Protein AF-A0A7Y4RLV0-F1 (afdb_monomer_lite)

Structure (mmCIF, N/CA/C/O backbone):
data_AF-A0A7Y4RLV0-F1
#
_entry.id   AF-A0A7Y4RLV0-F1
#
loop_
_atom_site.group_PDB
_atom_site.id
_atom_site.type_symbol
_atom_site.label_atom_id
_atom_site.label_alt_id
_atom_site.label_comp_id
_atom_site.label_asym_id
_atom_site.label_entity_id
_atom_site.label_seq_id
_atom_site.pdbx_PDB_ins_code
_atom_site.Cartn_x
_atom_site.Cartn_y
_atom_site.Cartn_z
_atom_site.occupancy
_atom_site.B_iso_or_equiv
_atom_site.auth_seq_id
_atom_site.auth_comp_id
_atom_site.auth_asym_id
_atom_site.auth_atom_id
_atom_site.pdbx_PDB_model_num
ATOM 1 N N . MET A 1 1 ? -51.131 -54.877 46.324 1.00 37.53 1 MET A N 1
ATOM 2 C CA . MET A 1 1 ? -50.578 -55.138 44.974 1.00 37.53 1 MET A CA 1
ATOM 3 C C . MET A 1 1 ? -50.666 -53.829 44.202 1.00 37.53 1 MET A C 1
ATOM 5 O O . MET A 1 1 ? -51.757 -53.484 43.792 1.00 37.53 1 MET A O 1
ATOM 9 N N . MET A 1 2 ? -49.707 -52.907 44.302 1.00 38.88 2 MET A N 1
ATOM 10 C CA . MET A 1 2 ? -48.306 -52.946 43.848 1.00 38.88 2 MET A CA 1
ATOM 11 C C . MET A 1 2 ? -48.182 -52.719 42.332 1.00 38.88 2 MET A C 1
ATOM 13 O O . MET A 1 2 ? -48.870 -53.385 41.568 1.00 38.88 2 MET A O 1
ATOM 17 N N . LEU A 1 3 ? -47.219 -51.848 41.991 1.00 35.62 3 LEU A N 1
ATOM 18 C CA . LEU A 1 3 ? -46.633 -51.498 40.685 1.00 35.62 3 LEU A CA 1
ATOM 19 C C . LEU A 1 3 ? -47.295 -50.331 39.929 1.00 35.62 3 LEU A C 1
ATOM 21 O O . LEU A 1 3 ? -48.486 -50.360 39.676 1.00 35.62 3 LEU A O 1
ATOM 25 N N . LEU A 1 4 ? -46.588 -49.307 39.442 1.00 38.44 4 LEU A N 1
ATOM 26 C CA . LEU A 1 4 ? -45.239 -48.769 39.672 1.00 38.44 4 LEU A CA 1
ATOM 27 C C . LEU A 1 4 ? -45.194 -47.472 38.838 1.00 38.44 4 LEU A C 1
ATOM 29 O O . LEU A 1 4 ? -45.483 -47.505 37.643 1.00 38.44 4 LEU A O 1
ATOM 33 N N . LEU A 1 5 ? -44.878 -46.334 39.462 1.00 40.88 5 LEU A N 1
ATOM 34 C CA . LEU A 1 5 ? -44.613 -45.075 38.762 1.00 40.88 5 LEU A CA 1
ATOM 35 C C . LEU A 1 5 ? -43.360 -45.228 37.884 1.00 40.88 5 LEU A C 1
ATOM 37 O O . LEU A 1 5 ? -42.260 -45.389 38.407 1.00 40.88 5 LEU A O 1
ATOM 41 N N . LEU A 1 6 ? -43.512 -45.094 36.566 1.00 40.22 6 LEU A N 1
ATOM 42 C CA . LEU A 1 6 ? -42.414 -44.775 35.652 1.00 40.22 6 LEU A CA 1
ATOM 43 C C . LEU A 1 6 ? -42.374 -43.254 35.476 1.00 40.22 6 LEU A C 1
ATOM 45 O O . LEU A 1 6 ? -42.977 -42.690 34.566 1.00 40.22 6 LEU A O 1
ATOM 49 N N . ALA A 1 7 ? -41.667 -42.584 36.386 1.00 39.72 7 ALA A N 1
ATOM 50 C CA . ALA A 1 7 ? -41.173 -41.237 36.143 1.00 39.72 7 ALA A CA 1
ATOM 51 C C . ALA A 1 7 ? -40.049 -41.347 35.107 1.00 39.72 7 ALA A C 1
ATOM 53 O O . ALA A 1 7 ? -38.914 -41.698 35.430 1.00 39.72 7 ALA A O 1
ATOM 54 N N . ALA A 1 8 ? -40.383 -41.105 33.841 1.00 40.19 8 ALA A N 1
ATOM 55 C CA . ALA A 1 8 ? -39.389 -40.907 32.803 1.00 40.19 8 ALA A CA 1
ATOM 56 C C . ALA A 1 8 ? -38.573 -39.657 33.161 1.00 40.19 8 ALA A C 1
ATOM 58 O O . ALA A 1 8 ? -39.069 -38.532 33.103 1.00 40.19 8 ALA A O 1
ATOM 59 N N . LEU A 1 9 ? -37.323 -39.875 33.569 1.00 41.50 9 LEU A N 1
ATOM 60 C CA . LEU A 1 9 ? -36.287 -38.854 33.627 1.00 41.50 9 LEU A CA 1
ATOM 61 C C . LEU A 1 9 ? -36.152 -38.250 32.226 1.00 41.50 9 LEU A C 1
ATOM 63 O O . LEU A 1 9 ? -35.501 -38.823 31.352 1.00 41.50 9 LEU A O 1
ATOM 67 N N . ALA A 1 10 ? -36.773 -37.093 32.007 1.00 41.28 10 ALA A N 1
ATOM 68 C CA . ALA A 1 10 ? -36.370 -36.204 30.934 1.00 41.28 10 ALA A CA 1
ATOM 69 C C . ALA A 1 10 ? -34.933 -35.774 31.248 1.00 41.28 10 ALA A C 1
ATOM 71 O O . ALA A 1 10 ? -34.699 -34.905 32.089 1.00 41.28 10 ALA A O 1
ATOM 72 N N . ALA A 1 11 ? -33.960 -36.439 30.622 1.00 41.62 11 ALA A N 1
ATOM 73 C CA . ALA A 1 11 ? -32.597 -35.943 30.580 1.00 41.62 11 ALA A CA 1
ATOM 74 C C . ALA A 1 11 ? -32.658 -34.492 30.070 1.00 41.62 11 ALA A C 1
ATOM 76 O O . ALA A 1 11 ? -33.336 -34.244 29.065 1.00 41.62 11 ALA A O 1
ATOM 77 N N . PRO A 1 12 ? -32.016 -33.520 30.745 1.00 43.50 12 PRO A N 1
ATOM 78 C CA . PRO A 1 12 ? -31.971 -32.167 30.224 1.00 43.50 12 PRO A CA 1
ATOM 79 C C . PRO A 1 12 ? -31.338 -32.251 28.838 1.00 43.50 12 PRO A C 1
ATOM 81 O O . PRO A 1 12 ? -30.253 -32.816 28.693 1.00 43.50 12 PRO A O 1
ATOM 84 N N . ALA A 1 13 ? -32.041 -31.751 27.820 1.00 47.69 13 ALA A N 1
ATOM 85 C CA . ALA A 1 13 ? -31.488 -31.607 26.485 1.00 47.69 13 ALA A CA 1
ATOM 86 C C . ALA A 1 13 ? -30.145 -30.883 26.633 1.00 47.69 13 ALA A C 1
ATOM 88 O O . ALA A 1 13 ? -30.112 -29.721 27.045 1.00 47.69 13 ALA A O 1
ATOM 89 N N . GLY A 1 14 ? -29.044 -31.606 26.408 1.00 50.00 14 GLY A N 1
ATOM 90 C CA . GLY A 1 14 ? -27.702 -31.060 26.540 1.00 50.00 14 GLY A CA 1
ATOM 91 C C . GLY A 1 14 ? -27.610 -29.832 25.650 1.00 50.00 14 GLY A C 1
ATOM 92 O O . GLY A 1 14 ? -27.744 -29.942 24.432 1.00 50.00 14 GLY A O 1
ATOM 93 N N . GLN A 1 15 ? -27.464 -28.658 26.262 1.00 58.16 15 GLN A N 1
ATOM 94 C CA . GLN A 1 15 ? -27.263 -27.411 25.537 1.00 58.16 15 GLN A CA 1
ATOM 95 C C . GLN A 1 15 ? -26.058 -27.617 24.616 1.00 58.16 15 GLN A C 1
ATOM 97 O O . GLN A 1 15 ? -24.993 -28.018 25.088 1.00 58.16 15 GLN A O 1
ATOM 102 N N . ALA A 1 16 ? -26.236 -27.405 23.309 1.00 68.81 16 ALA A N 1
ATOM 103 C CA . ALA A 1 16 ? -25.138 -27.520 22.358 1.00 68.81 16 ALA A CA 1
ATOM 104 C C . ALA A 1 16 ? -23.952 -26.650 22.828 1.00 68.81 16 ALA A C 1
ATOM 106 O O . ALA A 1 16 ? -24.185 -25.561 23.370 1.00 68.81 16 ALA A O 1
ATOM 107 N N . PRO A 1 17 ? -22.698 -27.113 22.662 1.00 75.25 17 PRO A N 1
ATOM 108 C CA . PRO A 1 17 ? -21.536 -26.352 23.102 1.00 75.25 17 PRO A CA 1
ATOM 109 C C . PRO A 1 17 ? -21.547 -24.966 22.448 1.00 75.25 17 PRO A C 1
ATOM 111 O O . PRO A 1 17 ? -21.735 -24.835 21.241 1.00 75.25 17 PRO A O 1
ATOM 114 N N . ALA A 1 18 ? -21.370 -23.932 23.269 1.00 89.44 18 ALA A N 1
ATOM 115 C CA . ALA A 1 18 ? -21.382 -22.531 22.857 1.00 89.44 18 ALA A CA 1
ATOM 116 C C . ALA A 1 18 ? -20.025 -22.058 22.308 1.00 89.44 18 ALA A C 1
ATOM 118 O O . ALA A 1 18 ? -19.952 -20.979 21.725 1.00 89.44 18 ALA A O 1
ATOM 119 N N . TYR A 1 19 ? -18.963 -22.835 22.536 1.00 96.38 19 TYR A N 1
ATOM 120 C CA . TYR A 1 19 ? -17.587 -22.527 22.159 1.00 96.38 19 TYR A CA 1
ATOM 121 C C . TYR A 1 19 ? -16.923 -23.743 21.502 1.00 96.38 19 TYR A C 1
ATOM 123 O O . TYR A 1 19 ? -17.208 -24.891 21.857 1.00 96.38 19 TYR A O 1
ATOM 131 N N . ASP A 1 20 ? -15.989 -23.507 20.588 1.00 97.12 20 ASP A N 1
ATOM 132 C CA . ASP A 1 20 ? -15.200 -24.579 19.975 1.00 97.12 20 ASP A CA 1
ATOM 133 C C . ASP A 1 20 ? -14.074 -25.037 20.902 1.00 97.12 20 ASP A C 1
ATOM 135 O O . ASP A 1 20 ? -13.839 -26.238 21.058 1.00 97.12 20 ASP A O 1
ATOM 139 N N . LEU A 1 21 ? -13.418 -24.085 21.567 1.00 98.50 21 LEU A N 1
ATOM 140 C CA . LEU A 1 21 ? -12.296 -24.334 22.464 1.00 98.50 21 LEU A CA 1
ATOM 141 C C . LEU A 1 21 ? -12.418 -23.503 23.747 1.00 98.50 21 LEU A C 1
ATOM 143 O O . LEU A 1 21 ? -12.770 -22.327 23.714 1.00 98.50 21 LEU A O 1
ATOM 147 N N . LEU A 1 22 ? -12.075 -24.111 24.879 1.00 98.62 22 LEU A N 1
ATOM 148 C CA . LEU A 1 22 ? -11.925 -23.459 26.175 1.00 98.62 22 LEU A CA 1
ATOM 149 C C . LEU A 1 22 ? -10.536 -23.744 26.750 1.00 98.62 22 LEU A C 1
ATOM 151 O O . LEU A 1 22 ? -10.187 -24.899 26.983 1.00 98.62 22 LEU A O 1
ATOM 155 N N . LEU A 1 23 ? -9.768 -22.690 27.023 1.00 98.69 23 LEU A N 1
ATOM 156 C CA . LEU A 1 23 ? -8.559 -22.741 27.843 1.00 98.69 23 LEU A CA 1
ATOM 157 C C . LEU A 1 23 ? -8.964 -22.444 29.291 1.00 98.69 23 LEU A C 1
ATOM 159 O O . LEU A 1 23 ? -9.320 -21.309 29.607 1.00 98.69 23 LEU A O 1
ATOM 163 N N . SER A 1 24 ? -8.956 -23.460 30.150 1.00 98.19 24 SER A N 1
ATOM 164 C CA . SER A 1 24 ? -9.503 -23.387 31.510 1.00 98.19 24 SER A CA 1
ATOM 165 C C . SER A 1 24 ? -8.413 -23.147 32.556 1.00 98.19 24 SER A C 1
ATOM 167 O O . SER A 1 24 ? -7.400 -23.844 32.576 1.00 98.19 24 SER A O 1
ATOM 169 N N . GLY A 1 25 ? -8.634 -22.199 33.468 1.00 96.00 25 GLY A N 1
ATOM 170 C CA . GLY A 1 25 ? -7.869 -22.020 34.703 1.00 96.00 25 GLY A CA 1
ATOM 171 C C . GLY A 1 25 ? -6.446 -21.476 34.550 1.00 96.00 25 GLY A C 1
ATOM 172 O O . GLY A 1 25 ? -5.670 -21.556 35.509 1.00 96.00 25 GLY A O 1
ATOM 173 N N . GLY A 1 26 ? -6.100 -20.940 33.379 1.00 97.62 26 GLY A N 1
ATOM 174 C CA . GLY A 1 26 ? -4.765 -20.436 33.069 1.00 97.62 26 GLY A CA 1
ATOM 175 C C . GLY A 1 26 ? -4.436 -19.091 33.713 1.00 97.62 26 GLY A C 1
ATOM 176 O O . GLY A 1 26 ? -5.316 -18.329 34.123 1.00 97.62 26 GLY A O 1
ATOM 177 N N . MET A 1 27 ? -3.140 -18.789 33.788 1.00 98.56 27 MET A N 1
ATOM 178 C CA . MET A 1 27 ? -2.650 -17.458 34.129 1.00 98.56 27 MET A CA 1
ATOM 179 C C . MET A 1 27 ? -2.524 -16.626 32.848 1.00 98.56 27 MET A C 1
ATOM 181 O O . MET A 1 27 ? -1.622 -16.847 32.044 1.00 98.56 27 MET A O 1
ATOM 185 N N . VAL A 1 28 ? -3.447 -15.694 32.626 1.00 98.75 28 VAL A N 1
ATOM 186 C CA . VAL A 1 28 ? -3.502 -14.883 31.408 1.00 98.75 28 VAL A CA 1
ATOM 187 C C . VAL A 1 28 ? -2.512 -13.724 31.492 1.00 98.75 28 VAL A C 1
ATOM 189 O O . VAL A 1 28 ? -2.582 -12.894 32.400 1.00 98.75 28 VAL A O 1
ATOM 192 N N . LEU A 1 29 ? -1.620 -13.651 30.504 1.00 98.69 29 LEU A N 1
ATOM 193 C CA . LEU A 1 29 ? -0.849 -12.462 30.148 1.00 98.69 29 LEU A CA 1
ATOM 194 C C . LEU A 1 29 ? -1.446 -11.897 28.867 1.00 98.69 29 LEU A C 1
ATOM 196 O O . LEU A 1 29 ? -1.226 -12.438 27.791 1.00 98.69 29 LEU A O 1
ATOM 200 N N . ASP A 1 30 ? -2.196 -10.807 28.966 1.00 97.81 30 ASP A N 1
ATOM 201 C CA . ASP A 1 30 ? -3.021 -10.306 27.861 1.00 97.81 30 ASP A CA 1
ATOM 202 C C . ASP A 1 30 ? -2.249 -9.611 26.723 1.00 97.81 30 ASP A C 1
ATOM 204 O O . ASP A 1 30 ? -2.861 -9.135 25.769 1.00 97.81 30 ASP A O 1
ATOM 208 N N . GLY A 1 31 ? -0.917 -9.551 26.813 1.00 97.50 31 GLY A N 1
ATOM 209 C CA . GLY A 1 31 ? -0.036 -8.904 25.841 1.00 97.50 31 GLY A CA 1
ATOM 210 C C . GLY A 1 31 ? 0.199 -7.413 26.078 1.00 97.50 31 GLY A C 1
ATOM 211 O O . GLY A 1 31 ? 1.049 -6.833 25.409 1.00 97.50 31 GLY A O 1
ATOM 212 N N . THR A 1 32 ? -0.486 -6.767 27.024 1.00 95.12 32 THR A N 1
ATOM 213 C CA . THR A 1 32 ? -0.359 -5.313 27.260 1.00 95.12 32 THR A CA 1
ATOM 214 C C . THR A 1 32 ? 0.872 -4.920 28.083 1.00 95.12 32 THR A C 1
ATOM 216 O O . THR A 1 32 ? 1.241 -3.748 28.115 1.00 95.12 32 THR A O 1
ATOM 219 N N . GLY A 1 33 ? 1.516 -5.891 28.737 1.00 94.75 33 GLY A N 1
ATOM 220 C CA . GLY A 1 33 ? 2.548 -5.666 29.756 1.00 94.75 33 GLY A CA 1
ATOM 221 C C . GLY A 1 33 ? 1.985 -5.523 31.177 1.00 94.75 33 GLY A C 1
ATOM 222 O O . GLY A 1 33 ? 2.757 -5.379 32.123 1.00 94.75 33 GLY A O 1
ATOM 223 N N . ALA A 1 34 ? 0.659 -5.588 31.346 1.00 95.25 34 ALA A N 1
ATOM 224 C CA . ALA A 1 34 ? 0.006 -5.575 32.651 1.00 95.25 34 ALA A CA 1
ATOM 225 C C . ALA A 1 34 ? 0.304 -6.847 33.480 1.00 95.25 34 ALA A C 1
ATOM 227 O O . ALA A 1 34 ? 0.694 -7.880 32.924 1.00 95.25 34 ALA A O 1
ATOM 228 N N . PRO A 1 35 ? 0.111 -6.800 34.815 1.00 96.94 35 PRO A N 1
ATOM 229 C CA . PRO A 1 35 ? 0.241 -7.977 35.667 1.00 96.94 35 PRO A CA 1
ATOM 230 C C . PRO A 1 35 ? -0.676 -9.136 35.230 1.00 96.94 35 PRO A C 1
ATOM 232 O O . PRO A 1 35 ? -1.810 -8.891 34.810 1.00 96.94 35 PRO A O 1
ATOM 235 N N . PRO A 1 36 ? -0.222 -10.396 35.366 1.00 97.38 36 PRO A N 1
ATOM 236 C CA . PRO A 1 36 ? -1.015 -11.563 35.001 1.00 97.38 36 PRO A CA 1
ATOM 237 C C . PRO A 1 36 ? -2.247 -11.740 35.899 1.00 97.38 36 PRO A C 1
ATOM 239 O O . PRO A 1 36 ? -2.235 -11.363 37.073 1.00 97.38 36 PRO A O 1
ATOM 242 N N . PHE A 1 37 ? -3.296 -12.374 35.374 1.00 98.12 37 PHE A N 1
ATOM 243 C CA . PHE A 1 37 ? -4.502 -12.708 36.140 1.00 98.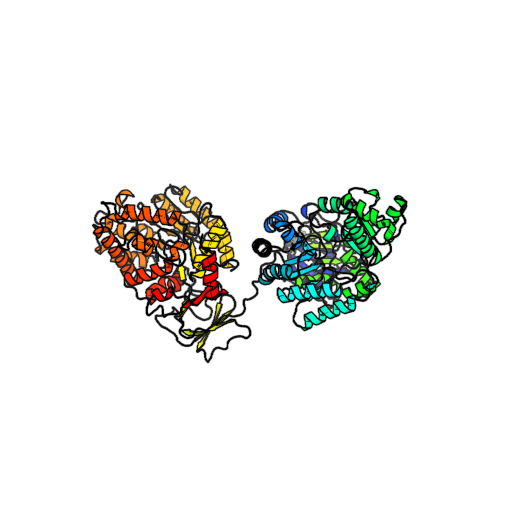12 37 PHE A CA 1
ATOM 244 C C . PHE A 1 37 ? -5.062 -14.081 35.766 1.00 98.12 37 PHE A C 1
ATOM 246 O O . PHE A 1 37 ? -4.960 -14.523 34.626 1.00 98.12 37 PHE A O 1
ATOM 253 N N . ARG A 1 38 ? -5.696 -14.763 36.725 1.00 98.44 38 ARG A N 1
ATOM 254 C CA . ARG A 1 38 ? -6.346 -16.054 36.469 1.00 98.44 38 ARG A CA 1
ATOM 255 C C . ARG A 1 38 ? -7.650 -15.845 35.704 1.00 98.44 38 ARG A C 1
ATOM 257 O O . ARG A 1 38 ? -8.495 -15.066 36.148 1.00 98.44 38 ARG A O 1
ATOM 264 N N . ALA A 1 39 ? -7.809 -16.536 34.583 1.00 98.44 39 ALA A N 1
ATOM 265 C CA . ALA A 1 39 ? -9.030 -16.501 33.791 1.00 98.44 39 ALA A CA 1
ATOM 266 C C . ALA A 1 39 ? -9.136 -17.706 32.850 1.00 98.44 39 ALA A C 1
ATOM 268 O O . ALA A 1 39 ? -8.141 -18.340 32.501 1.00 98.44 39 ALA A O 1
ATOM 269 N N . ASP A 1 40 ? -10.363 -17.951 32.411 1.00 98.69 40 ASP A N 1
ATOM 270 C CA . ASP A 1 40 ? -10.688 -18.837 31.306 1.00 98.69 40 ASP A CA 1
ATOM 271 C C . ASP A 1 40 ? -10.750 -18.036 30.001 1.00 98.69 40 ASP A C 1
ATOM 273 O O . ASP A 1 40 ? -11.253 -16.907 29.979 1.00 98.69 40 ASP A O 1
ATOM 277 N N . VAL A 1 41 ? -10.279 -18.629 28.904 1.00 98.75 41 VAL A N 1
ATOM 278 C CA . VAL A 1 41 ? -10.353 -18.042 27.558 1.00 98.75 41 VAL A CA 1
ATOM 279 C C . VAL A 1 41 ? -11.149 -18.979 26.658 1.00 98.75 41 VAL A C 1
ATOM 281 O O . VAL A 1 41 ? -10.711 -20.089 26.362 1.00 98.75 41 VAL A O 1
ATOM 284 N N . ALA A 1 42 ? -12.326 -18.533 26.229 1.00 98.44 42 ALA A N 1
ATOM 285 C CA . ALA A 1 42 ? -13.193 -19.267 25.314 1.00 98.44 42 ALA A CA 1
ATOM 286 C C . ALA A 1 42 ? -13.039 -18.742 23.882 1.00 98.44 42 ALA A C 1
ATOM 288 O O . ALA A 1 42 ? -12.984 -17.532 23.655 1.00 98.44 42 ALA A O 1
ATOM 289 N N . VAL A 1 43 ? -13.009 -19.660 22.923 1.00 98.44 43 VAL A N 1
ATOM 290 C CA . VAL A 1 43 ? -12.826 -19.413 21.492 1.00 98.44 43 VAL A CA 1
ATOM 291 C C . VAL A 1 43 ? -14.030 -19.958 20.729 1.00 98.44 43 VAL A C 1
ATOM 293 O O . VAL A 1 43 ? -14.488 -21.072 20.990 1.00 98.44 43 VAL A O 1
ATOM 296 N N . LEU A 1 44 ? -14.527 -19.162 19.788 1.00 96.75 44 LEU A N 1
ATOM 297 C CA . LEU A 1 44 ? -15.574 -19.530 18.839 1.00 96.75 44 LEU A CA 1
ATOM 298 C C . LEU A 1 44 ? -15.103 -19.130 17.441 1.00 96.75 44 LEU A C 1
ATOM 300 O O . LEU A 1 44 ? -14.688 -17.983 17.241 1.00 96.75 44 LEU A O 1
ATOM 304 N N . ASP A 1 45 ? -15.148 -20.073 16.503 1.00 95.75 45 ASP A N 1
ATOM 305 C CA . ASP A 1 45 ? -14.562 -19.935 15.172 1.00 95.75 45 ASP A CA 1
ATOM 306 C C . ASP A 1 45 ? -13.093 -19.473 15.252 1.00 95.75 45 ASP A C 1
ATOM 308 O O . ASP A 1 45 ? -12.242 -20.156 15.821 1.00 95.75 45 ASP A O 1
ATOM 312 N N . ASP A 1 46 ? -12.784 -18.295 14.704 1.00 96.56 46 ASP A N 1
ATOM 313 C CA . ASP A 1 46 ? -11.439 -17.726 14.688 1.00 96.56 46 ASP A CA 1
ATOM 314 C C . ASP A 1 46 ? -11.201 -16.615 15.719 1.00 96.56 46 ASP A C 1
ATOM 316 O O . ASP A 1 46 ? -10.179 -15.921 15.654 1.00 96.56 46 ASP A O 1
ATOM 320 N N . ARG A 1 47 ? -12.118 -16.436 16.681 1.00 97.81 47 ARG A N 1
ATOM 321 C CA . ARG A 1 47 ? -12.086 -15.331 17.650 1.00 97.81 47 ARG A CA 1
ATOM 322 C C . ARG A 1 47 ? -12.131 -15.791 19.095 1.00 97.81 47 ARG A C 1
ATOM 324 O O . ARG A 1 47 ? -12.745 -16.792 19.453 1.00 97.81 47 ARG A O 1
ATOM 331 N N . ILE A 1 48 ? -11.538 -14.972 19.954 1.00 98.25 48 ILE A N 1
ATOM 332 C CA . ILE A 1 48 ? -11.728 -15.037 21.398 1.00 98.25 48 ILE A CA 1
ATOM 333 C C . ILE A 1 48 ? -13.156 -14.565 21.683 1.00 98.25 48 ILE A C 1
ATOM 335 O O . ILE A 1 48 ? -13.476 -13.387 21.525 1.00 98.25 48 ILE A O 1
ATOM 339 N N . ALA A 1 49 ? -14.024 -15.484 22.086 1.00 96.56 49 ALA A N 1
ATOM 340 C CA . ALA A 1 49 ? -15.419 -15.195 22.393 1.00 96.56 49 ALA A CA 1
ATOM 341 C C . ALA A 1 49 ? -15.569 -14.561 23.782 1.00 96.56 49 ALA A C 1
ATOM 343 O O . ALA A 1 49 ? -16.355 -13.633 23.962 1.00 96.56 49 ALA A O 1
ATOM 344 N N . ALA A 1 50 ? -14.798 -15.039 24.764 1.00 96.12 50 ALA A N 1
ATOM 345 C CA . ALA A 1 50 ? -14.842 -14.527 26.129 1.00 96.12 50 ALA A CA 1
ATOM 346 C C . ALA A 1 50 ? -13.506 -14.703 26.861 1.00 96.12 50 ALA A C 1
ATOM 348 O O . ALA A 1 50 ? -12.784 -15.675 26.645 1.00 96.12 50 ALA A O 1
ATOM 349 N N . VAL A 1 51 ? -13.231 -13.774 27.779 1.00 98.00 51 VAL A N 1
ATOM 350 C CA . VAL A 1 51 ? -12.162 -13.860 28.782 1.00 98.00 51 VAL A CA 1
ATOM 351 C C . VAL A 1 51 ? -12.833 -13.699 30.141 1.00 98.00 51 VAL A C 1
ATOM 353 O O . VAL A 1 51 ? -13.343 -12.623 30.450 1.00 98.00 51 VAL A O 1
ATOM 356 N N . SER A 1 52 ? -12.901 -14.770 30.926 1.00 97.56 52 SER A N 1
ATOM 357 C CA . SER A 1 52 ? -13.732 -14.827 32.131 1.00 97.56 52 SER A CA 1
ATOM 358 C C . SER A 1 52 ? -12.896 -15.075 33.380 1.00 97.56 52 SER A C 1
ATOM 360 O O . SER A 1 52 ? -12.187 -16.071 33.469 1.00 97.56 52 SER A O 1
ATOM 362 N N . ARG A 1 53 ? -13.001 -14.191 34.382 1.00 96.94 53 ARG A N 1
ATOM 363 C CA . ARG A 1 53 ? -12.367 -14.400 35.701 1.00 96.94 53 ARG A CA 1
ATOM 364 C C . ARG A 1 53 ? -13.090 -15.450 36.548 1.00 96.94 53 ARG A C 1
ATOM 366 O O . ARG A 1 53 ? -12.528 -15.953 37.516 1.00 96.94 53 ARG A O 1
ATOM 373 N N . THR A 1 54 ? -14.326 -15.772 36.189 1.00 95.94 54 THR A N 1
ATOM 374 C CA . THR A 1 54 ? -15.101 -16.880 36.746 1.00 95.94 54 THR A CA 1
ATOM 375 C C . THR A 1 54 ? -15.018 -18.096 35.821 1.00 95.94 54 THR A C 1
ATOM 377 O O . THR A 1 54 ? -15.086 -17.913 34.601 1.00 95.94 54 THR A O 1
ATOM 380 N N . PRO A 1 55 ? -14.916 -19.324 36.364 1.00 96.62 55 PRO A N 1
ATOM 381 C CA . PRO A 1 55 ? -14.837 -20.529 35.547 1.00 96.62 55 PRO A CA 1
ATOM 382 C C . PRO A 1 55 ? -16.026 -20.684 34.592 1.00 96.62 55 PRO A C 1
ATOM 384 O O . PRO A 1 55 ? -17.184 -20.521 34.986 1.00 96.62 55 PRO A O 1
ATOM 387 N N . ILE A 1 56 ? -15.741 -21.029 33.341 1.00 95.94 56 ILE A N 1
ATOM 388 C CA . ILE A 1 56 ? -16.727 -21.394 32.329 1.00 95.94 56 ILE A CA 1
ATOM 389 C C . ILE A 1 56 ? -16.956 -22.912 32.425 1.00 95.94 56 ILE A C 1
ATOM 391 O O . ILE A 1 56 ? -15.992 -23.676 32.394 1.00 95.94 56 ILE A O 1
ATOM 395 N N . PRO A 1 57 ? -18.211 -23.397 32.514 1.00 96.06 57 PRO A N 1
ATOM 396 C CA . PRO A 1 57 ? -18.472 -24.832 32.568 1.00 96.06 57 PRO A CA 1
ATOM 397 C C . PRO A 1 57 ? -17.911 -25.564 31.343 1.00 96.06 57 PRO A C 1
ATOM 399 O O . PRO A 1 57 ? -18.229 -25.200 30.210 1.00 96.06 57 PRO A O 1
ATOM 402 N N . ALA A 1 58 ? -17.151 -26.640 31.570 1.00 94.12 58 ALA A N 1
ATOM 403 C CA . ALA A 1 58 ? -16.520 -27.442 30.516 1.00 94.12 58 ALA A CA 1
ATOM 404 C C . ALA A 1 58 ? -17.512 -27.927 29.440 1.00 94.12 58 ALA A C 1
ATOM 406 O O . ALA A 1 58 ? -17.187 -27.929 28.258 1.00 94.12 58 ALA A O 1
ATOM 407 N N . ALA A 1 59 ? -18.753 -28.244 29.832 1.00 94.00 59 ALA A N 1
ATOM 408 C CA . ALA A 1 59 ? -19.820 -28.667 28.920 1.00 94.00 59 ALA A CA 1
ATOM 409 C C . ALA A 1 59 ? -20.214 -27.605 27.870 1.00 94.00 59 ALA A C 1
ATOM 411 O O . ALA A 1 59 ? -20.883 -27.929 26.893 1.00 94.00 59 ALA A O 1
ATOM 412 N N . ARG A 1 60 ? -19.810 -26.338 28.047 1.00 93.56 60 ARG A N 1
ATOM 413 C CA . ARG A 1 60 ? -20.061 -25.264 27.075 1.00 93.56 60 ARG A CA 1
ATOM 414 C C . ARG A 1 60 ? -19.051 -25.224 25.930 1.00 93.56 60 ARG A C 1
ATOM 416 O O . ARG A 1 60 ? -19.244 -24.403 25.038 1.00 93.56 60 ARG A O 1
ATOM 423 N N . ALA A 1 61 ? -18.007 -26.051 25.936 1.00 96.00 61 ALA A N 1
ATOM 424 C CA . ALA A 1 61 ? -16.999 -26.075 24.882 1.00 96.00 61 ALA A CA 1
ATOM 425 C C . ALA A 1 61 ? -16.843 -27.470 24.268 1.00 96.00 61 ALA A C 1
ATOM 427 O O . ALA A 1 61 ? -16.915 -28.475 24.972 1.00 96.00 61 ALA A O 1
ATOM 428 N N . ARG A 1 62 ? -16.600 -27.538 22.954 1.00 96.56 62 ARG A N 1
ATOM 429 C CA . ARG A 1 62 ? -16.346 -28.809 22.252 1.00 96.56 62 ARG A CA 1
ATOM 430 C C . ARG A 1 62 ? -14.992 -29.416 22.641 1.00 96.56 62 ARG A C 1
ATOM 432 O O . ARG A 1 62 ? -14.887 -30.632 22.782 1.00 96.56 62 ARG A O 1
ATOM 439 N N . ARG A 1 63 ? -13.966 -28.584 22.826 1.00 97.56 63 ARG A N 1
ATOM 440 C CA . ARG A 1 63 ? -12.638 -28.965 23.327 1.00 97.56 63 ARG A CA 1
ATOM 441 C C . ARG A 1 63 ? -12.307 -28.142 24.567 1.00 97.56 63 ARG A C 1
ATOM 443 O O . ARG A 1 63 ? -12.489 -26.929 24.572 1.00 97.56 63 ARG A O 1
ATOM 450 N N . VAL A 1 64 ? -11.773 -28.793 25.596 1.00 98.12 64 VAL A N 1
ATOM 451 C CA . VAL A 1 64 ? -11.267 -28.129 26.805 1.00 98.12 64 VAL A CA 1
ATOM 452 C C . VAL A 1 64 ? -9.791 -28.467 26.965 1.00 98.12 64 VAL A C 1
ATOM 454 O O . VAL A 1 64 ? -9.418 -29.637 26.908 1.00 98.12 64 VAL A O 1
ATOM 457 N N . ILE A 1 65 ? -8.967 -27.442 27.158 1.00 98.44 65 ILE A N 1
ATOM 458 C CA . ILE A 1 65 ? -7.553 -27.556 27.512 1.00 98.44 65 ILE A CA 1
ATOM 459 C C . ILE A 1 65 ? -7.400 -27.074 28.952 1.00 98.44 65 ILE A C 1
ATOM 461 O O . ILE A 1 65 ? -7.742 -25.933 29.271 1.00 98.44 65 ILE A O 1
ATOM 465 N N . ASP A 1 66 ? -6.861 -27.934 29.816 1.00 97.56 66 ASP A N 1
ATOM 466 C CA . ASP A 1 66 ? -6.503 -27.550 31.180 1.00 97.56 66 ASP A CA 1
ATOM 467 C C . ASP A 1 66 ? -5.191 -26.748 31.189 1.00 97.56 66 ASP A C 1
ATOM 469 O O . ASP A 1 66 ? -4.074 -27.274 31.053 1.00 97.56 66 ASP A O 1
ATOM 473 N N . ALA A 1 67 ? -5.346 -25.435 31.337 1.00 97.75 67 ALA A N 1
ATOM 474 C CA . ALA A 1 67 ? -4.258 -24.479 31.428 1.00 97.75 67 ALA A CA 1
ATOM 475 C C . ALA A 1 67 ? -3.863 -24.181 32.885 1.00 97.75 67 ALA A C 1
ATOM 477 O O . ALA A 1 67 ? -3.040 -23.294 33.112 1.00 97.75 67 ALA A O 1
ATOM 478 N N . ALA A 1 68 ? -4.383 -24.910 33.882 1.00 95.50 68 ALA A N 1
ATOM 479 C CA . ALA A 1 68 ? -3.958 -24.744 35.267 1.00 95.50 68 ALA A CA 1
ATOM 480 C C . ALA A 1 68 ? -2.434 -24.921 35.411 1.00 95.50 68 ALA A C 1
ATOM 482 O O . ALA A 1 68 ? -1.825 -25.821 34.827 1.00 95.50 68 ALA A O 1
ATOM 483 N N . GLY A 1 69 ? -1.811 -24.007 36.163 1.00 94.81 69 GLY A N 1
ATOM 484 C CA . GLY A 1 69 ? -0.355 -23.941 36.338 1.00 94.81 69 GLY A CA 1
ATOM 485 C C . GLY A 1 69 ? 0.418 -23.416 35.120 1.00 94.81 69 GLY A C 1
ATOM 486 O O . GLY A 1 69 ? 1.623 -23.214 35.221 1.00 94.81 69 GLY A O 1
ATOM 487 N N . LYS A 1 70 ? -0.256 -23.154 33.993 1.00 98.25 70 LYS A N 1
ATOM 488 C CA . LYS A 1 70 ? 0.345 -22.661 32.749 1.00 98.25 70 LYS A CA 1
ATOM 489 C C . LYS A 1 70 ? -0.019 -21.198 32.508 1.00 98.25 70 LYS A C 1
ATOM 491 O O . LYS A 1 70 ? -0.975 -20.656 33.070 1.00 98.25 70 LYS A O 1
ATOM 496 N N . THR A 1 71 ? 0.752 -20.565 31.637 1.00 98.75 71 THR A N 1
ATOM 497 C CA . THR A 1 71 ? 0.495 -19.218 31.134 1.00 98.75 71 THR A CA 1
ATOM 498 C C . THR A 1 71 ? -0.281 -19.295 29.829 1.00 98.75 71 THR A C 1
ATOM 500 O O . THR A 1 71 ? 0.051 -20.109 28.972 1.00 98.75 71 THR A O 1
ATOM 503 N N . VAL A 1 72 ? -1.281 -18.430 29.666 1.00 98.88 72 VAL A N 1
ATOM 504 C CA . VAL A 1 72 ? -1.992 -18.210 28.401 1.00 98.88 72 VAL A CA 1
ATOM 505 C C . VAL A 1 72 ? -1.648 -16.806 27.911 1.00 98.88 72 VAL A C 1
ATOM 507 O O . VAL A 1 72 ? -1.901 -15.829 28.616 1.00 98.88 72 VAL A O 1
ATOM 510 N N . SER A 1 73 ? -1.067 -16.692 26.721 1.00 98.88 73 SER A N 1
ATOM 511 C CA . SER A 1 73 ? -0.705 -15.410 26.104 1.00 98.88 73 SER A CA 1
ATOM 512 C C . SER A 1 73 ? -1.259 -15.299 24.686 1.00 98.88 73 SER A C 1
ATOM 514 O O . SER A 1 73 ? -1.628 -16.321 24.096 1.00 98.88 73 SER A O 1
ATOM 516 N N . PRO A 1 74 ? -1.304 -14.089 24.091 1.00 98.88 74 PRO A N 1
ATOM 517 C CA . PRO A 1 74 ? -1.422 -13.990 22.649 1.00 98.88 74 PRO A CA 1
ATOM 518 C C . PRO A 1 74 ? -0.289 -14.780 21.996 1.00 98.88 74 PRO A C 1
ATOM 520 O O . PRO A 1 74 ? 0.798 -14.933 22.569 1.00 98.88 74 PRO A O 1
ATOM 523 N N . GLY A 1 75 ? -0.547 -15.260 20.790 1.00 98.88 75 GLY A N 1
ATOM 524 C CA . GLY A 1 75 ? 0.470 -15.888 19.973 1.00 98.88 75 GLY A CA 1
ATOM 525 C C . GLY A 1 75 ? 1.593 -14.924 19.619 1.00 98.88 75 GLY A C 1
ATOM 526 O O . GLY A 1 75 ? 1.359 -13.732 19.405 1.00 98.88 75 GLY A O 1
ATOM 527 N N . PHE A 1 76 ? 2.822 -15.436 19.562 1.00 98.94 76 PHE A N 1
ATOM 528 C CA . PHE A 1 76 ? 3.986 -14.598 19.299 1.00 98.94 76 PHE A CA 1
ATOM 529 C C . PHE A 1 76 ? 3.995 -14.138 17.837 1.00 98.94 76 PHE A C 1
ATOM 531 O O . PHE A 1 76 ? 3.586 -14.872 16.929 1.00 98.94 76 PHE A O 1
ATOM 538 N N . ILE A 1 77 ? 4.452 -12.908 17.624 1.00 98.88 77 ILE A N 1
ATOM 539 C CA . ILE A 1 77 ? 4.557 -12.249 16.328 1.00 98.88 77 ILE A CA 1
ATOM 540 C C . ILE A 1 77 ? 6.035 -12.014 16.043 1.00 98.88 77 ILE A C 1
ATOM 542 O O . ILE A 1 77 ? 6.703 -11.251 16.739 1.00 98.88 77 ILE A O 1
ATOM 546 N N . ASP A 1 78 ? 6.530 -12.670 15.004 1.00 98.75 78 ASP A N 1
ATOM 547 C CA . ASP A 1 78 ? 7.909 -12.557 14.554 1.00 98.75 78 ASP A CA 1
ATOM 548 C C . ASP A 1 78 ? 8.025 -11.476 13.479 1.00 98.75 78 ASP A C 1
ATOM 550 O O . ASP A 1 78 ? 7.650 -11.687 12.324 1.00 98.75 78 ASP A O 1
ATOM 554 N N . LEU A 1 79 ? 8.502 -10.297 13.877 1.00 97.25 79 LEU A N 1
ATOM 555 C CA . LEU A 1 79 ? 8.562 -9.120 13.009 1.00 97.25 79 LEU A CA 1
ATOM 556 C C . LEU A 1 79 ? 9.660 -9.208 11.933 1.00 97.25 79 LEU A C 1
ATOM 558 O O . LEU A 1 79 ? 9.633 -8.443 10.973 1.00 97.25 79 LEU A O 1
ATOM 562 N N . HIS A 1 80 ? 10.604 -10.142 12.078 1.00 98.25 80 HIS A N 1
ATOM 563 C CA . HIS A 1 80 ? 11.738 -10.290 11.172 1.00 98.25 80 HIS A CA 1
ATOM 564 C C . HIS A 1 80 ? 11.966 -11.760 10.836 1.00 98.25 80 HIS A C 1
ATOM 566 O O . HIS A 1 80 ? 12.682 -12.482 11.532 1.00 98.25 80 HIS A O 1
ATOM 572 N N . ALA A 1 81 ? 11.318 -12.212 9.764 1.00 95.88 81 ALA A N 1
ATOM 573 C CA . ALA A 1 81 ? 11.261 -13.617 9.390 1.00 95.88 81 ALA A CA 1
ATOM 574 C C . ALA A 1 81 ? 11.680 -13.860 7.932 1.00 95.88 81 ALA A C 1
ATOM 576 O O . ALA A 1 81 ? 11.076 -13.335 6.998 1.00 95.88 81 ALA A O 1
ATOM 577 N N . HIS A 1 82 ? 12.640 -14.761 7.725 1.00 96.50 82 HIS A N 1
ATOM 578 C CA . HIS A 1 82 ? 12.994 -15.264 6.397 1.00 96.50 82 HIS A CA 1
ATOM 579 C C . HIS A 1 82 ? 12.085 -16.448 6.017 1.00 96.50 82 HIS A C 1
ATOM 581 O O . HIS A 1 82 ? 12.291 -17.590 6.440 1.00 96.50 82 HIS A O 1
ATOM 587 N N . ASN A 1 83 ? 11.018 -16.153 5.266 1.00 92.81 83 ASN A N 1
ATOM 588 C CA . ASN A 1 83 ? 9.971 -17.106 4.863 1.00 92.81 83 ASN A CA 1
ATOM 589 C C . ASN A 1 83 ? 9.997 -17.433 3.359 1.00 92.81 83 ASN A C 1
ATOM 591 O O . ASN A 1 83 ? 8.980 -17.804 2.777 1.00 92.81 83 ASN A O 1
ATOM 595 N N . GLU A 1 84 ? 11.142 -17.299 2.698 1.00 89.44 84 GLU A N 1
ATOM 596 C CA . GLU A 1 84 ? 11.291 -17.542 1.260 1.00 89.44 84 GLU A CA 1
ATOM 597 C C . GLU A 1 84 ? 10.839 -18.963 0.873 1.00 89.44 84 GLU A C 1
ATOM 599 O O . GLU A 1 84 ? 10.239 -19.157 -0.186 1.00 89.44 84 GLU A O 1
ATOM 604 N N . SER A 1 85 ? 11.037 -19.931 1.776 1.00 93.31 85 SER A N 1
ATOM 605 C CA . SER A 1 85 ? 10.657 -21.339 1.608 1.00 93.31 85 SER A CA 1
ATOM 606 C C . SER A 1 85 ? 9.227 -21.679 2.061 1.00 93.31 85 SER A C 1
ATOM 608 O O . SER A 1 85 ? 8.920 -22.850 2.290 1.00 93.31 85 SER A O 1
ATOM 610 N N . ILE A 1 86 ? 8.334 -20.695 2.235 1.00 95.25 86 ILE A N 1
ATOM 611 C CA . ILE A 1 86 ? 6.972 -20.933 2.759 1.00 95.25 86 ILE A CA 1
ATOM 612 C C . ILE A 1 86 ? 6.153 -21.903 1.895 1.00 95.25 86 ILE A C 1
ATOM 614 O O . ILE A 1 86 ? 5.286 -22.603 2.404 1.00 95.25 86 ILE A O 1
ATOM 618 N N . PHE A 1 87 ? 6.437 -21.989 0.594 1.00 95.94 87 PHE A N 1
ATOM 619 C CA . PHE A 1 87 ? 5.748 -22.923 -0.298 1.00 95.94 87 PHE A CA 1
ATOM 620 C C . PHE A 1 87 ? 6.230 -24.368 -0.145 1.00 95.94 87 PHE A C 1
ATOM 622 O O . PHE A 1 87 ? 5.482 -25.289 -0.457 1.00 95.94 87 PHE A O 1
ATOM 629 N N . GLN A 1 88 ? 7.467 -24.563 0.309 1.00 96.19 88 GLN A N 1
ATOM 630 C CA . GLN A 1 88 ? 8.055 -25.871 0.579 1.00 96.19 88 GLN A CA 1
ATOM 631 C C . GLN A 1 88 ? 7.728 -26.332 2.002 1.00 96.19 88 GLN A C 1
ATOM 633 O O . GLN A 1 88 ? 7.455 -27.507 2.218 1.00 96.19 88 GLN A O 1
ATOM 638 N N . LEU A 1 89 ? 7.701 -25.398 2.958 1.00 96.81 89 LEU A N 1
ATOM 639 C CA . LEU A 1 89 ? 7.454 -25.654 4.378 1.00 96.81 89 LEU A CA 1
ATOM 640 C C . LEU A 1 89 ? 6.235 -24.859 4.893 1.00 96.81 89 LEU A C 1
ATOM 642 O O . LEU A 1 89 ? 6.372 -24.054 5.819 1.00 96.81 89 LEU A O 1
ATOM 646 N N . PRO A 1 90 ? 5.025 -25.072 4.339 1.00 97.06 90 PRO A N 1
ATOM 647 C CA . PRO A 1 90 ? 3.852 -24.245 4.645 1.00 97.06 90 PRO A CA 1
ATOM 648 C C . PRO A 1 90 ? 3.330 -24.408 6.075 1.00 97.06 90 PRO A C 1
ATOM 650 O O . PRO A 1 90 ? 2.693 -23.502 6.608 1.00 97.06 90 PRO A O 1
ATOM 653 N N . ALA A 1 91 ? 3.637 -25.535 6.723 1.00 97.06 91 ALA A N 1
ATOM 654 C CA . ALA A 1 91 ? 3.345 -25.760 8.136 1.00 97.06 91 ALA A CA 1
ATOM 655 C C . ALA A 1 91 ? 4.139 -24.823 9.061 1.00 97.06 91 ALA A C 1
ATOM 657 O O . ALA A 1 91 ? 3.742 -24.621 10.202 1.00 97.06 91 ALA A O 1
ATOM 658 N N . ALA A 1 92 ? 5.266 -24.276 8.582 1.00 97.31 92 ALA A N 1
ATOM 659 C CA . ALA A 1 92 ? 6.172 -23.429 9.350 1.00 97.31 92 ALA A CA 1
ATOM 660 C C . ALA A 1 92 ? 6.517 -24.007 10.739 1.00 97.31 92 ALA A C 1
ATOM 662 O O . ALA A 1 92 ? 6.621 -23.271 11.719 1.00 97.31 92 ALA A O 1
ATOM 663 N N . GLU A 1 93 ? 6.697 -25.330 10.832 1.00 97.44 93 GLU A N 1
ATOM 664 C CA . GLU A 1 93 ? 6.782 -26.062 12.104 1.00 97.44 93 GLU A CA 1
ATOM 665 C C . GLU A 1 93 ? 7.876 -25.522 13.036 1.00 97.44 93 GLU A C 1
ATOM 667 O O . GLU A 1 93 ? 7.654 -25.389 14.241 1.00 97.44 93 GLU A O 1
ATOM 672 N N . SER A 1 94 ? 9.029 -25.128 12.482 1.00 96.00 94 SER A N 1
ATOM 673 C CA . SER A 1 94 ? 10.120 -24.527 13.257 1.00 96.00 94 SER A CA 1
ATOM 674 C C . SER A 1 94 ? 9.734 -23.214 13.937 1.00 96.00 94 SER A C 1
ATOM 676 O O . SER A 1 94 ? 10.353 -22.858 14.931 1.00 96.00 94 SER A O 1
ATOM 678 N N . ARG A 1 95 ? 8.703 -22.508 13.457 1.00 97.25 95 ARG A N 1
ATOM 679 C CA . ARG A 1 95 ? 8.158 -21.282 14.059 1.00 97.25 95 ARG A CA 1
ATOM 680 C C . ARG A 1 95 ? 6.969 -21.580 14.958 1.00 97.25 95 ARG A C 1
ATOM 682 O O . ARG A 1 95 ? 6.961 -21.138 16.104 1.00 97.25 95 ARG A O 1
ATOM 689 N N . VAL A 1 96 ? 6.002 -22.360 14.474 1.00 98.25 96 VAL A N 1
ATOM 690 C CA . VAL A 1 96 ? 4.788 -22.681 15.238 1.00 98.25 96 VAL A CA 1
ATOM 691 C C . VAL A 1 96 ? 5.155 -23.302 16.581 1.00 98.25 96 VAL A C 1
ATOM 693 O O . VAL A 1 96 ? 4.681 -22.836 17.611 1.00 98.25 96 VAL A O 1
ATOM 696 N N . ARG A 1 97 ? 6.080 -24.271 16.615 1.00 97.94 97 ARG A N 1
ATOM 697 C CA . ARG A 1 97 ? 6.508 -24.914 17.872 1.00 97.94 97 ARG A CA 1
ATOM 698 C C . ARG A 1 97 ? 7.225 -23.977 18.851 1.00 97.94 97 ARG A C 1
ATOM 700 O O . ARG A 1 97 ? 7.380 -24.333 20.011 1.00 97.94 97 ARG A O 1
ATOM 707 N N . GLN A 1 98 ? 7.630 -22.780 18.424 1.00 97.56 98 GLN A N 1
ATOM 708 C CA . GLN A 1 98 ? 8.146 -21.726 19.306 1.00 97.56 98 GLN A CA 1
ATOM 709 C C . GLN A 1 98 ? 7.043 -20.863 19.933 1.00 97.56 98 GLN A C 1
ATOM 711 O O . GLN A 1 98 ? 7.359 -19.967 20.711 1.00 97.56 98 GLN A O 1
ATOM 716 N N . GLY A 1 99 ? 5.775 -21.088 19.582 1.00 98.50 99 GLY A N 1
ATOM 717 C CA . GLY A 1 99 ? 4.651 -20.219 19.928 1.00 98.50 99 GLY A CA 1
ATOM 718 C C . GLY A 1 99 ? 4.397 -19.095 18.917 1.00 98.50 99 GLY A C 1
ATOM 719 O O . GLY A 1 99 ? 3.582 -18.209 19.170 1.00 98.50 99 GLY A O 1
ATOM 720 N N . VAL A 1 100 ? 5.077 -19.094 17.766 1.00 98.81 100 VAL A N 1
ATOM 721 C CA . VAL A 1 100 ? 4.845 -18.080 16.729 1.00 98.81 100 VAL A CA 1
ATOM 722 C C . VAL A 1 100 ? 3.547 -18.382 15.993 1.00 98.81 100 VAL A C 1
ATOM 724 O O . VAL A 1 100 ? 3.342 -19.482 15.491 1.00 98.81 100 VAL A O 1
ATOM 727 N N . THR A 1 101 ? 2.691 -17.373 15.892 1.00 98.88 101 THR A N 1
ATOM 728 C CA . THR A 1 101 ? 1.395 -17.447 15.197 1.00 98.88 101 THR A CA 1
ATOM 729 C C . THR A 1 101 ? 1.315 -16.487 14.020 1.00 98.88 101 THR A C 1
ATOM 731 O O . THR A 1 101 ? 0.505 -16.686 13.119 1.00 98.88 101 THR A O 1
ATOM 734 N N . THR A 1 102 ? 2.163 -15.455 14.001 1.00 98.88 102 THR A N 1
ATOM 735 C CA . THR A 1 102 ? 2.219 -14.452 12.936 1.00 98.88 102 THR A CA 1
ATOM 736 C C . THR A 1 102 ? 3.667 -14.117 12.608 1.00 98.88 102 THR A C 1
ATOM 738 O O . THR A 1 102 ? 4.507 -14.038 13.500 1.00 98.88 102 THR A O 1
ATOM 741 N N . THR A 1 103 ? 3.966 -13.902 11.332 1.00 98.62 103 THR A N 1
ATOM 742 C CA . THR A 1 103 ? 5.295 -13.503 10.859 1.00 98.62 103 THR A CA 1
ATOM 743 C C . THR A 1 103 ? 5.197 -12.337 9.877 1.00 98.62 103 THR A C 1
ATOM 745 O O . THR A 1 103 ? 4.237 -12.253 9.107 1.00 98.62 103 THR A O 1
ATOM 748 N N . LEU A 1 104 ? 6.192 -11.452 9.885 1.00 98.31 104 LEU A N 1
ATOM 749 C CA . LEU A 1 104 ? 6.410 -10.452 8.843 1.00 98.31 104 LEU A CA 1
ATOM 750 C C . LEU A 1 104 ? 7.641 -10.848 8.019 1.00 98.31 104 LEU A C 1
ATOM 752 O O . LEU A 1 104 ? 8.759 -10.922 8.526 1.00 98.31 104 LEU A O 1
ATOM 756 N N . ALA A 1 105 ? 7.403 -11.145 6.746 1.00 97.62 105 ALA A N 1
ATOM 757 C CA . ALA A 1 105 ? 8.381 -11.655 5.799 1.00 97.62 105 ALA A CA 1
ATOM 758 C C . ALA A 1 105 ? 8.868 -10.584 4.812 1.00 97.62 105 ALA A C 1
ATOM 760 O O . ALA A 1 105 ? 8.353 -9.469 4.766 1.00 97.62 105 ALA A O 1
ATOM 761 N N . GLY A 1 106 ? 9.863 -10.940 3.996 1.00 96.44 106 GLY A N 1
ATOM 762 C CA . GLY A 1 106 ? 10.568 -10.000 3.122 1.00 96.44 106 GLY A CA 1
ATOM 763 C C . GLY A 1 106 ? 11.472 -9.001 3.861 1.00 96.44 106 GLY A C 1
ATOM 764 O O . GLY A 1 106 ? 11.463 -7.829 3.492 1.00 96.44 106 GLY A O 1
ATOM 765 N N . PRO A 1 107 ? 12.218 -9.384 4.914 1.00 97.19 107 PRO A N 1
ATOM 766 C CA . PRO A 1 107 ? 13.174 -8.471 5.533 1.00 97.19 107 PRO A CA 1
ATOM 767 C C . PRO A 1 107 ? 14.401 -8.216 4.636 1.00 97.19 107 PRO A C 1
ATOM 769 O O . PRO A 1 107 ? 14.556 -8.813 3.570 1.00 97.19 107 PRO A O 1
ATOM 772 N N . ASP A 1 108 ? 15.297 -7.331 5.081 1.00 97.44 108 ASP A N 1
ATOM 773 C CA . ASP A 1 108 ? 16.639 -7.113 4.512 1.00 97.44 108 ASP A CA 1
ATOM 774 C C . ASP A 1 108 ? 16.658 -6.717 3.022 1.00 97.44 108 ASP A C 1
ATOM 776 O O . ASP A 1 108 ? 17.624 -6.930 2.281 1.00 97.44 108 ASP A O 1
ATOM 780 N N . GLY A 1 109 ? 15.573 -6.104 2.549 1.00 96.94 109 GLY A N 1
ATOM 781 C CA . GLY A 1 109 ? 15.389 -5.735 1.149 1.00 96.94 109 GLY A CA 1
ATOM 782 C C . GLY A 1 109 ? 15.132 -6.917 0.222 1.00 96.94 109 GLY A C 1
ATOM 783 O O . GLY A 1 109 ? 15.097 -6.726 -0.997 1.00 96.94 109 GLY A O 1
ATOM 784 N N . GLY A 1 110 ? 14.938 -8.109 0.784 1.00 92.00 110 GLY A N 1
ATOM 785 C CA . GLY A 1 110 ? 14.306 -9.233 0.114 1.00 92.00 110 GLY A CA 1
ATOM 786 C C . GLY A 1 110 ? 12.786 -9.074 0.081 1.00 92.00 110 GLY A C 1
ATOM 787 O O . GLY A 1 110 ? 12.212 -8.185 0.697 1.00 92.00 110 GLY A O 1
ATOM 788 N N . GLY A 1 111 ? 12.116 -9.933 -0.676 1.00 91.00 111 GLY A N 1
ATOM 789 C CA . GLY A 1 111 ? 10.666 -9.882 -0.854 1.00 91.00 111 GLY A CA 1
ATOM 790 C C . GLY A 1 111 ? 10.263 -10.244 -2.281 1.00 91.00 111 GLY A C 1
ATOM 791 O O . GLY A 1 111 ? 11.114 -10.246 -3.179 1.00 91.00 111 GLY A O 1
ATOM 792 N N . PRO A 1 112 ? 8.989 -10.593 -2.503 1.00 92.31 112 PRO A N 1
ATOM 793 C CA . PRO A 1 112 ? 8.542 -11.079 -3.796 1.00 92.31 112 PRO A CA 1
ATOM 794 C C . PRO A 1 112 ? 8.392 -9.954 -4.826 1.00 92.31 112 PRO A C 1
ATOM 796 O O . PRO A 1 112 ? 7.850 -8.892 -4.536 1.00 92.31 112 PRO A O 1
ATOM 799 N N . THR A 1 113 ? 8.819 -10.233 -6.057 1.00 86.69 113 THR A N 1
ATOM 800 C CA . THR A 1 113 ? 8.588 -9.393 -7.239 1.00 86.69 113 THR A CA 1
ATOM 801 C C . THR A 1 113 ? 8.340 -10.321 -8.438 1.00 86.69 113 THR A C 1
ATOM 803 O O . THR A 1 113 ? 9.250 -11.086 -8.764 1.00 86.69 113 THR A O 1
ATOM 806 N N . PRO A 1 114 ? 7.172 -10.289 -9.120 1.00 90.06 114 PRO A N 1
ATOM 807 C CA . PRO A 1 114 ? 5.970 -9.482 -8.849 1.00 90.06 114 PRO A CA 1
ATOM 808 C C . PRO A 1 114 ? 5.261 -9.852 -7.533 1.00 90.06 114 PRO A C 1
ATOM 810 O O . PRO A 1 114 ? 5.172 -11.029 -7.186 1.00 90.06 114 PRO A O 1
ATOM 813 N N . PHE A 1 115 ? 4.759 -8.849 -6.808 1.00 92.94 115 PHE A N 1
ATOM 814 C CA . PHE A 1 115 ? 4.279 -9.000 -5.429 1.00 92.94 115 PHE A CA 1
ATOM 815 C C . PHE A 1 115 ? 2.880 -9.643 -5.352 1.00 92.94 115 PHE A C 1
ATOM 817 O O . PHE A 1 115 ? 2.713 -10.670 -4.692 1.00 92.94 115 PHE A O 1
ATOM 824 N N . GLY A 1 116 ? 1.899 -9.126 -6.095 1.00 86.69 116 GLY A N 1
ATOM 825 C CA . GLY A 1 116 ? 0.514 -9.610 -6.095 1.00 86.69 116 GLY A CA 1
ATOM 826 C C . GLY A 1 116 ? 0.390 -11.084 -6.476 1.00 86.69 116 GLY A C 1
ATOM 827 O O . GLY A 1 116 ? -0.185 -11.869 -5.725 1.00 86.69 116 GLY A O 1
ATOM 828 N N . ALA A 1 117 ? 1.039 -11.498 -7.569 1.00 90.38 117 ALA A N 1
ATOM 829 C CA . ALA A 1 117 ? 1.050 -12.896 -8.012 1.00 90.38 117 ALA A CA 1
ATOM 830 C C . ALA A 1 117 ? 1.630 -13.855 -6.952 1.00 90.38 117 ALA A C 1
ATOM 832 O O . ALA A 1 117 ? 1.193 -15.001 -6.825 1.00 90.38 117 ALA A O 1
ATOM 833 N N . TYR A 1 118 ? 2.611 -13.396 -6.168 1.00 94.75 118 TYR A N 1
ATOM 834 C CA . TYR A 1 118 ? 3.153 -14.181 -5.064 1.00 94.75 118 TYR A CA 1
ATOM 835 C C . TYR A 1 118 ? 2.134 -14.325 -3.927 1.00 94.75 118 TYR A C 1
ATOM 837 O O . TYR A 1 118 ? 1.943 -15.436 -3.428 1.00 94.75 118 TYR A O 1
ATOM 845 N N . LEU A 1 119 ? 1.449 -13.242 -3.539 1.00 93.75 119 LEU A N 1
ATOM 846 C CA . LEU A 1 119 ? 0.423 -13.299 -2.493 1.00 93.75 119 LEU A CA 1
ATOM 847 C C . LEU A 1 119 ? -0.790 -14.140 -2.905 1.00 93.75 119 LEU A C 1
ATOM 849 O O . LEU A 1 119 ? -1.270 -14.935 -2.103 1.00 93.75 119 LEU A O 1
ATOM 853 N N . GLU A 1 120 ? -1.239 -14.050 -4.157 1.00 91.00 120 GLU A N 1
ATOM 854 C CA . GLU A 1 120 ? -2.305 -14.908 -4.693 1.00 91.00 120 GLU A CA 1
ATOM 855 C C . GLU A 1 120 ? -1.935 -16.394 -4.652 1.00 91.00 120 GLU A C 1
ATOM 857 O O . GLU A 1 120 ? -2.784 -17.261 -4.430 1.00 91.00 120 GLU A O 1
ATOM 862 N N . ARG A 1 121 ? -0.655 -16.717 -4.877 1.00 94.50 121 ARG A N 1
ATOM 863 C CA . ARG A 1 121 ? -0.154 -18.080 -4.699 1.00 94.50 121 ARG A CA 1
ATOM 864 C C . ARG A 1 121 ? -0.160 -18.471 -3.223 1.00 94.50 121 ARG A C 1
ATOM 866 O O . ARG A 1 121 ? -0.551 -19.593 -2.915 1.00 94.50 121 ARG A O 1
ATOM 873 N N . ALA A 1 122 ? 0.255 -17.577 -2.327 1.00 93.50 122 ALA A N 1
ATOM 874 C CA . ALA A 1 122 ? 0.257 -17.820 -0.886 1.00 93.50 122 ALA A CA 1
ATOM 875 C C . ALA A 1 122 ? -1.156 -18.028 -0.315 1.00 93.50 122 ALA A C 1
ATOM 877 O O . ALA A 1 122 ? -1.328 -18.910 0.521 1.00 93.50 122 ALA A O 1
ATOM 878 N N . ASP A 1 123 ? -2.176 -17.325 -0.818 1.00 91.56 123 ASP A N 1
ATOM 879 C CA . ASP A 1 123 ? -3.577 -17.520 -0.403 1.00 91.56 123 ASP A CA 1
ATOM 880 C C . ASP A 1 123 ? -4.095 -18.940 -0.668 1.00 91.56 123 ASP A C 1
ATOM 882 O O . ASP A 1 123 ? -4.998 -19.420 0.018 1.00 91.56 123 ASP A O 1
ATOM 886 N N . LYS A 1 124 ? -3.540 -19.619 -1.678 1.00 95.38 124 LYS A N 1
ATOM 887 C CA . LYS A 1 124 ? -3.945 -20.973 -2.087 1.00 95.38 124 LYS A CA 1
ATOM 888 C C . LYS A 1 124 ? -3.266 -22.070 -1.268 1.00 95.38 124 LYS A C 1
ATOM 890 O O . LYS A 1 124 ? -3.560 -23.246 -1.469 1.00 95.38 124 LYS A O 1
ATOM 895 N N . VAL A 1 125 ? -2.348 -21.708 -0.375 1.00 94.88 125 VAL A N 1
ATOM 896 C CA . VAL A 1 125 ? -1.590 -22.652 0.444 1.00 94.88 125 VAL A CA 1
ATOM 897 C C . VAL A 1 125 ? -2.151 -22.678 1.860 1.00 94.88 125 VAL A C 1
ATOM 899 O O . VAL A 1 125 ? -2.455 -21.648 2.452 1.00 94.88 125 VAL A O 1
ATOM 902 N N . ALA A 1 126 ? -2.284 -23.877 2.421 1.00 96.25 126 ALA A N 1
ATOM 903 C CA . ALA A 1 126 ? -2.704 -24.059 3.803 1.00 96.25 126 ALA A CA 1
ATOM 904 C C . ALA A 1 126 ? -1.525 -23.753 4.747 1.00 96.25 126 ALA A C 1
ATOM 906 O O . ALA A 1 126 ? -0.645 -24.592 4.942 1.00 96.25 126 ALA A O 1
ATOM 907 N N . LEU A 1 127 ? -1.493 -22.537 5.297 1.00 98.00 127 LEU A N 1
ATOM 908 C CA . LEU A 1 127 ? -0.394 -22.023 6.121 1.00 98.00 127 LEU A CA 1
ATOM 909 C C . LEU A 1 127 ? -0.570 -22.379 7.608 1.00 98.00 127 LEU A C 1
ATOM 911 O O . LEU A 1 127 ? -1.679 -22.318 8.135 1.00 98.00 127 LEU A O 1
ATOM 915 N N . GLY A 1 128 ? 0.526 -22.710 8.298 1.00 97.75 128 GLY A N 1
ATOM 916 C CA . GLY A 1 128 ? 0.541 -22.942 9.755 1.00 97.75 128 GLY A CA 1
ATOM 917 C C . GLY A 1 128 ? 0.634 -21.660 10.594 1.00 97.75 128 GLY A C 1
ATOM 918 O O . GLY A 1 128 ? 0.276 -21.653 11.764 1.00 97.75 128 GLY A O 1
ATOM 919 N N . VAL A 1 129 ? 1.065 -20.544 9.998 1.00 98.25 129 VAL A N 1
ATOM 920 C CA . VAL A 1 129 ? 1.135 -19.220 10.642 1.00 98.25 129 VAL A CA 1
ATOM 921 C C . VAL A 1 129 ? 0.484 -18.159 9.768 1.00 98.25 129 VAL A C 1
ATOM 923 O O . VAL A 1 129 ? 0.417 -18.297 8.545 1.00 98.25 129 VAL A O 1
ATOM 926 N N . ASN A 1 130 ? 0.028 -17.070 10.379 1.00 98.75 130 ASN A N 1
ATOM 927 C CA . ASN A 1 130 ? -0.285 -15.861 9.634 1.00 98.75 130 ASN A CA 1
ATOM 928 C C . ASN A 1 130 ? 1.003 -15.250 9.065 1.00 98.75 130 ASN A C 1
ATOM 930 O O . ASN A 1 130 ? 2.047 -15.254 9.725 1.00 98.75 130 ASN A O 1
ATOM 934 N N . VAL A 1 131 ? 0.942 -14.702 7.854 1.00 98.31 131 VAL A N 1
ATOM 935 C CA . VAL A 1 131 ? 2.120 -14.110 7.210 1.00 98.31 131 VAL A CA 1
ATOM 936 C C . VAL A 1 131 ? 1.751 -12.809 6.512 1.00 98.31 131 VAL A C 1
ATOM 938 O O . VAL A 1 131 ? 0.876 -12.796 5.652 1.00 98.31 131 VAL A O 1
ATOM 941 N N . GLY A 1 132 ? 2.416 -11.719 6.886 1.00 97.62 132 GLY A N 1
ATOM 942 C CA . GLY A 1 132 ? 2.470 -10.484 6.101 1.00 97.62 132 GLY A CA 1
ATOM 943 C C . GLY A 1 132 ? 3.804 -10.383 5.363 1.00 97.62 132 GLY A C 1
ATOM 944 O O . GLY A 1 132 ? 4.780 -11.007 5.774 1.00 97.62 132 GLY A O 1
ATOM 945 N N . TRP A 1 133 ? 3.873 -9.582 4.299 1.00 97.75 133 TRP A N 1
ATOM 946 C CA . TRP A 1 133 ? 5.114 -9.353 3.551 1.00 97.75 133 TRP A CA 1
ATOM 947 C C . TRP A 1 133 ? 5.432 -7.868 3.403 1.00 97.75 133 TRP A C 1
ATOM 949 O O . TRP A 1 133 ? 4.542 -7.034 3.231 1.00 97.75 133 TRP A O 1
ATOM 959 N N . LEU A 1 134 ? 6.723 -7.563 3.430 1.00 98.31 134 LEU A N 1
ATOM 960 C CA . LEU A 1 134 ? 7.304 -6.311 2.969 1.00 98.31 134 LEU A CA 1
ATOM 961 C C . LEU A 1 134 ? 7.700 -6.451 1.498 1.00 98.31 134 LEU A C 1
ATOM 963 O O . LEU A 1 134 ? 8.085 -7.534 1.042 1.00 98.31 134 LEU A O 1
ATOM 967 N N . VAL A 1 135 ? 7.638 -5.346 0.758 1.00 97.94 135 VAL A N 1
ATOM 968 C CA . VAL A 1 135 ? 8.328 -5.260 -0.530 1.00 97.94 135 VAL A CA 1
ATOM 969 C C . VAL A 1 135 ? 9.812 -4.998 -0.274 1.00 97.94 135 VAL A C 1
ATOM 971 O O . VAL A 1 135 ? 10.174 -4.204 0.592 1.00 97.94 135 VAL A O 1
ATOM 974 N N . GLY A 1 136 ? 10.677 -5.682 -1.018 1.00 97.94 136 GLY A N 1
ATOM 975 C CA . GLY A 1 136 ? 12.123 -5.588 -0.850 1.00 97.94 136 GLY A CA 1
ATOM 976 C C . GLY A 1 136 ? 12.761 -4.571 -1.781 1.00 97.94 136 GLY A C 1
ATOM 977 O O . GLY A 1 136 ? 12.689 -4.728 -3.004 1.00 97.94 136 GLY A O 1
ATOM 978 N N . PHE A 1 137 ? 13.455 -3.571 -1.234 1.00 98.56 137 PHE A N 1
ATOM 979 C CA . PHE A 1 137 ? 14.212 -2.611 -2.043 1.00 98.56 137 PHE A CA 1
ATOM 980 C C . PHE A 1 137 ? 15.257 -3.304 -2.933 1.00 98.56 137 PHE A C 1
ATOM 982 O O . PHE A 1 137 ? 15.422 -2.942 -4.097 1.00 98.56 137 PHE A O 1
ATOM 989 N N . GLY A 1 138 ? 15.924 -4.344 -2.426 1.00 97.62 138 GLY A N 1
ATOM 990 C CA . GLY A 1 138 ? 16.875 -5.156 -3.185 1.00 97.62 138 GLY A CA 1
ATOM 991 C C . GLY A 1 138 ? 16.246 -5.924 -4.328 1.00 97.62 138 GLY A C 1
ATOM 992 O O . GLY A 1 138 ? 16.767 -5.851 -5.440 1.00 97.62 138 GLY A O 1
ATOM 993 N N . SER A 1 139 ? 15.113 -6.588 -4.096 1.00 97.62 139 SER A N 1
ATOM 994 C CA . SER A 1 139 ? 14.357 -7.263 -5.158 1.00 97.62 139 SER A CA 1
ATOM 995 C C . SER A 1 139 ? 13.920 -6.284 -6.252 1.00 97.62 139 SER A C 1
ATOM 997 O O . SER A 1 139 ? 14.066 -6.570 -7.441 1.00 97.62 139 SER A O 1
ATOM 999 N N . VAL A 1 140 ? 13.432 -5.099 -5.866 1.00 98.06 140 VAL A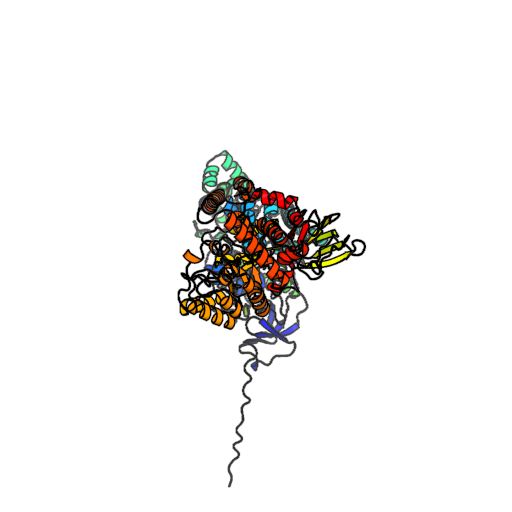 N 1
ATOM 1000 C CA . VAL A 1 140 ? 13.023 -4.038 -6.802 1.00 98.06 140 VAL A CA 1
ATOM 1001 C C . VAL A 1 140 ? 14.217 -3.511 -7.596 1.00 98.06 140 VAL A C 1
ATOM 1003 O O . VAL A 1 140 ? 14.161 -3.441 -8.825 1.00 98.06 140 VAL A O 1
ATOM 1006 N N . ARG A 1 141 ? 15.325 -3.187 -6.923 1.00 97.50 141 ARG A N 1
ATOM 1007 C CA . ARG A 1 141 ? 16.537 -2.688 -7.577 1.00 97.50 141 ARG A CA 1
ATOM 1008 C C . ARG A 1 141 ? 17.134 -3.729 -8.519 1.00 97.50 141 ARG A C 1
ATOM 1010 O O . ARG A 1 141 ? 17.499 -3.388 -9.639 1.00 97.50 141 ARG A O 1
ATOM 1017 N N . GLN A 1 142 ? 17.174 -4.997 -8.115 1.00 96.12 142 GLN A N 1
ATOM 1018 C CA . GLN A 1 142 ? 17.630 -6.108 -8.951 1.00 96.12 142 GLN A CA 1
ATOM 1019 C C . GLN A 1 142 ? 16.757 -6.274 -10.206 1.00 96.12 142 GLN A C 1
ATOM 1021 O O . GLN A 1 142 ? 17.293 -6.502 -11.288 1.00 96.12 142 GLN A O 1
ATOM 1026 N N . ALA A 1 143 ? 15.434 -6.127 -10.097 1.00 96.00 143 ALA A N 1
ATOM 1027 C CA . ALA A 1 143 ? 14.518 -6.238 -11.237 1.00 96.00 143 ALA A CA 1
ATOM 1028 C C . ALA A 1 143 ? 14.667 -5.102 -12.271 1.00 96.00 143 ALA A C 1
ATOM 1030 O O . ALA A 1 143 ? 14.265 -5.258 -13.428 1.00 96.00 143 ALA A O 1
ATOM 1031 N N . VAL A 1 144 ? 15.220 -3.954 -11.864 1.00 95.94 144 VAL A N 1
ATOM 1032 C CA . VAL A 1 144 ? 15.371 -2.772 -12.727 1.00 95.94 144 VAL A CA 1
ATOM 1033 C C . VAL A 1 144 ? 16.810 -2.591 -13.216 1.00 95.94 144 VAL A C 1
ATOM 1035 O O . VAL A 1 144 ? 17.015 -2.426 -14.413 1.00 95.94 144 VAL A O 1
ATOM 1038 N N . LEU A 1 145 ? 17.796 -2.655 -12.318 1.00 95.12 145 LEU A N 1
ATOM 1039 C CA . LEU A 1 145 ? 19.211 -2.386 -12.602 1.00 95.12 145 LEU A CA 1
ATOM 1040 C C . LEU A 1 145 ? 20.088 -3.646 -12.582 1.00 95.12 145 LEU A C 1
ATOM 1042 O O . LEU A 1 145 ? 21.279 -3.579 -12.890 1.00 95.12 145 LEU A O 1
ATOM 1046 N N . GLY A 1 146 ? 19.559 -4.792 -12.152 1.00 93.88 146 GLY A N 1
ATOM 1047 C CA . GLY A 1 146 ? 20.382 -5.960 -11.856 1.00 93.88 146 GLY A CA 1
ATOM 1048 C C . GLY A 1 146 ? 21.426 -5.665 -10.771 1.00 93.88 146 GLY A C 1
ATOM 1049 O O . GLY A 1 146 ? 21.149 -5.004 -9.770 1.00 93.88 146 GLY A O 1
ATOM 1050 N N . ARG A 1 147 ? 22.660 -6.138 -10.991 1.00 90.94 147 ARG A N 1
ATOM 1051 C CA . ARG A 1 147 ? 23.808 -5.953 -10.077 1.00 90.94 147 ARG A CA 1
ATOM 1052 C C . ARG A 1 147 ? 24.723 -4.790 -10.477 1.00 90.94 147 ARG A C 1
ATOM 1054 O O . ARG A 1 147 ? 25.919 -4.825 -10.186 1.00 90.94 147 ARG A O 1
ATOM 1061 N N . SER A 1 148 ? 24.193 -3.788 -11.178 1.00 89.69 148 SER A N 1
ATOM 1062 C CA . SER A 1 148 ? 24.965 -2.612 -11.585 1.00 89.69 148 SER A CA 1
ATOM 1063 C C . SER A 1 148 ? 25.258 -1.675 -10.408 1.00 89.69 148 SER A C 1
ATOM 1065 O O . SER A 1 148 ? 24.364 -1.315 -9.632 1.00 89.69 148 SER A O 1
ATOM 1067 N N . ASP A 1 149 ? 26.521 -1.258 -10.322 1.00 93.44 149 ASP A N 1
ATOM 1068 C CA . ASP A 1 149 ? 27.041 -0.282 -9.362 1.00 93.44 149 ASP A CA 1
ATOM 1069 C C . ASP A 1 149 ? 26.977 1.130 -9.963 1.00 93.44 149 ASP A C 1
ATOM 1071 O O . ASP A 1 149 ? 27.945 1.658 -10.505 1.00 93.44 149 ASP A O 1
ATOM 1075 N N . ARG A 1 150 ? 25.760 1.677 -10.001 1.00 94.06 150 ARG A N 1
ATOM 1076 C CA . ARG A 1 150 ? 25.451 3.047 -10.433 1.00 94.06 150 ARG A CA 1
ATOM 1077 C C . ARG A 1 150 ? 24.102 3.481 -9.874 1.00 94.06 150 ARG A C 1
ATOM 1079 O O . ARG A 1 150 ? 23.270 2.630 -9.559 1.00 94.06 150 ARG A O 1
ATOM 1086 N N . ALA A 1 151 ? 23.852 4.784 -9.843 1.00 94.62 151 ALA A N 1
ATOM 1087 C CA . ALA A 1 151 ? 22.511 5.305 -9.605 1.00 94.62 151 ALA A CA 1
ATOM 1088 C C . ALA A 1 151 ? 21.557 4.950 -10.773 1.00 94.62 151 ALA A C 1
ATOM 1090 O O . ALA A 1 151 ? 22.011 4.816 -11.922 1.00 94.62 151 ALA A O 1
ATOM 1091 N N . PRO A 1 152 ? 20.247 4.798 -10.509 1.00 95.69 152 PRO A N 1
ATOM 1092 C CA . PRO A 1 152 ? 19.241 4.732 -11.561 1.00 95.69 152 PRO A CA 1
ATOM 1093 C C . PRO A 1 152 ? 19.148 6.064 -12.309 1.00 95.69 152 PRO A C 1
ATOM 1095 O O . PRO A 1 152 ? 19.332 7.133 -11.725 1.00 95.69 152 PRO A O 1
ATOM 1098 N N . ASN A 1 153 ? 18.826 6.003 -13.600 1.00 93.94 153 ASN A N 1
ATOM 1099 C CA . ASN A 1 153 ? 18.337 7.182 -14.315 1.00 93.94 153 ASN A CA 1
ATOM 1100 C C . ASN A 1 153 ? 16.877 7.498 -13.909 1.00 93.94 153 ASN A C 1
ATOM 1102 O O . ASN A 1 153 ? 16.286 6.795 -13.086 1.00 93.94 153 ASN A O 1
ATOM 1106 N N . ALA A 1 154 ? 16.290 8.562 -14.468 1.00 85.06 154 ALA A N 1
ATOM 1107 C CA . ALA A 1 154 ? 14.933 8.992 -14.116 1.00 85.06 154 ALA A CA 1
ATOM 1108 C C . ALA A 1 154 ? 13.872 7.900 -14.371 1.00 85.06 154 ALA A C 1
ATOM 1110 O O . ALA A 1 154 ? 13.084 7.595 -13.475 1.00 85.06 154 ALA A O 1
ATOM 1111 N N . ASP A 1 155 ? 13.907 7.255 -15.539 1.00 81.19 155 ASP A N 1
ATOM 1112 C CA . ASP A 1 155 ? 12.930 6.229 -15.927 1.00 81.19 155 ASP A CA 1
ATOM 1113 C C . ASP A 1 155 ? 13.038 4.966 -15.065 1.00 81.19 155 ASP A C 1
ATOM 1115 O O . ASP A 1 155 ? 12.031 4.373 -14.667 1.00 81.19 155 ASP A O 1
ATOM 1119 N N . GLU A 1 156 ? 14.267 4.554 -14.747 1.00 95.62 156 GLU A N 1
ATOM 1120 C CA . GLU A 1 156 ? 14.552 3.425 -13.863 1.00 95.62 156 GLU A CA 1
ATOM 1121 C C . GLU A 1 156 ? 14.086 3.708 -12.436 1.00 95.62 156 GLU A C 1
ATOM 1123 O O . GLU A 1 156 ? 13.419 2.864 -11.834 1.00 95.62 156 GLU A O 1
ATOM 1128 N N . LEU A 1 157 ? 14.378 4.900 -11.907 1.00 94.31 157 LEU A N 1
ATOM 1129 C CA . LEU A 1 157 ? 13.932 5.308 -10.578 1.00 94.31 157 LEU A CA 1
ATOM 1130 C C . LEU A 1 157 ? 12.402 5.333 -10.504 1.00 94.31 157 LEU A C 1
ATOM 1132 O O . LEU A 1 157 ? 11.818 4.831 -9.542 1.00 94.31 157 LEU A O 1
ATOM 1136 N N . ASP A 1 158 ? 11.736 5.863 -11.527 1.00 80.19 158 ASP A N 1
ATOM 1137 C CA . ASP A 1 158 ? 10.278 5.885 -11.579 1.00 80.19 158 ASP A CA 1
ATOM 1138 C C . ASP A 1 158 ? 9.685 4.481 -11.744 1.00 80.19 158 ASP A C 1
ATOM 1140 O O . ASP A 1 158 ? 8.641 4.180 -11.161 1.00 80.19 158 ASP A O 1
ATOM 1144 N N . ARG A 1 159 ? 10.367 3.568 -12.445 1.00 85.69 159 ARG A N 1
ATOM 1145 C CA . ARG A 1 159 ? 9.981 2.151 -12.484 1.00 85.69 159 ARG A CA 1
ATOM 1146 C C . ARG A 1 159 ? 10.115 1.486 -11.113 1.00 85.69 159 ARG A C 1
ATOM 1148 O O . ARG A 1 159 ? 9.210 0.751 -10.724 1.00 85.69 159 ARG A O 1
ATOM 1155 N N . MET A 1 160 ? 11.184 1.764 -10.364 1.00 97.56 160 MET A N 1
ATOM 1156 C CA . MET A 1 160 ? 11.350 1.270 -8.989 1.00 97.56 160 MET A CA 1
ATOM 1157 C C . MET A 1 160 ? 10.232 1.784 -8.072 1.00 97.56 160 MET A C 1
ATOM 1159 O O . MET A 1 160 ? 9.615 0.995 -7.357 1.00 97.56 160 MET A O 1
ATOM 1163 N N . LYS A 1 161 ? 9.914 3.084 -8.144 1.00 94.56 161 LYS A N 1
ATOM 1164 C CA . LYS A 1 161 ? 8.784 3.690 -7.421 1.00 94.56 161 LYS A CA 1
ATOM 1165 C C . LYS A 1 161 ? 7.455 3.016 -7.762 1.00 94.56 161 LYS A C 1
ATOM 1167 O O . LYS A 1 161 ? 6.703 2.691 -6.851 1.00 94.56 161 LYS A O 1
ATOM 1172 N N . ARG A 1 162 ? 7.175 2.763 -9.048 1.00 84.12 162 ARG A N 1
ATOM 1173 C CA . ARG A 1 162 ? 5.948 2.071 -9.485 1.00 84.12 162 ARG A CA 1
ATOM 1174 C C . ARG A 1 162 ? 5.843 0.656 -8.920 1.00 84.12 162 ARG A C 1
ATOM 1176 O O . ARG A 1 162 ? 4.777 0.298 -8.442 1.00 84.12 162 ARG A O 1
ATOM 1183 N N . LEU A 1 163 ? 6.932 -0.117 -8.923 1.00 90.44 163 LEU A N 1
ATOM 1184 C CA . LEU A 1 163 ? 6.941 -1.471 -8.352 1.00 90.44 163 LEU A CA 1
ATOM 1185 C C . LEU A 1 163 ? 6.638 -1.461 -6.847 1.00 90.44 163 LEU A C 1
ATOM 1187 O O . LEU A 1 163 ? 5.866 -2.291 -6.375 1.00 90.44 163 LEU A O 1
ATOM 1191 N N . VAL A 1 164 ? 7.206 -0.507 -6.102 1.00 96.19 164 VAL A N 1
ATOM 1192 C CA . VAL A 1 164 ? 6.905 -0.342 -4.671 1.00 96.19 164 VAL A CA 1
ATOM 1193 C C . VAL A 1 164 ? 5.464 0.110 -4.455 1.00 96.19 164 VAL A C 1
ATOM 1195 O O . VAL A 1 164 ? 4.769 -0.483 -3.638 1.00 96.19 164 VAL A O 1
ATOM 1198 N N . GLY A 1 165 ? 4.986 1.106 -5.206 1.00 87.25 165 GLY A N 1
ATOM 1199 C CA . GLY A 1 165 ? 3.600 1.574 -5.115 1.00 87.25 165 GLY A CA 1
ATOM 1200 C C . GLY A 1 165 ? 2.586 0.470 -5.419 1.00 87.25 165 GLY A C 1
ATOM 1201 O O . GLY A 1 165 ? 1.619 0.305 -4.680 1.00 87.25 165 GLY A O 1
ATOM 1202 N N . GLN A 1 166 ? 2.853 -0.342 -6.444 1.00 82.62 166 GLN A N 1
ATOM 1203 C CA . GLN A 1 166 ? 2.043 -1.511 -6.776 1.00 82.62 166 GLN A CA 1
ATOM 1204 C C . GLN A 1 166 ? 2.038 -2.533 -5.631 1.00 82.62 166 GLN A C 1
ATOM 1206 O O . GLN A 1 166 ? 0.968 -2.952 -5.204 1.00 82.62 166 GLN A O 1
ATOM 1211 N N . ALA A 1 167 ? 3.202 -2.885 -5.081 1.00 94.25 167 ALA A N 1
ATOM 1212 C CA . ALA A 1 167 ? 3.274 -3.839 -3.975 1.00 94.25 167 ALA A CA 1
ATOM 1213 C C . ALA A 1 167 ? 2.528 -3.347 -2.719 1.00 94.25 167 ALA A C 1
ATOM 1215 O O . ALA A 1 167 ? 1.848 -4.132 -2.058 1.00 94.25 167 ALA A O 1
ATOM 1216 N N . MET A 1 168 ? 2.607 -2.049 -2.402 1.00 93.88 168 MET A N 1
ATOM 1217 C CA . MET A 1 168 ? 1.841 -1.449 -1.302 1.00 93.88 168 MET A CA 1
ATOM 1218 C C . MET A 1 168 ? 0.330 -1.547 -1.534 1.00 93.88 168 MET A C 1
ATOM 1220 O O . MET A 1 168 ? -0.397 -1.913 -0.613 1.00 93.88 168 MET A O 1
ATOM 1224 N N . HIS A 1 169 ? -0.140 -1.280 -2.756 1.00 83.31 169 HIS A N 1
ATOM 1225 C CA . HIS A 1 169 ? -1.548 -1.450 -3.131 1.00 83.31 169 HIS A CA 1
ATOM 1226 C C . HIS A 1 169 ? -2.002 -2.919 -3.043 1.00 83.31 169 HIS A C 1
ATOM 1228 O O . HIS A 1 169 ? -3.104 -3.212 -2.584 1.00 83.31 169 HIS A O 1
ATOM 1234 N N . GLU A 1 170 ? -1.126 -3.854 -3.407 1.00 88.12 170 GLU A N 1
ATOM 1235 C CA . GLU A 1 170 ? -1.373 -5.299 -3.340 1.00 88.12 170 GLU A CA 1
ATOM 1236 C C . GLU A 1 170 ? -1.305 -5.867 -1.905 1.00 88.12 170 GLU A C 1
ATOM 1238 O O . GLU A 1 170 ? -1.614 -7.043 -1.683 1.00 88.12 170 GLU A O 1
ATOM 1243 N N . GLY A 1 171 ? -0.956 -5.036 -0.915 1.00 92.38 171 GLY A N 1
ATOM 1244 C CA . GLY A 1 171 ? -1.054 -5.353 0.509 1.00 92.38 171 GLY A CA 1
ATOM 1245 C C . GLY A 1 171 ? 0.272 -5.465 1.260 1.00 92.38 171 GLY A C 1
ATOM 1246 O O . GLY A 1 171 ? 0.280 -6.019 2.364 1.00 92.38 171 GLY A O 1
ATOM 1247 N N . ALA A 1 172 ? 1.386 -4.974 0.703 1.00 96.88 172 ALA A N 1
ATOM 1248 C CA . ALA A 1 172 ? 2.663 -4.930 1.415 1.00 96.88 172 ALA A CA 1
ATOM 1249 C C . ALA A 1 172 ? 2.575 -4.046 2.670 1.00 96.88 172 ALA A C 1
ATOM 1251 O O . ALA A 1 172 ? 2.042 -2.939 2.633 1.00 96.88 172 ALA A O 1
ATOM 1252 N N . PHE A 1 173 ? 3.154 -4.508 3.780 1.00 97.38 173 PHE A N 1
ATOM 1253 C CA . PHE A 1 173 ? 3.179 -3.762 5.049 1.00 97.38 173 PHE A CA 1
ATOM 1254 C C . PHE A 1 173 ? 4.146 -2.575 5.045 1.00 97.38 173 PHE A C 1
ATOM 1256 O O . PHE A 1 173 ? 4.121 -1.741 5.950 1.00 97.38 173 PHE A O 1
ATOM 1263 N N . GLY A 1 174 ? 5.014 -2.490 4.043 1.00 97.25 174 GLY A N 1
ATOM 1264 C CA . GLY A 1 174 ? 6.075 -1.505 3.994 1.00 97.25 174 GLY A CA 1
ATOM 1265 C C . GLY A 1 174 ? 7.219 -1.929 3.087 1.00 97.25 174 GLY A C 1
ATOM 1266 O O . GLY A 1 174 ? 7.112 -2.903 2.340 1.00 97.25 174 GLY A O 1
ATOM 1267 N N . LEU A 1 175 ? 8.324 -1.195 3.192 1.00 98.50 175 LEU A N 1
ATOM 1268 C CA . LEU A 1 175 ? 9.547 -1.409 2.426 1.00 98.50 175 LEU A CA 1
ATOM 1269 C C . LEU A 1 175 ? 10.669 -1.858 3.364 1.00 98.50 175 LEU A C 1
ATOM 1271 O O . LEU A 1 175 ? 10.958 -1.180 4.353 1.00 98.50 175 LEU A O 1
ATOM 1275 N N . SER A 1 176 ? 11.332 -2.960 3.023 1.00 98.69 176 SER A N 1
ATOM 1276 C CA . SER A 1 176 ? 12.568 -3.378 3.681 1.00 98.69 176 SER A CA 1
ATOM 1277 C C . SER A 1 176 ? 13.794 -2.983 2.858 1.00 98.69 176 SER A C 1
ATOM 1279 O O . SER A 1 176 ? 13.749 -2.918 1.624 1.00 98.69 176 SER A O 1
ATOM 1281 N N . THR A 1 177 ? 14.918 -2.749 3.533 1.00 98.69 177 THR A N 1
ATOM 1282 C CA . THR A 1 177 ? 16.236 -2.607 2.904 1.00 98.69 177 THR A CA 1
ATOM 1283 C C . THR A 1 177 ? 17.268 -3.491 3.583 1.00 98.69 177 THR A C 1
ATOM 1285 O O . THR A 1 177 ? 17.193 -3.765 4.777 1.00 98.69 177 THR A O 1
ATOM 1288 N N . GLY A 1 178 ? 18.260 -3.916 2.808 1.00 97.56 178 GLY A N 1
ATOM 1289 C CA . GLY A 1 178 ? 19.471 -4.564 3.292 1.00 97.56 178 GLY A CA 1
ATOM 1290 C C . GLY A 1 178 ? 20.671 -3.928 2.644 1.00 97.56 178 GLY A C 1
ATOM 1291 O O . GLY A 1 178 ? 21.244 -4.457 1.695 1.00 97.56 178 GLY A O 1
ATOM 1292 N N . LEU A 1 179 ? 21.019 -2.745 3.146 1.00 97.50 179 LEU A N 1
ATOM 1293 C CA . LEU A 1 179 ? 21.995 -1.855 2.522 1.00 97.50 179 LEU A CA 1
ATOM 1294 C C . LEU A 1 179 ? 23.432 -2.382 2.628 1.00 97.50 179 LEU A C 1
ATOM 1296 O O . LEU A 1 179 ? 24.317 -1.849 1.969 1.00 97.50 179 LEU A O 1
ATOM 1300 N N . LEU A 1 180 ? 23.668 -3.438 3.410 1.00 94.69 180 LEU A N 1
ATOM 1301 C CA . LEU A 1 180 ? 24.920 -4.197 3.397 1.00 94.69 180 LEU A CA 1
ATOM 1302 C C . LEU A 1 180 ? 25.067 -5.062 2.127 1.00 94.69 180 LEU A C 1
ATOM 1304 O O . LEU A 1 180 ? 26.181 -5.350 1.692 1.00 94.69 180 LEU A O 1
ATOM 1308 N N . TYR A 1 181 ? 23.956 -5.494 1.526 1.00 95.19 181 TYR A N 1
ATOM 1309 C CA . TYR A 1 181 ? 23.942 -6.529 0.494 1.00 95.19 181 TYR A CA 1
ATOM 1310 C C . TYR A 1 181 ? 23.927 -5.969 -0.927 1.00 95.19 181 TYR A C 1
ATOM 1312 O O . TYR A 1 181 ? 23.335 -4.933 -1.219 1.00 95.19 181 TYR A O 1
ATOM 1320 N N . VAL A 1 182 ? 24.530 -6.702 -1.861 1.00 93.50 182 VAL A N 1
ATOM 1321 C CA . VAL A 1 182 ? 24.421 -6.421 -3.300 1.00 93.50 182 VAL A CA 1
ATOM 1322 C C . VAL A 1 182 ? 23.023 -6.834 -3.791 1.00 93.50 182 VAL A C 1
ATOM 1324 O O . VAL A 1 182 ? 22.589 -7.935 -3.464 1.00 93.50 182 VAL A O 1
ATOM 1327 N N . PRO A 1 183 ? 22.318 -6.002 -4.586 1.00 94.50 183 PRO A N 1
ATOM 1328 C CA . PRO A 1 183 ? 22.792 -4.763 -5.213 1.00 94.50 183 PRO A CA 1
ATOM 1329 C C . PRO A 1 183 ? 22.458 -3.473 -4.442 1.00 94.50 183 PRO A C 1
ATOM 1331 O O . PRO A 1 183 ? 22.711 -2.379 -4.936 1.00 94.50 183 PRO A O 1
ATOM 1334 N N . GLN A 1 184 ? 21.878 -3.576 -3.249 1.00 96.44 184 GLN A N 1
ATOM 1335 C CA . GLN A 1 184 ? 21.375 -2.446 -2.456 1.00 96.44 184 GLN A CA 1
ATOM 1336 C C . GLN A 1 184 ? 22.483 -1.559 -1.890 1.00 96.44 184 GLN A C 1
ATOM 1338 O O . GLN A 1 184 ? 22.311 -0.351 -1.769 1.00 96.44 184 GLN A O 1
ATOM 1343 N N . THR A 1 185 ? 23.642 -2.140 -1.590 1.00 95.56 185 THR A N 1
ATOM 1344 C CA . THR A 1 185 ? 24.820 -1.419 -1.095 1.00 95.56 185 THR A CA 1
ATOM 1345 C C . THR A 1 185 ? 25.324 -0.329 -2.037 1.00 95.56 185 THR A C 1
ATOM 1347 O O . THR A 1 185 ? 26.000 0.582 -1.566 1.00 95.56 185 THR A O 1
ATOM 1350 N N . TYR A 1 186 ? 24.991 -0.393 -3.329 1.00 95.31 186 TYR A N 1
ATOM 1351 C CA . TYR A 1 186 ? 25.343 0.628 -4.322 1.00 95.31 186 TYR A CA 1
ATOM 1352 C C . TYR A 1 186 ? 24.368 1.813 -4.328 1.00 95.31 186 TYR A C 1
ATOM 1354 O O . TYR A 1 186 ? 24.658 2.855 -4.910 1.00 95.31 186 TYR A O 1
ATOM 1362 N N . ALA A 1 187 ? 23.196 1.665 -3.703 1.00 97.44 187 ALA A N 1
ATOM 1363 C CA . ALA A 1 187 ? 22.192 2.715 -3.668 1.00 97.44 187 ALA A CA 1
ATOM 1364 C C . ALA A 1 187 ? 22.628 3.857 -2.748 1.00 97.44 187 ALA A C 1
ATOM 1366 O O . ALA A 1 187 ? 23.057 3.641 -1.606 1.00 97.44 187 ALA A O 1
ATOM 1367 N N . THR A 1 188 ? 22.450 5.083 -3.233 1.00 97.50 188 THR A N 1
ATOM 1368 C CA . THR A 1 188 ? 22.623 6.289 -2.416 1.00 97.50 188 THR A CA 1
ATOM 1369 C C . THR A 1 188 ? 21.465 6.434 -1.428 1.00 97.50 188 THR A C 1
ATOM 1371 O O . THR A 1 188 ? 20.352 5.978 -1.691 1.00 97.50 188 THR A O 1
ATOM 1374 N N . THR A 1 189 ? 21.670 7.135 -0.311 1.00 98.38 189 THR A N 1
ATOM 1375 C CA . THR A 1 189 ? 20.574 7.434 0.630 1.00 98.38 189 THR A CA 1
ATOM 1376 C C . THR A 1 189 ? 19.422 8.182 -0.053 1.00 98.38 189 THR A C 1
ATOM 1378 O O . THR A 1 189 ? 18.261 7.930 0.251 1.00 98.38 189 THR A O 1
ATOM 1381 N N . ALA A 1 190 ? 19.719 9.067 -1.014 1.00 97.94 190 ALA A N 1
ATOM 1382 C CA . ALA A 1 190 ? 18.705 9.809 -1.766 1.00 97.94 190 ALA A CA 1
ATOM 1383 C C . ALA A 1 190 ? 17.837 8.898 -2.653 1.00 97.94 190 ALA A C 1
ATOM 1385 O O . ALA A 1 190 ? 16.625 9.094 -2.721 1.00 97.94 190 ALA A O 1
ATOM 1386 N N . GLU A 1 191 ? 18.437 7.884 -3.287 1.00 98.19 191 GLU A N 1
ATOM 1387 C CA . GLU A 1 191 ? 17.712 6.845 -4.033 1.00 98.19 191 GLU A CA 1
ATOM 1388 C C . GLU A 1 191 ? 16.757 6.083 -3.108 1.00 98.19 191 GLU A C 1
ATOM 1390 O O . GLU A 1 191 ? 15.570 5.963 -3.414 1.00 98.19 191 GLU A O 1
ATOM 1395 N N . VAL A 1 192 ? 17.249 5.641 -1.944 1.00 98.69 192 VAL A N 1
ATOM 1396 C CA . VAL A 1 192 ? 16.428 4.920 -0.961 1.00 98.69 192 VAL A CA 1
ATOM 1397 C C . VAL A 1 192 ? 15.281 5.806 -0.468 1.00 98.69 192 VAL A C 1
ATOM 1399 O O . VAL A 1 192 ? 14.137 5.373 -0.509 1.00 98.69 192 VAL A O 1
ATOM 1402 N N . ILE A 1 193 ? 15.539 7.068 -0.102 1.00 98.69 193 ILE A N 1
ATOM 1403 C CA . ILE A 1 193 ? 14.497 8.030 0.308 1.00 98.69 193 ILE A CA 1
ATOM 1404 C C . ILE A 1 193 ? 13.434 8.198 -0.782 1.00 98.69 193 ILE A C 1
ATOM 1406 O O . ILE A 1 193 ? 12.240 8.183 -0.483 1.00 98.69 193 ILE A O 1
ATOM 1410 N N . ALA A 1 194 ? 13.847 8.370 -2.041 1.00 97.31 194 ALA A N 1
ATOM 1411 C CA . ALA A 1 194 ? 12.927 8.601 -3.151 1.00 97.31 194 ALA A CA 1
ATOM 1412 C C . ALA A 1 194 ? 11.965 7.425 -3.373 1.00 97.31 194 ALA A C 1
ATOM 1414 O O . ALA A 1 194 ? 10.805 7.648 -3.718 1.00 97.31 194 ALA A O 1
ATOM 1415 N N . VAL A 1 195 ? 12.433 6.193 -3.162 1.00 97.94 195 VAL A N 1
ATOM 1416 C CA . VAL A 1 195 ? 11.609 4.981 -3.262 1.00 97.94 195 VAL A CA 1
ATOM 1417 C C . VAL A 1 195 ? 10.782 4.767 -1.990 1.00 97.94 195 VAL A C 1
ATOM 1419 O O . VAL A 1 195 ? 9.584 4.510 -2.085 1.00 97.94 195 VAL A O 1
ATOM 1422 N N . SER A 1 196 ? 11.374 4.951 -0.805 1.00 98.31 196 SER A N 1
ATOM 1423 C CA . SER A 1 196 ? 10.687 4.838 0.489 1.00 98.31 196 SER A CA 1
ATOM 1424 C C . SER A 1 196 ? 9.501 5.792 0.612 1.00 98.31 196 SER A C 1
ATOM 1426 O O . SER A 1 196 ? 8.473 5.400 1.152 1.00 98.31 196 SER A O 1
ATOM 1428 N N . LYS A 1 197 ? 9.584 7.015 0.064 1.00 95.38 197 LYS A N 1
ATOM 1429 C CA . LYS A 1 197 ? 8.461 7.973 0.054 1.00 95.38 197 LYS A CA 1
ATOM 1430 C C . LYS A 1 197 ? 7.169 7.369 -0.501 1.00 95.38 197 LYS A C 1
ATOM 1432 O O . LYS A 1 197 ? 6.115 7.593 0.074 1.00 95.38 197 LYS A O 1
ATOM 1437 N N . VAL A 1 198 ? 7.256 6.535 -1.539 1.00 92.25 198 VAL A N 1
ATOM 1438 C CA . VAL A 1 198 ? 6.081 5.868 -2.126 1.00 92.25 198 VAL A CA 1
ATOM 1439 C C . VAL A 1 198 ? 5.416 4.916 -1.127 1.00 92.25 198 VAL A C 1
ATOM 1441 O O . VAL A 1 198 ? 4.191 4.890 -1.003 1.00 92.25 198 VAL A O 1
ATOM 1444 N N . ALA A 1 199 ? 6.220 4.154 -0.381 1.00 94.38 199 ALA A N 1
ATOM 1445 C CA . ALA A 1 199 ? 5.710 3.291 0.679 1.00 94.38 199 ALA A CA 1
ATOM 1446 C C . ALA A 1 199 ? 5.150 4.101 1.860 1.00 94.38 199 ALA A C 1
ATOM 1448 O O . ALA A 1 199 ? 4.103 3.747 2.401 1.00 94.38 199 ALA A O 1
ATOM 1449 N N . GLY A 1 200 ? 5.798 5.212 2.220 1.00 92.88 200 GLY A N 1
ATOM 1450 C CA . GLY A 1 200 ? 5.339 6.116 3.276 1.00 92.88 200 GLY A CA 1
ATOM 1451 C C . GLY A 1 200 ? 4.026 6.830 2.961 1.00 92.88 200 GLY A C 1
ATOM 1452 O O . GLY A 1 200 ? 3.169 6.936 3.837 1.00 92.88 200 GLY A O 1
ATOM 1453 N N . ASP A 1 201 ? 3.811 7.238 1.711 1.00 83.94 201 ASP A N 1
ATOM 1454 C CA . ASP A 1 201 ? 2.545 7.828 1.254 1.00 83.94 201 ASP A CA 1
ATOM 1455 C C . ASP A 1 201 ? 1.373 6.833 1.363 1.00 83.94 201 ASP A C 1
ATOM 1457 O O . ASP A 1 201 ? 0.224 7.233 1.559 1.00 83.94 201 ASP A O 1
ATOM 1461 N N . SER A 1 202 ? 1.680 5.532 1.325 1.00 83.38 202 SER A N 1
ATOM 1462 C CA . SER A 1 202 ? 0.722 4.430 1.487 1.00 83.38 202 SER A CA 1
ATOM 1463 C C . SER A 1 202 ? 0.556 3.961 2.942 1.00 83.38 202 SER A C 1
ATOM 1465 O O . SER A 1 202 ? -0.133 2.971 3.179 1.00 83.38 202 SER A O 1
ATOM 1467 N N . GLY A 1 203 ? 1.198 4.626 3.912 1.00 88.25 203 GLY A N 1
ATOM 1468 C CA . GLY A 1 203 ? 1.138 4.272 5.337 1.00 88.25 203 GLY A CA 1
ATOM 1469 C C . GLY A 1 203 ? 2.045 3.108 5.761 1.00 88.25 203 GLY A C 1
ATOM 1470 O O . GLY A 1 203 ? 1.870 2.574 6.852 1.00 88.25 203 GLY A O 1
ATOM 1471 N N . GLY A 1 204 ? 3.001 2.697 4.921 1.00 95.25 204 GLY A N 1
ATOM 1472 C CA . GLY A 1 204 ? 3.886 1.565 5.201 1.00 95.25 204 GLY A CA 1
ATOM 1473 C C . GLY A 1 204 ? 4.989 1.852 6.226 1.00 95.25 204 GLY A C 1
ATOM 1474 O O . GLY A 1 204 ? 5.371 3.001 6.464 1.00 95.25 204 GLY A O 1
ATOM 1475 N N . ILE A 1 205 ? 5.558 0.782 6.786 1.00 97.69 205 ILE A N 1
ATOM 1476 C CA . ILE A 1 205 ? 6.741 0.846 7.662 1.00 97.69 205 ILE A CA 1
ATOM 1477 C C . ILE A 1 205 ? 8.048 0.714 6.875 1.00 97.69 205 ILE A C 1
ATOM 1479 O O . ILE A 1 205 ? 8.092 0.105 5.807 1.00 97.69 205 ILE A O 1
ATOM 1483 N N . TYR A 1 206 ? 9.124 1.293 7.401 1.00 98.62 206 TYR A N 1
ATOM 1484 C CA . TYR A 1 206 ? 10.471 1.145 6.862 1.00 98.62 206 TYR A CA 1
ATOM 1485 C C . TYR A 1 206 ? 11.283 0.233 7.778 1.00 98.62 206 TYR A C 1
ATOM 1487 O O . TYR A 1 206 ? 11.506 0.568 8.943 1.00 98.62 206 TYR A O 1
ATOM 1495 N N . THR A 1 207 ? 11.733 -0.909 7.267 1.00 98.62 207 THR A N 1
ATOM 1496 C CA . THR A 1 207 ? 12.635 -1.806 8.000 1.00 98.62 207 THR A CA 1
ATOM 1497 C C . THR A 1 207 ? 14.004 -1.811 7.335 1.00 98.62 207 THR A C 1
ATOM 1499 O O . THR A 1 207 ? 14.109 -1.687 6.112 1.00 98.62 207 THR A O 1
ATOM 1502 N N . SER A 1 208 ? 15.076 -1.882 8.122 1.00 98.44 208 SER A N 1
ATOM 1503 C CA . SER A 1 208 ? 16.419 -1.769 7.559 1.00 98.44 208 SER A CA 1
ATOM 1504 C C . SER A 1 208 ? 17.434 -2.636 8.275 1.00 98.44 208 SER A C 1
ATOM 1506 O O . SER A 1 208 ? 17.792 -2.369 9.424 1.00 98.44 208 SER A O 1
ATOM 1508 N N . HIS A 1 209 ? 17.983 -3.582 7.516 1.00 98.44 209 HIS A N 1
ATOM 1509 C CA . HIS A 1 209 ? 19.329 -4.065 7.741 1.00 98.44 209 HIS A CA 1
ATOM 1510 C C . HIS A 1 209 ? 20.293 -2.967 7.298 1.00 98.44 209 HIS A C 1
ATOM 1512 O O . HIS A 1 209 ? 20.398 -2.617 6.114 1.00 98.44 209 HIS A O 1
ATOM 1518 N N . LEU A 1 210 ? 20.986 -2.417 8.292 1.00 97.94 210 LEU A N 1
ATOM 1519 C CA . LEU A 1 210 ? 21.802 -1.221 8.154 1.00 97.94 210 LEU A CA 1
ATOM 1520 C C . LEU A 1 210 ? 22.967 -1.439 7.192 1.00 97.94 210 LEU A C 1
ATOM 1522 O O . LEU A 1 210 ? 23.542 -2.518 7.096 1.00 97.94 210 LEU A O 1
ATOM 1526 N N . ARG A 1 211 ? 23.397 -0.368 6.527 1.00 96.06 211 ARG A N 1
ATOM 1527 C CA . ARG A 1 211 ? 24.563 -0.418 5.634 1.00 96.06 211 ARG A CA 1
ATOM 1528 C C . ARG A 1 211 ? 25.841 -0.857 6.352 1.00 96.06 211 ARG A C 1
ATOM 1530 O O . ARG A 1 211 ? 26.722 -1.459 5.740 1.00 96.06 211 ARG A O 1
ATOM 1537 N N . LYS A 1 212 ? 25.945 -0.523 7.639 1.00 93.81 212 LYS A N 1
ATOM 1538 C CA . LYS A 1 212 ? 27.058 -0.858 8.526 1.00 93.81 212 LYS A CA 1
ATOM 1539 C C . LYS A 1 212 ? 26.518 -1.249 9.898 1.00 93.81 212 LYS A C 1
ATOM 1541 O O . LYS A 1 212 ? 25.733 -0.510 10.482 1.00 93.81 212 LYS A O 1
ATOM 1546 N N . GLU A 1 213 ? 26.978 -2.391 10.403 1.00 92.94 213 GLU A N 1
ATOM 1547 C CA . GLU A 1 213 ? 26.622 -2.925 11.731 1.00 92.94 213 GLU A CA 1
ATOM 1548 C C . GLU A 1 213 ? 27.845 -3.066 12.662 1.00 92.94 213 GLU A C 1
ATOM 1550 O O . GLU A 1 213 ? 27.701 -3.256 13.870 1.00 92.94 213 GLU A O 1
ATOM 1555 N N . GLY A 1 214 ? 29.052 -2.979 12.092 1.00 91.62 214 GLY A N 1
ATOM 1556 C CA . GLY A 1 214 ? 30.330 -2.930 12.799 1.00 91.62 214 GLY A CA 1
ATOM 1557 C C . GLY A 1 214 ? 30.917 -1.521 12.763 1.00 91.62 214 GLY A C 1
ATOM 1558 O O . GLY A 1 214 ? 30.287 -0.565 13.224 1.00 91.62 214 GLY A O 1
ATOM 1559 N N . LEU A 1 215 ? 32.117 -1.368 12.200 1.00 89.06 215 LEU A N 1
ATOM 1560 C CA . LEU A 1 215 ? 32.717 -0.048 11.988 1.00 89.06 215 LEU A CA 1
ATOM 1561 C C . LEU A 1 215 ? 31.788 0.799 11.093 1.00 89.06 215 LEU A C 1
ATOM 1563 O O . LEU A 1 215 ? 31.511 0.436 9.948 1.00 89.06 215 LEU A O 1
ATOM 1567 N N . GLY A 1 216 ? 31.259 1.897 11.645 1.00 93.94 216 GLY A N 1
ATOM 1568 C CA . GLY A 1 216 ? 30.229 2.735 11.010 1.00 93.94 216 GLY A CA 1
ATOM 1569 C C . GLY A 1 216 ? 28.786 2.487 11.481 1.00 93.94 216 GLY A C 1
ATOM 1570 O O . GLY A 1 216 ? 27.867 3.059 10.904 1.00 93.94 216 GLY A O 1
ATOM 1571 N N . LEU A 1 217 ? 28.556 1.675 12.524 1.00 96.31 217 LEU A N 1
ATOM 1572 C CA . LEU A 1 217 ? 27.215 1.410 13.082 1.00 96.31 217 LEU A CA 1
ATOM 1573 C C . LEU A 1 217 ? 26.400 2.685 13.347 1.00 96.31 217 LEU A C 1
ATOM 1575 O O . LEU A 1 217 ? 25.222 2.744 13.006 1.00 96.31 217 LEU A O 1
ATOM 1579 N N . LEU A 1 218 ? 27.015 3.704 13.959 1.00 98.00 218 LEU A N 1
ATOM 1580 C CA . LEU A 1 218 ? 26.318 4.953 14.287 1.00 98.00 218 LEU A CA 1
ATOM 1581 C C . LEU A 1 218 ? 25.834 5.671 13.022 1.00 98.00 218 LEU A C 1
ATOM 1583 O O . LEU A 1 218 ? 24.701 6.145 12.989 1.00 98.00 218 LEU A O 1
ATOM 1587 N N . ASP A 1 219 ? 26.648 5.679 11.966 1.00 98.06 219 ASP A N 1
ATOM 1588 C CA . ASP A 1 219 ? 26.275 6.260 10.674 1.00 98.06 219 ASP A CA 1
ATOM 1589 C C . ASP A 1 219 ? 25.157 5.453 10.010 1.00 98.06 219 ASP A C 1
ATOM 1591 O O . ASP A 1 219 ? 24.221 6.033 9.464 1.00 98.06 219 ASP A O 1
ATOM 1595 N N . GLY A 1 220 ? 25.202 4.120 10.112 1.00 98.06 220 GLY A N 1
ATOM 1596 C CA . GLY A 1 220 ? 24.134 3.239 9.634 1.00 98.06 220 GLY A CA 1
ATOM 1597 C C . GLY A 1 220 ? 22.794 3.519 10.321 1.00 98.06 220 GLY A C 1
ATOM 1598 O O . GLY A 1 220 ? 21.769 3.657 9.652 1.00 98.06 220 GLY A O 1
ATOM 1599 N N . VAL A 1 221 ? 22.798 3.676 11.649 1.00 98.69 221 VAL A N 1
ATOM 1600 C CA . VAL A 1 221 ? 21.597 4.047 12.417 1.00 98.69 221 VAL A CA 1
ATOM 1601 C C . VAL A 1 221 ? 21.111 5.446 12.027 1.00 98.69 221 VAL A C 1
ATOM 1603 O O . VAL A 1 221 ? 19.914 5.642 11.808 1.00 98.69 221 VAL A O 1
ATOM 1606 N N . ALA A 1 222 ? 22.020 6.415 11.890 1.00 98.69 222 ALA A N 1
ATOM 1607 C CA . ALA A 1 222 ? 21.678 7.769 11.462 1.00 98.69 222 ALA A CA 1
ATOM 1608 C C . ALA A 1 222 ? 21.065 7.790 10.049 1.00 98.69 222 ALA A C 1
ATOM 1610 O O . ALA A 1 222 ? 20.085 8.502 9.820 1.00 98.69 222 ALA A O 1
ATOM 1611 N N . GLU A 1 223 ? 21.590 6.982 9.120 1.00 98.75 223 GLU A N 1
ATOM 1612 C CA . GLU A 1 223 ? 21.059 6.826 7.762 1.00 98.75 223 GLU A CA 1
ATOM 1613 C C . GLU A 1 223 ? 19.615 6.306 7.792 1.00 98.75 223 GLU A C 1
ATOM 1615 O O . GLU A 1 223 ? 18.735 6.912 7.179 1.00 98.75 223 GLU A O 1
ATOM 1620 N N . ALA A 1 224 ? 19.335 5.239 8.546 1.00 98.69 224 ALA A N 1
ATOM 1621 C CA . ALA A 1 224 ? 17.989 4.673 8.645 1.00 98.69 224 ALA A CA 1
ATOM 1622 C C . ALA A 1 224 ? 16.978 5.646 9.282 1.00 98.69 224 ALA A C 1
ATOM 1624 O O . ALA A 1 224 ? 15.865 5.804 8.772 1.00 98.69 224 ALA A O 1
ATOM 1625 N N . ILE A 1 225 ? 17.371 6.350 10.351 1.00 98.62 225 ILE A N 1
ATOM 1626 C CA . ILE A 1 225 ? 16.537 7.383 10.989 1.00 98.62 225 ILE A CA 1
ATOM 1627 C C . ILE A 1 225 ? 16.247 8.517 9.999 1.00 98.62 225 ILE A C 1
ATOM 1629 O O . ILE A 1 225 ? 15.097 8.941 9.865 1.00 98.62 225 ILE A O 1
ATOM 1633 N N . ARG A 1 226 ? 17.259 8.979 9.255 1.00 98.62 226 ARG A N 1
ATOM 1634 C CA . ARG A 1 226 ? 17.093 10.005 8.219 1.00 98.62 226 ARG A CA 1
ATOM 1635 C C . ARG A 1 226 ? 16.124 9.554 7.127 1.00 98.62 226 ARG A C 1
ATOM 1637 O O . ARG A 1 226 ? 15.225 10.319 6.780 1.00 98.62 226 ARG A O 1
ATOM 1644 N N . ILE A 1 227 ? 16.273 8.328 6.620 1.00 98.75 227 ILE A N 1
ATOM 1645 C CA . ILE A 1 227 ? 15.385 7.769 5.593 1.00 98.75 227 ILE A CA 1
ATOM 1646 C C . ILE A 1 227 ? 13.939 7.766 6.087 1.00 98.75 227 ILE A C 1
ATOM 1648 O O . ILE A 1 227 ? 13.066 8.304 5.407 1.00 98.75 227 ILE A O 1
ATOM 1652 N N . GLY A 1 228 ? 13.689 7.236 7.287 1.00 97.69 228 GLY A N 1
ATOM 1653 C CA . GLY A 1 228 ? 12.349 7.224 7.872 1.00 97.69 228 GLY A CA 1
ATOM 1654 C C . GLY A 1 228 ? 11.758 8.620 8.044 1.00 97.69 228 GLY A C 1
ATOM 1655 O O . GLY A 1 228 ? 10.591 8.837 7.731 1.00 97.69 228 GLY A O 1
ATOM 1656 N N . LYS A 1 229 ? 12.566 9.599 8.465 1.00 97.31 229 LYS A N 1
ATOM 1657 C CA . LYS A 1 229 ? 12.121 10.987 8.641 1.00 97.31 229 LYS A CA 1
ATOM 1658 C C . LYS A 1 229 ? 11.725 11.625 7.312 1.00 97.31 229 LYS A C 1
ATOM 1660 O O . LYS A 1 229 ? 10.644 12.195 7.206 1.00 97.31 229 LYS A O 1
ATOM 1665 N N . GLU A 1 230 ? 12.588 11.531 6.304 1.00 97.75 230 GLU A N 1
ATOM 1666 C CA . GLU A 1 230 ? 12.365 12.164 5.000 1.00 97.75 230 GLU A CA 1
ATOM 1667 C C . GLU A 1 230 ? 11.298 11.450 4.157 1.00 97.75 230 GLU A C 1
ATOM 1669 O O . GLU A 1 230 ? 10.643 12.094 3.336 1.00 97.75 230 GLU A O 1
ATOM 1674 N N . ALA A 1 231 ? 11.094 10.146 4.365 1.00 95.25 231 ALA A N 1
ATOM 1675 C CA . ALA A 1 231 ? 9.989 9.387 3.778 1.00 95.25 231 ALA A CA 1
ATOM 1676 C C . ALA A 1 231 ? 8.690 9.479 4.600 1.00 95.25 231 ALA A C 1
ATOM 1678 O O . ALA A 1 231 ? 7.618 9.132 4.114 1.00 95.25 231 ALA A O 1
ATOM 1679 N N . GLY A 1 232 ? 8.768 9.964 5.843 1.00 94.25 232 GLY A N 1
ATOM 1680 C CA . GLY A 1 232 ? 7.645 10.029 6.769 1.00 94.25 232 GLY A CA 1
ATOM 1681 C C . GLY A 1 232 ? 7.104 8.655 7.169 1.00 94.25 232 GLY A C 1
ATOM 1682 O O . GLY A 1 232 ? 5.892 8.493 7.275 1.00 94.25 232 GLY A O 1
ATOM 1683 N N . MET A 1 233 ? 8.002 7.693 7.373 1.00 95.88 233 MET A N 1
ATOM 1684 C CA . MET A 1 233 ? 7.700 6.304 7.707 1.00 95.88 233 MET A CA 1
ATOM 1685 C C . MET A 1 233 ? 8.142 5.976 9.134 1.00 95.88 233 MET A C 1
ATOM 1687 O O . MET A 1 233 ? 9.226 6.406 9.550 1.00 95.88 233 MET A O 1
ATOM 1691 N N . PRO A 1 234 ? 7.373 5.157 9.868 1.00 98.06 234 PRO A N 1
ATOM 1692 C CA . PRO A 1 234 ? 7.881 4.531 11.074 1.00 98.06 234 PRO A CA 1
ATOM 1693 C C . PRO A 1 234 ? 9.051 3.593 10.758 1.00 98.06 234 PRO A C 1
ATOM 1695 O O . PRO A 1 234 ? 9.016 2.879 9.755 1.00 98.06 234 PRO A O 1
ATOM 1698 N N . VAL A 1 235 ? 10.076 3.583 11.610 1.00 98.69 235 VAL A N 1
ATOM 1699 C CA . VAL A 1 235 ? 11.330 2.849 11.380 1.00 98.69 235 VAL A CA 1
ATOM 1700 C C . VAL A 1 235 ? 11.455 1.654 12.315 1.00 98.69 235 VAL A C 1
ATOM 1702 O O . VAL A 1 235 ? 11.241 1.776 13.523 1.00 98.69 235 VAL A O 1
ATOM 1705 N N . VAL A 1 236 ? 11.884 0.524 11.758 1.00 98.75 236 VAL A N 1
ATOM 1706 C CA . VAL A 1 236 ? 12.398 -0.628 12.501 1.00 98.75 236 VAL A CA 1
ATOM 1707 C C . VAL A 1 236 ? 13.865 -0.830 12.135 1.00 98.75 236 VAL A C 1
ATOM 1709 O O . VAL A 1 236 ? 14.189 -1.192 11.002 1.00 98.75 236 VAL A O 1
ATOM 1712 N N . LEU A 1 237 ? 14.753 -0.574 13.094 1.00 98.69 237 LEU A N 1
ATOM 1713 C CA . LEU A 1 237 ? 16.148 -1.000 13.020 1.00 98.69 237 LEU A CA 1
ATOM 1714 C C . LEU A 1 237 ? 16.158 -2.504 13.285 1.00 98.69 237 LEU A C 1
ATOM 1716 O O . LEU A 1 237 ? 15.992 -2.939 14.428 1.00 98.69 237 LEU A O 1
ATOM 1720 N N . THR A 1 238 ? 16.233 -3.290 12.220 1.00 97.75 238 THR A N 1
ATOM 1721 C CA . THR A 1 238 ? 16.070 -4.736 12.332 1.00 97.75 238 THR A CA 1
ATOM 1722 C C . THR A 1 238 ? 17.303 -5.373 12.937 1.00 97.75 238 THR A C 1
ATOM 1724 O O . THR A 1 238 ? 18.397 -4.821 12.808 1.00 97.75 238 THR A O 1
ATOM 1727 N N . HIS A 1 239 ? 17.107 -6.517 13.599 1.00 97.69 239 HIS A N 1
ATOM 1728 C CA . HIS A 1 239 ? 18.122 -7.362 14.226 1.00 97.69 239 HIS A CA 1
ATOM 1729 C C . HIS A 1 239 ? 19.257 -6.562 14.880 1.00 97.69 239 HIS A C 1
ATOM 1731 O O . HIS A 1 239 ? 20.438 -6.875 14.726 1.00 97.69 239 HIS A O 1
ATOM 1737 N N . HIS A 1 240 ? 18.898 -5.504 15.606 1.00 98.56 240 HIS A N 1
ATOM 1738 C CA . HIS A 1 240 ? 19.825 -4.466 16.029 1.00 98.56 240 HIS A CA 1
ATOM 1739 C C . HIS A 1 240 ? 20.957 -5.039 16.885 1.00 98.56 240 HIS A C 1
ATOM 1741 O O . HIS A 1 240 ? 20.742 -5.843 17.802 1.00 98.56 240 HIS A O 1
ATOM 1747 N N . LYS A 1 241 ? 22.188 -4.642 16.555 1.00 97.62 241 LYS A N 1
ATOM 1748 C CA . LYS A 1 241 ? 23.412 -5.273 17.056 1.00 97.62 241 LYS A CA 1
ATOM 1749 C C . LYS A 1 241 ? 24.629 -4.356 16.921 1.00 97.62 241 LYS A C 1
ATOM 1751 O O . LYS A 1 241 ? 24.607 -3.383 16.174 1.00 97.62 241 LYS A O 1
ATOM 1756 N N . ALA A 1 242 ? 25.709 -4.721 17.610 1.00 96.31 242 ALA A N 1
ATOM 1757 C CA . ALA A 1 242 ? 27.041 -4.161 17.408 1.00 96.31 242 ALA A CA 1
ATOM 1758 C C . ALA A 1 242 ? 28.019 -5.294 17.064 1.00 96.31 242 ALA A C 1
ATOM 1760 O O . ALA A 1 242 ? 28.258 -6.182 17.886 1.00 96.31 242 ALA A O 1
ATOM 1761 N N . ILE A 1 243 ? 28.547 -5.290 15.837 1.00 92.94 243 ILE A N 1
ATOM 1762 C CA . ILE A 1 243 ? 29.453 -6.335 15.346 1.00 92.94 243 ILE A CA 1
ATOM 1763 C C . ILE A 1 243 ? 30.918 -5.946 15.559 1.00 92.94 243 ILE A C 1
ATOM 1765 O O . ILE A 1 243 ? 31.337 -4.836 15.236 1.00 92.94 243 ILE A O 1
ATOM 1769 N N . GLY A 1 244 ? 31.706 -6.909 16.038 1.00 88.31 244 GLY A N 1
ATOM 1770 C CA . GLY A 1 244 ? 33.152 -6.780 16.178 1.00 88.31 244 GLY A CA 1
ATOM 1771 C C . GLY A 1 244 ? 33.555 -6.124 17.497 1.00 88.31 244 GLY A C 1
ATOM 1772 O O . GLY A 1 244 ? 32.884 -5.231 18.013 1.00 88.31 244 GLY A O 1
ATOM 1773 N N . LYS A 1 245 ? 34.693 -6.563 18.050 1.00 86.56 245 LYS A N 1
ATOM 1774 C CA . LYS A 1 245 ? 35.167 -6.155 19.387 1.00 86.56 245 LYS A CA 1
ATOM 1775 C C . LYS A 1 245 ? 35.263 -4.639 19.562 1.00 86.56 245 LYS A C 1
ATOM 1777 O O . LYS A 1 245 ? 34.964 -4.134 20.637 1.00 86.56 245 LYS A O 1
ATOM 1782 N N . ALA A 1 246 ? 35.653 -3.917 18.511 1.00 88.44 246 ALA A N 1
ATOM 1783 C CA . ALA A 1 246 ? 35.787 -2.460 18.537 1.00 88.44 246 ALA A CA 1
ATOM 1784 C C . ALA A 1 246 ? 34.451 -1.722 18.763 1.00 88.44 246 ALA A C 1
ATOM 1786 O O . ALA A 1 246 ? 34.449 -0.559 19.170 1.00 88.44 246 ALA A O 1
ATOM 1787 N N . MET A 1 247 ? 33.321 -2.389 18.508 1.00 93.44 247 MET A N 1
ATOM 1788 C CA . MET A 1 247 ? 31.981 -1.812 18.604 1.00 93.44 247 MET A CA 1
ATOM 1789 C C . MET A 1 247 ? 31.189 -2.299 19.813 1.00 93.44 247 MET A C 1
ATOM 1791 O O . MET A 1 247 ? 30.110 -1.766 20.074 1.00 93.44 247 MET A O 1
ATOM 1795 N N . TRP A 1 248 ? 31.701 -3.264 20.575 1.00 95.12 248 TRP A N 1
ATOM 1796 C CA . TRP A 1 248 ? 31.017 -3.744 21.771 1.00 95.12 248 TRP A CA 1
ATOM 1797 C C . TRP A 1 248 ? 30.794 -2.602 22.777 1.00 95.12 248 TRP A C 1
ATOM 1799 O O . TRP A 1 248 ? 31.647 -1.737 22.978 1.00 95.12 248 TRP A O 1
ATOM 1809 N N . GLY A 1 249 ? 29.602 -2.549 23.366 1.00 97.19 249 GLY A N 1
ATOM 1810 C CA . GLY A 1 249 ? 29.123 -1.469 24.227 1.00 97.19 249 GLY A CA 1
ATOM 1811 C C . GLY A 1 249 ? 28.522 -0.274 23.478 1.00 97.19 249 GLY A C 1
ATOM 1812 O O . GLY A 1 249 ? 27.807 0.532 24.082 1.00 97.19 249 GLY A O 1
ATOM 1813 N N . ARG A 1 250 ? 28.742 -0.140 22.160 1.00 97.56 250 ARG A N 1
ATOM 1814 C CA . ARG A 1 250 ? 28.203 0.983 21.366 1.00 97.56 250 ARG A CA 1
ATOM 1815 C C . ARG A 1 250 ? 26.694 0.907 21.166 1.00 97.56 250 ARG A C 1
ATOM 1817 O O . ARG A 1 250 ? 26.097 1.917 20.787 1.00 97.56 250 ARG A O 1
ATOM 1824 N N . SER A 1 251 ? 26.065 -0.217 21.518 1.00 98.31 251 SER A N 1
ATOM 1825 C CA . SER A 1 251 ? 24.608 -0.312 21.592 1.00 98.31 251 SER A CA 1
ATOM 1826 C C . SER A 1 251 ? 24.005 0.807 22.453 1.00 98.31 251 SER A C 1
ATOM 1828 O O . SER A 1 251 ? 22.993 1.384 22.070 1.00 98.31 251 SER A O 1
ATOM 1830 N N . ALA A 1 252 ? 24.673 1.222 23.539 1.00 98.56 252 ALA A N 1
ATOM 1831 C CA . ALA A 1 252 ? 24.219 2.322 24.391 1.00 98.56 252 ALA A CA 1
ATOM 1832 C C . ALA A 1 252 ? 24.007 3.636 23.614 1.00 98.56 252 ALA A C 1
ATOM 1834 O O . ALA A 1 252 ? 22.992 4.303 23.799 1.00 98.56 252 ALA A O 1
ATOM 1835 N N . ALA A 1 253 ? 24.925 3.976 22.705 1.00 98.56 253 ALA A N 1
ATOM 1836 C CA . ALA A 1 253 ? 24.807 5.172 21.875 1.00 98.56 253 ALA A CA 1
ATOM 1837 C C . ALA A 1 253 ? 23.679 5.028 20.845 1.00 98.56 253 ALA A C 1
ATOM 1839 O O . ALA A 1 253 ? 22.870 5.936 20.687 1.00 98.56 253 ALA A O 1
ATOM 1840 N N . THR A 1 254 ? 23.574 3.872 20.186 1.00 98.62 254 THR A N 1
ATOM 1841 C CA . THR A 1 254 ? 22.503 3.641 19.202 1.00 98.62 254 THR A CA 1
ATOM 1842 C C . THR A 1 254 ? 21.104 3.649 19.823 1.00 98.62 254 THR A C 1
ATOM 1844 O O . THR A 1 254 ? 20.179 4.175 19.216 1.00 98.62 254 THR A O 1
ATOM 1847 N N . LEU A 1 255 ? 20.939 3.133 21.046 1.00 98.81 255 LEU A N 1
ATOM 1848 C CA . LEU A 1 255 ? 19.664 3.186 21.767 1.00 98.81 255 LEU A CA 1
ATOM 1849 C C . LEU A 1 255 ? 19.315 4.631 22.147 1.00 98.81 255 LEU A C 1
ATOM 1851 O O . LEU A 1 255 ? 18.187 5.058 21.929 1.00 98.81 255 LEU A O 1
ATOM 1855 N N . ALA A 1 256 ? 20.299 5.427 22.579 1.00 98.75 256 ALA A N 1
ATOM 1856 C CA . ALA A 1 256 ? 20.098 6.858 22.810 1.00 98.75 256 ALA A CA 1
ATOM 1857 C C . ALA A 1 256 ? 19.688 7.617 21.529 1.00 98.75 256 ALA A C 1
ATOM 1859 O O .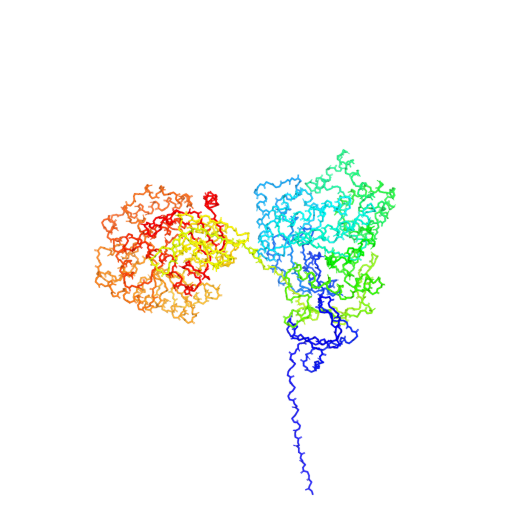 ALA A 1 256 ? 18.936 8.588 21.599 1.00 98.75 256 ALA A O 1
ATOM 1860 N N . MET A 1 257 ? 20.135 7.175 20.346 1.00 98.75 257 MET A N 1
ATOM 1861 C CA . MET A 1 257 ? 19.664 7.730 19.069 1.00 98.75 257 MET A CA 1
ATOM 1862 C C . MET A 1 257 ? 18.192 7.389 18.801 1.00 98.75 257 MET A C 1
ATOM 1864 O O . MET A 1 257 ? 17.464 8.252 18.312 1.00 98.75 257 MET A O 1
ATOM 1868 N N . ILE A 1 258 ? 17.739 6.174 19.146 1.00 98.69 258 ILE A N 1
ATOM 1869 C CA . ILE A 1 258 ? 16.315 5.802 19.079 1.00 98.69 258 ILE A CA 1
ATOM 1870 C C . ILE A 1 258 ? 15.506 6.710 20.009 1.00 98.69 258 ILE A C 1
ATOM 1872 O O . ILE A 1 258 ? 14.542 7.328 19.560 1.00 98.69 258 ILE A O 1
ATOM 1876 N N . ASP A 1 259 ? 15.916 6.845 21.272 1.00 98.69 259 ASP A N 1
ATOM 1877 C CA . ASP A 1 259 ? 15.237 7.704 22.248 1.00 98.69 259 ASP A CA 1
ATOM 1878 C C . ASP A 1 259 ? 15.164 9.162 21.779 1.00 98.69 259 ASP A C 1
ATOM 1880 O O . ASP A 1 259 ? 14.102 9.781 21.837 1.00 98.69 259 ASP A O 1
ATOM 1884 N N . SER A 1 260 ? 16.266 9.693 21.246 1.00 98.44 260 SER A N 1
ATOM 1885 C CA . SER A 1 260 ? 16.333 11.055 20.708 1.00 98.44 260 SER A CA 1
ATOM 1886 C C . SER A 1 260 ? 15.385 11.260 19.521 1.00 98.44 260 SER A C 1
ATOM 1888 O O . SER A 1 260 ? 14.627 12.232 19.490 1.00 98.44 260 SER A O 1
ATOM 1890 N N . ALA A 1 261 ? 15.347 10.319 18.570 1.00 98.06 261 ALA A N 1
ATOM 1891 C CA . ALA A 1 261 ? 14.425 10.387 17.437 1.00 98.06 261 ALA A CA 1
ATOM 1892 C C . ALA A 1 261 ? 12.956 10.344 17.895 1.00 98.06 261 ALA A C 1
ATOM 1894 O O . ALA A 1 261 ? 12.134 11.128 17.414 1.00 98.06 261 ALA A O 1
ATOM 1895 N N . ARG A 1 262 ? 12.638 9.490 18.877 1.00 97.38 262 ARG A N 1
ATOM 1896 C CA . ARG A 1 262 ? 11.296 9.399 19.472 1.00 97.38 262 ARG A CA 1
ATOM 1897 C C . ARG A 1 262 ? 10.898 10.660 20.225 1.00 97.38 262 ARG A C 1
ATOM 1899 O O . ARG A 1 262 ? 9.780 11.137 20.045 1.00 97.38 262 ARG A O 1
ATOM 1906 N N . ALA A 1 263 ? 11.804 11.236 21.011 1.00 96.44 263 ALA A N 1
ATOM 1907 C CA . ALA A 1 263 ? 11.581 12.514 21.684 1.00 96.44 263 ALA A CA 1
ATOM 1908 C C . ALA A 1 263 ? 11.345 13.660 20.683 1.00 96.44 263 ALA A C 1
ATOM 1910 O O . ALA A 1 263 ? 10.557 14.562 20.954 1.00 96.44 263 ALA A O 1
ATOM 1911 N N . ALA A 1 264 ? 11.960 13.591 19.497 1.00 94.31 264 ALA A N 1
ATOM 1912 C CA . ALA A 1 264 ? 11.731 14.517 18.388 1.00 94.31 264 ALA A CA 1
ATOM 1913 C C . ALA A 1 264 ? 10.445 14.234 17.577 1.00 94.31 264 ALA A C 1
ATOM 1915 O O . ALA A 1 264 ? 10.220 14.868 16.544 1.00 94.31 264 ALA A O 1
ATOM 1916 N N . GLY A 1 265 ? 9.600 13.295 18.017 1.00 92.81 265 GLY A N 1
ATOM 1917 C CA . GLY A 1 265 ? 8.316 12.969 17.390 1.00 92.81 265 GLY A CA 1
ATOM 1918 C C . GLY A 1 265 ? 8.395 11.969 16.234 1.00 92.81 265 GLY A C 1
ATOM 1919 O O . GLY A 1 265 ? 7.383 11.720 15.581 1.00 92.81 265 GLY A O 1
ATOM 1920 N N . GLN A 1 266 ? 9.564 11.381 15.966 1.00 96.06 266 GLN A N 1
ATOM 1921 C CA . GLN A 1 266 ? 9.704 10.331 14.960 1.00 96.06 266 GLN A CA 1
ATOM 1922 C C . GLN A 1 266 ? 9.437 8.950 15.567 1.00 96.06 266 GLN A C 1
ATOM 1924 O O . GLN A 1 266 ? 9.991 8.591 16.602 1.00 96.06 266 GLN A O 1
ATOM 1929 N N . ASP A 1 267 ? 8.640 8.118 14.901 1.00 95.94 267 ASP A N 1
ATOM 1930 C CA . ASP A 1 267 ? 8.390 6.756 15.371 1.00 95.94 267 ASP A CA 1
ATOM 1931 C C . ASP A 1 267 ? 9.512 5.797 14.941 1.00 95.94 267 ASP A C 1
ATOM 1933 O O . ASP A 1 267 ? 9.518 5.278 13.827 1.00 95.94 267 ASP A O 1
ATOM 1937 N N . VAL A 1 268 ? 10.479 5.575 15.833 1.00 98.38 268 VAL A N 1
ATOM 1938 C CA . VAL A 1 268 ? 11.616 4.663 15.624 1.00 98.38 268 VAL A CA 1
ATOM 1939 C C . VAL A 1 268 ? 11.597 3.561 16.673 1.00 98.38 268 VAL A C 1
ATOM 1941 O O . VAL A 1 268 ? 11.357 3.826 17.851 1.00 98.38 268 VAL A O 1
ATOM 1944 N N . MET A 1 269 ? 11.853 2.323 16.264 1.00 98.38 269 MET A N 1
ATOM 1945 C CA . MET A 1 269 ? 12.030 1.183 17.159 1.00 98.38 269 MET A CA 1
ATOM 1946 C C . MET A 1 269 ? 13.111 0.234 16.627 1.00 98.38 269 MET A C 1
ATOM 1948 O O . MET A 1 269 ? 13.628 0.440 15.529 1.00 98.38 269 MET A O 1
ATOM 1952 N N . ALA A 1 270 ? 13.429 -0.807 17.389 1.00 98.75 270 ALA A N 1
ATOM 1953 C CA . ALA A 1 270 ? 14.306 -1.890 16.961 1.00 98.75 270 ALA A CA 1
ATOM 1954 C C . ALA A 1 270 ? 13.624 -3.255 17.127 1.00 98.75 270 ALA A C 1
ATOM 1956 O O . ALA A 1 270 ? 12.648 -3.392 17.869 1.00 98.75 270 ALA A O 1
ATOM 1957 N N . ASP A 1 271 ? 14.169 -4.274 16.477 1.00 98.69 271 ASP A N 1
ATOM 1958 C CA . ASP A 1 271 ? 13.957 -5.667 16.862 1.00 98.69 271 ASP A CA 1
ATOM 1959 C C . ASP A 1 271 ? 15.300 -6.384 17.049 1.00 98.69 271 ASP A C 1
ATOM 1961 O O . ASP A 1 271 ? 16.346 -5.874 16.648 1.00 98.69 271 ASP A O 1
ATOM 1965 N N . GLN A 1 272 ? 15.295 -7.518 17.749 1.00 98.50 272 GLN A N 1
ATOM 1966 C CA . GLN A 1 272 ? 16.508 -8.276 18.037 1.00 98.50 272 GLN A CA 1
ATOM 1967 C C . GLN A 1 272 ? 16.215 -9.764 18.278 1.00 98.50 272 GLN A C 1
ATOM 1969 O O . GLN A 1 272 ? 15.243 -10.116 18.952 1.00 98.50 272 GLN A O 1
ATOM 1974 N N . TYR A 1 273 ? 17.123 -10.628 17.809 1.00 98.62 273 TYR A N 1
ATOM 1975 C CA . TYR A 1 273 ? 17.204 -12.035 18.207 1.00 98.62 273 TYR A CA 1
ATOM 1976 C C . TYR A 1 273 ? 18.125 -12.229 19.434 1.00 98.62 273 TYR A C 1
ATOM 1978 O O . TYR A 1 273 ? 19.135 -11.538 19.576 1.00 98.62 273 TYR A O 1
ATOM 1986 N N . PRO A 1 274 ? 17.849 -13.199 20.325 1.00 98.31 274 PRO A N 1
ATOM 1987 C CA . PRO A 1 274 ? 18.511 -13.326 21.630 1.00 98.31 274 PRO A CA 1
ATOM 1988 C C . PRO A 1 274 ? 19.835 -14.119 21.587 1.00 98.31 274 PRO A C 1
ATOM 1990 O O . PRO A 1 274 ? 20.049 -15.024 22.395 1.00 98.31 274 PRO A O 1
ATOM 1993 N N . TYR A 1 275 ? 20.725 -13.824 20.637 1.00 98.56 275 TYR A N 1
ATOM 1994 C CA . TYR A 1 275 ? 21.977 -14.569 20.437 1.00 98.56 275 TYR A CA 1
ATOM 1995 C C . TYR A 1 275 ? 23.165 -13.645 20.164 1.00 98.56 275 TYR A C 1
ATOM 1997 O O . TYR A 1 275 ? 23.022 -12.583 19.569 1.00 98.56 275 TYR A O 1
ATOM 2005 N N . THR A 1 276 ? 24.361 -14.105 20.532 1.00 97.19 276 THR A N 1
ATOM 2006 C CA . THR A 1 276 ? 25.642 -13.418 20.292 1.00 97.19 276 THR A CA 1
ATOM 2007 C C . THR A 1 276 ? 26.284 -13.760 18.942 1.00 97.19 276 THR A C 1
ATOM 2009 O O . THR A 1 276 ? 27.381 -13.289 18.628 1.00 97.19 276 THR A O 1
ATOM 2012 N N . ALA A 1 277 ? 25.592 -14.536 18.102 1.00 97.31 277 ALA A N 1
ATOM 2013 C CA . ALA A 1 277 ? 26.008 -14.833 16.737 1.00 97.31 277 ALA A CA 1
ATOM 2014 C C . ALA A 1 277 ? 24.970 -14.358 15.711 1.00 97.31 277 ALA A C 1
ATOM 2016 O O . ALA A 1 277 ? 23.773 -14.323 15.983 1.00 97.31 277 ALA A O 1
ATOM 2017 N N . SER A 1 278 ? 25.452 -13.920 14.549 1.00 96.62 278 SER A N 1
ATOM 2018 C CA . SER A 1 278 ? 24.620 -13.576 13.388 1.00 96.62 278 SER A CA 1
ATOM 2019 C C . SER A 1 278 ? 24.682 -14.699 12.359 1.00 96.62 278 SER A C 1
ATOM 2021 O O . SER A 1 278 ? 25.562 -15.555 12.438 1.00 96.62 278 SER A O 1
ATOM 2023 N N . SER A 1 279 ? 23.782 -14.706 11.377 1.00 96.75 279 SER A N 1
ATOM 2024 C CA . SER A 1 279 ? 23.850 -15.651 10.262 1.00 96.75 279 SER A CA 1
ATOM 2025 C C . SER A 1 279 ? 23.504 -14.967 8.948 1.00 96.75 279 SER A C 1
ATOM 2027 O O . SER A 1 279 ? 22.548 -14.202 8.883 1.00 96.75 279 SER A O 1
ATOM 2029 N N . THR A 1 280 ? 24.323 -15.189 7.921 1.00 94.88 280 THR A N 1
ATOM 2030 C CA . THR A 1 280 ? 24.116 -14.669 6.561 1.00 94.88 280 THR A CA 1
ATOM 2031 C C . THR A 1 280 ? 25.053 -15.389 5.580 1.00 94.88 280 THR A C 1
ATOM 2033 O O . THR A 1 280 ? 25.722 -16.353 5.950 1.00 94.88 280 THR A O 1
ATOM 2036 N N . GLY A 1 281 ? 25.092 -14.965 4.318 1.00 93.00 281 GLY A N 1
ATOM 2037 C CA . GLY A 1 281 ? 25.913 -15.584 3.282 1.00 93.00 281 GLY A CA 1
ATOM 2038 C C . GLY A 1 281 ? 27.409 -15.283 3.412 1.00 93.00 281 GLY A C 1
ATOM 2039 O O . GLY A 1 281 ? 27.810 -14.193 3.802 1.00 93.00 281 GLY A O 1
ATOM 2040 N N . PHE A 1 282 ? 28.234 -16.226 2.965 1.00 90.06 282 PHE A N 1
ATOM 2041 C CA . PHE A 1 282 ? 29.701 -16.175 2.924 1.00 90.06 282 PHE A CA 1
ATOM 2042 C C . PHE A 1 282 ? 30.259 -14.949 2.188 1.00 90.06 282 PHE A C 1
ATOM 2044 O O . PHE A 1 282 ? 31.339 -14.458 2.507 1.00 90.06 282 PHE A O 1
ATOM 2051 N N . ASN A 1 283 ? 29.488 -14.416 1.238 1.00 92.38 283 ASN A N 1
ATOM 2052 C CA . ASN A 1 283 ? 29.866 -13.285 0.394 1.00 92.38 283 ASN A CA 1
ATOM 2053 C C . ASN A 1 283 ? 30.104 -11.988 1.181 1.00 92.38 283 ASN A C 1
ATOM 2055 O O . ASN A 1 283 ? 30.809 -11.118 0.680 1.00 92.38 283 ASN A O 1
ATOM 2059 N N . VAL A 1 284 ? 29.571 -11.851 2.404 1.00 93.62 284 VAL A N 1
ATOM 2060 C CA . VAL A 1 284 ? 29.829 -10.663 3.244 1.00 93.62 284 VAL A CA 1
ATOM 2061 C C . VAL A 1 284 ? 31.284 -10.560 3.707 1.00 93.62 284 VAL A C 1
ATOM 2063 O O . VAL A 1 284 ? 31.680 -9.519 4.215 1.00 93.62 284 VAL A O 1
ATOM 2066 N N . LEU A 1 285 ? 32.083 -11.619 3.530 1.00 95.44 285 LEU A N 1
ATOM 2067 C CA . LEU A 1 285 ? 33.525 -11.604 3.783 1.00 95.44 285 LEU A CA 1
ATOM 2068 C C . LEU A 1 285 ? 34.329 -10.939 2.660 1.00 95.44 285 LEU A C 1
ATOM 2070 O O . LEU A 1 285 ? 35.538 -10.795 2.793 1.00 95.44 285 LEU A O 1
ATOM 2074 N N . VAL A 1 286 ? 33.685 -10.543 1.560 1.00 96.56 286 VAL A N 1
ATOM 2075 C CA . VAL A 1 286 ? 34.323 -9.912 0.401 1.00 96.56 286 VAL A CA 1
ATOM 2076 C C . VAL A 1 286 ? 33.776 -8.491 0.220 1.00 96.56 286 VAL A C 1
ATOM 2078 O O . VAL A 1 286 ? 32.564 -8.288 0.323 1.00 96.56 286 VAL A O 1
ATOM 2081 N N . PRO A 1 287 ? 34.620 -7.493 -0.109 1.00 94.69 287 PRO A N 1
ATOM 2082 C CA . PRO A 1 287 ? 34.156 -6.139 -0.394 1.00 94.69 287 PRO A CA 1
ATOM 2083 C C . PRO A 1 287 ? 33.082 -6.096 -1.485 1.00 94.69 287 PRO A C 1
ATOM 2085 O O . PRO A 1 287 ? 33.270 -6.620 -2.583 1.00 94.69 287 PRO A O 1
ATOM 2088 N N . ALA A 1 288 ? 31.977 -5.401 -1.216 1.00 92.75 288 ALA A N 1
ATOM 2089 C CA . ALA A 1 288 ? 30.810 -5.389 -2.097 1.00 92.75 288 ALA A CA 1
ATOM 2090 C C . ALA A 1 288 ? 31.099 -4.932 -3.542 1.00 92.75 288 ALA A C 1
ATOM 2092 O O . ALA A 1 288 ? 30.482 -5.439 -4.482 1.00 92.75 288 ALA A O 1
ATOM 2093 N N . TRP A 1 289 ? 32.047 -4.010 -3.751 1.00 94.06 289 TRP A N 1
ATOM 2094 C CA . TRP A 1 289 ? 32.435 -3.538 -5.090 1.00 94.06 289 TRP A CA 1
ATOM 2095 C C . TRP A 1 289 ? 32.971 -4.673 -5.980 1.00 94.06 289 TRP A C 1
ATOM 2097 O O . TRP A 1 289 ? 32.809 -4.643 -7.201 1.00 94.06 289 TRP A O 1
ATOM 2107 N N . ALA A 1 290 ? 33.548 -5.724 -5.385 1.00 95.56 290 ALA A N 1
ATOM 2108 C CA . ALA A 1 290 ? 34.097 -6.859 -6.122 1.00 95.56 290 ALA A CA 1
ATOM 2109 C C . ALA A 1 290 ? 33.011 -7.632 -6.894 1.00 95.56 290 ALA A C 1
ATOM 2111 O O . ALA A 1 290 ? 33.291 -8.239 -7.931 1.00 95.56 290 ALA A O 1
ATOM 2112 N N . PHE A 1 291 ? 31.762 -7.551 -6.427 1.00 93.94 291 PHE A N 1
ATOM 2113 C CA . PHE A 1 291 ? 30.585 -8.195 -7.008 1.00 93.94 291 PHE A CA 1
ATOM 2114 C C . PHE A 1 291 ? 29.831 -7.339 -8.035 1.00 93.94 291 PHE A C 1
ATOM 2116 O O . PHE A 1 291 ? 28.829 -7.806 -8.589 1.00 93.94 291 PHE A O 1
ATOM 2123 N N . ALA A 1 292 ? 30.282 -6.111 -8.311 1.00 91.75 292 ALA A N 1
ATOM 2124 C CA . ALA A 1 292 ? 29.626 -5.234 -9.276 1.00 91.75 292 ALA A CA 1
ATOM 2125 C C . ALA A 1 292 ? 29.599 -5.899 -10.662 1.00 91.75 292 ALA A C 1
ATOM 2127 O O . ALA A 1 292 ? 30.638 -6.312 -11.182 1.00 91.75 292 ALA A O 1
ATOM 2128 N N . GLY A 1 293 ? 28.423 -6.034 -11.275 1.00 87.81 293 GLY A N 1
ATOM 2129 C CA . GLY A 1 293 ? 28.269 -6.754 -12.548 1.00 87.81 293 GLY A CA 1
ATOM 2130 C C . GLY A 1 293 ? 28.236 -8.289 -12.440 1.00 87.81 293 GLY A C 1
ATOM 2131 O O . GLY A 1 293 ? 28.285 -8.965 -13.464 1.00 87.81 293 GLY A O 1
ATOM 2132 N N . GLY A 1 294 ? 28.120 -8.848 -11.230 1.00 91.12 294 GLY A N 1
ATOM 2133 C CA . GLY A 1 294 ? 27.819 -10.265 -11.006 1.00 91.12 294 GLY A CA 1
ATOM 2134 C C . GLY A 1 294 ? 29.027 -11.194 -10.870 1.00 91.12 294 GLY A C 1
ATOM 2135 O O . GLY A 1 294 ? 30.184 -10.771 -10.886 1.00 91.12 294 GLY A O 1
ATOM 2136 N N . ASP A 1 295 ? 28.750 -12.491 -10.738 1.00 91.19 295 ASP A N 1
ATOM 2137 C CA . ASP A 1 295 ? 29.752 -13.489 -10.335 1.00 91.19 295 ASP A CA 1
ATOM 2138 C C . ASP A 1 295 ? 30.807 -13.733 -11.424 1.00 91.19 295 ASP A C 1
ATOM 2140 O O . ASP A 1 295 ? 31.990 -13.882 -11.126 1.00 91.19 295 ASP A O 1
ATOM 2144 N N . SER A 1 296 ? 30.432 -13.651 -12.707 1.00 93.31 296 SER A N 1
ATOM 2145 C CA . SER A 1 296 ? 31.404 -13.699 -13.808 1.00 93.31 296 SER A CA 1
ATOM 2146 C C . SER A 1 296 ? 32.359 -12.502 -13.799 1.00 93.31 296 SER A C 1
ATOM 2148 O O . SER A 1 296 ? 33.518 -12.637 -14.189 1.00 93.31 296 SER A O 1
ATOM 2150 N N . ALA A 1 297 ? 31.896 -11.324 -13.367 1.00 94.06 297 ALA A N 1
ATOM 2151 C CA . ALA A 1 297 ? 32.757 -10.156 -13.219 1.00 94.06 297 ALA A CA 1
ATOM 2152 C C . ALA A 1 297 ? 33.704 -10.334 -12.028 1.00 94.06 297 ALA A C 1
ATOM 2154 O O . ALA A 1 297 ? 34.902 -10.108 -12.184 1.00 94.06 297 ALA A O 1
ATOM 2155 N N . PHE A 1 298 ? 33.204 -10.828 -10.891 1.00 96.00 298 PHE A N 1
ATOM 2156 C CA . PHE A 1 298 ? 34.041 -11.210 -9.751 1.00 96.00 298 PHE A CA 1
ATOM 2157 C C . PHE A 1 298 ? 35.143 -12.202 -10.163 1.00 96.00 298 PHE A C 1
ATOM 2159 O O . PHE A 1 298 ? 36.321 -11.938 -9.930 1.00 96.00 298 PHE A O 1
ATOM 2166 N N . ALA A 1 299 ? 34.790 -13.271 -10.887 1.00 96.62 299 ALA A N 1
ATOM 2167 C CA . ALA A 1 299 ? 35.736 -14.275 -11.379 1.00 96.62 299 ALA A CA 1
ATOM 2168 C C . ALA A 1 299 ? 36.821 -13.707 -12.314 1.00 96.62 299 ALA A C 1
ATOM 2170 O O . ALA A 1 299 ? 37.940 -14.220 -12.346 1.00 96.62 299 ALA A O 1
ATOM 2171 N N . ARG A 1 300 ? 36.522 -12.643 -13.073 1.00 97.25 300 ARG A N 1
ATOM 2172 C CA . ARG A 1 300 ? 37.535 -11.911 -13.852 1.00 97.25 300 ARG A CA 1
ATOM 2173 C C . ARG A 1 300 ? 38.409 -11.031 -12.960 1.00 97.25 300 ARG A C 1
ATOM 2175 O O . ARG A 1 300 ? 39.624 -11.062 -13.107 1.00 97.25 300 ARG A O 1
ATOM 2182 N N . ARG A 1 301 ? 37.818 -10.296 -12.010 1.00 97.25 301 ARG A N 1
ATOM 2183 C CA . ARG A 1 301 ? 38.557 -9.404 -11.096 1.00 97.25 301 ARG A CA 1
ATOM 2184 C C . ARG A 1 301 ? 39.569 -10.148 -10.234 1.00 97.25 301 ARG A C 1
ATOM 2186 O O . ARG A 1 301 ? 40.662 -9.649 -10.035 1.00 97.25 301 ARG A O 1
ATOM 2193 N N . VAL A 1 302 ? 39.245 -11.351 -9.765 1.00 97.12 302 VAL A N 1
ATOM 2194 C CA . VAL A 1 302 ? 40.182 -12.152 -8.954 1.00 97.12 302 VAL A CA 1
ATOM 2195 C C . VAL A 1 302 ? 41.356 -12.734 -9.753 1.00 97.12 302 VAL A C 1
ATOM 2197 O O . VAL A 1 302 ? 42.294 -13.242 -9.136 1.00 97.12 302 VAL A O 1
ATOM 2200 N N . LYS A 1 303 ? 41.302 -12.689 -11.095 1.00 96.94 303 LYS A N 1
ATOM 2201 C CA . LYS A 1 303 ? 42.411 -13.049 -11.999 1.00 96.94 303 LYS A CA 1
ATOM 2202 C C . LYS A 1 303 ? 43.290 -11.850 -12.358 1.00 96.94 303 LYS A C 1
ATOM 2204 O O . LYS A 1 303 ? 44.434 -12.049 -12.748 1.00 96.94 303 LYS A O 1
ATOM 2209 N N . ASP A 1 304 ? 42.766 -10.633 -12.235 1.00 97.94 304 ASP A N 1
ATOM 2210 C CA . ASP A 1 304 ? 43.548 -9.409 -12.387 1.00 97.94 304 ASP A CA 1
ATOM 2211 C C . ASP A 1 304 ? 44.409 -9.193 -11.126 1.00 97.94 304 ASP A C 1
ATOM 2213 O O . ASP A 1 304 ? 43.851 -9.137 -10.028 1.00 97.94 304 ASP A O 1
ATOM 2217 N N . PRO A 1 305 ? 45.746 -9.080 -11.230 1.00 96.12 305 PRO A N 1
ATOM 2218 C CA . PRO A 1 305 ? 46.614 -9.001 -10.053 1.00 96.12 305 PRO A CA 1
ATOM 2219 C C . PRO A 1 305 ? 46.337 -7.800 -9.138 1.00 96.12 305 PRO A C 1
ATOM 2221 O O . PRO A 1 305 ? 46.393 -7.935 -7.915 1.00 96.12 305 PRO A O 1
ATOM 2224 N N . VAL A 1 306 ? 46.013 -6.635 -9.708 1.00 97.44 306 VAL A N 1
ATOM 2225 C CA . VAL A 1 306 ? 45.801 -5.389 -8.954 1.00 97.44 306 VAL A CA 1
ATOM 2226 C C . VAL A 1 306 ? 44.455 -5.428 -8.239 1.00 97.44 306 VAL A C 1
ATOM 2228 O O . VAL A 1 306 ? 44.344 -5.100 -7.051 1.00 97.44 306 VAL A O 1
ATOM 2231 N N . LEU A 1 307 ? 43.417 -5.869 -8.948 1.00 97.38 307 LEU A N 1
ATOM 2232 C CA . LEU A 1 307 ? 42.088 -6.003 -8.365 1.00 97.38 307 LEU A CA 1
ATOM 2233 C C . LEU A 1 307 ? 42.050 -7.140 -7.341 1.00 97.38 307 LEU A C 1
ATOM 2235 O O . LEU A 1 307 ? 41.423 -6.976 -6.295 1.00 97.38 307 LEU A O 1
ATOM 2239 N N . ARG A 1 308 ? 42.759 -8.251 -7.580 1.00 97.62 308 ARG A N 1
ATOM 2240 C CA . ARG A 1 308 ? 42.908 -9.338 -6.604 1.00 97.62 308 ARG A CA 1
ATOM 2241 C C . ARG A 1 308 ? 43.564 -8.854 -5.315 1.00 97.62 308 ARG A C 1
ATOM 2243 O O . ARG A 1 308 ? 43.047 -9.179 -4.252 1.00 97.62 308 ARG A O 1
ATOM 2250 N N . ASP A 1 309 ? 44.647 -8.078 -5.382 1.00 97.38 309 ASP A N 1
ATOM 2251 C CA . ASP A 1 309 ? 45.296 -7.521 -4.184 1.00 97.38 309 ASP A CA 1
ATOM 2252 C C . ASP A 1 309 ? 44.338 -6.614 -3.392 1.00 97.38 309 ASP A C 1
ATOM 2254 O O . ASP A 1 309 ? 44.229 -6.720 -2.169 1.00 97.38 309 ASP A O 1
ATOM 2258 N N . SER A 1 310 ? 43.552 -5.792 -4.092 1.00 97.81 310 SER A N 1
ATOM 2259 C CA . SER A 1 310 ? 42.530 -4.940 -3.469 1.00 97.81 310 SER A CA 1
ATOM 2260 C C . SER A 1 310 ? 41.414 -5.759 -2.800 1.00 97.81 310 SER A C 1
ATOM 2262 O O . SER A 1 310 ? 40.996 -5.448 -1.683 1.00 97.81 310 SER A O 1
ATOM 2264 N N . ILE A 1 311 ? 40.951 -6.834 -3.450 1.00 98.06 311 ILE A N 1
ATOM 2265 C CA . ILE A 1 311 ? 39.976 -7.781 -2.887 1.00 98.06 311 ILE A CA 1
ATOM 2266 C C . ILE A 1 311 ? 40.563 -8.469 -1.650 1.00 98.06 311 ILE A C 1
ATOM 2268 O O . ILE A 1 311 ? 39.913 -8.506 -0.609 1.00 98.06 311 ILE A O 1
ATOM 2272 N N . ALA A 1 312 ? 41.799 -8.961 -1.740 1.00 98.00 312 ALA A N 1
ATOM 2273 C CA . ALA A 1 312 ? 42.497 -9.651 -0.663 1.00 98.00 312 ALA A CA 1
ATOM 2274 C C . ALA A 1 312 ? 42.663 -8.771 0.584 1.00 98.00 312 ALA A C 1
ATOM 2276 O O . ALA A 1 312 ? 42.399 -9.226 1.697 1.00 98.00 312 ALA A O 1
ATOM 2277 N N . LYS A 1 313 ? 43.044 -7.500 0.404 1.00 97.88 313 LYS A N 1
ATOM 2278 C CA . LYS A 1 313 ? 43.134 -6.515 1.494 1.00 97.88 313 LYS A CA 1
ATOM 2279 C C . LYS A 1 313 ? 41.788 -6.288 2.175 1.00 97.88 313 LYS A C 1
ATOM 2281 O O . LYS A 1 313 ? 41.727 -6.269 3.398 1.00 97.88 313 LYS A O 1
ATOM 2286 N N . GLY A 1 314 ? 40.713 -6.159 1.401 1.00 96.81 314 GLY A N 1
ATOM 2287 C CA . GLY A 1 314 ? 39.383 -5.973 1.971 1.00 96.81 314 GLY A CA 1
ATOM 2288 C C . GLY A 1 314 ? 38.836 -7.220 2.677 1.00 96.81 314 GLY A C 1
ATOM 2289 O O . GLY A 1 314 ? 38.210 -7.089 3.722 1.00 96.81 314 GLY A O 1
ATOM 2290 N N . ILE A 1 315 ? 39.110 -8.426 2.162 1.00 97.81 315 ILE A N 1
ATOM 2291 C CA . ILE A 1 315 ? 38.780 -9.682 2.861 1.00 97.81 315 ILE A CA 1
ATOM 2292 C C . ILE A 1 315 ? 39.511 -9.748 4.203 1.00 97.81 315 ILE A C 1
ATOM 2294 O O . ILE A 1 315 ? 38.906 -10.079 5.221 1.00 97.81 315 ILE A O 1
ATOM 2298 N N . LEU A 1 316 ? 40.807 -9.425 4.206 1.00 97.38 316 LEU A N 1
ATOM 2299 C CA . LEU A 1 316 ? 41.620 -9.428 5.417 1.00 97.38 316 LEU A CA 1
ATOM 2300 C C . LEU A 1 316 ? 41.053 -8.481 6.480 1.00 97.38 316 LEU A C 1
ATOM 2302 O O . LEU A 1 316 ? 40.844 -8.911 7.610 1.00 97.38 316 LEU A O 1
ATOM 2306 N N . ASP A 1 317 ? 40.728 -7.244 6.099 1.00 94.50 317 ASP A N 1
ATOM 2307 C CA . ASP A 1 317 ? 40.128 -6.260 7.005 1.00 94.50 317 ASP A CA 1
ATOM 2308 C C . ASP A 1 317 ? 38.809 -6.765 7.616 1.00 94.50 317 ASP A C 1
ATOM 2310 O O . ASP A 1 317 ? 38.615 -6.700 8.830 1.00 94.50 317 ASP A O 1
ATOM 2314 N N . ILE A 1 318 ? 37.927 -7.367 6.809 1.00 93.94 318 ILE A N 1
ATOM 2315 C CA . ILE A 1 318 ? 36.657 -7.928 7.300 1.00 93.94 318 ILE A CA 1
ATOM 2316 C C . ILE A 1 318 ? 36.895 -9.099 8.271 1.00 93.94 318 ILE A C 1
ATOM 2318 O O . ILE A 1 318 ? 36.193 -9.228 9.283 1.00 93.94 318 ILE A O 1
ATOM 2322 N N . LEU A 1 319 ? 37.876 -9.963 7.989 1.00 94.81 319 LEU A N 1
ATOM 2323 C CA . LEU A 1 319 ? 38.226 -11.084 8.865 1.00 94.81 319 LEU A CA 1
ATOM 2324 C C . LEU A 1 319 ? 38.841 -10.615 10.195 1.00 94.81 319 LEU A C 1
ATOM 2326 O O . LEU A 1 319 ? 38.597 -11.230 11.235 1.00 94.81 319 LEU A O 1
ATOM 2330 N N . GLU A 1 320 ? 39.614 -9.534 10.187 1.00 92.94 320 GLU A N 1
ATOM 2331 C CA . GLU A 1 320 ? 40.264 -8.997 11.384 1.00 92.94 320 GLU A CA 1
ATOM 2332 C C . GLU A 1 320 ? 39.305 -8.159 12.238 1.00 92.94 320 GLU A C 1
ATOM 2334 O O . GLU A 1 320 ? 39.228 -8.354 13.454 1.00 92.94 320 GLU A O 1
ATOM 2339 N N . ASN A 1 321 ? 38.530 -7.275 11.607 1.00 88.69 321 ASN A N 1
ATOM 2340 C CA . ASN A 1 321 ? 37.863 -6.171 12.297 1.00 88.69 321 ASN A CA 1
ATOM 2341 C C . ASN A 1 321 ? 36.330 -6.281 12.354 1.00 88.69 321 ASN A C 1
ATOM 2343 O O . ASN A 1 321 ? 35.714 -5.638 13.205 1.00 88.69 321 ASN A O 1
ATOM 2347 N N . ASP A 1 322 ? 35.709 -7.102 11.502 1.00 89.12 322 ASP A N 1
ATOM 2348 C CA . ASP A 1 322 ? 34.248 -7.208 11.376 1.00 89.12 322 ASP A CA 1
ATOM 2349 C C . ASP A 1 322 ? 33.770 -8.660 11.609 1.00 89.12 322 ASP A C 1
ATOM 2351 O O . ASP A 1 322 ? 33.887 -9.189 12.720 1.00 89.12 322 ASP A O 1
ATOM 2355 N N . ARG A 1 323 ? 33.256 -9.341 10.575 1.00 88.44 323 ARG A N 1
ATOM 2356 C CA . ARG A 1 323 ? 32.589 -10.653 10.672 1.00 88.44 323 ARG A CA 1
ATOM 2357 C C . ARG A 1 323 ? 33.515 -11.807 11.066 1.00 88.44 323 ARG A C 1
ATOM 2359 O O . ARG A 1 323 ? 33.015 -12.828 11.531 1.00 88.44 323 ARG A O 1
ATOM 2366 N N . GLY A 1 324 ? 34.833 -11.668 10.914 1.00 88.44 324 GLY A N 1
ATOM 2367 C CA . GLY A 1 324 ? 35.786 -12.648 11.453 1.00 88.44 324 GLY A CA 1
ATOM 2368 C C . GLY A 1 324 ? 36.213 -12.364 12.897 1.00 88.44 324 GLY A C 1
ATOM 2369 O O . GLY A 1 324 ? 36.620 -13.279 13.611 1.00 88.44 324 GLY A O 1
ATOM 2370 N N . GLY A 1 325 ? 36.099 -11.115 13.365 1.00 86.38 325 GLY A N 1
ATOM 2371 C CA . GLY A 1 325 ? 36.463 -10.707 14.725 1.00 86.38 325 GLY A CA 1
ATOM 2372 C C . GLY A 1 325 ? 37.874 -11.125 15.166 1.00 86.38 325 GLY A C 1
ATOM 2373 O O . GLY A 1 325 ? 38.068 -11.393 16.364 1.00 86.38 325 GLY A O 1
ATOM 2374 N N . GLY A 1 326 ? 38.802 -11.246 14.209 1.00 90.94 326 GLY A N 1
ATOM 2375 C CA . GLY A 1 326 ? 40.198 -11.642 14.394 1.00 90.94 326 GLY A CA 1
ATOM 2376 C C . GLY A 1 326 ? 40.428 -13.132 14.656 1.00 90.94 326 GLY A C 1
ATOM 2377 O O . GLY A 1 326 ? 41.550 -13.513 14.976 1.00 90.94 326 GLY A O 1
ATOM 2378 N N . ASP A 1 327 ? 39.398 -13.977 14.558 1.00 94.31 327 ASP A N 1
ATOM 2379 C CA . ASP A 1 327 ? 39.483 -15.402 14.894 1.00 94.31 327 ASP A CA 1
ATOM 2380 C C . ASP A 1 327 ? 38.617 -16.249 13.951 1.00 94.31 327 ASP A C 1
ATOM 2382 O O . ASP A 1 327 ? 37.387 -16.218 13.996 1.00 94.31 327 ASP A O 1
ATOM 2386 N N . LEU A 1 328 ? 39.269 -17.065 13.119 1.00 96.44 328 LEU A N 1
ATOM 2387 C CA . LEU A 1 328 ? 38.604 -17.912 12.125 1.00 96.44 328 LEU A CA 1
ATOM 2388 C C . LEU A 1 328 ? 37.653 -18.955 12.736 1.00 96.44 328 LEU A C 1
ATOM 2390 O O . LEU A 1 328 ? 36.764 -19.441 12.036 1.00 96.44 328 LEU A O 1
ATOM 2394 N N . LYS A 1 329 ? 37.787 -19.284 14.029 1.00 96.50 329 LYS A N 1
ATOM 2395 C CA . LYS A 1 329 ? 36.859 -20.191 14.730 1.00 96.50 329 LYS A CA 1
ATOM 2396 C C . LYS A 1 329 ? 35.467 -19.582 14.911 1.00 96.50 329 LYS A C 1
ATOM 2398 O O . LYS A 1 329 ? 34.509 -20.299 15.176 1.00 96.50 329 LYS A O 1
ATOM 2403 N N . ARG A 1 330 ? 35.336 -18.263 14.752 1.00 95.12 330 ARG A N 1
ATOM 2404 C CA . ARG A 1 330 ? 34.058 -17.540 14.847 1.00 95.12 330 ARG A CA 1
ATOM 2405 C C . ARG A 1 330 ? 33.248 -17.579 13.562 1.00 95.12 330 ARG A C 1
ATOM 2407 O O . ARG A 1 330 ? 32.100 -17.143 13.573 1.00 95.12 330 ARG A O 1
ATOM 2414 N N . VAL A 1 331 ? 33.840 -18.069 12.477 1.00 96.56 331 VAL A N 1
ATOM 2415 C CA . VAL A 1 331 ? 33.241 -18.134 11.147 1.00 96.56 331 VAL A CA 1
ATOM 2416 C C . VAL A 1 331 ? 32.866 -19.586 10.878 1.00 96.56 331 VAL A C 1
ATOM 2418 O O . VAL A 1 331 ? 33.709 -20.385 10.481 1.00 96.56 331 VAL A O 1
ATOM 2421 N N . GLN A 1 332 ? 31.614 -19.944 11.142 1.00 97.81 332 GLN A N 1
ATOM 2422 C CA . GLN A 1 332 ? 31.109 -21.315 11.066 1.00 97.81 332 GLN A CA 1
ATOM 2423 C C . GLN A 1 332 ? 30.242 -21.504 9.817 1.00 97.81 332 GLN A C 1
ATOM 2425 O O . GLN A 1 332 ? 29.402 -20.663 9.508 1.00 97.81 332 GLN A O 1
ATOM 2430 N N . PHE A 1 333 ? 30.416 -22.614 9.107 1.00 97.81 333 PHE A N 1
ATOM 2431 C CA . PHE A 1 333 ? 29.599 -22.978 7.952 1.00 97.81 333 PHE A CA 1
ATOM 2432 C C . PHE A 1 333 ? 28.255 -23.560 8.401 1.00 97.81 333 PHE A C 1
ATOM 2434 O O . PHE A 1 333 ? 28.210 -24.568 9.101 1.00 97.81 333 PHE A O 1
ATOM 2441 N N . ALA A 1 334 ? 27.155 -22.953 7.962 1.00 96.88 334 ALA A N 1
ATOM 2442 C CA . ALA A 1 334 ? 25.797 -23.426 8.225 1.00 96.88 334 ALA A CA 1
ATOM 2443 C C . ALA A 1 334 ? 25.266 -24.321 7.099 1.00 96.88 334 ALA A C 1
ATOM 2445 O O . ALA A 1 334 ? 24.666 -25.364 7.353 1.00 96.88 334 ALA A O 1
ATOM 2446 N N . SER A 1 335 ? 25.496 -23.936 5.844 1.00 95.12 335 SER A N 1
ATOM 2447 C CA . SER A 1 335 ? 25.072 -24.706 4.670 1.00 95.12 335 SER A CA 1
ATOM 2448 C C . SER A 1 335 ? 26.047 -24.497 3.515 1.00 95.12 335 SER A C 1
ATOM 2450 O O . SER A 1 335 ? 26.414 -23.368 3.193 1.00 95.12 335 SER A O 1
ATOM 2452 N N . VAL A 1 336 ? 26.488 -25.590 2.888 1.00 95.69 336 VAL A N 1
ATOM 2453 C CA . VAL A 1 336 ? 27.481 -25.542 1.801 1.00 95.69 336 VAL A CA 1
ATOM 2454 C C . VAL A 1 336 ? 27.121 -26.573 0.737 1.00 95.69 336 VAL A C 1
ATOM 2456 O O . VAL A 1 336 ? 27.248 -27.775 0.959 1.00 95.69 336 VAL A O 1
ATOM 2459 N N . ALA A 1 337 ? 26.676 -26.116 -0.435 1.00 95.00 337 ALA A N 1
ATOM 2460 C CA . ALA A 1 337 ? 26.229 -27.018 -1.499 1.00 95.00 337 ALA A CA 1
ATOM 2461 C C . ALA A 1 337 ? 27.391 -27.779 -2.160 1.00 95.00 337 ALA A C 1
ATOM 2463 O O . ALA A 1 337 ? 27.270 -28.973 -2.423 1.00 95.00 337 ALA A O 1
ATOM 2464 N N . TRP A 1 338 ? 28.516 -27.099 -2.398 1.00 95.44 338 TRP A N 1
ATOM 2465 C CA . TRP A 1 338 ? 29.672 -27.623 -3.138 1.00 95.44 338 TRP A CA 1
ATOM 2466 C C . TRP A 1 338 ? 30.654 -28.434 -2.277 1.00 95.44 338 TRP A C 1
ATOM 2468 O O . TRP A 1 338 ? 31.500 -29.135 -2.825 1.00 95.44 338 TRP A O 1
ATOM 2478 N N . LYS A 1 339 ? 30.546 -28.369 -0.943 1.00 95.06 339 LYS A N 1
ATOM 2479 C CA . LYS A 1 339 ? 31.403 -29.110 -0.002 1.00 95.06 339 LYS A CA 1
ATOM 2480 C C . LYS A 1 339 ? 30.682 -29.343 1.330 1.00 95.06 339 LYS A C 1
ATOM 2482 O O . LYS A 1 339 ? 30.887 -28.635 2.314 1.00 95.06 339 LYS A O 1
ATOM 2487 N N . ARG A 1 340 ? 29.763 -30.315 1.335 1.00 94.94 340 ARG A N 1
ATOM 2488 C CA . ARG A 1 340 ? 28.832 -30.575 2.453 1.00 94.94 340 ARG A CA 1
ATOM 2489 C C . ARG A 1 340 ? 29.517 -30.975 3.763 1.00 94.94 340 ARG A C 1
ATOM 2491 O O . ARG A 1 340 ? 28.955 -30.736 4.825 1.00 94.94 340 ARG A O 1
ATOM 2498 N N . ASP A 1 341 ? 30.714 -31.549 3.704 1.00 95.38 341 ASP A N 1
ATOM 2499 C CA . ASP A 1 341 ? 31.533 -31.907 4.869 1.00 95.38 341 ASP A CA 1
ATOM 2500 C C . ASP A 1 341 ? 32.042 -30.689 5.653 1.00 95.38 341 ASP A C 1
ATOM 2502 O O . ASP A 1 341 ? 32.497 -30.852 6.781 1.00 95.38 341 ASP A O 1
ATOM 2506 N N . LEU A 1 342 ? 31.942 -29.470 5.101 1.00 96.44 342 LEU A N 1
ATOM 2507 C CA . LEU A 1 342 ? 32.200 -28.240 5.853 1.00 96.44 342 LEU A CA 1
ATOM 2508 C C . LEU A 1 342 ? 31.052 -27.843 6.783 1.00 96.44 342 LEU A C 1
ATOM 2510 O O . LEU A 1 342 ? 31.279 -27.056 7.694 1.00 96.44 342 LEU A O 1
ATOM 2514 N N . GLN A 1 343 ? 29.833 -28.351 6.594 1.00 95.62 343 GLN A N 1
ATOM 2515 C CA . GLN A 1 343 ? 28.689 -27.939 7.412 1.00 95.62 343 GLN A CA 1
ATOM 2516 C C . GLN A 1 343 ? 28.937 -28.237 8.899 1.00 95.62 343 GLN A C 1
ATOM 2518 O O . GLN A 1 343 ? 29.303 -29.348 9.273 1.00 95.62 343 GLN A O 1
ATOM 2523 N N . GLY A 1 344 ? 28.752 -27.229 9.747 1.00 96.06 344 GLY A N 1
ATOM 2524 C CA . GLY A 1 344 ? 29.048 -27.271 11.178 1.00 96.06 344 GLY A CA 1
ATOM 2525 C C . GLY A 1 344 ? 30.506 -26.967 11.540 1.00 96.06 344 GLY A C 1
ATOM 2526 O O . GLY A 1 344 ? 30.755 -26.588 12.684 1.00 96.06 344 GLY A O 1
ATOM 2527 N N . ARG A 1 345 ? 31.449 -27.065 10.593 1.00 97.38 345 ARG A N 1
ATOM 2528 C CA . ARG A 1 345 ? 32.871 -26.733 10.788 1.00 97.38 345 ARG A CA 1
ATOM 2529 C C . ARG A 1 345 ? 33.117 -25.235 10.642 1.00 97.38 345 ARG A C 1
ATOM 2531 O O . ARG A 1 345 ? 32.263 -24.479 10.177 1.00 97.38 345 ARG A O 1
ATOM 2538 N N . THR A 1 346 ? 34.303 -24.798 11.039 1.00 97.81 346 THR A N 1
ATOM 2539 C CA . THR A 1 346 ? 34.729 -23.398 10.976 1.00 97.81 346 THR A CA 1
ATOM 2540 C C . THR A 1 346 ? 35.685 -23.132 9.814 1.00 97.81 346 THR A C 1
ATOM 2542 O O . THR A 1 346 ? 36.293 -24.046 9.254 1.00 97.81 346 THR A O 1
ATOM 2545 N N . LEU A 1 347 ? 35.868 -21.857 9.461 1.00 97.62 347 LEU A N 1
ATOM 2546 C CA . LEU A 1 347 ? 36.890 -21.433 8.502 1.00 97.62 347 LEU A CA 1
ATOM 2547 C C . LEU A 1 347 ? 38.303 -21.789 8.995 1.00 97.62 347 LEU A C 1
ATOM 2549 O O . LEU A 1 347 ? 39.178 -22.064 8.180 1.00 97.62 347 LEU A O 1
ATOM 2553 N N . TYR A 1 348 ? 38.509 -21.858 10.317 1.00 98.25 348 TYR A N 1
ATOM 2554 C CA . TYR A 1 348 ? 39.735 -22.389 10.917 1.00 98.25 348 TYR A CA 1
ATOM 2555 C C . TYR A 1 348 ? 39.957 -23.856 10.530 1.00 98.25 348 TYR A C 1
ATOM 2557 O O . TYR A 1 348 ? 41.029 -24.205 10.041 1.00 98.25 348 TYR A O 1
ATOM 2565 N N . ASP A 1 349 ? 38.940 -24.707 10.690 1.00 97.88 349 ASP A N 1
ATOM 2566 C CA . ASP A 1 349 ? 39.045 -26.138 10.374 1.00 97.88 349 ASP A CA 1
ATOM 2567 C C . ASP A 1 349 ? 39.308 -26.372 8.887 1.00 97.88 349 ASP A C 1
ATOM 2569 O O . ASP A 1 349 ? 40.025 -27.305 8.522 1.00 97.88 349 ASP A O 1
ATOM 2573 N N . TRP A 1 350 ? 38.738 -25.527 8.023 1.00 97.88 350 TRP A N 1
ATOM 2574 C CA . TRP A 1 350 ? 39.007 -25.584 6.590 1.00 97.88 350 TRP A CA 1
ATOM 2575 C C . TRP A 1 350 ? 40.425 -25.102 6.256 1.00 97.88 350 TRP A C 1
ATOM 2577 O O . TRP A 1 350 ? 41.090 -25.712 5.423 1.00 97.88 350 TRP A O 1
ATOM 2587 N N . ALA A 1 351 ? 40.930 -24.070 6.940 1.00 97.88 351 ALA A N 1
ATOM 2588 C CA . ALA A 1 351 ? 42.312 -23.618 6.789 1.00 97.88 351 ALA A CA 1
ATOM 2589 C C . ALA A 1 351 ? 43.327 -24.699 7.178 1.00 97.88 351 ALA A C 1
ATOM 2591 O O . ALA A 1 351 ? 44.269 -24.956 6.426 1.00 97.88 351 ALA A O 1
ATOM 2592 N N . VAL A 1 352 ? 43.082 -25.389 8.295 1.00 98.00 352 VAL A N 1
ATOM 2593 C CA . VAL A 1 352 ? 43.890 -26.536 8.729 1.00 98.00 352 VAL A CA 1
ATOM 2594 C C . VAL A 1 352 ? 43.827 -27.672 7.704 1.00 98.00 352 VAL A C 1
ATOM 2596 O O . VAL A 1 352 ? 44.874 -28.175 7.304 1.00 98.00 352 VAL A O 1
ATOM 2599 N N . GLU A 1 353 ? 42.634 -28.040 7.219 1.00 97.25 353 GLU A N 1
ATOM 2600 C CA . GLU A 1 353 ? 42.466 -29.074 6.180 1.00 97.25 353 GLU A CA 1
ATOM 2601 C C . GLU A 1 353 ? 43.231 -28.740 4.892 1.00 97.25 353 GLU A C 1
ATOM 2603 O O . GLU A 1 353 ? 43.812 -29.624 4.265 1.00 97.25 353 GLU A O 1
ATOM 2608 N N . ARG A 1 354 ? 43.248 -27.465 4.492 1.00 97.06 354 ARG A N 1
ATOM 2609 C CA . ARG A 1 354 ? 43.910 -26.998 3.265 1.00 97.06 354 ARG A CA 1
ATOM 2610 C C . ARG A 1 354 ? 45.418 -26.799 3.425 1.00 97.06 354 ARG A C 1
ATOM 2612 O O . ARG A 1 354 ? 46.075 -26.460 2.445 1.00 97.06 354 ARG A O 1
ATOM 2619 N N . GLY A 1 355 ? 45.966 -26.998 4.626 1.00 96.75 355 GLY A N 1
ATOM 2620 C CA . GLY A 1 355 ? 47.391 -26.812 4.908 1.00 96.75 355 GLY A CA 1
ATOM 2621 C C . GLY A 1 355 ? 47.856 -25.357 4.798 1.00 96.75 355 GLY A C 1
ATOM 2622 O O . GLY A 1 355 ? 49.046 -25.110 4.610 1.00 96.75 355 GLY A O 1
ATOM 2623 N N . VAL A 1 356 ? 46.938 -24.389 4.897 1.00 96.69 356 VAL A N 1
ATOM 2624 C CA . VAL A 1 356 ? 47.272 -22.957 4.918 1.00 96.69 356 VAL A CA 1
ATOM 2625 C C . VAL A 1 356 ? 47.357 -22.455 6.359 1.00 96.69 356 VAL A C 1
ATOM 2627 O O . VAL A 1 356 ? 46.807 -23.061 7.279 1.00 96.69 356 VAL A O 1
ATOM 2630 N N . SER A 1 357 ? 48.046 -21.331 6.582 1.00 96.19 357 SER A N 1
ATOM 2631 C CA . SER A 1 357 ? 48.123 -20.726 7.918 1.00 96.19 357 SER A CA 1
ATOM 2632 C C . SER A 1 357 ? 46.708 -20.415 8.437 1.00 96.19 357 SER A C 1
ATOM 2634 O O . SER A 1 357 ? 45.986 -19.670 7.771 1.00 96.19 357 SER A O 1
ATOM 2636 N N . PRO A 1 358 ? 46.293 -20.929 9.613 1.00 95.94 358 PRO A N 1
ATOM 2637 C CA . PRO A 1 358 ? 44.945 -20.729 10.141 1.00 95.94 358 PRO A CA 1
ATOM 2638 C C . PRO A 1 358 ? 44.809 -19.356 10.825 1.00 95.94 358 PRO A C 1
ATOM 2640 O O . PRO A 1 358 ? 44.449 -19.236 11.995 1.00 95.94 358 PRO A O 1
ATOM 2643 N N . THR A 1 359 ? 45.131 -18.309 10.071 1.00 96.38 359 THR A N 1
ATOM 2644 C CA . THR A 1 359 ? 45.078 -16.892 10.441 1.00 96.38 359 THR A CA 1
ATOM 2645 C C . THR A 1 359 ? 44.213 -16.134 9.429 1.00 96.38 359 THR A C 1
ATOM 2647 O O . THR A 1 359 ? 44.069 -16.606 8.297 1.00 96.38 359 THR A O 1
ATOM 2650 N N . PRO A 1 360 ? 43.669 -14.948 9.768 1.00 96.25 360 PRO A N 1
ATOM 2651 C CA . PRO A 1 360 ? 42.946 -14.106 8.811 1.00 96.25 360 PRO A CA 1
ATOM 2652 C C . PRO A 1 360 ? 43.676 -13.939 7.474 1.00 96.25 360 PRO A C 1
ATOM 2654 O O . PRO A 1 360 ? 43.081 -14.139 6.418 1.00 96.25 360 PRO A O 1
ATOM 2657 N N . ARG A 1 361 ? 44.993 -13.688 7.514 1.00 96.69 361 ARG A N 1
ATOM 2658 C CA . ARG A 1 361 ? 45.828 -13.561 6.314 1.00 96.69 361 ARG A CA 1
ATOM 2659 C C . ARG A 1 361 ? 45.885 -14.842 5.486 1.00 96.69 361 ARG A C 1
ATOM 2661 O O . ARG A 1 361 ? 45.758 -14.764 4.268 1.00 96.69 361 ARG A O 1
ATOM 2668 N N . GLY A 1 362 ? 46.080 -15.998 6.119 1.00 95.31 362 GLY A N 1
ATOM 2669 C CA . GLY A 1 362 ? 46.161 -17.278 5.410 1.00 95.31 362 GLY A CA 1
ATOM 2670 C C . GLY A 1 362 ? 44.822 -17.757 4.837 1.00 95.31 362 GLY A C 1
ATOM 2671 O O . GLY A 1 362 ? 44.811 -18.492 3.856 1.00 95.31 362 GLY A O 1
ATOM 2672 N N . ALA A 1 363 ? 43.694 -17.303 5.392 1.00 97.12 363 ALA A N 1
ATOM 2673 C CA . ALA A 1 363 ? 42.358 -17.684 4.933 1.00 97.12 363 ALA A CA 1
ATOM 2674 C C . ALA A 1 363 ? 41.815 -16.844 3.761 1.00 97.12 363 ALA A C 1
ATOM 2676 O O . ALA A 1 363 ? 40.771 -17.193 3.211 1.00 97.12 363 ALA A O 1
ATOM 2677 N N . VAL A 1 364 ? 42.495 -15.766 3.351 1.00 97.75 364 VAL A N 1
ATOM 2678 C CA . VAL A 1 364 ? 42.023 -14.875 2.272 1.00 97.75 364 VAL A CA 1
ATOM 2679 C C . VAL A 1 364 ? 41.730 -15.642 0.979 1.00 97.75 364 VAL A C 1
ATOM 2681 O O . VAL A 1 364 ? 40.664 -15.475 0.385 1.00 97.75 364 VAL A O 1
ATOM 2684 N N . ASP A 1 365 ? 42.641 -16.522 0.562 1.00 96.94 365 ASP A N 1
ATOM 2685 C CA . ASP A 1 365 ? 42.466 -17.294 -0.670 1.00 96.94 365 ASP A CA 1
ATOM 2686 C C . ASP A 1 365 ? 41.335 -18.324 -0.556 1.00 96.94 365 ASP A C 1
ATOM 2688 O O . ASP A 1 365 ? 40.643 -18.571 -1.543 1.00 96.94 365 ASP A O 1
ATOM 2692 N N . LEU A 1 366 ? 41.072 -18.851 0.645 1.00 97.56 366 LEU A N 1
ATOM 2693 C CA . LEU A 1 366 ? 39.937 -19.744 0.898 1.00 97.56 366 LEU A CA 1
ATOM 2694 C C . LEU A 1 366 ? 38.601 -19.010 0.794 1.00 97.56 366 LEU A C 1
ATOM 2696 O O . LEU A 1 366 ? 37.626 -19.570 0.299 1.00 97.56 366 LEU A O 1
ATOM 2700 N N . VAL A 1 367 ? 38.543 -17.746 1.220 1.00 97.50 367 VAL A N 1
ATOM 2701 C CA . VAL A 1 367 ? 37.346 -16.917 1.028 1.00 97.50 367 VAL A CA 1
ATOM 2702 C C . VAL A 1 367 ? 37.090 -16.695 -0.462 1.00 97.50 367 VAL A C 1
ATOM 2704 O O . VAL A 1 367 ? 35.966 -16.879 -0.925 1.00 97.50 367 VAL A O 1
ATOM 2707 N N . ILE A 1 368 ? 38.126 -16.371 -1.242 1.00 97.50 368 ILE A N 1
ATOM 2708 C CA . ILE A 1 368 ? 37.993 -16.236 -2.700 1.00 97.50 368 ILE A CA 1
ATOM 2709 C C . ILE A 1 368 ? 37.534 -17.563 -3.323 1.00 97.50 368 ILE A C 1
ATOM 2711 O O . ILE A 1 368 ? 36.593 -17.566 -4.116 1.00 97.50 368 ILE A O 1
ATOM 2715 N N . GLU A 1 369 ? 38.155 -18.683 -2.943 1.00 96.69 369 GLU A N 1
ATOM 2716 C CA . GLU A 1 369 ? 37.794 -20.029 -3.403 1.00 96.69 369 GLU A CA 1
ATOM 2717 C C . GLU A 1 369 ? 36.327 -20.359 -3.091 1.00 96.69 369 GLU A C 1
ATOM 2719 O O . GLU A 1 369 ? 35.574 -20.749 -3.982 1.00 96.69 369 GLU A O 1
ATOM 2724 N N . GLY A 1 370 ? 35.888 -20.143 -1.850 1.00 96.00 370 GLY A N 1
ATOM 2725 C CA . GLY A 1 370 ? 34.522 -20.444 -1.429 1.00 96.00 370 GLY A CA 1
ATOM 2726 C C . GLY A 1 370 ? 33.476 -19.616 -2.176 1.00 96.00 370 GLY A C 1
ATOM 2727 O O . GLY A 1 370 ? 32.432 -20.147 -2.551 1.00 96.00 370 GLY A O 1
ATOM 2728 N N . VAL A 1 371 ? 33.761 -18.340 -2.460 1.00 96.12 371 VAL A N 1
ATOM 2729 C CA 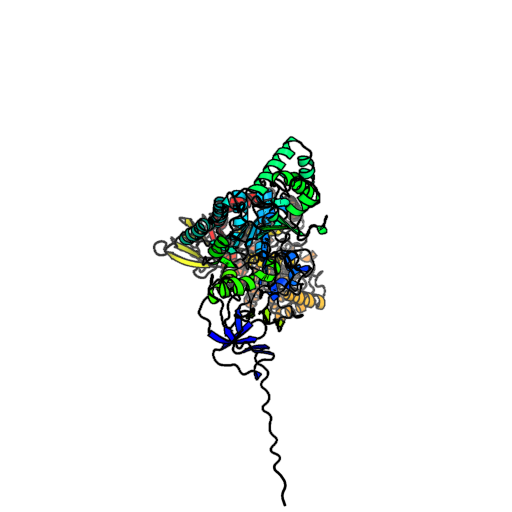. VAL A 1 371 ? 32.875 -17.495 -3.276 1.00 96.12 371 VAL A CA 1
ATOM 2730 C C . VAL A 1 371 ? 32.834 -17.970 -4.731 1.00 96.12 371 VAL A C 1
ATOM 2732 O O . VAL A 1 371 ? 31.749 -18.067 -5.302 1.00 96.12 371 VAL A O 1
ATOM 2735 N N . LEU A 1 372 ? 33.979 -18.321 -5.328 1.00 96.31 372 LEU A N 1
ATOM 2736 C CA . LEU A 1 372 ? 34.032 -18.857 -6.697 1.00 96.31 372 LEU A CA 1
ATOM 2737 C C . LEU A 1 372 ? 33.275 -20.183 -6.846 1.00 96.31 372 LEU A C 1
ATOM 2739 O O . LEU A 1 372 ? 32.715 -20.441 -7.909 1.00 96.31 372 LEU A O 1
ATOM 2743 N N . ASN A 1 373 ? 33.210 -20.984 -5.782 1.00 95.88 373 ASN A N 1
ATOM 2744 C CA . ASN A 1 373 ? 32.471 -22.246 -5.754 1.00 95.88 373 ASN A CA 1
ATOM 2745 C C . ASN A 1 373 ? 30.963 -22.079 -5.475 1.00 95.88 373 ASN A C 1
ATOM 2747 O O . ASN A 1 373 ? 30.247 -23.071 -5.350 1.00 95.88 373 ASN A O 1
ATOM 2751 N N . GLY A 1 374 ? 30.454 -20.844 -5.404 1.00 91.94 374 GLY A N 1
ATOM 2752 C CA . GLY A 1 374 ? 29.026 -20.554 -5.228 1.00 91.94 374 GLY A CA 1
ATOM 2753 C C . GLY A 1 374 ? 28.628 -20.107 -3.819 1.00 91.94 374 GLY A C 1
ATOM 2754 O O . GLY A 1 374 ? 27.439 -19.953 -3.544 1.00 91.94 374 GLY A O 1
ATOM 2755 N N . GLY A 1 375 ? 29.596 -19.865 -2.931 1.00 95.12 375 GLY A N 1
ATOM 2756 C CA . GLY A 1 375 ? 29.362 -19.345 -1.583 1.00 95.12 375 GLY A CA 1
ATOM 2757 C C . GLY A 1 375 ? 28.791 -20.377 -0.605 1.00 95.12 375 GLY A C 1
ATOM 2758 O O . GLY A 1 375 ? 28.750 -21.576 -0.872 1.00 95.12 375 GLY A O 1
ATOM 2759 N N . ALA A 1 376 ? 28.381 -19.912 0.573 1.00 96.12 376 ALA A N 1
ATOM 2760 C CA . ALA A 1 376 ? 27.841 -20.739 1.653 1.00 96.12 376 ALA A CA 1
ATOM 2761 C C . ALA A 1 376 ? 26.923 -19.914 2.566 1.00 96.12 376 ALA A C 1
ATOM 2763 O O . ALA A 1 376 ? 27.042 -18.690 2.615 1.00 96.12 376 ALA A O 1
ATOM 2764 N N . GLY A 1 377 ? 26.032 -20.562 3.315 1.00 96.69 377 GLY A N 1
ATOM 2765 C CA . GLY A 1 377 ? 25.406 -19.966 4.495 1.00 96.69 377 GLY A CA 1
ATOM 2766 C C . GLY A 1 377 ? 26.345 -20.075 5.694 1.00 96.69 377 GLY A C 1
ATOM 2767 O O . GLY A 1 377 ? 26.957 -21.124 5.891 1.00 96.69 377 GLY A O 1
ATOM 2768 N N . MET A 1 378 ? 26.453 -19.015 6.495 1.00 97.19 378 MET A N 1
ATOM 2769 C CA . MET A 1 378 ? 27.423 -18.893 7.589 1.00 97.19 378 MET A CA 1
ATOM 2770 C C . MET A 1 378 ? 26.784 -18.440 8.899 1.00 97.19 378 MET A C 1
ATOM 2772 O O . MET A 1 378 ? 25.737 -17.791 8.907 1.00 97.19 378 MET A O 1
ATOM 2776 N N . ILE A 1 379 ? 27.461 -18.733 10.006 1.00 98.06 379 ILE A N 1
ATOM 2777 C CA . ILE A 1 379 ? 27.214 -18.204 11.348 1.00 98.06 379 ILE A CA 1
ATOM 2778 C C . ILE A 1 379 ? 28.475 -17.455 11.797 1.00 98.06 379 ILE A C 1
ATOM 2780 O O . ILE A 1 379 ? 29.586 -17.973 11.675 1.00 98.06 379 ILE A O 1
ATOM 2784 N N . TYR A 1 380 ? 28.300 -16.241 12.317 1.00 97.12 380 TYR A N 1
ATOM 2785 C CA . TYR A 1 380 ? 29.383 -15.358 12.752 1.00 97.12 380 TYR A CA 1
ATOM 2786 C C . TYR A 1 380 ? 29.244 -15.026 14.240 1.00 97.12 380 TYR A C 1
ATOM 2788 O O . TYR A 1 380 ? 28.331 -14.293 14.629 1.00 97.12 380 TYR A O 1
ATOM 2796 N N . HIS A 1 381 ? 30.160 -15.536 15.066 1.00 96.44 381 HIS A N 1
ATOM 2797 C CA . HIS A 1 381 ? 30.185 -15.372 16.529 1.00 96.44 381 HIS A CA 1
ATOM 2798 C C . HIS A 1 381 ? 30.927 -14.090 16.943 1.00 96.44 381 HIS A C 1
ATOM 2800 O O . HIS A 1 381 ? 32.083 -14.132 17.367 1.00 96.44 381 HIS A O 1
ATOM 2806 N N . VAL A 1 382 ? 30.288 -12.931 16.752 1.00 94.69 382 VAL A N 1
ATOM 2807 C CA . VAL A 1 382 ? 30.968 -11.615 16.768 1.00 94.69 382 VAL A CA 1
ATOM 2808 C C . VAL A 1 382 ? 30.266 -10.516 17.581 1.00 94.69 382 VAL A C 1
ATOM 2810 O O . VAL A 1 382 ? 30.638 -9.346 17.467 1.00 94.69 382 VAL A O 1
ATOM 2813 N N . MET A 1 383 ? 29.286 -10.862 18.417 1.00 96.56 383 MET A N 1
ATOM 2814 C CA . MET A 1 383 ? 28.566 -9.907 19.277 1.00 96.56 383 MET A CA 1
ATOM 2815 C C . MET A 1 383 ? 28.800 -10.192 20.766 1.00 96.56 383 MET A C 1
ATOM 2817 O O . MET A 1 383 ? 29.138 -11.313 21.147 1.00 96.56 383 MET A O 1
ATOM 2821 N N . ASP A 1 384 ? 28.597 -9.171 21.598 1.00 96.56 384 ASP A N 1
ATOM 2822 C CA . ASP A 1 384 ? 28.714 -9.244 23.056 1.00 96.56 384 ASP A CA 1
ATOM 2823 C C . ASP A 1 384 ? 27.352 -9.474 23.736 1.00 96.56 384 ASP A C 1
ATOM 2825 O O . ASP A 1 384 ? 26.335 -8.892 23.356 1.00 96.56 384 ASP A O 1
ATOM 2829 N N . GLU A 1 385 ? 27.328 -10.308 24.777 1.00 98.12 385 GLU A N 1
ATOM 2830 C CA . GLU A 1 385 ? 26.108 -10.626 25.535 1.00 98.12 385 GLU A CA 1
ATOM 2831 C C . GLU A 1 385 ? 25.565 -9.400 26.291 1.00 98.12 385 GLU A C 1
ATOM 2833 O O . GLU A 1 385 ? 24.351 -9.247 26.438 1.00 98.12 385 GLU A O 1
ATOM 2838 N N . GLY A 1 386 ? 26.441 -8.496 26.741 1.00 98.38 386 GLY A N 1
ATOM 2839 C CA . GLY A 1 386 ? 26.050 -7.250 27.393 1.00 98.38 386 GLY A CA 1
ATOM 2840 C C . GLY A 1 386 ? 25.300 -6.308 26.452 1.00 98.38 386 GLY A C 1
ATOM 2841 O O . GLY A 1 386 ? 24.323 -5.682 26.871 1.00 98.38 386 GLY A O 1
ATOM 2842 N N . ASP A 1 387 ? 25.693 -6.241 25.179 1.00 98.62 387 ASP A N 1
ATOM 2843 C CA . ASP A 1 387 ? 24.939 -5.513 24.152 1.00 98.62 387 ASP A CA 1
ATOM 2844 C C . ASP A 1 387 ? 23.594 -6.177 23.845 1.00 98.62 387 ASP A C 1
ATOM 2846 O O . ASP A 1 387 ? 22.581 -5.477 23.795 1.00 98.62 387 ASP A O 1
ATOM 2850 N N . VAL A 1 388 ? 23.552 -7.510 23.710 1.00 98.75 388 VAL A N 1
ATOM 2851 C CA . VAL A 1 388 ? 22.293 -8.256 23.515 1.00 98.75 388 VAL A CA 1
ATOM 2852 C C . VAL A 1 388 ? 21.310 -7.943 24.645 1.00 98.75 388 VAL A C 1
ATOM 2854 O O . VAL A 1 388 ? 20.182 -7.525 24.401 1.00 98.75 388 VAL A O 1
ATOM 2857 N N . GLN A 1 389 ? 21.741 -8.039 25.902 1.00 98.81 389 GLN A N 1
ATOM 2858 C CA . GLN A 1 389 ? 20.870 -7.735 27.039 1.00 98.81 389 GLN A CA 1
ATOM 2859 C C . GLN A 1 389 ? 20.444 -6.264 27.090 1.00 98.81 389 GLN A C 1
ATOM 2861 O O . GLN A 1 389 ? 19.303 -5.968 27.448 1.00 98.81 389 GLN A O 1
ATOM 2866 N N . ARG A 1 390 ? 21.336 -5.325 26.754 1.00 98.75 390 ARG A N 1
ATOM 2867 C CA . ARG A 1 390 ? 21.028 -3.887 26.782 1.00 98.75 390 ARG A CA 1
ATOM 2868 C C . ARG A 1 390 ? 19.989 -3.514 25.729 1.00 98.75 390 ARG A C 1
ATOM 2870 O O . ARG A 1 390 ? 19.039 -2.804 26.049 1.00 98.75 390 ARG A O 1
ATOM 2877 N N . ILE A 1 391 ? 20.155 -4.015 24.507 1.00 98.81 391 ILE A N 1
ATOM 2878 C CA . ILE A 1 391 ? 19.217 -3.795 23.404 1.00 98.81 391 ILE A CA 1
ATOM 2879 C C . ILE A 1 391 ? 17.869 -4.435 23.736 1.00 98.81 391 ILE A C 1
ATOM 2881 O O . ILE A 1 391 ? 16.844 -3.765 23.622 1.00 98.81 391 ILE A O 1
ATOM 2885 N N . MET A 1 392 ? 17.862 -5.669 24.246 1.00 98.69 392 MET A N 1
ATOM 2886 C CA . MET A 1 392 ? 16.644 -6.372 24.654 1.00 98.69 392 MET A CA 1
ATOM 2887 C C . MET A 1 392 ? 15.846 -5.624 25.733 1.00 98.69 392 MET A C 1
ATOM 2889 O O . MET A 1 392 ? 14.617 -5.579 25.669 1.00 98.69 392 MET A O 1
ATOM 2893 N N . LYS A 1 393 ? 16.522 -5.014 26.718 1.00 98.62 393 LYS A N 1
ATOM 2894 C CA . LYS A 1 393 ? 15.879 -4.239 27.799 1.00 98.62 393 LYS A CA 1
ATOM 2895 C C . LYS A 1 393 ? 15.206 -2.958 27.317 1.00 98.62 393 LYS A C 1
ATOM 2897 O O . LYS A 1 393 ? 14.309 -2.459 27.993 1.00 98.62 393 LYS A O 1
ATOM 2902 N N . HIS A 1 394 ? 15.630 -2.404 26.186 1.00 98.75 394 HIS A N 1
ATOM 2903 C CA . HIS A 1 394 ? 15.113 -1.128 25.716 1.00 98.75 394 HIS A CA 1
ATOM 2904 C C . HIS A 1 394 ? 13.597 -1.215 25.419 1.00 98.75 394 HIS A C 1
ATOM 2906 O O . HIS A 1 394 ? 13.161 -2.169 24.766 1.00 98.75 394 HIS A O 1
ATOM 2912 N N . PRO A 1 395 ? 12.753 -0.258 25.862 1.00 97.88 395 PRO A N 1
ATOM 2913 C CA . PRO A 1 395 ? 11.286 -0.381 25.791 1.00 97.88 395 PRO A CA 1
ATOM 2914 C C . PRO A 1 395 ? 10.715 -0.573 24.380 1.00 97.88 395 PRO A C 1
ATOM 2916 O O . PRO A 1 395 ? 9.659 -1.193 24.218 1.00 97.88 395 PRO A O 1
ATOM 2919 N N . TRP A 1 396 ? 11.438 -0.070 23.375 1.00 98.25 396 TRP A N 1
ATOM 2920 C CA . TRP A 1 396 ? 11.086 -0.107 21.952 1.00 98.25 396 TRP A CA 1
ATOM 2921 C C . TRP A 1 396 ? 11.875 -1.152 21.157 1.00 98.25 396 TRP A C 1
ATOM 2923 O O . TRP A 1 396 ? 12.029 -1.011 19.951 1.00 98.25 396 TRP A O 1
ATOM 2933 N N . THR A 1 397 ? 12.390 -2.184 21.821 1.00 98.81 397 THR A N 1
ATOM 2934 C CA . THR A 1 397 ? 12.943 -3.365 21.148 1.00 98.81 397 THR A CA 1
ATOM 2935 C C . THR A 1 397 ? 11.927 -4.500 21.189 1.00 98.81 397 THR A C 1
ATOM 2937 O O . THR A 1 397 ? 11.536 -4.930 22.281 1.00 98.81 397 THR A O 1
ATOM 2940 N N . ALA A 1 398 ? 11.495 -4.960 20.015 1.00 98.75 398 ALA A N 1
ATOM 2941 C CA . ALA A 1 398 ? 10.719 -6.186 19.843 1.00 98.75 398 ALA A CA 1
ATOM 2942 C C . ALA A 1 398 ? 11.640 -7.415 19.762 1.00 98.75 398 ALA A C 1
ATOM 2944 O O . ALA A 1 398 ? 12.819 -7.301 19.428 1.00 98.75 398 ALA A O 1
ATOM 2945 N N . ILE A 1 399 ? 11.103 -8.597 20.057 1.00 98.75 399 ILE A N 1
ATOM 2946 C CA . ILE A 1 399 ? 11.821 -9.855 19.825 1.00 98.75 399 ILE A CA 1
ATOM 2947 C C . ILE A 1 399 ? 11.476 -10.352 18.424 1.00 98.75 399 ILE A C 1
ATOM 2949 O O . ILE A 1 399 ? 10.299 -10.496 18.096 1.00 98.75 399 ILE A O 1
ATOM 2953 N N . ALA A 1 400 ? 12.494 -10.637 17.620 1.00 98.19 400 ALA A N 1
ATOM 2954 C CA . ALA A 1 400 ? 12.339 -11.212 16.289 1.00 98.19 400 ALA A CA 1
ATOM 2955 C C . ALA A 1 400 ? 13.421 -12.265 16.050 1.00 98.19 400 ALA A C 1
ATOM 2957 O O . ALA A 1 400 ? 14.504 -12.178 16.626 1.00 98.19 400 ALA A O 1
ATOM 2958 N N . SER A 1 401 ? 13.131 -13.295 15.255 1.00 98.00 401 SER A N 1
ATOM 2959 C CA . SER A 1 401 ? 14.037 -14.444 15.143 1.00 98.00 401 SER A CA 1
ATOM 2960 C C . SER A 1 401 ? 15.182 -14.223 14.169 1.00 98.00 401 SER A C 1
ATOM 2962 O O . SER A 1 401 ? 16.262 -14.777 14.378 1.00 98.00 401 SER A O 1
ATOM 2964 N N . ASP A 1 402 ? 14.940 -13.479 13.085 1.00 97.88 402 ASP A N 1
ATOM 2965 C CA . ASP A 1 402 ? 15.804 -13.462 11.898 1.00 97.88 402 ASP A CA 1
ATOM 2966 C C . ASP A 1 402 ? 16.074 -14.875 11.337 1.00 97.88 402 ASP A C 1
ATOM 2968 O O . ASP A 1 402 ? 17.031 -15.150 10.612 1.00 97.88 402 ASP A O 1
ATOM 2972 N N . GLY A 1 403 ? 15.234 -15.836 11.719 1.00 95.31 403 GLY A N 1
ATOM 2973 C CA . GLY A 1 403 ? 15.401 -17.230 11.368 1.00 95.31 403 GLY A CA 1
ATOM 2974 C C . GLY A 1 403 ? 14.816 -17.530 10.000 1.00 95.31 403 GLY A C 1
ATOM 2975 O O . GLY A 1 403 ? 13.793 -16.968 9.610 1.00 95.31 403 GLY A O 1
ATOM 2976 N N . SER A 1 404 ? 15.404 -18.485 9.292 1.00 95.00 404 SER A N 1
ATOM 2977 C CA . SER A 1 404 ? 14.767 -19.087 8.118 1.00 95.00 404 SER A CA 1
ATOM 2978 C C . SER A 1 404 ? 13.810 -20.198 8.546 1.00 95.00 404 SER A C 1
ATOM 2980 O O . SER A 1 404 ? 14.015 -20.836 9.584 1.00 95.00 404 SER A O 1
ATOM 2982 N N . LEU A 1 405 ? 12.778 -20.476 7.746 1.00 95.25 405 LEU A N 1
ATOM 2983 C CA . LEU A 1 405 ? 12.051 -21.745 7.874 1.00 95.25 405 LEU A CA 1
ATOM 2984 C C . LEU A 1 405 ? 13.040 -22.903 7.724 1.00 95.25 405 LEU A C 1
ATOM 2986 O O . LEU A 1 405 ? 13.919 -22.872 6.862 1.00 95.25 405 LEU A O 1
ATOM 2990 N N . SER A 1 406 ? 12.960 -23.887 8.613 1.00 93.56 406 SER A N 1
ATOM 2991 C CA . SER A 1 406 ? 13.931 -24.978 8.668 1.00 93.56 406 SER A CA 1
ATOM 2992 C C . SER A 1 406 ? 13.250 -26.297 8.965 1.00 93.56 406 SER A C 1
ATOM 2994 O O . SER A 1 406 ? 12.333 -26.362 9.780 1.00 93.56 406 SER A O 1
ATOM 2996 N N . GLU A 1 407 ? 13.753 -27.345 8.327 1.00 91.38 407 GLU A N 1
ATOM 2997 C CA . GLU A 1 407 ? 13.369 -28.727 8.581 1.00 91.38 407 GLU A CA 1
ATOM 2998 C C . GLU A 1 407 ? 14.516 -29.477 9.283 1.00 91.38 407 GLU A C 1
ATOM 3000 O O . GLU A 1 407 ? 15.693 -29.156 9.058 1.00 91.38 407 GLU A O 1
ATOM 3005 N N . PRO A 1 408 ? 14.214 -30.428 10.184 1.00 93.12 408 PRO A N 1
ATOM 3006 C CA . PRO A 1 408 ? 15.234 -31.242 10.831 1.00 93.12 408 PRO A CA 1
ATOM 3007 C C . PRO A 1 408 ? 16.117 -31.997 9.829 1.00 93.12 408 PRO A C 1
ATOM 3009 O O . PRO A 1 408 ? 15.622 -32.605 8.886 1.00 93.12 408 PRO A O 1
ATOM 3012 N N . GLY A 1 409 ? 17.431 -31.994 10.064 1.00 91.88 409 GLY A N 1
ATOM 3013 C CA . GLY A 1 409 ? 18.398 -32.782 9.289 1.00 91.88 409 GLY A CA 1
ATOM 3014 C C . GLY A 1 409 ? 18.980 -32.086 8.055 1.00 91.88 409 GLY A C 1
ATOM 3015 O O . GLY A 1 409 ? 19.841 -32.664 7.392 1.00 91.88 409 GLY A O 1
ATOM 3016 N N . VAL A 1 410 ? 18.570 -30.850 7.753 1.00 91.69 410 VAL A N 1
ATOM 3017 C CA . VAL A 1 410 ? 19.119 -30.071 6.634 1.00 91.69 410 VAL A CA 1
ATOM 3018 C C . VAL A 1 410 ? 20.098 -29.006 7.123 1.00 91.69 410 VAL A C 1
ATOM 3020 O O . VAL A 1 410 ? 19.710 -27.996 7.710 1.00 91.69 410 VAL A O 1
ATOM 3023 N N . GLY A 1 411 ? 21.377 -29.208 6.794 1.00 93.50 411 GLY A N 1
ATOM 3024 C CA . GLY A 1 411 ? 22.467 -28.298 7.149 1.00 93.50 411 GLY A CA 1
ATOM 3025 C C . GLY A 1 411 ? 22.782 -28.287 8.647 1.00 93.50 411 GLY A C 1
ATOM 3026 O O . GLY A 1 411 ? 22.458 -29.218 9.376 1.00 93.50 411 GLY A O 1
ATOM 3027 N N . VAL A 1 412 ? 23.445 -27.220 9.096 1.00 96.75 412 VAL A N 1
ATOM 3028 C CA . VAL A 1 412 ? 23.672 -26.892 10.513 1.00 96.75 412 VAL A CA 1
ATOM 3029 C C . VAL A 1 412 ? 23.301 -25.412 10.715 1.00 96.75 412 VAL A C 1
ATOM 3031 O O . VAL A 1 412 ? 24.178 -24.563 10.884 1.00 96.75 412 VAL A O 1
ATOM 3034 N N . PRO A 1 413 ? 22.006 -25.051 10.587 1.00 96.56 413 PRO A N 1
ATOM 3035 C CA . PRO A 1 413 ? 21.564 -23.661 10.636 1.00 96.56 413 PRO A CA 1
ATOM 3036 C C . PRO A 1 413 ? 21.772 -23.027 12.015 1.00 96.56 413 PRO A C 1
ATOM 3038 O O . PRO A 1 413 ? 21.999 -23.702 13.015 1.00 96.56 413 PRO A O 1
ATOM 3041 N N . HIS A 1 414 ? 21.629 -21.704 12.092 1.00 98.12 414 HIS A N 1
ATOM 3042 C CA . HIS A 1 414 ? 21.653 -21.007 13.374 1.00 98.12 414 HIS A CA 1
ATOM 3043 C C . HIS A 1 414 ? 20.496 -21.489 14.279 1.00 98.12 414 HIS A C 1
ATOM 3045 O O . HIS A 1 414 ? 19.353 -21.558 13.814 1.00 98.12 414 HIS A O 1
ATOM 3051 N N . PRO A 1 415 ? 20.712 -21.712 15.594 1.00 98.00 415 PRO A N 1
ATOM 3052 C CA . PRO A 1 415 ? 19.664 -22.153 16.530 1.00 98.00 415 PRO A CA 1
ATOM 3053 C C . PRO A 1 415 ? 18.458 -21.199 16.652 1.00 98.00 415 PRO A C 1
ATOM 3055 O O . PRO A 1 415 ? 17.400 -21.585 17.141 1.00 98.00 415 PRO A O 1
ATOM 3058 N N . ARG A 1 416 ? 18.555 -19.973 16.121 1.00 98.12 416 ARG A N 1
ATOM 3059 C CA . ARG A 1 416 ? 17.475 -18.975 16.161 1.00 98.12 416 ARG A CA 1
ATOM 3060 C C . ARG A 1 416 ? 16.264 -19.417 15.340 1.00 98.12 416 ARG A C 1
ATOM 3062 O O . ARG A 1 416 ? 15.146 -18.992 15.622 1.00 98.12 416 ARG A O 1
ATOM 3069 N N . ASN A 1 417 ? 16.479 -20.331 14.389 1.00 97.25 417 ASN A N 1
ATOM 3070 C CA . ASN A 1 417 ? 15.435 -20.932 13.566 1.00 97.25 417 ASN A CA 1
ATOM 3071 C C . ASN A 1 417 ? 14.473 -21.817 14.384 1.00 97.25 417 ASN A C 1
ATOM 3073 O O . ASN A 1 417 ? 13.367 -22.074 13.911 1.00 97.25 417 ASN A O 1
ATOM 3077 N N . TYR A 1 418 ? 14.875 -22.250 15.588 1.00 97.44 418 TYR A N 1
ATOM 3078 C CA . TYR A 1 418 ? 14.120 -23.165 16.453 1.00 97.44 418 TYR A CA 1
ATOM 3079 C C . TYR A 1 418 ? 13.889 -22.649 17.883 1.00 97.44 418 TYR A C 1
ATOM 3081 O O . TYR A 1 418 ? 12.983 -23.147 18.546 1.00 97.44 418 TYR A O 1
ATOM 3089 N N . GLY A 1 419 ? 14.684 -21.692 18.377 1.00 97.56 419 GLY A N 1
ATOM 3090 C CA . GLY A 1 419 ? 14.734 -21.385 19.813 1.00 97.56 419 GLY A CA 1
ATOM 3091 C C . GLY A 1 419 ? 14.505 -19.935 20.238 1.00 97.56 419 GLY A C 1
ATOM 3092 O O . GLY A 1 419 ? 14.464 -19.688 21.437 1.00 97.56 419 GLY A O 1
ATOM 3093 N N . THR A 1 420 ? 14.330 -18.975 19.326 1.00 98.75 420 THR A N 1
ATOM 3094 C CA . THR A 1 420 ? 14.300 -17.529 19.638 1.00 98.75 420 THR A CA 1
ATOM 3095 C C . THR A 1 420 ? 13.353 -17.173 20.791 1.00 98.75 420 THR A C 1
ATOM 3097 O O . THR A 1 420 ? 13.796 -16.672 21.824 1.00 98.75 420 THR A O 1
ATOM 3100 N N . PHE A 1 421 ? 12.050 -17.415 20.643 1.00 98.81 421 PHE A N 1
ATOM 3101 C CA . PHE A 1 421 ? 11.060 -16.992 21.644 1.00 98.81 421 PHE A CA 1
ATOM 3102 C C . PHE A 1 421 ? 11.182 -17.785 22.963 1.00 98.81 421 PHE A C 1
ATOM 3104 O O . PHE A 1 421 ? 11.287 -17.158 24.023 1.00 98.81 421 PHE A O 1
ATOM 3111 N N . PRO A 1 422 ? 11.291 -19.131 22.936 1.00 98.69 422 PRO A N 1
ATOM 3112 C CA . PRO A 1 422 ? 11.559 -19.933 24.131 1.00 98.69 422 PRO A CA 1
ATOM 3113 C C . PRO A 1 422 ? 12.852 -19.548 24.857 1.00 98.69 422 PRO A C 1
ATOM 3115 O O . PRO A 1 422 ? 12.882 -19.554 26.086 1.00 98.69 422 PRO A O 1
ATOM 3118 N N . ARG A 1 423 ? 13.917 -19.169 24.135 1.00 98.75 423 ARG A N 1
ATOM 3119 C CA . ARG A 1 423 ? 15.171 -18.696 24.737 1.00 98.75 423 ARG A CA 1
ATOM 3120 C C . ARG A 1 423 ? 14.955 -17.405 25.512 1.00 98.75 423 ARG A C 1
ATOM 3122 O O . ARG A 1 423 ? 15.506 -17.269 26.599 1.00 98.75 423 ARG A O 1
ATOM 3129 N N . VAL A 1 424 ? 14.147 -16.468 25.016 1.00 98.88 424 VAL A N 1
ATOM 3130 C CA . VAL A 1 424 ? 13.829 -15.260 25.795 1.00 98.88 424 VAL A CA 1
ATOM 3131 C C . VAL A 1 424 ? 13.078 -15.619 27.077 1.00 98.88 424 VAL A C 1
ATOM 3133 O O . VAL A 1 424 ? 13.465 -15.157 28.148 1.00 98.88 424 VAL A O 1
ATOM 3136 N N . LEU A 1 425 ? 12.057 -16.475 27.000 1.00 98.81 425 LEU A N 1
ATOM 3137 C CA . LEU A 1 425 ? 11.254 -16.859 28.169 1.00 98.81 425 LEU A CA 1
ATOM 3138 C C . LEU A 1 425 ? 12.057 -17.677 29.201 1.00 98.81 425 LEU A C 1
ATOM 3140 O O . LEU A 1 425 ? 11.971 -17.422 30.401 1.00 98.81 425 LEU A O 1
ATOM 3144 N N . GLY A 1 426 ? 12.878 -18.624 28.752 1.00 98.69 426 GLY A N 1
ATOM 3145 C CA . GLY A 1 426 ? 13.702 -19.448 29.635 1.00 98.69 426 GLY A CA 1
ATOM 3146 C C . GLY A 1 426 ? 14.952 -18.721 30.128 1.00 98.69 426 GLY A C 1
ATOM 3147 O O . GLY A 1 426 ? 15.122 -18.467 31.320 1.00 98.69 426 GLY A O 1
ATOM 3148 N N . ARG A 1 427 ? 15.827 -18.320 29.206 1.00 98.56 427 ARG A N 1
ATOM 3149 C CA . ARG A 1 427 ? 17.125 -17.736 29.554 1.00 98.56 427 ARG A CA 1
ATOM 3150 C C . ARG A 1 427 ? 17.001 -16.297 30.040 1.00 98.56 427 ARG A C 1
ATOM 3152 O O . ARG A 1 427 ? 17.537 -15.952 31.087 1.00 98.56 427 ARG A O 1
ATOM 3159 N N . TYR A 1 428 ? 16.322 -15.431 29.292 1.00 98.75 428 TYR A N 1
ATOM 3160 C CA . TYR A 1 428 ? 16.351 -13.990 29.577 1.00 98.75 428 TYR A CA 1
ATOM 3161 C C . TYR A 1 428 ? 15.313 -13.546 30.614 1.00 98.75 428 TYR A C 1
ATOM 3163 O O . TYR A 1 428 ? 15.560 -12.573 31.323 1.00 98.75 428 TYR A O 1
ATOM 3171 N N . VAL A 1 429 ? 14.196 -14.258 30.767 1.00 98.75 429 VAL A N 1
ATOM 3172 C CA . VAL A 1 429 ? 13.202 -13.976 31.816 1.00 98.75 429 VAL A CA 1
ATOM 3173 C C . VAL A 1 429 ? 13.468 -14.807 33.070 1.00 98.75 429 VAL A C 1
ATOM 3175 O O . VAL A 1 429 ? 13.718 -14.231 34.128 1.00 98.75 429 VAL A O 1
ATOM 3178 N N . ARG A 1 430 ? 13.430 -16.144 32.980 1.00 98.50 430 ARG A N 1
ATOM 3179 C CA . ARG A 1 430 ? 13.525 -17.015 34.165 1.00 98.50 430 ARG A CA 1
ATOM 3180 C C . ARG A 1 430 ? 14.935 -17.053 34.765 1.00 98.50 430 ARG A C 1
ATOM 3182 O O . ARG A 1 430 ? 15.072 -16.865 35.971 1.00 98.50 430 ARG A O 1
ATOM 3189 N N . GLU A 1 431 ? 15.969 -17.290 33.958 1.00 98.50 431 GLU A N 1
ATOM 3190 C CA . GLU A 1 431 ? 17.336 -17.515 34.464 1.00 98.50 431 GLU A CA 1
ATOM 3191 C C . GLU A 1 431 ? 18.082 -16.207 34.765 1.00 98.50 431 GLU A C 1
ATOM 3193 O O . GLU A 1 431 ? 18.554 -16.001 35.883 1.00 98.50 431 GLU A O 1
ATOM 3198 N N . LEU A 1 432 ? 18.177 -15.308 33.781 1.00 98.44 432 LEU A N 1
ATOM 3199 C CA . LEU A 1 432 ? 18.985 -14.085 33.873 1.00 98.44 432 LEU A CA 1
ATOM 3200 C C . LEU A 1 432 ? 18.210 -12.864 34.381 1.00 98.44 432 LEU A C 1
ATOM 3202 O O . LEU A 1 432 ? 18.833 -11.862 34.734 1.00 98.44 432 LEU A O 1
ATOM 3206 N N . LYS A 1 433 ? 16.870 -12.920 34.411 1.00 98.38 433 LYS A N 1
ATOM 3207 C CA . LYS A 1 433 ? 15.993 -11.824 34.874 1.00 98.38 433 LYS A CA 1
ATOM 3208 C C . LYS A 1 433 ? 16.274 -10.483 34.178 1.00 98.38 433 LYS A C 1
ATOM 3210 O O . LYS A 1 433 ? 16.214 -9.414 34.782 1.00 98.38 433 LYS A O 1
ATOM 3215 N N . VAL A 1 434 ? 16.598 -10.546 32.889 1.00 98.62 434 VAL A N 1
ATOM 3216 C CA . VAL A 1 434 ? 16.830 -9.393 32.007 1.00 98.62 434 VAL A CA 1
ATOM 3217 C C . VAL A 1 434 ? 15.517 -8.669 31.724 1.00 98.62 434 VAL A C 1
ATOM 3219 O O . VAL A 1 434 ? 15.503 -7.440 31.697 1.00 98.62 434 VAL A O 1
ATOM 3222 N N . LEU A 1 435 ? 14.428 -9.424 31.561 1.00 98.62 435 LEU A N 1
ATOM 3223 C CA . LEU A 1 435 ? 13.064 -8.929 31.386 1.00 98.62 435 LEU A CA 1
ATOM 3224 C C . LEU A 1 435 ? 12.129 -9.559 32.423 1.00 98.62 435 LEU A C 1
ATOM 3226 O O . LEU A 1 435 ? 12.361 -10.672 32.895 1.00 98.62 435 LEU A O 1
ATOM 3230 N N . THR A 1 436 ? 11.026 -8.876 32.729 1.00 98.50 436 THR A N 1
ATOM 3231 C CA . THR A 1 436 ? 9.884 -9.513 33.396 1.00 98.50 436 THR A CA 1
ATOM 3232 C C . THR A 1 436 ? 9.075 -10.319 32.377 1.00 98.50 436 THR A C 1
ATOM 3234 O O . THR A 1 436 ? 9.093 -10.020 31.181 1.00 98.50 436 THR A O 1
ATOM 3237 N N . LEU A 1 437 ? 8.332 -11.329 32.839 1.00 98.56 437 LEU A N 1
ATOM 3238 C CA . LEU A 1 437 ? 7.502 -12.147 31.951 1.00 98.56 437 LEU A CA 1
ATOM 3239 C C . LEU A 1 437 ? 6.430 -11.324 31.194 1.00 98.56 437 LEU A C 1
ATOM 3241 O O . LEU A 1 437 ? 6.329 -11.504 29.980 1.00 98.56 437 LEU A O 1
ATOM 3245 N N . PRO A 1 438 ? 5.689 -10.382 31.824 1.00 98.69 438 PRO A N 1
ATOM 3246 C CA . PRO A 1 438 ? 4.758 -9.517 31.094 1.00 98.69 438 PRO A CA 1
ATOM 3247 C C . PRO A 1 438 ? 5.422 -8.655 30.013 1.00 98.69 438 PRO A C 1
ATOM 3249 O O . PRO A 1 438 ? 4.876 -8.536 28.917 1.00 98.69 438 PRO A O 1
ATOM 3252 N N . GLU A 1 439 ? 6.604 -8.087 30.282 1.00 98.69 439 GLU A N 1
ATOM 3253 C CA . GLU A 1 439 ? 7.319 -7.270 29.291 1.00 98.69 439 GLU A CA 1
ATOM 3254 C C . GLU A 1 439 ? 7.840 -8.129 28.134 1.00 98.69 439 GLU A C 1
ATOM 3256 O O . GLU A 1 439 ? 7.720 -7.732 26.977 1.00 98.69 439 GLU A O 1
ATOM 3261 N N . ALA A 1 440 ? 8.356 -9.330 28.409 1.00 98.81 440 ALA A N 1
ATOM 3262 C CA . ALA A 1 440 ? 8.763 -10.259 27.358 1.00 98.81 440 ALA A CA 1
ATOM 3263 C C . ALA A 1 440 ? 7.585 -10.633 26.445 1.00 98.81 440 ALA A C 1
ATOM 3265 O O . ALA A 1 440 ? 7.710 -10.532 25.226 1.00 98.81 440 ALA A O 1
ATOM 3266 N N . VAL A 1 441 ? 6.419 -10.969 27.014 1.00 98.88 441 VAL A N 1
ATOM 3267 C CA . VAL A 1 441 ? 5.211 -11.255 26.222 1.00 98.88 441 VAL A CA 1
ATOM 3268 C C . VAL A 1 441 ? 4.783 -10.028 25.418 1.00 98.88 441 VAL A C 1
ATOM 3270 O O . VAL A 1 441 ? 4.533 -10.161 24.223 1.00 98.88 441 VAL A O 1
ATOM 3273 N N . ARG A 1 442 ? 4.763 -8.821 26.001 1.00 98.69 442 ARG A N 1
ATOM 3274 C CA . ARG A 1 442 ? 4.459 -7.573 25.273 1.00 98.69 442 ARG A CA 1
ATOM 3275 C C . ARG A 1 442 ? 5.384 -7.378 24.065 1.00 98.69 442 ARG A C 1
ATOM 3277 O O . ARG A 1 442 ? 4.904 -7.094 22.966 1.00 98.69 442 ARG A O 1
ATOM 3284 N N . LYS A 1 443 ? 6.695 -7.577 24.247 1.00 98.81 443 LYS A N 1
ATOM 3285 C CA . LYS A 1 443 ? 7.725 -7.455 23.196 1.00 98.81 443 LYS A CA 1
ATOM 3286 C C . LYS A 1 443 ? 7.612 -8.493 22.077 1.00 98.81 443 LYS A C 1
ATOM 3288 O O . LYS A 1 443 ? 8.173 -8.273 21.007 1.00 98.81 443 LYS A O 1
ATOM 3293 N N . MET A 1 444 ? 6.894 -9.588 22.313 1.00 98.88 444 MET A N 1
ATOM 3294 C CA . MET A 1 444 ? 6.625 -10.655 21.342 1.00 98.88 444 MET A CA 1
ATOM 3295 C C . MET A 1 444 ? 5.201 -10.607 20.777 1.00 98.88 444 MET A C 1
ATOM 3297 O O . MET A 1 444 ? 4.879 -11.410 19.912 1.00 98.88 444 MET A O 1
ATOM 3301 N N . THR A 1 445 ? 4.321 -9.729 21.274 1.00 98.88 445 THR A N 1
ATOM 3302 C CA . THR A 1 445 ? 2.887 -9.732 20.929 1.00 98.88 445 THR A CA 1
ATOM 3303 C C . THR A 1 445 ? 2.395 -8.337 20.547 1.00 98.88 445 THR A C 1
ATOM 3305 O O . THR A 1 445 ? 2.431 -7.971 19.375 1.00 98.88 445 THR A O 1
ATOM 3308 N N . SER A 1 446 ? 1.950 -7.520 21.501 1.00 98.56 446 SER A N 1
ATOM 3309 C CA . SER A 1 446 ? 1.318 -6.233 21.199 1.00 98.56 446 SER A CA 1
ATOM 3310 C C . SER A 1 446 ? 2.279 -5.194 20.614 1.00 98.56 446 SER A C 1
ATOM 3312 O O . SER A 1 446 ? 1.848 -4.384 19.797 1.00 98.56 446 SER A O 1
ATOM 3314 N N . LEU A 1 447 ? 3.571 -5.219 20.969 1.00 98.56 447 LEU A N 1
ATOM 3315 C CA . LEU A 1 447 ? 4.569 -4.309 20.395 1.00 98.56 447 LEU A CA 1
ATOM 3316 C C . LEU A 1 447 ? 4.768 -4.548 18.881 1.00 98.56 447 LEU A C 1
ATOM 3318 O O . LEU A 1 447 ? 4.597 -3.596 18.116 1.00 98.56 447 LEU A O 1
ATOM 3322 N N . PRO A 1 448 ? 5.067 -5.776 18.410 1.00 98.56 448 PRO A N 1
ATOM 3323 C CA . PRO A 1 448 ? 5.109 -6.056 16.975 1.00 98.56 448 PRO A CA 1
ATOM 3324 C C . PRO A 1 448 ? 3.739 -5.914 16.286 1.00 98.56 448 PRO A C 1
ATOM 3326 O O . PRO A 1 448 ? 3.695 -5.404 15.168 1.00 98.56 448 PRO A O 1
ATOM 3329 N N . ALA A 1 449 ? 2.618 -6.256 16.942 1.00 98.31 449 ALA A N 1
ATOM 3330 C CA . ALA A 1 449 ? 1.281 -6.038 16.365 1.00 98.31 449 ALA A CA 1
ATOM 3331 C C . ALA A 1 449 ? 1.020 -4.549 16.086 1.00 98.31 449 ALA A C 1
ATOM 3333 O O . ALA A 1 449 ? 0.567 -4.193 15.001 1.00 98.31 449 ALA A O 1
ATOM 3334 N N . MET A 1 450 ? 1.380 -3.678 17.037 1.00 96.69 450 MET A N 1
ATOM 3335 C CA . MET A 1 450 ? 1.304 -2.224 16.889 1.00 96.69 450 MET A CA 1
ATOM 3336 C C . MET A 1 450 ? 2.149 -1.740 15.712 1.00 96.69 450 MET A C 1
ATOM 3338 O O . MET A 1 450 ? 1.649 -0.971 14.895 1.00 96.69 450 MET A O 1
ATOM 3342 N N . ARG A 1 451 ? 3.389 -2.231 15.570 1.00 96.56 451 ARG A N 1
ATOM 3343 C CA . ARG A 1 451 ? 4.251 -1.849 14.442 1.00 96.56 451 ARG A CA 1
ATOM 3344 C C . ARG A 1 451 ? 3.643 -2.233 13.097 1.00 96.56 451 ARG A C 1
ATOM 3346 O O . ARG A 1 451 ? 3.725 -1.451 12.159 1.00 96.56 451 ARG A O 1
ATOM 3353 N N . MET A 1 452 ? 3.043 -3.414 13.006 1.00 96.00 452 MET A N 1
ATOM 3354 C CA . MET A 1 452 ? 2.372 -3.877 11.791 1.00 96.00 452 MET A CA 1
ATOM 3355 C C . MET A 1 452 ? 1.001 -3.213 11.562 1.00 96.00 452 MET A C 1
ATOM 3357 O O . MET A 1 452 ? 0.376 -3.471 10.538 1.00 96.00 452 MET A O 1
ATOM 3361 N N . GLY A 1 453 ? 0.497 -2.400 12.499 1.00 94.00 453 GLY A N 1
ATOM 3362 C CA . GLY A 1 453 ? -0.848 -1.822 12.424 1.00 94.00 453 GLY A CA 1
ATOM 3363 C C . GLY A 1 453 ? -1.978 -2.839 12.642 1.00 94.00 453 GLY A C 1
ATOM 3364 O O . GLY A 1 453 ? -3.117 -2.588 12.256 1.00 94.00 453 GLY A O 1
ATOM 3365 N N . LEU A 1 454 ? -1.688 -3.993 13.251 1.00 95.38 454 LEU A N 1
ATOM 3366 C CA . LEU A 1 454 ? -2.670 -5.042 13.520 1.00 95.38 454 LEU A CA 1
ATOM 3367 C C . LEU A 1 454 ? -3.481 -4.701 14.774 1.00 95.38 454 LEU A C 1
ATOM 3369 O O . LEU A 1 454 ? -2.973 -4.744 15.895 1.00 95.38 454 LEU A O 1
ATOM 3373 N N . THR A 1 455 ? -4.764 -4.390 14.597 1.00 93.38 455 THR A N 1
ATOM 3374 C CA . THR A 1 455 ? -5.665 -4.035 15.707 1.00 93.38 455 THR A CA 1
ATOM 3375 C C . THR A 1 455 ? -6.429 -5.226 16.282 1.00 93.38 455 THR A C 1
ATOM 3377 O O . THR A 1 455 ? -6.946 -5.138 17.395 1.00 93.38 455 THR A O 1
ATOM 3380 N N . ASP A 1 456 ? -6.517 -6.328 15.535 1.00 95.44 456 ASP A N 1
ATOM 3381 C CA . ASP A 1 456 ? -7.290 -7.527 15.873 1.00 95.44 456 ASP A CA 1
ATOM 3382 C C . ASP A 1 456 ? -6.442 -8.679 16.450 1.00 95.44 456 ASP A C 1
ATOM 3384 O O . ASP A 1 456 ? -6.991 -9.738 16.756 1.00 95.44 456 ASP A O 1
ATOM 3388 N N . ARG A 1 457 ? -5.125 -8.480 16.618 1.00 98.00 457 ARG A N 1
ATOM 3389 C CA . ARG A 1 457 ? -4.139 -9.475 17.090 1.00 98.00 457 ARG A CA 1
ATOM 3390 C C . ARG A 1 457 ? -3.189 -8.889 18.142 1.00 98.00 457 ARG A C 1
ATOM 3392 O O . ARG A 1 457 ? -3.209 -7.695 18.432 1.00 98.00 457 ARG A O 1
ATOM 3399 N N . GLY A 1 458 ? -2.355 -9.749 18.731 1.00 97.69 458 GLY A N 1
ATOM 3400 C CA . GLY A 1 458 ? -1.306 -9.364 19.685 1.00 97.69 458 GLY A CA 1
ATOM 3401 C C . GLY A 1 458 ? -1.795 -9.065 21.105 1.00 97.69 458 GLY A C 1
ATOM 3402 O O . GLY A 1 458 ? -0.999 -8.640 21.939 1.00 97.69 458 GLY A O 1
ATOM 3403 N N . ARG A 1 459 ? -3.086 -9.282 21.393 1.00 98.56 459 ARG A N 1
ATOM 3404 C CA . ARG A 1 459 ? -3.688 -9.155 22.727 1.00 98.56 459 ARG A CA 1
ATOM 3405 C C . ARG A 1 459 ? -4.745 -10.232 22.970 1.00 98.56 459 ARG A C 1
ATOM 3407 O O . ARG A 1 459 ? -5.345 -10.719 22.016 1.00 98.56 459 ARG A O 1
ATOM 3414 N N . ILE A 1 460 ? -5.007 -10.554 24.237 1.00 98.69 460 ILE A N 1
ATOM 3415 C CA . ILE A 1 460 ? -6.147 -11.389 24.646 1.00 98.69 460 ILE A CA 1
ATOM 3416 C C . ILE A 1 460 ? -7.282 -10.470 25.093 1.00 98.69 460 ILE A C 1
ATOM 3418 O O . ILE A 1 460 ? -7.238 -9.889 26.173 1.00 98.69 460 ILE A O 1
ATOM 3422 N N . ALA A 1 461 ? -8.308 -10.349 24.257 1.00 96.25 461 ALA A N 1
ATOM 3423 C CA . ALA A 1 461 ? -9.559 -9.678 24.590 1.00 96.25 461 ALA A CA 1
ATOM 3424 C C . ALA A 1 461 ? -10.692 -10.245 23.728 1.00 96.25 461 ALA A C 1
ATOM 3426 O O . ALA A 1 461 ? -10.449 -10.736 22.624 1.00 96.25 461 ALA A O 1
ATOM 3427 N N . ALA A 1 462 ? -11.928 -10.163 24.223 1.00 94.25 462 ALA A N 1
ATOM 3428 C CA . ALA A 1 462 ? -13.094 -10.606 23.467 1.00 94.25 462 ALA A CA 1
ATOM 3429 C C . ALA A 1 462 ? -13.191 -9.876 22.113 1.00 94.25 462 ALA A C 1
ATOM 3431 O O . ALA A 1 462 ? -12.945 -8.674 22.019 1.00 94.25 462 ALA A O 1
ATOM 3432 N N . GLY A 1 463 ? -13.534 -10.619 21.061 1.00 92.50 463 GLY A N 1
ATOM 3433 C CA . GLY A 1 463 ? -13.636 -10.137 19.683 1.00 92.50 463 GLY A CA 1
ATOM 3434 C C . GLY A 1 463 ? -12.327 -10.167 18.884 1.00 92.50 463 GLY A C 1
ATOM 3435 O O . GLY A 1 463 ? -12.384 -10.146 17.651 1.00 92.50 463 GLY A O 1
ATOM 3436 N N . LEU A 1 464 ? -11.161 -10.263 19.534 1.00 97.50 464 LEU A N 1
ATOM 3437 C CA . LEU A 1 464 ? -9.869 -10.389 18.846 1.00 97.50 464 LEU A CA 1
ATOM 3438 C C . LEU A 1 464 ? -9.679 -11.793 18.262 1.00 97.50 464 LEU A C 1
ATOM 3440 O O . LEU A 1 464 ? -10.363 -12.740 18.655 1.00 97.50 464 LEU A O 1
ATOM 3444 N N . LYS A 1 465 ? -8.758 -11.934 17.306 1.00 98.44 465 LYS A N 1
ATOM 3445 C CA . LYS A 1 465 ? -8.421 -13.229 16.709 1.00 98.44 465 LYS A CA 1
ATOM 3446 C C . LYS A 1 465 ? -7.821 -14.164 17.753 1.00 98.44 465 LYS A C 1
ATOM 3448 O O . LYS A 1 465 ? -7.006 -13.752 18.575 1.00 98.44 465 LYS A O 1
ATOM 3453 N N . ALA A 1 466 ? -8.214 -15.432 17.698 1.00 98.62 466 ALA A N 1
ATOM 3454 C CA . ALA A 1 466 ? -7.719 -16.477 18.584 1.00 98.62 466 ALA A CA 1
ATOM 3455 C C . ALA A 1 466 ? -6.347 -16.998 18.125 1.00 98.62 466 ALA A C 1
ATOM 3457 O O . ALA A 1 466 ? -6.198 -18.168 17.779 1.00 98.62 466 ALA A O 1
ATOM 3458 N N . ASP A 1 467 ? -5.354 -16.108 18.122 1.00 98.88 467 ASP A N 1
ATOM 3459 C CA . ASP A 1 467 ? -3.940 -16.470 18.074 1.00 98.88 467 ASP A CA 1
ATOM 3460 C C . ASP A 1 467 ? -3.423 -16.533 19.510 1.00 98.88 467 ASP A C 1
ATOM 3462 O O . ASP A 1 467 ? -3.285 -15.495 20.165 1.00 98.88 467 ASP A O 1
ATOM 3466 N N . LEU A 1 468 ? -3.180 -17.735 20.025 1.00 98.94 468 LEU A N 1
ATOM 3467 C CA . LEU A 1 468 ? -2.903 -17.970 21.442 1.00 98.94 468 LEU A CA 1
ATOM 3468 C C . LEU A 1 468 ? -1.762 -18.967 21.617 1.00 98.94 468 LEU A C 1
ATOM 3470 O O . LEU A 1 468 ? -1.593 -19.886 20.818 1.00 98.94 468 LEU A O 1
ATOM 3474 N N . VAL A 1 469 ? -1.014 -18.820 22.705 1.00 98.88 469 VAL A N 1
ATOM 3475 C CA . VAL A 1 469 ? -0.008 -19.792 23.143 1.00 98.88 469 VAL A CA 1
ATOM 3476 C C . VAL A 1 469 ? -0.277 -20.145 24.593 1.00 98.88 469 VAL A C 1
ATOM 3478 O O . VAL A 1 469 ? -0.526 -19.268 25.422 1.00 98.88 469 VAL A O 1
ATOM 3481 N N . VAL A 1 470 ? -0.204 -21.438 24.897 1.00 98.88 470 VAL A N 1
ATOM 3482 C CA . VAL A 1 470 ? -0.171 -21.941 26.267 1.00 98.88 470 VAL A CA 1
ATOM 3483 C C . VAL A 1 470 ? 1.218 -22.497 26.524 1.00 98.88 470 VAL A C 1
ATOM 3485 O O . VAL A 1 470 ? 1.651 -23.416 25.829 1.00 98.88 470 VAL A O 1
ATOM 3488 N N . PHE A 1 471 ? 1.910 -21.953 27.522 1.00 98.75 471 PHE A N 1
ATOM 3489 C CA . PHE A 1 471 ? 3.264 -22.372 27.880 1.00 98.75 471 PHE A CA 1
ATOM 3490 C C . PHE A 1 471 ? 3.445 -22.490 29.392 1.00 98.75 471 PHE A C 1
ATOM 3492 O O . PHE A 1 471 ? 2.783 -21.806 30.174 1.00 98.75 471 PHE A O 1
ATOM 3499 N N . ASP A 1 472 ? 4.348 -23.367 29.812 1.00 98.38 472 ASP A N 1
ATOM 3500 C CA . ASP A 1 472 ? 4.737 -23.513 31.209 1.00 98.38 472 ASP A CA 1
ATOM 3501 C C . ASP A 1 472 ? 5.921 -22.575 31.513 1.00 98.38 472 ASP A C 1
ATOM 3503 O O . ASP A 1 472 ? 7.025 -22.795 31.007 1.00 98.38 472 ASP A O 1
ATOM 3507 N N . PRO A 1 473 ? 5.735 -21.526 32.337 1.00 97.12 473 PRO A N 1
ATOM 3508 C CA . PRO A 1 473 ? 6.803 -20.576 32.637 1.00 97.12 473 PRO A CA 1
ATOM 3509 C C . PRO A 1 473 ? 7.977 -21.211 33.406 1.00 97.12 473 PRO A C 1
ATOM 3511 O O . PRO A 1 473 ? 9.082 -20.666 33.385 1.00 97.12 473 PRO A O 1
ATOM 3514 N N . ALA A 1 474 ? 7.774 -22.354 34.072 1.00 97.31 474 ALA A N 1
ATOM 3515 C CA . ALA A 1 474 ? 8.830 -23.055 34.793 1.00 97.31 474 ALA A CA 1
ATOM 3516 C C . ALA A 1 474 ? 9.768 -23.817 33.849 1.00 97.31 474 ALA A C 1
ATOM 3518 O O . ALA A 1 474 ? 10.970 -23.862 34.106 1.00 97.31 474 ALA A O 1
ATOM 3519 N N . THR A 1 475 ? 9.250 -24.361 32.745 1.00 97.69 475 THR A N 1
ATOM 3520 C CA . THR A 1 475 ? 9.997 -25.278 31.865 1.00 97.69 475 THR A CA 1
ATOM 3521 C C . THR A 1 475 ? 10.272 -24.731 30.467 1.00 97.69 475 THR A C 1
ATOM 3523 O O . THR A 1 475 ? 11.192 -25.221 29.817 1.00 97.69 475 THR A O 1
ATOM 3526 N N . VAL A 1 476 ? 9.560 -23.689 30.013 1.00 98.50 476 VAL A N 1
ATOM 3527 C CA . VAL A 1 476 ? 9.741 -23.120 28.667 1.00 98.50 476 VAL A CA 1
ATOM 3528 C C . VAL A 1 476 ? 11.200 -22.748 28.403 1.00 98.50 476 VAL A C 1
ATOM 3530 O O . VAL A 1 476 ? 11.839 -22.053 29.199 1.00 98.50 476 VAL A O 1
ATOM 3533 N N . GLY A 1 477 ? 11.759 -23.236 27.301 1.00 97.62 477 GLY A N 1
ATOM 3534 C CA . GLY A 1 477 ? 13.173 -23.044 27.003 1.00 97.62 477 GLY A CA 1
ATOM 3535 C C . GLY A 1 477 ? 13.566 -23.603 25.648 1.00 97.62 477 GLY A C 1
ATOM 3536 O O . GLY A 1 477 ? 12.928 -24.510 25.114 1.00 97.62 477 GLY A O 1
ATOM 3537 N N . GLU A 1 478 ? 14.622 -23.038 25.070 1.00 96.12 478 GLU A N 1
ATOM 3538 C CA . GLU A 1 478 ? 15.209 -23.605 23.861 1.00 96.12 478 GLU A CA 1
ATOM 3539 C C . GLU A 1 478 ? 16.028 -24.864 24.165 1.00 96.12 478 GLU A C 1
ATOM 3541 O O . GLU A 1 478 ? 16.547 -25.042 25.267 1.00 96.12 478 GLU A O 1
ATOM 3546 N N . LYS A 1 479 ? 16.204 -25.692 23.136 1.00 96.56 479 LYS A N 1
ATOM 3547 C CA . LYS A 1 479 ? 17.127 -26.838 23.147 1.00 96.56 479 LYS A CA 1
ATOM 3548 C C . LYS A 1 479 ? 18.178 -26.751 22.051 1.00 96.56 479 LYS A C 1
ATOM 3550 O O . LYS A 1 479 ? 19.261 -27.314 22.174 1.00 96.56 479 LYS A O 1
ATOM 3555 N N . SER A 1 480 ? 17.845 -26.056 20.966 1.00 96.56 480 SER A N 1
ATOM 3556 C CA . SER A 1 480 ? 18.709 -25.870 19.811 1.00 96.56 480 SER A CA 1
ATOM 3557 C C . SER A 1 480 ? 20.018 -25.198 20.211 1.00 96.56 480 SER A C 1
ATOM 3559 O O . SER A 1 480 ? 20.018 -24.121 20.804 1.00 96.56 480 SER A O 1
ATOM 3561 N N . THR A 1 481 ? 21.136 -25.803 19.825 1.00 96.69 481 THR A N 1
ATOM 3562 C CA . THR A 1 481 ? 22.479 -25.238 20.007 1.00 96.69 481 THR A CA 1
ATOM 3563 C C . THR A 1 481 ? 23.145 -25.014 18.652 1.00 96.69 481 THR A C 1
ATOM 3565 O O . THR A 1 481 ? 22.674 -25.510 17.634 1.00 96.69 481 THR A O 1
ATOM 3568 N N . PHE A 1 482 ? 24.270 -24.298 18.615 1.00 96.31 482 PHE A N 1
ATOM 3569 C CA . PHE A 1 482 ? 25.039 -24.113 17.375 1.00 96.31 482 PHE A CA 1
ATOM 3570 C C . PHE A 1 482 ? 25.578 -25.418 16.775 1.00 96.31 482 PHE A C 1
ATOM 3572 O O . PHE A 1 482 ? 25.778 -25.491 15.567 1.00 96.31 482 PHE A O 1
ATOM 3579 N N . ALA A 1 483 ? 25.825 -26.436 17.605 1.00 94.25 483 ALA A N 1
ATOM 3580 C CA . ALA A 1 483 ? 26.289 -27.748 17.154 1.00 94.25 483 ALA A CA 1
ATOM 3581 C C . ALA A 1 483 ? 25.125 -28.684 16.794 1.00 94.25 483 ALA A C 1
ATOM 3583 O O . ALA A 1 483 ? 25.244 -29.507 15.892 1.00 94.25 483 ALA A O 1
ATOM 3584 N N . GLN A 1 484 ? 23.995 -28.561 17.495 1.00 95.81 484 GLN A N 1
ATOM 3585 C CA . GLN A 1 484 ? 22.798 -29.380 17.299 1.00 95.81 484 GLN A CA 1
ATOM 3586 C C . GLN A 1 484 ? 21.564 -28.473 17.176 1.00 95.81 484 GLN A C 1
ATOM 3588 O O . GLN A 1 484 ? 20.785 -28.349 18.130 1.00 95.81 484 GLN A O 1
ATOM 3593 N N . PRO A 1 485 ? 21.383 -27.794 16.030 1.00 96.00 485 PRO A N 1
ATOM 3594 C CA . PRO A 1 485 ? 20.355 -26.764 15.889 1.00 96.00 485 PRO A CA 1
ATOM 3595 C C . PRO A 1 485 ? 18.944 -27.322 15.687 1.00 96.00 485 PRO A C 1
ATOM 3597 O O . PRO A 1 485 ? 17.976 -26.636 15.993 1.00 96.00 485 PRO A O 1
ATOM 3600 N N . HIS A 1 486 ? 18.810 -28.561 15.210 1.00 97.00 486 HIS A N 1
ATOM 3601 C CA . HIS A 1 486 ? 17.529 -29.196 14.888 1.00 97.00 486 HIS A CA 1
ATOM 3602 C C . HIS A 1 486 ? 16.823 -29.765 16.124 1.00 97.00 486 HIS A C 1
ATOM 3604 O O . HIS A 1 486 ? 16.602 -30.970 16.229 1.00 97.00 486 HIS A O 1
ATOM 3610 N N . GLN A 1 487 ? 16.493 -28.899 17.081 1.00 96.62 487 GLN A N 1
ATOM 3611 C CA . GLN A 1 487 ? 15.792 -29.282 18.303 1.00 96.62 487 GLN A CA 1
ATOM 3612 C C . GLN A 1 487 ? 14.671 -28.293 18.601 1.00 96.62 487 GLN A C 1
ATOM 3614 O O . GLN A 1 487 ? 14.918 -27.104 18.797 1.00 96.62 487 GLN A O 1
ATOM 3619 N N . TYR A 1 488 ? 13.440 -28.797 18.653 1.00 96.56 488 TYR A N 1
ATOM 3620 C CA . TYR A 1 488 ? 12.278 -28.012 19.059 1.00 96.56 488 TYR A CA 1
ATOM 3621 C C . TYR A 1 488 ? 12.320 -27.695 20.563 1.00 96.56 488 TYR A C 1
ATOM 3623 O O . TYR A 1 488 ? 12.921 -28.454 21.325 1.00 96.56 488 TYR A O 1
ATOM 3631 N N . PRO A 1 489 ? 11.716 -26.578 20.995 1.00 96.38 489 PRO A N 1
ATOM 3632 C CA . PRO A 1 489 ? 11.740 -26.156 22.392 1.00 96.38 489 PRO A CA 1
ATOM 3633 C C . PRO A 1 489 ? 10.849 -27.021 23.291 1.00 96.38 489 PRO A C 1
ATOM 3635 O O . PRO A 1 489 ? 9.894 -27.641 22.826 1.00 96.38 489 PRO A O 1
ATOM 3638 N N . ASP A 1 490 ? 11.138 -26.996 24.591 1.00 95.88 490 ASP A N 1
ATOM 3639 C CA . ASP A 1 490 ? 10.289 -27.591 25.627 1.00 95.88 490 ASP A CA 1
ATOM 3640 C C . ASP A 1 490 ? 9.330 -26.529 26.217 1.00 95.88 490 ASP A C 1
ATOM 3642 O O . ASP A 1 490 ? 9.528 -25.319 26.061 1.00 95.88 490 ASP A O 1
ATOM 3646 N N . GLY A 1 491 ? 8.277 -26.976 26.911 1.00 97.19 491 GLY A N 1
ATOM 3647 C CA . GLY A 1 491 ? 7.390 -26.116 27.708 1.00 97.19 491 GLY A CA 1
ATOM 3648 C C . GLY A 1 491 ? 6.331 -25.316 26.935 1.00 97.19 491 GLY A C 1
ATOM 3649 O O . GLY A 1 491 ? 5.694 -24.451 27.532 1.00 97.19 491 GLY A O 1
ATOM 3650 N N . ILE A 1 492 ? 6.095 -25.605 25.649 1.00 98.56 492 ILE A N 1
ATOM 3651 C CA . ILE A 1 492 ? 5.011 -25.010 24.836 1.00 98.56 492 ILE A CA 1
ATOM 3652 C C . ILE A 1 492 ? 4.054 -26.116 24.359 1.00 98.56 492 ILE A C 1
ATOM 3654 O O . ILE A 1 492 ? 4.173 -26.602 23.234 1.00 98.56 492 ILE A O 1
ATOM 3658 N N . PRO A 1 493 ? 3.120 -26.572 25.214 1.00 98.25 493 PRO A N 1
ATOM 3659 C CA . PRO A 1 493 ? 2.214 -27.656 24.862 1.00 98.25 493 PRO A CA 1
ATOM 3660 C C . PRO A 1 493 ? 1.141 -27.260 23.844 1.00 98.25 493 PRO A C 1
ATOM 3662 O O . PRO A 1 493 ? 0.703 -28.136 23.109 1.00 98.25 493 PRO A O 1
ATOM 3665 N N . TYR A 1 494 ? 0.715 -25.990 23.772 1.00 98.81 494 TYR A N 1
ATOM 3666 C CA . TYR A 1 494 ? -0.349 -25.596 22.843 1.00 98.81 494 TYR A CA 1
ATOM 3667 C C . TYR A 1 494 ? -0.074 -24.288 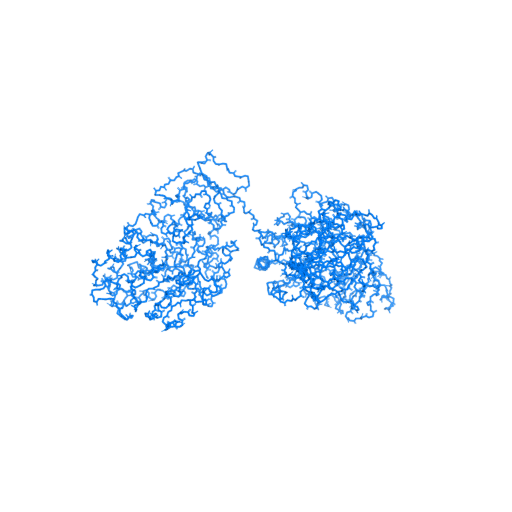22.116 1.00 98.81 494 TYR A C 1
ATOM 3669 O O . TYR A 1 494 ? 0.299 -23.284 22.726 1.00 98.81 494 TYR A O 1
ATOM 3677 N N . VAL A 1 495 ? -0.349 -24.295 20.813 1.00 98.88 495 VAL A N 1
ATOM 3678 C CA . VAL A 1 495 ? -0.307 -23.118 19.939 1.00 98.88 495 VAL A CA 1
ATOM 3679 C C . VAL A 1 495 ? -1.562 -23.123 19.085 1.00 98.88 495 VAL A C 1
ATOM 3681 O O . VAL A 1 495 ? -1.898 -24.132 18.466 1.00 98.88 495 VAL A O 1
ATOM 3684 N N . ILE A 1 496 ? -2.270 -22.002 19.091 1.00 98.88 496 ILE A N 1
ATOM 3685 C CA . ILE A 1 496 ? -3.548 -21.820 18.421 1.00 98.88 496 ILE A CA 1
ATOM 3686 C C . ILE A 1 496 ? -3.401 -20.664 17.434 1.00 98.88 496 ILE A C 1
ATOM 3688 O O . ILE A 1 496 ? -2.948 -19.589 17.819 1.00 98.88 496 ILE A O 1
ATOM 3692 N N . VAL A 1 497 ? -3.785 -20.879 16.176 1.00 98.88 497 VAL A N 1
ATOM 3693 C CA . VAL A 1 497 ? -3.755 -19.867 15.110 1.00 98.88 497 VAL A CA 1
ATOM 3694 C C . VAL A 1 497 ? -5.150 -19.744 14.522 1.00 98.88 497 VAL A C 1
ATOM 3696 O O . VAL A 1 497 ? -5.697 -20.720 14.004 1.00 98.88 497 VAL A O 1
ATOM 3699 N N . ASN A 1 498 ? -5.744 -18.550 14.603 1.00 98.62 498 ASN A N 1
ATOM 3700 C CA . ASN A 1 498 ? -7.130 -18.301 14.188 1.00 98.62 498 ASN A CA 1
ATOM 3701 C C . ASN A 1 498 ? -8.110 -19.363 14.730 1.00 98.62 498 ASN A C 1
ATOM 3703 O O . ASN A 1 498 ? -8.926 -19.904 13.986 1.00 98.62 498 ASN A O 1
ATOM 3707 N N . GLY A 1 499 ? -7.973 -19.710 16.014 1.00 98.06 499 GLY A N 1
ATOM 3708 C CA . GLY A 1 499 ? -8.821 -20.682 16.712 1.00 98.06 499 GLY A CA 1
ATOM 3709 C C . GLY A 1 499 ? -8.503 -22.158 16.451 1.00 98.06 499 GLY A C 1
ATOM 3710 O O . GLY A 1 499 ? -9.016 -23.023 17.159 1.00 98.06 499 GLY A O 1
ATOM 3711 N N . LYS A 1 500 ? -7.614 -22.476 15.501 1.00 98.44 500 LYS A N 1
ATOM 3712 C CA . LYS A 1 500 ? -7.190 -23.856 15.226 1.00 98.44 500 LYS A CA 1
ATOM 3713 C C . LYS A 1 500 ? -5.960 -24.238 16.041 1.00 98.44 500 LYS A C 1
ATOM 3715 O O . LYS A 1 500 ? -4.999 -23.480 16.087 1.00 98.44 500 LYS A O 1
ATOM 3720 N N . ILE A 1 501 ? -5.975 -25.426 16.640 1.00 98.62 501 ILE A N 1
ATOM 3721 C CA . ILE A 1 501 ? -4.863 -25.957 17.441 1.00 98.62 501 ILE A CA 1
ATOM 3722 C C . ILE A 1 501 ? -3.783 -26.511 16.499 1.00 98.62 501 ILE A C 1
ATOM 3724 O O . ILE A 1 501 ? -3.926 -27.612 15.972 1.00 98.62 501 ILE A O 1
ATOM 3728 N N . GLU A 1 502 ? -2.719 -25.741 16.278 1.00 98.50 502 GLU A N 1
ATOM 3729 C CA . GLU A 1 502 ? -1.556 -26.106 15.452 1.00 98.50 502 GLU A CA 1
ATOM 3730 C C . GLU A 1 502 ? -0.565 -27.005 16.201 1.00 98.50 502 GLU A C 1
ATOM 3732 O O . GLU A 1 502 ? 0.075 -27.869 15.607 1.00 98.50 502 GLU A O 1
ATOM 3737 N N . VAL A 1 503 ? -0.448 -26.812 17.517 1.00 98.69 503 VAL A N 1
ATOM 3738 C CA . VAL A 1 503 ? 0.328 -27.678 18.412 1.00 98.69 503 VAL A CA 1
ATOM 3739 C C . VAL A 1 503 ? -0.600 -28.160 19.515 1.00 98.69 503 VAL A C 1
ATOM 3741 O O . VAL A 1 503 ? -1.224 -27.336 20.184 1.00 98.69 503 VAL A O 1
ATOM 3744 N N . ASP A 1 504 ? -0.694 -29.477 19.684 1.00 98.06 504 ASP A N 1
ATOM 3745 C CA . ASP A 1 504 ? -1.482 -30.147 20.722 1.00 98.06 504 ASP A CA 1
ATOM 3746 C C . ASP A 1 504 ? -0.547 -31.051 21.538 1.00 98.06 504 ASP A C 1
ATOM 3748 O O . ASP A 1 504 ? 0.118 -31.933 20.989 1.00 98.06 504 ASP A O 1
ATOM 3752 N N . ASP A 1 505 ? -0.431 -30.767 22.834 1.00 96.56 505 ASP A N 1
ATOM 3753 C CA . ASP A 1 505 ? 0.481 -31.424 23.776 1.00 96.56 505 ASP A CA 1
ATOM 3754 C C . ASP A 1 505 ? 1.934 -31.541 23.257 1.00 96.56 505 ASP A C 1
ATOM 3756 O O . ASP A 1 505 ? 2.574 -32.594 23.273 1.00 96.56 505 ASP A O 1
ATOM 3760 N N . GLY A 1 506 ? 2.448 -30.434 22.712 1.00 95.31 506 GLY A N 1
ATOM 3761 C CA . GLY A 1 506 ? 3.817 -30.317 22.195 1.00 95.31 506 GLY A CA 1
ATOM 3762 C C . GLY A 1 506 ? 4.052 -30.992 20.837 1.00 95.31 506 GLY A C 1
ATOM 3763 O O . GLY A 1 506 ? 5.182 -31.002 20.335 1.00 95.31 506 GLY A O 1
ATOM 3764 N N . LYS A 1 507 ? 3.009 -31.546 20.208 1.00 96.44 507 LYS A N 1
ATOM 3765 C CA . LYS A 1 507 ? 3.075 -32.183 18.886 1.00 96.44 507 LYS A CA 1
ATOM 3766 C C . LYS A 1 507 ? 2.400 -31.309 17.838 1.00 96.44 507 LYS A C 1
ATOM 3768 O O . LYS A 1 507 ? 1.304 -30.806 18.059 1.00 96.44 507 LYS A O 1
ATOM 3773 N N . MET A 1 508 ? 3.053 -31.150 16.689 1.00 97.00 508 MET A N 1
ATOM 3774 C CA . MET A 1 508 ? 2.462 -30.472 15.536 1.00 97.00 508 MET A CA 1
ATOM 3775 C C . MET A 1 508 ? 1.242 -31.257 15.039 1.00 97.00 508 MET A C 1
ATOM 3777 O O . MET A 1 508 ? 1.300 -32.484 14.939 1.00 97.00 508 MET A O 1
ATOM 3781 N N . THR A 1 509 ? 0.157 -30.561 14.713 1.00 97.81 509 THR A N 1
ATOM 3782 C CA . THR A 1 509 ? -1.061 -31.151 14.149 1.00 97.81 509 THR A CA 1
ATOM 3783 C C . THR A 1 509 ? -1.131 -30.941 12.629 1.00 97.81 509 THR A C 1
ATOM 3785 O O . THR A 1 509 ? -0.289 -30.283 12.003 1.00 97.81 509 THR A O 1
ATOM 3788 N N . GLU A 1 510 ? -2.166 -31.499 12.001 1.00 96.38 510 GLU A N 1
ATOM 3789 C CA . GLU A 1 510 ? -2.491 -31.243 10.591 1.00 96.38 510 GLU A CA 1
ATOM 3790 C C . GLU A 1 510 ? -3.292 -29.947 10.381 1.00 96.38 510 GLU A C 1
ATOM 3792 O O . GLU A 1 510 ? -3.602 -29.588 9.243 1.00 96.38 510 GLU A O 1
ATOM 3797 N N . ALA A 1 511 ? -3.641 -29.230 11.457 1.00 95.12 511 ALA A N 1
ATOM 3798 C CA . ALA A 1 511 ? -4.362 -27.970 11.353 1.00 95.12 511 ALA A CA 1
ATOM 3799 C C . ALA A 1 511 ? -3.556 -26.945 10.549 1.00 95.12 511 ALA A C 1
ATOM 3801 O O . ALA A 1 511 ? -2.337 -26.956 10.572 1.00 95.12 511 ALA A O 1
ATOM 3802 N N . ARG A 1 512 ? -4.243 -26.077 9.803 1.00 96.94 512 ARG A N 1
ATOM 3803 C CA . ARG A 1 512 ? -3.640 -24.943 9.089 1.00 96.94 512 ARG A CA 1
ATOM 3804 C C . ARG A 1 512 ? -4.566 -23.741 9.226 1.00 96.94 512 ARG A C 1
ATOM 3806 O O . ARG A 1 512 ? -5.583 -23.618 8.528 1.00 96.94 512 ARG A O 1
ATOM 3813 N N . GLY A 1 513 ? -4.319 -22.955 10.261 1.00 97.38 513 GLY A N 1
ATOM 3814 C CA . GLY A 1 513 ? -5.073 -21.779 10.667 1.00 97.38 513 GLY A CA 1
ATOM 3815 C C . GLY A 1 513 ? -4.521 -20.492 10.078 1.00 97.38 513 GLY A C 1
ATOM 3816 O O . GLY A 1 513 ? -5.253 -19.510 10.012 1.00 97.38 513 GLY A O 1
ATOM 3817 N N . GLY A 1 514 ? -3.272 -20.493 9.619 1.00 98.25 514 GLY A N 1
ATOM 3818 C CA . GLY A 1 514 ? -2.575 -19.332 9.086 1.00 98.25 514 GLY A CA 1
ATOM 3819 C C . GLY A 1 514 ? -3.252 -18.695 7.874 1.00 98.25 514 GLY A C 1
ATOM 3820 O O . GLY A 1 514 ? -3.862 -19.366 7.039 1.00 98.25 514 GLY A O 1
ATOM 3821 N N . ARG A 1 515 ? -3.139 -17.368 7.779 1.00 98.00 515 ARG A N 1
ATOM 3822 C CA . ARG A 1 515 ? -3.667 -16.554 6.678 1.00 98.00 515 ARG A CA 1
ATOM 3823 C C . ARG A 1 515 ? -2.607 -15.603 6.137 1.00 98.00 515 ARG A C 1
ATOM 3825 O O . ARG A 1 515 ? -1.785 -15.089 6.895 1.00 98.00 515 ARG A O 1
ATOM 3832 N N . VAL A 1 516 ? -2.681 -15.302 4.843 1.00 97.81 516 VAL A N 1
ATOM 3833 C CA . VAL A 1 516 ? -1.976 -14.148 4.277 1.00 97.81 516 VAL A CA 1
ATOM 3834 C C . VAL A 1 516 ? -2.619 -12.881 4.835 1.00 97.81 516 VAL A C 1
ATOM 3836 O O . VAL A 1 516 ? -3.819 -12.651 4.673 1.00 97.81 516 VAL A O 1
ATOM 3839 N N . LEU A 1 517 ? -1.821 -12.069 5.517 1.00 97.19 517 LEU A N 1
ATOM 3840 C CA . LEU A 1 517 ? -2.218 -10.760 6.009 1.00 97.19 517 LEU A CA 1
ATOM 3841 C C . LEU A 1 517 ? -1.833 -9.712 4.970 1.00 97.19 517 LEU A C 1
ATOM 3843 O O . LEU A 1 517 ? -0.770 -9.793 4.355 1.00 97.19 517 LEU A O 1
ATOM 3847 N N . ARG A 1 518 ? -2.693 -8.710 4.802 1.00 94.44 518 ARG A N 1
ATOM 3848 C CA . ARG A 1 518 ? -2.471 -7.588 3.892 1.00 94.44 518 ARG A CA 1
ATOM 3849 C C . ARG A 1 518 ? -2.612 -6.290 4.654 1.00 94.44 518 ARG A C 1
ATOM 3851 O O . ARG A 1 518 ? -3.579 -6.103 5.393 1.00 94.44 518 ARG A O 1
ATOM 3858 N N . HIS A 1 519 ? -1.663 -5.395 4.446 1.00 89.50 519 HIS A N 1
ATOM 3859 C CA . HIS A 1 519 ? -1.817 -4.020 4.866 1.00 89.50 519 HIS A CA 1
ATOM 3860 C C . HIS A 1 519 ? -2.877 -3.362 3.987 1.00 89.50 519 HIS A C 1
ATOM 3862 O O . HIS A 1 519 ? -2.807 -3.421 2.764 1.00 89.50 519 HIS A O 1
ATOM 3868 N N . THR A 1 520 ? -3.885 -2.762 4.609 1.00 74.88 520 THR A N 1
ATOM 3869 C CA . THR A 1 520 ? -4.804 -1.883 3.885 1.00 74.88 520 THR A CA 1
ATOM 3870 C C . THR A 1 520 ? -4.181 -0.499 3.931 1.00 74.88 520 THR A C 1
ATOM 3872 O O . THR A 1 520 ? -4.038 0.007 5.046 1.00 74.88 520 THR A O 1
ATOM 3875 N N . PRO A 1 521 ? -3.794 0.108 2.792 1.00 59.91 521 PRO A N 1
ATOM 3876 C CA . PRO A 1 521 ? -3.231 1.448 2.781 1.00 59.91 521 PRO A CA 1
ATOM 3877 C C . PRO A 1 521 ? -4.147 2.398 3.548 1.00 59.91 521 PRO A C 1
ATOM 3879 O O . PRO A 1 521 ? -5.236 2.750 3.093 1.00 59.91 521 PRO A O 1
ATOM 3882 N N . GLN A 1 522 ? -3.732 2.798 4.747 1.00 52.50 522 GLN A N 1
ATOM 3883 C CA . GLN A 1 522 ? -4.307 3.973 5.368 1.00 52.50 522 GLN A CA 1
ATOM 3884 C C . GLN A 1 522 ? -3.682 5.125 4.608 1.00 52.50 522 GLN A C 1
ATOM 3886 O O . GLN A 1 522 ? -2.530 5.473 4.863 1.00 52.50 522 GLN A O 1
ATOM 3891 N N . ALA A 1 523 ? -4.406 5.657 3.620 1.00 48.25 523 ALA A N 1
ATOM 3892 C CA . ALA A 1 523 ? -4.001 6.886 2.959 1.00 48.25 523 ALA A CA 1
ATOM 3893 C C . ALA A 1 523 ? -3.649 7.876 4.067 1.00 48.25 523 ALA A C 1
ATOM 3895 O O . ALA A 1 523 ? -4.508 8.219 4.889 1.00 48.25 523 ALA A O 1
ATOM 3896 N N . ARG A 1 524 ? -2.369 8.257 4.147 1.00 48.88 524 ARG A N 1
ATOM 3897 C CA . ARG A 1 524 ? -1.904 9.262 5.096 1.00 48.88 524 ARG A CA 1
ATOM 3898 C C . ARG A 1 524 ? -2.860 10.434 4.930 1.00 48.88 524 ARG A C 1
ATOM 3900 O O . ARG A 1 524 ? -2.990 10.914 3.805 1.00 48.88 524 ARG A O 1
ATOM 3907 N N . GLN A 1 525 ? -3.611 10.803 5.977 1.00 52.91 525 GLN A N 1
ATOM 3908 C CA . GLN A 1 525 ? -4.624 11.853 5.844 1.00 52.91 525 GLN A CA 1
ATOM 3909 C C . GLN A 1 525 ? -3.928 13.066 5.237 1.00 52.91 525 GLN A C 1
ATOM 3911 O O . GLN A 1 525 ? -3.036 13.644 5.862 1.00 52.91 525 GLN A O 1
ATOM 3916 N N . ALA A 1 526 ? -4.273 13.373 3.983 1.00 65.50 526 ALA A N 1
ATOM 3917 C CA . ALA A 1 526 ? -3.697 14.506 3.290 1.00 65.50 526 ALA A CA 1
ATOM 3918 C C . ALA A 1 526 ? -3.912 15.733 4.183 1.00 65.50 526 ALA A C 1
ATOM 3920 O O . ALA A 1 526 ? -4.978 15.836 4.810 1.00 65.50 526 ALA A O 1
ATOM 3921 N N . PRO A 1 527 ? -2.912 16.627 4.298 1.00 79.06 527 PRO A N 1
ATOM 3922 C CA . PRO A 1 527 ? -3.072 17.819 5.112 1.00 79.06 527 PRO A CA 1
ATOM 3923 C C . PRO A 1 527 ? -4.366 18.530 4.692 1.00 79.06 527 PRO A C 1
ATOM 3925 O O . PRO A 1 527 ? -4.660 18.572 3.491 1.00 79.06 527 PRO A O 1
ATOM 3928 N N . PRO A 1 528 ? -5.146 19.074 5.644 1.00 91.44 528 PRO A N 1
ATOM 3929 C CA . PRO A 1 528 ? -6.376 19.777 5.313 1.00 91.44 528 PRO A CA 1
ATOM 3930 C C . PRO A 1 528 ? -6.121 20.842 4.244 1.00 91.44 528 PRO A C 1
ATOM 3932 O O . PRO A 1 528 ? -5.065 21.473 4.242 1.00 91.44 528 PRO A O 1
ATOM 3935 N N . VAL A 1 529 ? -7.072 21.090 3.350 1.00 96.50 529 VAL A N 1
ATOM 3936 C CA . VAL A 1 529 ? -6.943 22.163 2.350 1.00 96.50 529 VAL A CA 1
ATOM 3937 C C . VAL A 1 529 ? -7.958 23.246 2.662 1.00 96.50 529 VAL A C 1
ATOM 3939 O O . VAL A 1 529 ? -9.142 22.955 2.835 1.00 96.50 529 VAL A O 1
ATOM 3942 N N . ALA A 1 530 ? -7.497 24.492 2.736 1.00 97.56 530 ALA A N 1
ATOM 3943 C CA . ALA A 1 530 ? -8.318 25.663 3.001 1.00 97.56 530 ALA A CA 1
ATOM 3944 C C . ALA A 1 530 ? -8.291 26.621 1.806 1.00 97.56 530 ALA A C 1
ATOM 3946 O O . ALA A 1 530 ? -7.273 27.259 1.537 1.00 97.56 530 ALA A O 1
ATOM 3947 N N . PHE A 1 531 ? -9.426 26.756 1.125 1.00 98.38 531 PHE A N 1
ATOM 3948 C CA . PHE A 1 531 ? -9.669 27.807 0.139 1.00 98.38 531 PHE A CA 1
ATOM 3949 C C . PHE A 1 531 ? -10.075 29.070 0.884 1.00 98.38 531 PHE A C 1
ATOM 3951 O O . PHE A 1 531 ? -11.121 29.071 1.527 1.00 98.38 531 PHE A O 1
ATOM 3958 N N . VAL A 1 532 ? -9.256 30.117 0.842 1.00 97.81 532 VAL A N 1
ATOM 3959 C CA . VAL A 1 532 ? -9.448 31.332 1.646 1.00 97.81 532 VAL A CA 1
ATOM 3960 C C . VAL A 1 532 ? -9.924 32.479 0.760 1.00 97.81 532 VAL A C 1
ATOM 3962 O O . VAL A 1 532 ? -9.383 32.685 -0.322 1.00 97.81 532 VAL A O 1
ATOM 3965 N N . ASN A 1 533 ? -10.909 33.244 1.239 1.00 97.69 533 ASN A N 1
ATOM 3966 C CA . ASN A 1 533 ? -11.484 34.403 0.546 1.00 97.69 533 ASN A CA 1
ATOM 3967 C C . ASN A 1 533 ? -12.058 34.083 -0.853 1.00 97.69 533 ASN A C 1
ATOM 3969 O O . ASN A 1 533 ? -11.925 34.868 -1.789 1.00 97.69 533 ASN A O 1
ATOM 3973 N N . VAL A 1 534 ? -12.687 32.916 -0.998 1.00 98.50 534 VAL A N 1
ATOM 3974 C CA . VAL A 1 534 ? -13.228 32.416 -2.268 1.00 98.50 534 VAL A CA 1
ATOM 3975 C C . VAL A 1 534 ? -14.706 32.763 -2.447 1.00 98.50 534 VAL A C 1
ATOM 3977 O O . VAL A 1 534 ? -15.467 32.779 -1.477 1.00 98.50 534 VAL A O 1
ATOM 3980 N N . ASN A 1 535 ? -15.146 33.002 -3.684 1.00 98.75 535 ASN A N 1
ATOM 3981 C CA . ASN A 1 535 ? -16.573 33.048 -4.002 1.00 98.75 535 ASN A CA 1
ATOM 3982 C C . ASN A 1 535 ? -17.086 31.619 -4.198 1.00 98.75 535 ASN A C 1
ATOM 3984 O O . ASN A 1 535 ? -16.520 30.868 -4.981 1.00 98.75 535 ASN A O 1
ATOM 3988 N N . VAL A 1 536 ? -18.155 31.215 -3.522 1.00 98.75 536 VAL A N 1
ATOM 3989 C CA . VAL A 1 536 ? -18.719 29.863 -3.655 1.00 98.75 536 VAL A CA 1
ATOM 3990 C C . VAL A 1 536 ? -19.980 29.919 -4.508 1.00 98.75 536 VAL A C 1
ATOM 3992 O O . VAL A 1 536 ? -20.878 30.708 -4.215 1.00 98.75 536 VAL A O 1
ATOM 3995 N N . VAL A 1 537 ? -20.070 29.060 -5.527 1.00 98.69 537 VAL A N 1
ATOM 3996 C CA . VAL A 1 537 ? -21.330 28.732 -6.212 1.00 98.69 537 VAL A CA 1
ATOM 3997 C C . VAL A 1 537 ? -21.815 27.405 -5.617 1.00 98.69 537 VAL A C 1
ATOM 3999 O O . VAL A 1 537 ? -21.323 26.344 -6.004 1.00 98.69 537 VAL A O 1
ATOM 4002 N N . PRO A 1 538 ? -22.727 27.416 -4.626 1.00 97.62 538 PRO A N 1
ATOM 4003 C CA . PRO A 1 538 ? -22.976 26.225 -3.813 1.00 97.62 538 PRO A CA 1
ATOM 4004 C C . PRO A 1 538 ? -23.729 25.127 -4.563 1.00 97.62 538 PRO A C 1
ATOM 4006 O O . PRO A 1 538 ? -23.710 23.977 -4.135 1.00 97.62 538 PRO A O 1
ATOM 4009 N N . MET A 1 539 ? -24.402 25.488 -5.658 1.00 97.94 539 MET A N 1
ATOM 4010 C CA . MET A 1 539 ? -25.333 24.646 -6.410 1.00 97.94 539 MET A CA 1
ATOM 4011 C C . MET A 1 539 ? -26.574 24.196 -5.622 1.00 97.94 539 MET A C 1
ATOM 4013 O O . MET A 1 539 ? -27.298 23.324 -6.079 1.00 97.94 539 MET A O 1
ATOM 4017 N N . ASP A 1 540 ? -26.908 24.835 -4.496 1.00 95.44 540 ASP A N 1
ATOM 4018 C CA . ASP A 1 540 ? -28.187 24.623 -3.797 1.00 95.44 540 ASP A CA 1
ATOM 4019 C C . ASP A 1 540 ? -29.342 25.410 -4.450 1.00 95.44 540 ASP A C 1
ATOM 4021 O O . ASP A 1 540 ? -30.452 24.906 -4.625 1.00 95.44 540 ASP A O 1
ATOM 4025 N N . ARG A 1 541 ? -29.045 26.641 -4.870 1.00 96.50 541 ARG A N 1
ATOM 4026 C CA . ARG A 1 541 ? -29.879 27.541 -5.674 1.00 96.50 541 ARG A CA 1
ATOM 4027 C C . ARG A 1 541 ? -28.988 28.474 -6.498 1.00 96.50 541 ARG A C 1
ATOM 4029 O O . ARG A 1 541 ? -27.776 28.509 -6.286 1.00 96.50 541 ARG A O 1
ATOM 4036 N N . GLU A 1 542 ? -29.575 29.229 -7.420 1.00 97.75 542 GLU A N 1
ATOM 4037 C CA . GLU A 1 542 ? -28.847 30.170 -8.280 1.00 97.75 542 GLU A CA 1
ATOM 4038 C C . GLU A 1 542 ? -28.350 31.384 -7.480 1.00 97.75 542 GLU A C 1
ATOM 4040 O O . GLU A 1 542 ? -29.105 32.310 -7.190 1.00 97.75 542 GLU A O 1
ATOM 4045 N N . ARG A 1 543 ? -27.084 31.339 -7.041 1.00 97.62 543 ARG A N 1
ATOM 4046 C CA . ARG A 1 543 ? -26.422 32.412 -6.284 1.00 97.62 543 ARG A CA 1
ATOM 4047 C C . ARG A 1 543 ? -24.903 32.261 -6.253 1.00 97.62 543 ARG A C 1
ATOM 4049 O O . ARG A 1 543 ? -24.372 31.166 -6.427 1.00 97.62 543 ARG A O 1
ATOM 4056 N N . VAL A 1 544 ? -24.231 33.352 -5.888 1.00 98.50 544 VAL A N 1
ATOM 4057 C CA . VAL A 1 544 ? -22.821 33.381 -5.476 1.00 98.50 544 VAL A CA 1
ATOM 4058 C C . VAL A 1 544 ? -22.743 33.826 -4.014 1.00 98.50 544 VAL A C 1
ATOM 4060 O O . VAL A 1 544 ? -23.403 34.790 -3.629 1.00 98.50 544 VAL A O 1
ATOM 4063 N N . ILE A 1 545 ? -21.943 33.142 -3.194 1.00 98.19 545 ILE A N 1
ATOM 4064 C CA . ILE A 1 545 ? -21.635 33.549 -1.816 1.00 98.19 545 ILE A CA 1
ATOM 4065 C C . ILE A 1 545 ? -20.186 34.036 -1.775 1.00 98.19 545 ILE A C 1
ATOM 4067 O O . ILE A 1 545 ? -19.263 33.235 -1.901 1.00 98.19 545 ILE A O 1
ATOM 4071 N N . ALA A 1 546 ? -19.979 35.341 -1.623 1.00 97.94 546 ALA A N 1
ATOM 4072 C CA . ALA A 1 546 ? -18.647 35.938 -1.679 1.00 97.94 546 ALA A CA 1
ATOM 4073 C C . ALA A 1 546 ? -17.842 35.766 -0.377 1.00 97.94 546 ALA A C 1
ATOM 4075 O O . ALA A 1 546 ? -18.414 35.615 0.707 1.00 97.94 546 ALA A O 1
ATOM 4076 N N . GLY A 1 547 ? -16.510 35.824 -0.488 1.00 96.62 547 GLY A N 1
ATOM 4077 C CA . GLY A 1 547 ? -15.593 35.974 0.650 1.00 96.62 547 GLY A CA 1
ATOM 4078 C C . GLY A 1 547 ? -15.655 34.847 1.685 1.00 96.62 547 GLY A C 1
ATOM 4079 O O . GLY A 1 547 ? -15.663 35.106 2.889 1.00 96.62 547 GLY A O 1
ATOM 4080 N N . GLN A 1 548 ? -15.748 33.596 1.235 1.00 98.44 548 GLN A N 1
ATOM 4081 C CA . GLN A 1 548 ? -15.825 32.424 2.104 1.00 98.44 548 GLN A CA 1
ATOM 4082 C C . GLN A 1 548 ? -14.446 31.808 2.358 1.00 98.44 548 GLN A C 1
ATOM 4084 O O . GLN A 1 548 ? -13.533 31.924 1.542 1.00 98.44 548 GLN A O 1
ATOM 4089 N N . THR A 1 549 ? -14.323 31.089 3.469 1.00 98.50 549 THR A N 1
ATOM 4090 C CA . THR A 1 549 ? -13.278 30.085 3.669 1.00 98.50 549 THR A CA 1
ATOM 4091 C C . THR A 1 549 ? -13.921 28.701 3.657 1.00 98.50 549 THR A C 1
ATOM 4093 O O . THR A 1 549 ? -14.862 28.447 4.412 1.00 98.50 549 THR A O 1
ATOM 4096 N N . VAL A 1 550 ? -13.412 27.807 2.808 1.00 98.44 550 VAL A N 1
ATOM 4097 C CA . VAL A 1 550 ? -13.857 26.409 2.693 1.00 98.44 550 VAL A CA 1
ATOM 4098 C C . VAL A 1 550 ? -12.707 25.499 3.098 1.00 98.44 550 VAL A C 1
ATOM 4100 O O . VAL A 1 550 ? -11.649 25.533 2.474 1.00 98.44 550 VAL A O 1
ATOM 4103 N N . VAL A 1 551 ? -12.906 24.698 4.144 1.00 97.62 551 VAL A N 1
ATOM 4104 C CA . VAL A 1 551 ? -11.903 23.767 4.677 1.00 97.62 551 VAL A CA 1
ATOM 4105 C C . VAL A 1 551 ? -12.322 22.340 4.367 1.00 97.62 551 VAL A C 1
ATOM 4107 O O . VAL A 1 551 ? -13.465 21.946 4.615 1.00 97.62 551 VAL A O 1
ATOM 4110 N N . THR A 1 552 ? -11.374 21.563 3.862 1.00 95.75 552 THR A N 1
ATOM 4111 C CA . THR A 1 552 ? -11.533 20.147 3.534 1.00 95.75 552 THR A CA 1
ATOM 4112 C C . THR A 1 552 ? -10.569 19.303 4.359 1.00 95.75 552 THR A C 1
ATOM 4114 O O . THR A 1 552 ? -9.444 19.728 4.618 1.00 95.75 552 THR A O 1
ATOM 4117 N N . GLU A 1 553 ? -11.018 18.126 4.786 1.00 90.12 553 GLU A N 1
ATOM 4118 C CA . GLU A 1 553 ? -10.218 17.124 5.496 1.00 90.12 553 GLU A CA 1
ATOM 4119 C C . GLU A 1 553 ? -10.526 15.752 4.887 1.00 90.12 553 GLU A C 1
ATOM 4121 O O . GLU A 1 553 ? -11.693 15.361 4.760 1.00 90.12 553 GLU A O 1
ATOM 4126 N N . GLY A 1 554 ? -9.485 15.033 4.452 1.00 84.69 554 GLY A N 1
ATOM 4127 C CA . GLY A 1 554 ? -9.665 13.847 3.616 1.00 84.69 554 GLY A CA 1
ATOM 4128 C C . GLY A 1 554 ? -10.517 14.178 2.388 1.00 84.69 554 GLY A C 1
ATOM 4129 O O . GLY A 1 554 ? -10.262 15.154 1.692 1.00 84.69 554 GLY A O 1
ATOM 4130 N N . ASN A 1 555 ? -11.570 13.399 2.147 1.00 87.12 555 ASN A N 1
ATOM 4131 C CA . ASN A 1 555 ? -12.475 13.589 1.015 1.00 87.12 555 ASN A CA 1
ATOM 4132 C C . ASN A 1 555 ? -13.745 14.394 1.348 1.00 87.12 555 ASN A C 1
ATOM 4134 O O . ASN A 1 555 ? -14.709 14.309 0.587 1.00 87.12 555 ASN A O 1
ATOM 4138 N N . LYS A 1 556 ? -13.795 15.149 2.456 1.00 93.56 556 LYS A N 1
ATOM 4139 C CA . LYS A 1 556 ? -14.988 15.916 2.862 1.00 93.56 556 LYS A CA 1
ATOM 4140 C C . LYS A 1 556 ? -14.703 17.393 3.084 1.00 93.56 556 LYS A C 1
ATOM 4142 O O . LYS A 1 556 ? -13.647 17.776 3.577 1.00 93.56 556 LYS A O 1
ATOM 4147 N N . ILE A 1 557 ? -15.697 18.222 2.787 1.00 97.00 557 ILE A N 1
ATOM 4148 C CA . ILE A 1 557 ? -15.767 19.612 3.235 1.00 97.00 557 ILE A CA 1
ATOM 4149 C C . ILE A 1 557 ? -16.210 19.589 4.695 1.00 97.00 557 ILE A C 1
ATOM 4151 O O . ILE A 1 557 ? -17.329 19.183 5.002 1.00 97.00 557 ILE A O 1
ATOM 4155 N N . VAL A 1 558 ? -15.348 20.024 5.606 1.00 96.69 558 VAL A N 1
ATOM 4156 C CA . VAL A 1 558 ? -15.649 20.020 7.045 1.00 96.69 558 VAL A CA 1
ATOM 4157 C C . VAL A 1 558 ? -16.214 21.350 7.521 1.00 96.69 558 VAL A C 1
ATOM 4159 O O . VAL A 1 558 ? -17.016 21.374 8.451 1.00 96.69 558 VAL A O 1
ATOM 4162 N N . ARG A 1 559 ? -15.822 22.465 6.892 1.00 96.81 559 ARG A N 1
ATOM 4163 C CA . ARG A 1 559 ? -16.253 23.816 7.277 1.00 96.81 559 ARG A CA 1
ATOM 4164 C C . ARG A 1 559 ? -16.408 24.707 6.050 1.00 96.81 559 ARG A C 1
ATOM 4166 O O . ARG A 1 559 ? -15.586 24.667 5.139 1.00 96.81 559 ARG A O 1
ATOM 4173 N N . ILE A 1 560 ? -17.444 25.537 6.065 1.00 97.81 560 ILE A N 1
ATOM 4174 C CA . ILE A 1 560 ? -17.681 26.625 5.113 1.00 97.81 560 ILE A CA 1
ATOM 4175 C C . ILE A 1 560 ? -18.292 27.798 5.878 1.00 97.81 560 ILE A C 1
ATOM 4177 O O . ILE A 1 560 ? -19.169 27.595 6.717 1.00 97.81 560 ILE A O 1
ATOM 4181 N N . GLY A 1 561 ? -17.830 29.013 5.607 1.00 97.38 561 GLY A N 1
ATOM 4182 C CA . GLY A 1 561 ? -18.375 30.225 6.213 1.00 97.38 561 GLY A CA 1
ATOM 4183 C C . GLY A 1 561 ? -17.569 31.472 5.850 1.00 97.38 561 GLY A C 1
ATOM 4184 O O . GLY A 1 561 ? -16.556 31.357 5.154 1.00 97.38 561 GLY A O 1
ATOM 4185 N N . PRO A 1 562 ? -17.989 32.664 6.313 1.00 97.69 562 PRO A N 1
ATOM 4186 C CA . PRO A 1 562 ? -17.288 33.918 6.043 1.00 97.69 562 PRO A CA 1
ATOM 4187 C C . PRO A 1 562 ? -15.808 33.832 6.419 1.00 97.69 562 PRO A C 1
ATOM 4189 O O . PRO A 1 562 ? -15.476 33.333 7.499 1.00 97.69 562 PRO A O 1
ATOM 4192 N N . ALA A 1 563 ? -14.920 34.346 5.563 1.00 93.12 563 ALA A N 1
ATOM 4193 C CA . ALA A 1 563 ? -13.474 34.178 5.716 1.00 93.12 563 ALA A CA 1
ATOM 4194 C C . ALA A 1 563 ? -12.927 34.706 7.053 1.00 93.12 563 ALA A C 1
ATOM 4196 O O . ALA A 1 563 ? -12.001 34.123 7.608 1.00 93.12 563 ALA A O 1
ATOM 4197 N N . ALA A 1 564 ? -13.550 35.750 7.610 1.00 91.19 564 ALA A N 1
ATOM 4198 C CA . ALA A 1 564 ? -13.207 36.307 8.920 1.00 91.19 564 ALA A CA 1
ATOM 4199 C C . ALA A 1 564 ? -13.565 35.392 10.111 1.00 91.19 564 ALA A C 1
ATOM 4201 O O . ALA A 1 564 ? -13.062 35.597 11.210 1.00 91.19 564 ALA A O 1
ATOM 4202 N N . SER A 1 565 ? -14.443 34.404 9.914 1.00 93.19 565 SER A N 1
ATOM 4203 C CA . SER A 1 565 ? -15.039 33.591 10.989 1.00 93.19 565 SER A CA 1
ATOM 4204 C C . SER A 1 565 ? -14.590 32.128 11.009 1.00 93.19 565 SER A C 1
ATOM 4206 O O . SER A 1 565 ? -14.728 31.459 12.030 1.00 93.19 565 SER A O 1
ATOM 4208 N N . VAL A 1 566 ? -14.055 31.610 9.898 1.00 95.31 566 VAL A N 1
ATOM 4209 C CA . VAL A 1 566 ? -13.644 30.204 9.788 1.00 95.31 566 VAL A CA 1
ATOM 4210 C C . VAL A 1 566 ? -12.127 30.097 9.962 1.00 95.31 566 VAL A C 1
ATOM 4212 O O . VAL A 1 566 ? -11.383 30.529 9.077 1.00 95.31 566 VAL A O 1
ATOM 4215 N N . PRO A 1 567 ? -11.637 29.503 11.066 1.00 92.75 567 PRO A N 1
ATOM 4216 C CA . PRO A 1 567 ? -10.209 29.335 11.281 1.00 92.75 567 PRO A CA 1
ATOM 4217 C C . PRO A 1 567 ? -9.632 28.287 10.324 1.00 92.75 567 PRO A C 1
ATOM 4219 O O . PRO A 1 567 ? -10.206 27.214 10.126 1.00 92.75 567 PRO A O 1
ATOM 4222 N N . VAL A 1 568 ? -8.460 28.590 9.769 1.00 93.69 568 VAL A N 1
ATOM 4223 C CA . VAL A 1 568 ? -7.683 27.650 8.952 1.00 93.69 568 VAL A CA 1
ATOM 4224 C C . VAL A 1 568 ? -6.884 26.728 9.884 1.00 93.69 568 VAL A C 1
ATOM 4226 O O . VAL A 1 568 ? -6.118 27.250 10.697 1.00 93.69 568 VAL A O 1
ATOM 4229 N N . PRO A 1 569 ? -7.027 25.390 9.789 1.00 88.81 569 PRO A N 1
ATOM 4230 C CA . PRO A 1 569 ? -6.265 24.454 10.615 1.00 88.81 569 PRO A CA 1
ATOM 4231 C C . PRO A 1 569 ? -4.746 24.625 10.467 1.00 88.81 569 PRO A C 1
ATOM 4233 O O . PRO A 1 569 ? -4.244 24.970 9.394 1.00 88.81 569 PRO A O 1
ATOM 4236 N N . ALA A 1 570 ? -4.001 24.351 11.539 1.00 81.19 570 ALA A N 1
ATOM 4237 C CA . ALA A 1 570 ? -2.542 24.331 11.487 1.00 81.19 570 ALA A CA 1
ATOM 4238 C C . ALA A 1 570 ? -2.053 23.234 10.523 1.00 81.19 570 ALA A C 1
ATOM 4240 O O . ALA A 1 570 ? -2.585 22.127 10.519 1.00 81.19 570 ALA A O 1
ATOM 4241 N N . GLY A 1 571 ? -1.056 23.550 9.690 1.00 79.31 571 GLY A N 1
ATOM 4242 C CA . GLY A 1 571 ? -0.531 22.625 8.676 1.00 79.31 571 GLY A CA 1
ATOM 4243 C C . GLY A 1 571 ? -1.407 22.459 7.427 1.00 79.31 571 GLY A C 1
ATOM 4244 O O . GLY A 1 571 ? -1.049 21.676 6.551 1.00 79.31 571 GLY A O 1
ATOM 4245 N N . ALA A 1 572 ? -2.525 23.189 7.317 1.00 87.88 572 ALA A N 1
ATOM 4246 C CA . ALA A 1 572 ? -3.372 23.144 6.131 1.00 87.88 572 ALA A CA 1
ATOM 4247 C C . ALA A 1 572 ? -2.696 23.778 4.902 1.00 87.88 572 ALA A C 1
ATOM 4249 O O . ALA A 1 572 ? -2.061 24.833 5.000 1.00 87.88 572 ALA A O 1
ATOM 4250 N N . ILE A 1 573 ? -2.913 23.191 3.722 1.00 92.00 573 ILE A N 1
ATOM 4251 C CA . ILE A 1 573 ? -2.583 23.820 2.441 1.00 92.00 573 ILE A CA 1
ATOM 4252 C C . ILE A 1 573 ? -3.529 25.005 2.248 1.00 92.00 573 ILE A C 1
ATOM 4254 O O . ILE A 1 573 ? -4.747 24.842 2.176 1.00 92.00 573 ILE A O 1
ATOM 4258 N N . ARG A 1 574 ? -2.968 26.209 2.159 1.00 96.00 574 ARG A N 1
ATOM 4259 C CA . ARG A 1 574 ? -3.725 27.441 1.926 1.00 96.00 574 ARG A CA 1
ATOM 4260 C C . ARG A 1 574 ? -3.801 27.730 0.434 1.00 96.00 574 ARG A C 1
ATOM 4262 O O . ARG A 1 574 ? -2.778 27.957 -0.203 1.00 96.00 574 ARG A O 1
ATOM 4269 N N . VAL A 1 575 ? -5.016 27.755 -0.099 1.00 97.00 575 VAL A N 1
ATOM 4270 C CA . VAL A 1 575 ? -5.305 28.108 -1.490 1.00 97.00 575 VAL A CA 1
ATOM 4271 C C . VAL A 1 575 ? -5.933 29.496 -1.515 1.00 97.00 575 VAL A C 1
ATOM 4273 O O . VAL A 1 575 ? -6.979 29.718 -0.905 1.00 97.00 575 VAL A O 1
ATOM 4276 N N . ASP A 1 576 ? -5.301 30.434 -2.219 1.00 95.69 576 ASP A N 1
ATOM 4277 C CA . ASP A 1 576 ? -5.848 31.778 -2.404 1.00 95.69 576 ASP A CA 1
ATOM 4278 C C . ASP A 1 576 ? -7.035 31.754 -3.377 1.00 95.69 576 ASP A C 1
ATOM 4280 O O . ASP A 1 576 ? -6.887 31.446 -4.567 1.00 95.69 576 ASP A O 1
ATOM 4284 N N . GLY A 1 577 ? -8.216 32.069 -2.852 1.00 96.94 577 GLY A N 1
ATOM 4285 C CA . GLY A 1 577 ? -9.476 32.126 -3.574 1.00 96.94 577 GLY A CA 1
ATOM 4286 C C . GLY A 1 577 ? -9.919 33.532 -3.970 1.00 96.94 577 GLY A C 1
ATOM 4287 O O . GLY A 1 577 ? -10.985 33.651 -4.573 1.00 96.94 577 GLY A O 1
ATOM 4288 N N . ALA A 1 578 ? -9.151 34.583 -3.664 1.00 96.88 578 ALA A N 1
ATOM 4289 C CA . ALA A 1 578 ? -9.555 35.955 -3.953 1.00 96.88 578 ALA A CA 1
ATOM 4290 C C . ALA A 1 578 ? -9.884 36.140 -5.448 1.00 96.88 578 ALA A C 1
ATOM 4292 O O . ALA A 1 578 ? -9.097 35.790 -6.327 1.00 96.88 578 ALA A O 1
ATOM 4293 N N . GLY A 1 579 ? -11.086 36.651 -5.739 1.00 96.75 579 GLY A N 1
ATOM 4294 C CA . GLY A 1 579 ? -11.584 36.841 -7.110 1.00 96.75 579 GLY A CA 1
ATOM 4295 C C . GLY A 1 579 ? -11.946 35.553 -7.869 1.00 96.75 579 GLY A C 1
ATOM 4296 O O . GLY A 1 579 ? -12.437 35.639 -8.993 1.00 96.75 579 GLY A O 1
ATOM 4297 N N . LYS A 1 580 ? -11.754 34.372 -7.270 1.00 98.62 580 LYS A N 1
ATOM 4298 C CA . LYS A 1 580 ? -12.013 33.055 -7.872 1.00 98.62 580 LYS A CA 1
ATOM 4299 C C . LYS A 1 580 ? -13.344 32.474 -7.399 1.00 98.62 580 LYS A C 1
ATOM 4301 O O . LYS A 1 580 ? -13.927 32.937 -6.417 1.00 98.62 580 LYS A O 1
ATOM 4306 N N . TYR A 1 581 ? -13.818 31.452 -8.106 1.00 98.75 581 TYR A N 1
ATOM 4307 C CA . TYR A 1 581 ? -15.124 30.826 -7.911 1.00 98.75 581 TYR A CA 1
ATOM 4308 C C . TYR A 1 581 ? -14.967 29.328 -7.666 1.00 98.75 581 TYR A C 1
ATOM 4310 O O . TYR A 1 581 ? -14.421 28.616 -8.500 1.00 98.75 581 TYR A O 1
ATOM 4318 N N . LEU A 1 582 ? -15.437 28.844 -6.522 1.00 98.75 582 LEU A N 1
ATOM 4319 C CA . LEU A 1 582 ? -15.416 27.437 -6.148 1.00 98.75 582 LEU A CA 1
ATOM 4320 C C . LEU A 1 582 ? -16.768 26.799 -6.471 1.00 98.75 582 LEU A C 1
ATOM 4322 O O . LEU A 1 582 ? -17.802 27.261 -5.978 1.00 98.75 582 LEU A O 1
ATOM 4326 N N . ILE A 1 583 ? -16.747 25.738 -7.275 1.00 98.75 583 ILE A N 1
ATOM 4327 C CA . ILE A 1 583 ? -17.928 24.955 -7.664 1.00 98.75 583 ILE A CA 1
ATOM 4328 C C . ILE A 1 583 ? -17.719 23.465 -7.338 1.00 98.75 583 ILE A C 1
ATOM 4330 O O . ILE A 1 583 ? -16.570 23.047 -7.151 1.00 98.75 583 ILE A O 1
ATOM 4334 N N . PRO A 1 584 ? -18.783 22.641 -7.271 1.00 98.44 584 PRO A N 1
ATOM 4335 C CA . PRO A 1 584 ? -18.632 21.188 -7.205 1.00 98.44 584 PRO A CA 1
ATOM 4336 C C . PRO A 1 584 ? -17.920 20.645 -8.451 1.00 98.44 584 PRO A C 1
ATOM 4338 O O . PRO A 1 584 ? -18.040 21.216 -9.535 1.00 98.44 584 PRO A O 1
ATOM 4341 N N . GLY A 1 585 ? -17.220 19.521 -8.305 1.00 97.94 585 GLY A N 1
ATOM 4342 C CA . GLY A 1 585 ? -16.702 18.750 -9.435 1.00 97.94 585 GLY A CA 1
ATOM 4343 C C . GLY A 1 585 ? -17.808 18.370 -10.421 1.00 97.94 585 GLY A C 1
ATOM 4344 O O . GLY A 1 585 ? -18.941 18.095 -10.016 1.00 97.94 585 GLY A O 1
ATOM 4345 N N . LEU A 1 586 ? -17.476 18.368 -11.712 1.00 98.38 586 LEU A N 1
ATOM 4346 C CA . LEU A 1 586 ? -18.401 17.978 -12.771 1.00 98.38 586 LEU A CA 1
ATOM 4347 C C . LEU A 1 586 ? -18.500 16.458 -12.869 1.00 98.38 586 LEU A C 1
ATOM 4349 O O . LEU A 1 586 ? -17.575 15.727 -12.508 1.00 98.38 586 LEU A O 1
ATOM 4353 N N . ALA A 1 587 ? -19.605 15.980 -13.424 1.00 97.75 587 ALA A N 1
ATOM 4354 C CA . ALA A 1 587 ? -19.767 14.587 -13.783 1.00 97.75 587 ALA A CA 1
ATOM 4355 C C . ALA A 1 587 ? -20.036 14.412 -15.277 1.00 97.75 587 ALA A C 1
ATOM 4357 O O . ALA A 1 587 ? -20.719 15.224 -15.893 1.00 97.75 587 ALA A O 1
ATOM 4358 N N . GLU A 1 588 ? -19.533 13.316 -15.828 1.00 97.19 588 GLU A N 1
ATOM 4359 C CA . GLU A 1 588 ? -19.714 12.912 -17.219 1.00 97.19 588 GLU A CA 1
ATOM 4360 C C . GLU A 1 588 ? -20.512 11.603 -17.247 1.00 97.19 588 GLU A C 1
ATOM 4362 O O . GLU A 1 588 ? -20.002 10.534 -16.907 1.00 97.19 588 GLU A O 1
ATOM 4367 N N . MET A 1 589 ? -21.802 11.692 -17.567 1.00 97.62 589 MET A N 1
ATOM 4368 C CA . MET A 1 589 ? -22.740 10.570 -17.498 1.00 97.62 589 MET A CA 1
ATOM 4369 C C . MET A 1 589 ? -22.820 9.757 -18.799 1.00 97.62 589 MET A C 1
ATOM 4371 O O . MET A 1 589 ? -23.573 8.782 -18.849 1.00 97.62 589 MET A O 1
ATOM 4375 N N . HIS A 1 590 ? -22.033 10.097 -19.821 1.00 97.12 590 HIS A N 1
ATOM 4376 C CA . HIS A 1 590 ? -21.808 9.258 -20.997 1.00 97.12 590 HIS A CA 1
ATOM 4377 C C . HIS A 1 590 ? -20.314 9.211 -21.328 1.00 97.12 590 HIS A C 1
ATOM 4379 O O . HIS A 1 590 ? -19.840 9.829 -22.276 1.00 97.12 590 HIS A O 1
ATOM 4385 N N . ALA A 1 591 ? -19.549 8.488 -20.511 1.00 96.06 591 ALA A N 1
ATOM 4386 C CA . ALA A 1 591 ? -18.128 8.270 -20.750 1.00 96.06 591 ALA A CA 1
ATOM 4387 C C . ALA A 1 591 ? -17.885 6.918 -21.425 1.00 96.06 591 ALA A C 1
ATOM 4389 O O . ALA A 1 591 ? -18.482 5.904 -21.062 1.00 96.06 591 ALA A O 1
ATOM 4390 N N . HIS A 1 592 ? -16.905 6.872 -22.315 1.00 94.50 592 HIS A N 1
ATOM 4391 C CA . HIS A 1 592 ? -16.336 5.651 -22.864 1.00 94.50 592 HIS A CA 1
ATOM 4392 C C . HIS A 1 592 ? -14.946 5.429 -22.270 1.00 94.50 592 HIS A C 1
ATOM 4394 O O . HIS A 1 592 ? -13.926 5.762 -22.869 1.00 94.50 592 HIS A O 1
ATOM 4400 N N . VAL A 1 593 ? -14.883 4.850 -21.067 1.00 94.12 593 VAL A N 1
ATOM 4401 C CA . VAL A 1 593 ? -13.600 4.334 -20.566 1.00 94.12 593 VAL A CA 1
ATOM 4402 C C . VAL A 1 593 ? -13.118 3.275 -21.570 1.00 94.12 593 VAL A C 1
ATOM 4404 O O . VAL A 1 593 ? -13.907 2.377 -21.872 1.00 94.12 593 VAL A O 1
ATOM 4407 N N . PRO A 1 594 ? -11.885 3.365 -22.114 1.00 91.19 594 PRO A N 1
ATOM 4408 C CA . PRO A 1 594 ? -11.457 2.547 -23.250 1.00 91.19 594 PRO A CA 1
ATOM 4409 C C . PRO A 1 594 ? -11.769 1.049 -23.073 1.00 91.19 594 PRO A C 1
ATOM 4411 O O . PRO A 1 594 ? -11.256 0.431 -22.131 1.00 91.19 594 PRO A O 1
ATOM 4414 N N . PRO A 1 595 ? -12.632 0.459 -23.924 1.00 84.50 595 PRO A N 1
ATOM 4415 C CA . PRO A 1 595 ? -12.958 -0.962 -23.868 1.00 84.50 595 PRO A CA 1
ATOM 4416 C C . PRO A 1 595 ? -11.974 -1.802 -24.708 1.00 84.50 595 PRO A C 1
ATOM 4418 O O . PRO A 1 595 ? -10.998 -1.299 -25.265 1.00 84.50 595 PRO A O 1
ATOM 4421 N N . GLY A 1 596 ? -12.239 -3.108 -24.823 1.00 84.62 596 GLY A N 1
ATOM 4422 C CA . GLY A 1 596 ? -11.484 -4.018 -25.691 1.00 84.62 596 GLY A CA 1
ATOM 4423 C C . GLY A 1 596 ? -10.058 -4.292 -25.203 1.00 84.62 596 GLY A C 1
ATOM 4424 O O . GLY A 1 596 ? -9.852 -4.615 -24.035 1.00 84.62 596 GLY A O 1
ATOM 4425 N N . ASN A 1 597 ? -9.080 -4.175 -26.107 1.00 83.06 597 ASN A N 1
ATOM 4426 C CA . ASN A 1 597 ? -7.667 -4.489 -25.849 1.00 83.06 597 ASN A CA 1
ATOM 4427 C C . ASN A 1 597 ? -6.862 -3.305 -25.285 1.00 83.06 597 ASN A C 1
ATOM 4429 O O . ASN A 1 597 ? -5.632 -3.359 -25.284 1.00 83.06 597 ASN A O 1
ATOM 4433 N N . ALA A 1 598 ? -7.533 -2.246 -24.819 1.00 87.38 598 ALA A N 1
ATOM 4434 C CA . ALA A 1 598 ? -6.865 -1.087 -24.241 1.00 87.38 598 ALA A CA 1
ATOM 4435 C C . ALA A 1 598 ? -5.944 -1.497 -23.079 1.00 87.38 598 ALA A C 1
ATOM 4437 O O . ALA A 1 598 ? -6.313 -2.258 -22.174 1.00 87.38 598 ALA A O 1
ATOM 4438 N N . THR A 1 599 ? -4.723 -0.984 -23.110 1.00 88.75 599 THR A N 1
ATOM 4439 C CA . THR A 1 599 ? -3.712 -1.161 -22.072 1.00 88.75 599 THR A CA 1
ATOM 4440 C C . THR A 1 599 ? -4.096 -0.407 -20.798 1.00 88.75 599 THR A C 1
ATOM 4442 O O . THR A 1 599 ? -4.881 0.542 -20.811 1.00 88.75 599 THR A O 1
ATOM 4445 N N . ASP A 1 600 ? -3.515 -0.809 -19.669 1.00 87.62 600 ASP A N 1
ATOM 4446 C CA . ASP A 1 600 ? -3.741 -0.140 -18.380 1.00 87.62 600 ASP A CA 1
ATOM 4447 C C . ASP A 1 600 ? -3.281 1.322 -18.430 1.00 87.62 600 ASP A C 1
ATOM 4449 O O . ASP A 1 600 ? -3.902 2.195 -17.824 1.00 87.62 600 ASP A O 1
ATOM 4453 N N . ALA A 1 601 ? -2.227 1.595 -19.205 1.00 87.75 601 ALA A N 1
ATOM 4454 C CA . ALA A 1 601 ? -1.711 2.936 -19.442 1.00 87.75 601 ALA A CA 1
ATOM 4455 C C . ALA A 1 601 ? -2.719 3.809 -20.204 1.00 87.75 601 ALA A C 1
ATOM 4457 O O . ALA A 1 601 ? -2.945 4.950 -19.811 1.00 87.75 601 ALA A O 1
ATOM 4458 N N . GLU A 1 602 ? -3.373 3.280 -21.243 1.00 90.56 602 GLU A N 1
ATOM 4459 C CA . GLU A 1 602 ? -4.402 4.012 -21.995 1.00 90.56 602 GLU A CA 1
ATOM 4460 C C . GLU A 1 602 ? -5.631 4.318 -21.137 1.00 90.56 602 GLU A C 1
ATOM 4462 O O . GLU A 1 602 ? -6.121 5.449 -21.149 1.00 90.56 602 GLU A O 1
ATOM 4467 N N . ILE A 1 603 ? -6.100 3.345 -20.348 1.00 93.12 603 ILE A N 1
ATOM 4468 C CA . ILE A 1 603 ? -7.225 3.540 -19.422 1.00 93.12 603 ILE A CA 1
ATOM 4469 C C . ILE A 1 603 ? -6.866 4.608 -18.381 1.00 93.12 603 ILE A C 1
ATOM 4471 O O . ILE A 1 603 ? -7.611 5.573 -18.211 1.00 93.12 603 ILE A O 1
ATOM 4475 N N . THR A 1 604 ? -5.702 4.481 -17.735 1.00 92.50 604 THR A N 1
ATOM 4476 C CA . THR A 1 604 ? -5.219 5.438 -16.723 1.00 92.50 604 THR A CA 1
ATOM 4477 C C . THR A 1 604 ? -5.095 6.843 -17.304 1.00 92.50 604 THR A C 1
ATOM 4479 O O . THR A 1 604 ? -5.585 7.799 -16.710 1.00 92.50 604 THR A O 1
ATOM 4482 N N . ARG A 1 605 ? -4.512 6.967 -18.502 1.00 94.06 605 ARG A N 1
ATOM 4483 C CA . ARG A 1 605 ? -4.351 8.238 -19.214 1.00 94.06 605 ARG A CA 1
ATOM 4484 C C . ARG A 1 605 ? -5.695 8.925 -19.464 1.00 94.06 605 ARG A C 1
ATOM 4486 O O . ARG A 1 605 ? -5.811 10.124 -19.231 1.00 94.06 605 ARG A O 1
ATOM 4493 N N . MET A 1 606 ? -6.712 8.190 -19.923 1.00 94.00 606 MET A N 1
ATOM 4494 C CA . MET A 1 606 ? -8.046 8.763 -20.162 1.00 94.00 606 MET A CA 1
ATOM 4495 C C . MET A 1 606 ? -8.730 9.203 -18.864 1.00 94.00 606 MET A C 1
ATOM 4497 O O . MET A 1 606 ? -9.297 10.295 -18.810 1.00 94.00 606 MET A O 1
ATOM 4501 N N . LEU A 1 607 ? -8.644 8.389 -17.809 1.00 96.94 607 LEU A N 1
ATOM 4502 C CA . LEU A 1 607 ? -9.164 8.739 -16.485 1.00 96.94 607 LEU A CA 1
ATOM 4503 C C . LEU A 1 607 ? -8.500 10.011 -15.943 1.00 96.94 607 LEU A C 1
ATOM 4505 O O . LEU A 1 607 ? -9.196 10.924 -15.498 1.00 96.94 607 LEU A O 1
ATOM 4509 N N . GLU A 1 608 ? -7.178 10.123 -16.065 1.00 96.94 608 GLU A N 1
ATOM 4510 C CA . GLU A 1 608 ? -6.444 11.308 -15.622 1.00 96.94 608 GLU A CA 1
ATOM 4511 C C . GLU A 1 608 ? -6.852 12.568 -16.407 1.00 96.94 608 GLU A C 1
ATOM 4513 O O . GLU A 1 608 ? -7.030 13.626 -15.803 1.00 96.94 608 GLU A O 1
ATOM 4518 N N . LEU A 1 609 ? -7.103 12.468 -17.720 1.00 96.88 609 LEU A N 1
ATOM 4519 C CA . LEU A 1 609 ? -7.608 13.597 -18.516 1.00 96.88 609 LEU A CA 1
ATOM 4520 C C . LEU A 1 609 ? -8.956 14.126 -18.002 1.00 96.88 609 LEU A C 1
ATOM 4522 O O . LEU A 1 609 ? -9.115 15.341 -17.878 1.00 96.88 609 LEU A O 1
ATOM 4526 N N . TRP A 1 610 ? -9.922 13.262 -17.669 1.00 97.75 610 TRP A N 1
ATOM 4527 C CA . TRP A 1 610 ? -11.182 13.718 -17.062 1.00 97.75 610 TRP A CA 1
ATOM 4528 C C . TRP A 1 610 ? -10.936 14.406 -15.712 1.00 97.75 610 TRP A C 1
ATOM 4530 O O . TRP A 1 610 ? -11.408 15.527 -15.501 1.00 97.75 610 TRP A O 1
ATOM 4540 N N . ALA A 1 611 ? -10.146 13.781 -14.832 1.00 97.62 611 ALA A N 1
ATOM 4541 C CA . ALA A 1 611 ? -9.852 14.302 -13.497 1.00 97.62 611 ALA A CA 1
ATOM 4542 C C . ALA A 1 611 ? -9.205 15.698 -13.537 1.00 97.62 611 ALA A C 1
ATOM 4544 O O . ALA A 1 611 ? -9.641 16.609 -12.831 1.00 97.62 611 ALA A O 1
ATOM 4545 N N . LEU A 1 612 ? -8.201 15.894 -14.398 1.00 97.00 612 LEU A N 1
ATOM 4546 C CA . LEU A 1 612 ? -7.478 17.164 -14.542 1.00 97.00 612 LEU A CA 1
ATOM 4547 C C . LEU A 1 612 ? -8.342 18.293 -15.123 1.00 97.00 612 LEU A C 1
ATOM 4549 O O . LEU A 1 612 ? -8.071 19.471 -14.883 1.00 97.00 612 LEU A O 1
ATOM 4553 N N . ASN A 1 613 ? -9.408 17.945 -15.842 1.00 96.94 613 ASN A N 1
ATOM 4554 C CA . ASN A 1 613 ? -10.397 18.897 -16.346 1.00 96.94 613 ASN A CA 1
ATOM 4555 C C . ASN A 1 613 ? -11.550 19.157 -15.361 1.00 96.94 613 ASN A C 1
ATOM 4557 O O . ASN A 1 613 ? -12.485 19.885 -15.681 1.00 96.94 613 ASN A O 1
ATOM 4561 N N . GLY A 1 614 ? -11.473 18.619 -14.140 1.00 96.88 614 GLY A N 1
ATOM 4562 C CA . GLY A 1 614 ? -12.474 18.840 -13.096 1.00 96.88 614 GLY A CA 1
ATOM 4563 C C . GLY A 1 614 ? -13.692 17.923 -13.195 1.00 96.88 614 GLY A C 1
ATOM 4564 O O . GLY A 1 614 ? -14.654 18.116 -12.451 1.00 96.88 614 GLY A O 1
ATOM 4565 N N . VAL A 1 615 ? -13.658 16.908 -14.063 1.00 98.31 615 VAL A N 1
ATOM 4566 C CA . VAL A 1 615 ? -14.647 15.828 -14.054 1.00 98.31 615 VAL A CA 1
ATOM 4567 C C . VAL A 1 615 ? -14.253 14.840 -12.958 1.00 98.31 615 VAL A C 1
ATOM 4569 O O . VAL A 1 615 ? -13.242 14.153 -13.057 1.00 98.31 615 VAL A O 1
ATOM 4572 N N . THR A 1 616 ? -15.033 14.774 -11.884 1.00 97.06 616 THR A N 1
ATOM 4573 C CA . THR A 1 616 ? -14.739 13.971 -10.683 1.00 97.06 616 THR A CA 1
ATOM 4574 C C . THR A 1 616 ? -15.617 12.730 -10.566 1.00 97.06 616 THR A C 1
ATOM 4576 O O . THR A 1 616 ? -15.381 11.876 -9.712 1.00 97.06 616 THR A O 1
ATOM 4579 N N . THR A 1 617 ? -16.618 12.576 -11.435 1.00 97.62 617 THR A N 1
ATOM 4580 C CA . THR A 1 617 ? -17.402 11.343 -11.578 1.00 97.62 617 THR A CA 1
ATOM 4581 C C . THR A 1 617 ? -17.641 11.043 -13.059 1.00 97.62 617 THR A C 1
ATOM 4583 O O . THR A 1 617 ? -18.000 11.932 -13.820 1.00 97.62 617 THR A O 1
ATOM 4586 N N . VAL A 1 618 ? -17.484 9.786 -13.465 1.00 97.94 618 VAL A N 1
ATOM 4587 C CA . VAL A 1 618 ? -17.824 9.298 -14.807 1.00 97.94 618 VAL A CA 1
ATOM 4588 C C . VAL A 1 618 ? -18.787 8.119 -14.712 1.00 97.94 618 VAL A C 1
ATOM 4590 O O . VAL A 1 618 ? -18.650 7.271 -13.828 1.00 97.94 618 VAL A O 1
ATOM 4593 N N . ARG A 1 619 ? -19.742 8.033 -15.638 1.00 96.69 619 ARG A N 1
ATOM 4594 C CA . ARG A 1 619 ? -20.539 6.827 -15.886 1.00 96.69 619 ARG A CA 1
ATOM 4595 C C . ARG A 1 619 ? -20.039 6.185 -17.177 1.00 96.69 619 ARG A C 1
ATOM 4597 O O . ARG A 1 619 ? -20.261 6.724 -18.256 1.00 96.69 619 ARG A O 1
ATOM 4604 N N . SER A 1 620 ? -19.331 5.065 -17.043 1.00 95.00 620 SER A N 1
ATOM 4605 C CA . SER A 1 620 ? -18.758 4.313 -18.159 1.00 95.00 620 SER A CA 1
ATOM 4606 C C . SER A 1 620 ? -19.837 3.489 -18.854 1.00 95.00 620 SER A C 1
ATOM 4608 O O . SER A 1 620 ? -20.431 2.595 -18.243 1.00 95.00 620 SER A O 1
ATOM 4610 N N . MET A 1 621 ? -20.080 3.786 -20.126 1.00 93.06 621 MET A N 1
ATOM 4611 C CA . MET A 1 621 ? -21.194 3.259 -20.913 1.00 93.06 621 MET A CA 1
ATOM 4612 C C . MET A 1 621 ? -20.836 2.035 -21.761 1.00 93.06 621 MET A C 1
ATOM 4614 O O . MET A 1 621 ? -21.730 1.488 -22.387 1.00 93.06 621 MET A O 1
ATOM 4618 N N . LEU A 1 622 ? -19.579 1.578 -21.788 1.00 89.31 622 LEU A N 1
ATOM 4619 C CA . LEU A 1 622 ? -19.170 0.328 -22.450 1.00 89.31 622 LEU A CA 1
ATOM 4620 C C . LEU A 1 622 ? -18.169 -0.429 -21.581 1.00 89.31 622 LEU A C 1
ATOM 4622 O O . LEU A 1 622 ? -16.956 -0.330 -21.774 1.00 89.31 622 LEU A O 1
ATOM 4626 N N . GLY A 1 623 ? -18.677 -1.156 -20.591 1.00 89.44 623 GLY A N 1
ATOM 4627 C CA . GLY A 1 623 ? -17.814 -1.823 -19.634 1.00 89.44 623 GLY A CA 1
ATOM 4628 C C . GLY A 1 623 ? -17.269 -3.170 -20.075 1.00 89.44 623 GLY A C 1
ATOM 4629 O O . GLY A 1 623 ? -17.882 -3.917 -20.833 1.00 89.44 623 GLY A O 1
ATOM 4630 N N . ILE A 1 624 ? -16.116 -3.511 -19.512 1.00 91.00 624 ILE A N 1
ATOM 4631 C CA . ILE A 1 624 ? -15.524 -4.852 -19.546 1.00 91.00 624 ILE A CA 1
ATOM 4632 C C . ILE A 1 624 ? -15.037 -5.225 -18.139 1.00 91.00 624 ILE A C 1
ATOM 4634 O O . ILE A 1 624 ? -14.873 -4.330 -17.306 1.00 91.00 624 ILE A O 1
ATOM 4638 N N . PRO A 1 625 ? -14.792 -6.512 -17.817 1.00 88.50 625 PRO A N 1
ATOM 4639 C CA . PRO A 1 625 ? -14.371 -6.911 -16.466 1.00 88.50 625 PRO A CA 1
ATOM 4640 C C . PRO A 1 625 ? -13.122 -6.169 -15.981 1.00 88.50 625 PRO A C 1
ATOM 4642 O O . PRO A 1 625 ? -13.003 -5.831 -14.806 1.00 88.50 625 PRO A O 1
ATOM 4645 N N . LYS A 1 626 ? -12.239 -5.815 -16.920 1.00 87.94 626 LYS A N 1
ATOM 4646 C CA . LYS A 1 626 ? -11.030 -5.029 -16.675 1.00 87.94 626 LYS A CA 1
ATOM 4647 C C . LYS A 1 626 ? -11.294 -3.651 -16.058 1.00 87.94 626 LYS A C 1
ATOM 4649 O O . LYS A 1 626 ? -10.414 -3.128 -15.393 1.00 87.94 626 LYS A O 1
ATOM 4654 N N . HIS A 1 627 ? -12.473 -3.053 -16.237 1.00 93.50 627 HIS A N 1
ATOM 4655 C CA . HIS A 1 627 ? -12.790 -1.744 -15.650 1.00 93.50 627 HIS A CA 1
ATOM 4656 C C . HIS A 1 627 ? -13.114 -1.810 -14.151 1.00 93.50 627 HIS A C 1
ATOM 4658 O O . HIS A 1 627 ? -13.006 -0.789 -13.475 1.00 93.50 627 HIS A O 1
ATOM 4664 N N . LEU A 1 628 ? -13.488 -2.978 -13.613 1.00 91.88 628 LEU A N 1
ATOM 4665 C CA . LEU A 1 628 ? -13.903 -3.109 -12.210 1.00 91.88 628 LEU A CA 1
ATOM 4666 C C . LEU A 1 628 ? -12.756 -2.821 -11.217 1.00 91.88 628 LEU A C 1
ATOM 4668 O O . LEU A 1 628 ? -12.981 -2.021 -10.307 1.00 91.88 628 LEU A O 1
ATOM 4672 N N . PRO A 1 629 ? -11.519 -3.327 -11.412 1.00 87.50 629 PRO A N 1
ATOM 4673 C CA . PRO A 1 629 ? -10.382 -2.922 -10.581 1.00 87.50 629 PRO A CA 1
ATOM 4674 C C . PRO A 1 629 ? -10.084 -1.416 -10.639 1.00 87.50 629 PRO A C 1
ATOM 4676 O O . PRO A 1 629 ? -9.831 -0.803 -9.606 1.00 87.50 629 PRO A O 1
ATOM 4679 N N . PHE A 1 630 ? -10.185 -0.778 -11.814 1.00 91.12 630 PHE A N 1
ATOM 4680 C CA . PHE A 1 630 ? -10.012 0.681 -11.933 1.00 91.12 630 PHE A CA 1
ATOM 4681 C C . PHE A 1 630 ? -11.102 1.449 -11.187 1.00 91.12 630 PHE A C 1
ATOM 4683 O O . PHE A 1 630 ? -10.814 2.458 -10.546 1.00 91.12 630 PHE A O 1
ATOM 4690 N N . ARG A 1 631 ? -12.351 0.969 -11.235 1.00 94.50 631 ARG A N 1
ATOM 4691 C CA . ARG A 1 631 ? -13.457 1.537 -10.457 1.00 94.50 631 ARG A CA 1
ATOM 4692 C C . ARG A 1 631 ? -13.152 1.493 -8.963 1.00 94.50 631 ARG A C 1
ATOM 4694 O O . ARG A 1 631 ? -13.345 2.494 -8.276 1.00 94.50 631 ARG A O 1
ATOM 4701 N N . GLU A 1 632 ? -12.683 0.353 -8.467 1.00 85.31 632 GLU A N 1
ATOM 4702 C CA . GLU A 1 632 ? -12.330 0.177 -7.058 1.00 85.31 632 GLU A CA 1
ATOM 4703 C C . GLU A 1 632 ? -11.151 1.065 -6.650 1.00 85.31 632 GLU A C 1
ATOM 4705 O O . GLU A 1 632 ? -11.234 1.748 -5.627 1.00 85.31 632 GLU A O 1
ATOM 4710 N N . ALA A 1 633 ? -10.104 1.132 -7.476 1.00 81.19 633 ALA A N 1
ATOM 4711 C CA . ALA A 1 633 ? -8.944 1.984 -7.232 1.00 81.19 633 ALA A CA 1
ATOM 4712 C C . ALA A 1 633 ? -9.306 3.477 -7.225 1.00 81.19 633 ALA A C 1
ATOM 4714 O O . ALA A 1 633 ? -8.887 4.231 -6.342 1.00 81.19 633 ALA A O 1
ATOM 4715 N N . ALA A 1 634 ? -10.157 3.911 -8.160 1.00 87.75 634 ALA A N 1
ATOM 4716 C CA . ALA A 1 634 ? -10.684 5.272 -8.195 1.00 87.75 634 ALA A CA 1
ATOM 4717 C C . ALA A 1 634 ? -11.546 5.588 -6.959 1.00 87.75 634 ALA A C 1
ATOM 4719 O O . ALA A 1 634 ? -11.455 6.681 -6.400 1.00 87.75 634 ALA A O 1
ATOM 4720 N N . ALA A 1 635 ? -12.364 4.637 -6.494 1.00 84.25 635 ALA A N 1
ATOM 4721 C CA . ALA A 1 635 ? -13.188 4.812 -5.297 1.00 84.25 635 ALA A CA 1
ATOM 4722 C C . ALA A 1 635 ? -12.346 4.978 -4.019 1.00 84.25 635 ALA A C 1
ATOM 4724 O O . ALA A 1 635 ? -12.731 5.751 -3.138 1.00 84.25 635 ALA A O 1
ATOM 4725 N N . LYS A 1 636 ? -11.196 4.296 -3.945 1.00 76.56 636 LYS A N 1
ATOM 4726 C CA . LYS A 1 636 ? -10.223 4.386 -2.844 1.00 76.56 636 LYS A CA 1
ATOM 4727 C C . LYS A 1 636 ? -9.271 5.585 -2.954 1.00 76.56 636 LYS A C 1
ATOM 4729 O O . LYS A 1 636 ? -8.584 5.894 -1.987 1.00 76.56 636 LYS A O 1
ATOM 4734 N N . GLY A 1 637 ? -9.243 6.275 -4.097 1.00 78.38 637 GLY A N 1
ATOM 4735 C CA . GLY A 1 637 ? -8.326 7.392 -4.352 1.00 78.38 637 GLY A CA 1
ATOM 4736 C C . GLY A 1 637 ? -6.882 6.963 -4.645 1.00 78.38 637 GLY A C 1
ATOM 4737 O O . GLY A 1 637 ? -5.966 7.765 -4.489 1.00 78.38 637 GLY A O 1
ATOM 4738 N N . GLU A 1 638 ? -6.671 5.711 -5.058 1.00 74.75 638 GLU A N 1
ATOM 4739 C CA . GLU A 1 638 ? -5.344 5.129 -5.330 1.00 74.75 638 GLU A CA 1
ATOM 4740 C C . GLU A 1 638 ? -4.777 5.570 -6.687 1.00 74.75 638 GLU A C 1
ATOM 4742 O O . GLU A 1 638 ? -3.564 5.605 -6.886 1.00 74.75 638 GLU A O 1
ATOM 4747 N N . ILE A 1 639 ? -5.657 5.955 -7.612 1.00 85.00 639 ILE A N 1
ATOM 4748 C CA . ILE A 1 639 ? -5.314 6.532 -8.913 1.00 85.00 639 ILE A CA 1
ATOM 4749 C C . ILE A 1 639 ? -5.937 7.921 -9.048 1.00 85.00 639 ILE A C 1
ATOM 4751 O O . ILE A 1 639 ? -7.010 8.192 -8.503 1.00 85.00 639 ILE A O 1
ATOM 4755 N N . LEU A 1 640 ? -5.287 8.807 -9.808 1.00 90.19 640 LEU A N 1
ATOM 4756 C CA . LEU A 1 640 ? -5.884 10.089 -10.171 1.00 90.19 640 LEU A CA 1
ATOM 4757 C C . LEU A 1 640 ? -6.966 9.854 -11.230 1.00 90.19 640 LEU A C 1
ATOM 4759 O O . LEU A 1 640 ? -6.685 9.781 -12.421 1.00 90.19 640 LEU A O 1
ATOM 4763 N N . SER A 1 641 ? -8.201 9.697 -10.767 1.00 95.56 641 SER A N 1
ATOM 4764 C CA . SER A 1 641 ? -9.342 9.324 -11.595 1.00 95.56 641 SER A CA 1
ATOM 4765 C C . SER A 1 641 ? -10.624 9.966 -11.065 1.00 95.56 641 SER A C 1
ATOM 4767 O O . SER A 1 641 ? -10.777 10.111 -9.848 1.00 95.56 641 SER A O 1
ATOM 4769 N N . PRO A 1 642 ? -11.598 10.269 -11.939 1.00 97.00 642 PRO A N 1
ATOM 4770 C CA . PRO A 1 642 ? -12.979 10.424 -11.521 1.00 97.00 642 PRO A CA 1
ATOM 4771 C C . PRO A 1 642 ? -13.463 9.122 -10.875 1.00 97.00 642 PRO A C 1
ATOM 4773 O O . PRO A 1 642 ? -13.013 8.029 -11.230 1.00 97.00 642 PRO A O 1
ATOM 4776 N N . ARG A 1 643 ? -14.439 9.208 -9.972 1.00 95.50 643 ARG A N 1
ATOM 4777 C CA . ARG A 1 643 ? -15.167 8.024 -9.510 1.00 95.50 643 ARG A CA 1
ATOM 4778 C C . ARG A 1 643 ? -15.919 7.405 -10.682 1.00 95.50 643 ARG A C 1
ATOM 4780 O O . ARG A 1 643 ? -16.629 8.110 -11.393 1.00 95.50 643 ARG A O 1
ATOM 4787 N N . ILE A 1 644 ? -15.810 6.093 -10.836 1.00 97.19 644 ILE A N 1
ATOM 4788 C CA . ILE A 1 644 ? -16.381 5.376 -11.974 1.00 97.19 644 ILE A CA 1
ATOM 4789 C C . ILE A 1 644 ? -17.690 4.703 -11.549 1.00 97.19 644 ILE A C 1
ATOM 4791 O O . ILE A 1 644 ? -17.747 4.044 -10.517 1.00 97.19 644 ILE A O 1
ATOM 4795 N N . TRP A 1 645 ? -18.734 4.863 -12.355 1.00 96.88 645 TRP A N 1
ATOM 4796 C CA . TRP A 1 645 ? -19.931 4.022 -12.351 1.00 96.88 645 TRP A CA 1
ATOM 4797 C C . TRP A 1 645 ? -19.884 3.173 -13.612 1.00 96.88 645 TRP A C 1
ATOM 4799 O O . TRP A 1 645 ? -19.943 3.719 -14.712 1.00 96.88 645 TRP A O 1
ATOM 4809 N N . ALA A 1 646 ? -19.707 1.866 -13.477 1.00 95.75 646 ALA A N 1
ATOM 4810 C CA . ALA A 1 646 ? -19.413 0.989 -14.602 1.00 95.75 646 ALA A CA 1
ATOM 4811 C C . ALA A 1 646 ? -20.655 0.209 -15.044 1.00 95.75 646 ALA A C 1
ATOM 4813 O O . ALA A 1 646 ? -21.254 -0.517 -14.247 1.00 95.75 646 ALA A O 1
ATOM 4814 N N . SER A 1 647 ? -21.004 0.321 -16.328 1.00 96.00 647 SER A N 1
ATOM 4815 C CA . SER A 1 647 ? -21.823 -0.704 -16.986 1.00 96.00 647 SER A CA 1
ATOM 4816 C C . SER A 1 647 ? -21.012 -1.974 -17.225 1.00 96.00 647 SER A C 1
ATOM 4818 O O . SER A 1 647 ? -19.790 -1.940 -17.092 1.00 96.00 647 SER A O 1
ATOM 4820 N N . GLY A 1 648 ? -21.673 -3.081 -17.567 1.00 92.38 648 GLY A N 1
ATOM 4821 C CA . GLY A 1 648 ? -21.031 -4.230 -18.207 1.00 92.38 648 GLY A CA 1
ATOM 4822 C C . GLY A 1 648 ? -20.988 -4.107 -19.736 1.00 92.38 648 GLY A C 1
ATOM 4823 O O . GLY A 1 648 ? -21.230 -3.021 -20.280 1.00 92.38 648 GLY A O 1
ATOM 4824 N N . PRO A 1 649 ? -20.652 -5.200 -20.446 1.00 92.88 649 PRO A N 1
ATOM 4825 C CA . PRO A 1 649 ? -20.749 -5.249 -21.900 1.00 92.88 649 PRO A CA 1
ATOM 4826 C C . PRO A 1 649 ? -22.144 -4.844 -22.405 1.00 92.88 649 PRO A C 1
ATOM 4828 O O . PRO A 1 649 ? -23.165 -5.080 -21.772 1.00 92.88 649 PRO A O 1
ATOM 4831 N N . SER A 1 650 ? -22.220 -4.211 -23.574 1.00 93.88 650 SER A N 1
ATOM 4832 C CA . SER A 1 650 ? -23.499 -3.684 -24.060 1.00 93.88 650 SER A CA 1
ATOM 4833 C C . SER A 1 650 ? -24.467 -4.777 -24.525 1.00 93.88 650 SER A C 1
ATOM 4835 O O . SER A 1 650 ? -24.099 -5.695 -25.269 1.00 93.88 650 SER A O 1
ATOM 4837 N N . PHE A 1 651 ? -25.744 -4.591 -24.216 1.00 96.50 651 PHE A N 1
ATOM 4838 C CA . PHE A 1 651 ? -26.851 -5.368 -24.756 1.00 96.50 651 PHE A CA 1
ATOM 4839 C C . PHE A 1 651 ? -27.203 -4.837 -26.147 1.00 96.50 651 PHE A C 1
ATOM 4841 O O . PHE A 1 651 ? -27.499 -3.660 -26.308 1.00 96.50 651 PHE A O 1
ATOM 4848 N N . SER A 1 652 ? -27.145 -5.695 -27.159 1.00 95.69 652 SER A N 1
ATOM 4849 C CA . SER A 1 652 ? -27.387 -5.373 -28.568 1.00 95.69 652 SER A CA 1
ATOM 4850 C C . SER A 1 652 ? -28.064 -6.554 -29.259 1.00 95.69 652 SER A C 1
ATOM 4852 O O . SER A 1 652 ? -28.091 -7.655 -28.708 1.00 95.69 652 SER A O 1
ATOM 4854 N N . GLY A 1 653 ? -28.536 -6.372 -30.493 1.00 92.75 653 GLY A N 1
ATOM 4855 C CA . GLY A 1 653 ? -29.089 -7.487 -31.277 1.00 92.75 653 GLY A CA 1
ATOM 4856 C C . GLY A 1 653 ? -28.128 -8.673 -31.446 1.00 92.75 653 GLY A C 1
ATOM 4857 O O . GLY A 1 653 ? -28.571 -9.814 -31.523 1.00 92.75 653 GLY A O 1
ATOM 4858 N N . GLY A 1 654 ? -26.813 -8.418 -31.447 1.00 93.19 654 GLY A N 1
ATOM 4859 C CA . GLY A 1 654 ? -25.794 -9.466 -31.539 1.00 93.19 654 GLY A CA 1
ATOM 4860 C C . GLY A 1 654 ? -25.522 -10.188 -30.217 1.00 93.19 654 GLY A C 1
ATOM 4861 O O . GLY A 1 654 ? -25.301 -11.395 -30.217 1.00 93.19 654 GLY A O 1
ATOM 4862 N N . SER A 1 655 ? -25.546 -9.473 -29.088 1.00 94.44 655 SER A N 1
ATOM 4863 C CA . SER A 1 655 ? -25.272 -10.068 -27.770 1.00 94.44 655 SER A CA 1
ATOM 4864 C C . SER A 1 655 ? -26.506 -10.705 -27.130 1.00 94.44 655 SER A C 1
ATOM 4866 O O . SER A 1 655 ? -26.373 -11.685 -26.396 1.00 94.44 655 SER A O 1
ATOM 4868 N N . VAL A 1 656 ? -27.704 -10.189 -27.425 1.00 95.88 656 VAL A N 1
ATOM 4869 C CA . VAL A 1 656 ? -28.972 -10.668 -26.858 1.00 95.88 656 VAL A CA 1
ATOM 4870 C C . VAL A 1 656 ? -30.079 -10.814 -27.915 1.00 95.88 656 VAL A C 1
ATOM 4872 O O . VAL A 1 656 ? -31.086 -10.104 -27.877 1.00 95.88 656 VAL A O 1
ATOM 4875 N N . PRO A 1 657 ? -29.939 -11.753 -28.869 1.00 95.25 657 PRO A N 1
ATOM 4876 C CA . PRO A 1 657 ? -30.913 -11.931 -29.948 1.00 95.25 657 PRO A CA 1
ATOM 4877 C C . PRO A 1 657 ? -32.279 -12.476 -29.487 1.00 95.25 657 PRO A C 1
ATOM 4879 O O . PRO A 1 657 ? -33.216 -12.503 -30.277 1.00 95.25 657 PRO A O 1
ATOM 4882 N N . ASN A 1 658 ? -32.417 -12.950 -28.242 1.00 96.00 658 ASN A N 1
ATOM 4883 C CA . ASN A 1 658 ? -33.664 -13.514 -27.705 1.00 96.00 658 ASN A CA 1
ATOM 4884 C C . ASN A 1 658 ? -33.784 -13.362 -26.175 1.00 96.00 658 ASN A C 1
ATOM 4886 O O . ASN A 1 658 ? -32.809 -13.035 -25.491 1.00 96.00 658 ASN A O 1
ATOM 4890 N N . ALA A 1 659 ? -34.975 -13.645 -25.636 1.00 94.94 659 ALA A N 1
ATOM 4891 C CA . ALA A 1 659 ? -35.300 -13.559 -24.208 1.00 94.94 659 ALA A CA 1
ATOM 4892 C C . ALA A 1 659 ? -34.297 -14.282 -23.295 1.00 94.94 659 ALA A C 1
ATOM 4894 O O . ALA A 1 659 ? -33.814 -13.707 -22.317 1.00 94.94 659 ALA A O 1
ATOM 4895 N N . ASP A 1 660 ? -33.927 -15.517 -23.630 1.00 90.75 660 ASP A N 1
ATOM 4896 C CA . ASP A 1 660 ? -33.042 -16.327 -22.793 1.00 90.75 660 ASP A CA 1
ATOM 4897 C C . ASP A 1 660 ? -31.633 -15.744 -22.692 1.00 90.75 660 ASP A C 1
ATOM 4899 O O . ASP A 1 660 ? -31.061 -15.664 -21.600 1.00 90.75 660 ASP A O 1
ATOM 4903 N N . SER A 1 661 ? -31.066 -15.317 -23.824 1.00 95.62 661 SER A N 1
ATOM 4904 C CA . SER A 1 661 ? -29.761 -14.648 -23.850 1.00 95.62 661 SER A CA 1
ATOM 4905 C C . SER A 1 661 ? -29.769 -13.353 -23.033 1.00 95.62 661 SER A C 1
ATOM 4907 O O . SER A 1 661 ? -28.852 -13.136 -22.237 1.00 95.62 661 SER A O 1
ATOM 4909 N N . ALA A 1 662 ? -30.847 -12.568 -23.125 1.00 95.94 662 ALA A N 1
ATOM 4910 C CA . ALA A 1 662 ? -31.023 -11.350 -22.348 1.00 95.94 662 ALA A CA 1
ATOM 4911 C C . ALA A 1 662 ? -31.053 -11.623 -20.838 1.00 95.94 662 ALA A C 1
ATOM 4913 O O . ALA A 1 662 ? -30.263 -11.050 -20.088 1.00 95.94 662 ALA A O 1
ATOM 4914 N N . MET A 1 663 ? -31.891 -12.559 -20.380 1.00 96.62 663 MET A N 1
ATOM 4915 C CA . MET A 1 663 ? -31.984 -12.908 -18.958 1.00 96.62 663 MET A CA 1
ATOM 4916 C C . MET A 1 663 ? -30.662 -13.438 -18.388 1.00 96.62 663 MET A C 1
ATOM 4918 O O . MET A 1 663 ? -30.309 -13.123 -17.248 1.00 96.62 663 MET A O 1
ATOM 4922 N N . ARG A 1 664 ? -29.929 -14.259 -19.156 1.00 96.06 664 ARG A N 1
ATOM 4923 C CA . ARG A 1 664 ? -28.623 -14.787 -18.730 1.00 96.06 664 ARG A CA 1
ATOM 4924 C C . ARG A 1 664 ? -27.599 -13.672 -18.557 1.00 96.06 664 ARG A C 1
ATOM 4926 O O . ARG A 1 664 ? -26.929 -13.639 -17.528 1.00 96.06 664 ARG A O 1
ATOM 4933 N N . MET A 1 665 ? -27.505 -12.765 -19.525 1.00 97.31 665 MET A N 1
ATOM 4934 C CA . MET A 1 665 ? -26.531 -11.676 -19.491 1.00 97.31 665 MET A CA 1
ATOM 4935 C C . MET A 1 665 ? -26.825 -10.687 -18.353 1.00 97.31 665 MET A C 1
ATOM 4937 O O . MET A 1 665 ? -25.907 -10.334 -17.619 1.00 97.31 665 MET A O 1
ATOM 4941 N N . VAL A 1 666 ? -28.100 -10.358 -18.091 1.00 97.88 666 VAL A N 1
ATOM 4942 C CA . VAL A 1 666 ? -28.499 -9.540 -16.924 1.00 97.88 666 VAL A CA 1
ATOM 4943 C C . VAL A 1 666 ? -28.014 -10.156 -15.608 1.00 97.88 666 VAL A C 1
ATOM 4945 O O . VAL A 1 666 ? -27.429 -9.469 -14.769 1.00 97.88 666 VAL A O 1
ATOM 4948 N N . ARG A 1 667 ? -28.244 -11.463 -15.412 1.00 95.75 667 ARG A N 1
ATOM 4949 C CA . ARG A 1 667 ? -27.808 -12.173 -14.197 1.00 95.75 667 ARG A CA 1
ATOM 4950 C C . ARG A 1 667 ? -26.289 -12.193 -14.073 1.00 95.75 667 ARG A C 1
ATOM 4952 O O . ARG A 1 667 ? -25.778 -11.981 -12.977 1.00 95.75 667 ARG A O 1
ATOM 4959 N N . ALA A 1 668 ? -25.590 -12.441 -15.179 1.00 93.06 668 ALA A N 1
ATOM 4960 C CA . ALA A 1 668 ? -24.135 -12.485 -15.207 1.00 93.06 668 ALA A CA 1
ATOM 4961 C C . ALA A 1 668 ? -23.530 -11.128 -14.827 1.00 93.06 668 ALA A C 1
ATOM 4963 O O . ALA A 1 668 ? -22.690 -11.064 -13.933 1.00 93.06 668 ALA A O 1
ATOM 4964 N N . GLU A 1 669 ? -23.998 -10.036 -15.430 1.00 95.75 669 GLU A N 1
ATOM 4965 C CA . GLU A 1 669 ? -23.476 -8.703 -15.128 1.00 95.75 669 GLU A CA 1
ATOM 4966 C C . GLU A 1 669 ? -23.782 -8.256 -13.698 1.00 95.75 669 GLU A C 1
ATOM 4968 O O . GLU A 1 669 ? -22.906 -7.715 -13.020 1.00 95.75 669 GLU A O 1
ATOM 4973 N N . LYS A 1 670 ? -24.984 -8.553 -13.187 1.00 93.50 670 LYS A N 1
ATOM 4974 C CA . LYS A 1 670 ? -25.307 -8.301 -11.777 1.00 93.50 670 LYS A CA 1
ATOM 4975 C C . LYS A 1 670 ? -24.385 -9.082 -10.839 1.00 93.50 670 LYS A C 1
ATOM 4977 O O . LYS A 1 670 ? -23.918 -8.518 -9.852 1.00 93.50 670 LYS A O 1
ATOM 4982 N N . ALA A 1 671 ? -24.123 -10.356 -11.136 1.00 90.62 671 ALA A N 1
ATOM 4983 C CA . ALA A 1 671 ? -23.249 -11.205 -10.327 1.00 90.62 671 ALA A CA 1
ATOM 4984 C C . ALA A 1 671 ? -21.786 -10.734 -10.347 1.00 90.62 671 ALA A C 1
ATOM 4986 O O . ALA A 1 671 ? -21.100 -10.842 -9.336 1.00 90.62 671 ALA A O 1
ATOM 4987 N N . LEU A 1 672 ? -21.327 -10.170 -11.469 1.00 89.94 672 LEU A N 1
ATOM 4988 C CA . LEU A 1 672 ? -19.998 -9.566 -11.602 1.00 89.94 672 LEU A CA 1
ATOM 4989 C C . LEU A 1 672 ? -19.872 -8.206 -10.894 1.00 89.94 672 LEU A C 1
ATOM 4991 O O . LEU A 1 672 ? -18.766 -7.693 -10.755 1.00 89.94 672 LEU A O 1
ATOM 4995 N N . GLY A 1 673 ? -20.981 -7.628 -10.423 1.00 92.56 673 GLY A N 1
ATOM 4996 C CA . GLY A 1 673 ? -20.971 -6.407 -9.621 1.00 92.56 673 GLY A CA 1
ATOM 4997 C C . GLY A 1 673 ? -20.919 -5.110 -10.429 1.00 92.56 673 GLY A C 1
ATOM 4998 O O . GLY A 1 673 ? -20.433 -4.104 -9.906 1.00 92.56 673 GLY A O 1
ATOM 4999 N N . TYR A 1 674 ? -21.405 -5.111 -11.675 1.00 96.62 674 TYR A N 1
ATOM 5000 C CA . TYR A 1 674 ? -21.625 -3.876 -12.436 1.00 96.62 674 TYR A CA 1
ATOM 5001 C C . TYR A 1 674 ? -22.739 -3.020 -11.826 1.00 96.62 674 TYR A C 1
ATOM 5003 O O . TYR A 1 674 ? -23.680 -3.529 -11.211 1.00 96.62 674 TYR A O 1
ATOM 5011 N N . ASP A 1 675 ? -22.632 -1.705 -12.010 1.00 96.12 675 ASP A N 1
ATOM 5012 C CA . ASP A 1 675 ? -23.538 -0.733 -11.398 1.00 96.12 675 ASP A CA 1
ATOM 5013 C C . ASP A 1 675 ? -24.871 -0.624 -12.164 1.00 96.12 675 ASP A C 1
ATOM 5015 O O . ASP A 1 675 ? -25.919 -0.359 -11.570 1.00 96.12 675 ASP A O 1
ATOM 5019 N N . PHE A 1 676 ? -24.846 -0.836 -13.485 1.00 97.50 676 PHE A N 1
ATOM 5020 C CA . PHE A 1 676 ? -26.013 -0.777 -14.373 1.00 97.50 676 PHE A CA 1
ATOM 5021 C C . PHE A 1 676 ? -25.762 -1.522 -15.699 1.00 97.50 676 PHE A C 1
ATOM 5023 O O . PHE A 1 676 ? -24.651 -1.969 -15.965 1.00 97.50 676 PHE A O 1
ATOM 5030 N N . LEU A 1 677 ? -26.789 -1.641 -16.543 1.00 97.56 677 LEU A N 1
ATOM 5031 C CA . LEU A 1 677 ? -26.720 -2.299 -17.856 1.00 97.56 677 LEU A CA 1
ATOM 5032 C C . LEU A 1 677 ? -26.761 -1.266 -18.996 1.00 97.56 677 LEU A C 1
ATOM 5034 O O . LEU A 1 677 ? -27.616 -0.373 -18.974 1.00 97.56 677 LEU A O 1
ATOM 5038 N N . LYS A 1 678 ? -25.902 -1.400 -20.019 1.00 96.31 678 LYS A N 1
ATOM 5039 C CA . LYS A 1 678 ? -25.931 -0.533 -21.215 1.00 96.31 678 LYS A CA 1
ATOM 5040 C C . LYS A 1 678 ? -26.764 -1.143 -22.337 1.00 96.31 678 LYS A C 1
ATOM 5042 O O . LYS A 1 678 ? -26.471 -2.241 -22.801 1.00 96.31 678 LYS A O 1
ATOM 5047 N N . MET A 1 679 ? -27.735 -0.385 -22.836 1.00 96.06 679 MET A N 1
ATOM 5048 C CA . MET A 1 679 ? -28.522 -0.713 -24.024 1.00 96.06 679 MET A CA 1
ATOM 5049 C C . MET A 1 679 ? -27.905 -0.105 -25.290 1.00 96.06 679 MET A C 1
ATOM 5051 O O . MET A 1 679 ? -27.494 1.063 -25.315 1.00 96.06 679 MET A O 1
ATOM 5055 N N . HIS A 1 680 ? -27.870 -0.910 -26.345 1.00 92.06 680 HIS A N 1
ATOM 5056 C CA . HIS A 1 680 ? -27.404 -0.573 -27.685 1.00 92.06 680 HIS A CA 1
ATOM 5057 C C . HIS A 1 680 ? -28.450 -1.014 -28.732 1.00 92.06 680 HIS A C 1
ATOM 5059 O O . HIS A 1 680 ? -29.325 -1.826 -28.414 1.00 92.06 680 HIS A O 1
ATOM 5065 N N . PRO A 1 681 ? -28.398 -0.506 -29.977 1.00 89.19 681 PRO A N 1
ATOM 5066 C CA . PRO A 1 681 ? -29.394 -0.833 -30.996 1.00 89.19 681 PRO A CA 1
ATOM 5067 C C . PRO A 1 681 ? -29.510 -2.330 -31.348 1.00 89.19 681 PRO A C 1
ATOM 5069 O O . PRO A 1 681 ? -28.616 -3.148 -31.110 1.00 89.19 681 PRO A O 1
ATOM 5072 N N . GLY A 1 682 ? -30.641 -2.682 -31.967 1.00 90.69 682 GLY A N 1
ATOM 5073 C CA . GLY A 1 682 ? -30.895 -4.004 -32.555 1.00 90.69 682 GLY A CA 1
ATOM 5074 C C . GLY A 1 682 ? -31.507 -5.056 -31.623 1.00 90.69 682 GLY A C 1
ATOM 5075 O O . GLY A 1 682 ? -31.746 -6.171 -32.073 1.00 90.69 682 GLY A O 1
ATOM 5076 N N . ILE A 1 683 ? -31.776 -4.737 -30.353 1.00 95.94 683 ILE A N 1
ATOM 5077 C CA . ILE A 1 683 ? -32.425 -5.674 -29.421 1.00 95.94 683 ILE A CA 1
ATOM 5078 C C . ILE A 1 683 ? -33.886 -5.912 -29.857 1.00 95.94 683 ILE A C 1
ATOM 5080 O O . ILE A 1 683 ? -34.646 -4.942 -29.964 1.00 95.94 683 ILE A O 1
ATOM 5084 N N . PRO A 1 684 ? -34.320 -7.169 -30.069 1.00 95.25 684 PRO A N 1
ATOM 5085 C CA . PRO A 1 684 ? -35.722 -7.475 -30.341 1.00 95.25 684 PRO A CA 1
ATOM 5086 C C . PRO A 1 684 ? -36.624 -7.167 -29.142 1.00 95.25 684 PRO A C 1
ATOM 5088 O O . PRO A 1 684 ? -36.217 -7.311 -27.989 1.00 95.25 684 PRO A O 1
ATOM 5091 N N . ARG A 1 685 ? -37.887 -6.812 -29.403 1.00 94.50 685 ARG A N 1
ATOM 5092 C CA . ARG A 1 685 ? -38.858 -6.426 -28.362 1.00 94.50 685 ARG A CA 1
ATOM 5093 C C . ARG A 1 685 ? -39.008 -7.467 -27.247 1.00 94.50 685 ARG A C 1
ATOM 5095 O O . ARG A 1 685 ? -38.963 -7.112 -26.077 1.00 94.50 685 ARG A O 1
ATOM 5102 N N . GLU A 1 686 ? -39.127 -8.743 -27.602 1.00 95.62 686 GLU A N 1
ATOM 5103 C CA . GLU A 1 686 ? -39.264 -9.838 -26.631 1.00 95.62 686 GLU A CA 1
ATOM 5104 C C . GLU A 1 686 ? -38.027 -9.976 -25.723 1.00 95.62 686 GLU A C 1
ATOM 5106 O O . GLU A 1 686 ? -38.142 -10.162 -24.506 1.00 95.62 686 GLU A O 1
ATOM 5111 N N . ALA A 1 687 ? -36.832 -9.840 -26.307 1.00 96.88 687 ALA A N 1
ATOM 5112 C CA . ALA A 1 687 ? -35.575 -9.875 -25.569 1.00 96.88 687 ALA A CA 1
ATOM 5113 C C . ALA A 1 687 ? -35.472 -8.689 -24.602 1.00 96.88 687 ALA A C 1
ATOM 5115 O O . ALA A 1 687 ? -35.108 -8.870 -23.440 1.00 96.88 687 ALA A O 1
ATOM 5116 N N . PHE A 1 688 ? -35.859 -7.497 -25.062 1.00 97.69 688 PHE A N 1
ATOM 5117 C CA . PHE A 1 688 ? -35.909 -6.288 -24.247 1.00 97.69 688 PHE A CA 1
ATOM 5118 C C . PHE A 1 688 ? -36.891 -6.411 -23.071 1.00 97.69 688 PHE A C 1
ATOM 5120 O O . PHE A 1 688 ? -36.534 -6.095 -21.938 1.00 97.69 688 PHE A O 1
ATOM 5127 N N . ASP A 1 689 ? -38.106 -6.907 -23.302 1.00 96.06 689 ASP A N 1
ATOM 5128 C CA . ASP A 1 689 ? -39.105 -7.052 -22.238 1.00 96.06 689 ASP A CA 1
ATOM 5129 C C . ASP A 1 689 ? -38.639 -8.046 -21.157 1.00 96.06 689 ASP A C 1
ATOM 5131 O O . ASP A 1 689 ? -38.787 -7.794 -19.958 1.00 96.06 689 ASP A O 1
ATOM 5135 N N . SER A 1 690 ? -37.993 -9.140 -21.570 1.00 96.56 690 SER A N 1
ATOM 5136 C CA . SER A 1 690 ? -37.405 -10.129 -20.655 1.00 96.56 690 SER A CA 1
ATOM 5137 C C . SER A 1 690 ? -36.209 -9.574 -19.876 1.00 96.56 690 SER A C 1
ATOM 5139 O O . SER A 1 690 ? -36.049 -9.865 -18.684 1.00 96.56 690 SER A O 1
ATOM 5141 N N . LEU A 1 691 ? -35.383 -8.752 -20.531 1.00 97.12 691 LEU A N 1
ATOM 5142 C CA . LEU A 1 691 ? -34.293 -8.004 -19.909 1.00 97.12 691 LEU A CA 1
ATOM 5143 C C . LEU A 1 691 ? -34.835 -7.087 -18.817 1.00 97.12 691 LEU A C 1
ATOM 5145 O O . LEU A 1 691 ? -34.413 -7.211 -17.669 1.00 97.12 691 LEU A O 1
ATOM 5149 N N . ALA A 1 692 ? -35.786 -6.215 -19.159 1.00 96.81 692 ALA A N 1
ATOM 5150 C CA . ALA A 1 692 ? -36.353 -5.227 -18.250 1.00 96.81 692 ALA A CA 1
ATOM 5151 C C . ALA A 1 692 ? -37.003 -5.895 -17.028 1.00 96.81 692 ALA A C 1
ATOM 5153 O O . ALA A 1 692 ? -36.710 -5.523 -15.892 1.00 96.81 692 ALA A O 1
ATOM 5154 N N . ALA A 1 693 ? -37.800 -6.949 -17.240 1.00 95.38 693 ALA A N 1
ATOM 5155 C CA . ALA A 1 693 ? -38.423 -7.708 -16.154 1.00 95.38 693 ALA A CA 1
ATOM 5156 C C . ALA A 1 693 ? -37.395 -8.406 -15.243 1.00 95.38 693 ALA A C 1
ATOM 5158 O O . ALA A 1 693 ? -37.600 -8.531 -14.033 1.00 95.38 693 ALA A O 1
ATOM 5159 N N . THR A 1 694 ? -36.280 -8.877 -15.806 1.00 97.31 694 THR A N 1
ATOM 5160 C CA . THR A 1 694 ? -35.207 -9.507 -15.020 1.00 97.31 694 THR A CA 1
ATOM 5161 C C . THR A 1 694 ? -34.390 -8.470 -14.259 1.00 97.31 694 THR A C 1
ATOM 5163 O O . THR A 1 694 ? -34.046 -8.702 -13.101 1.00 97.31 694 THR A O 1
ATOM 5166 N N . ALA A 1 695 ? -34.101 -7.330 -14.881 1.00 96.75 695 ALA A N 1
ATOM 5167 C CA . ALA A 1 695 ? -33.368 -6.230 -14.274 1.00 96.75 695 ALA A CA 1
ATOM 5168 C C . ALA A 1 695 ? -34.123 -5.651 -13.065 1.00 96.75 695 ALA A C 1
ATOM 5170 O O . ALA A 1 695 ? -33.528 -5.490 -11.999 1.00 96.75 695 ALA A O 1
ATOM 5171 N N . ASP A 1 696 ? -35.442 -5.461 -13.194 1.00 94.94 696 ASP A N 1
ATOM 5172 C CA . ASP A 1 696 ? -36.331 -5.036 -12.104 1.00 94.94 696 ASP A CA 1
ATOM 5173 C C . ASP A 1 696 ? -36.291 -6.022 -10.924 1.00 94.94 696 ASP A C 1
ATOM 5175 O O . ASP A 1 696 ? -36.007 -5.634 -9.790 1.00 94.94 696 ASP A O 1
ATOM 5179 N N . ARG A 1 697 ? -36.425 -7.329 -11.199 1.00 95.50 697 ARG A N 1
ATOM 5180 C CA . ARG A 1 697 ? -36.355 -8.384 -10.169 1.00 95.50 697 ARG A CA 1
ATOM 5181 C C . ARG A 1 697 ? -35.023 -8.414 -9.417 1.00 95.50 697 ARG A C 1
ATOM 5183 O O . ARG A 1 697 ? -34.994 -8.760 -8.240 1.00 95.50 697 ARG A O 1
ATOM 5190 N N . LEU A 1 698 ? -33.919 -8.108 -10.097 1.00 94.88 698 LEU A N 1
ATOM 5191 C CA . LEU A 1 698 ? -32.574 -8.109 -9.511 1.00 94.88 698 LEU A CA 1
ATOM 5192 C C . LEU A 1 698 ? -32.155 -6.748 -8.940 1.00 94.88 698 LEU A C 1
ATOM 5194 O O . LEU A 1 698 ? -31.039 -6.624 -8.421 1.00 94.88 698 LEU A O 1
ATOM 5198 N N . GLY A 1 699 ? -33.005 -5.724 -9.059 1.00 95.44 699 GLY A N 1
ATOM 5199 C CA . GLY A 1 699 ? -32.683 -4.363 -8.646 1.00 95.44 699 GLY A CA 1
ATOM 5200 C C . GLY A 1 699 ? -31.425 -3.832 -9.337 1.00 95.44 699 GLY A C 1
ATOM 5201 O O . GLY A 1 699 ? -30.516 -3.332 -8.671 1.00 95.44 699 GLY A O 1
ATOM 5202 N N . ILE A 1 700 ? -31.318 -4.001 -10.658 1.00 96.25 700 ILE A N 1
ATOM 5203 C CA . ILE A 1 700 ? -30.267 -3.379 -11.475 1.00 96.25 700 ILE A CA 1
ATOM 5204 C C . ILE A 1 700 ? -30.896 -2.473 -12.528 1.00 96.25 700 ILE A C 1
ATOM 5206 O O . ILE A 1 700 ? -31.864 -2.835 -13.188 1.00 96.25 700 ILE A O 1
ATOM 5210 N N . ARG A 1 701 ? -30.363 -1.257 -12.649 1.00 95.69 701 ARG A N 1
ATOM 5211 C CA . ARG A 1 701 ? -30.864 -0.247 -13.585 1.00 95.69 701 ARG A CA 1
ATOM 5212 C C . ARG A 1 701 ? -30.283 -0.483 -14.979 1.00 95.69 701 ARG A C 1
ATOM 5214 O O . ARG A 1 701 ? -29.204 -1.054 -15.110 1.00 95.69 701 ARG A O 1
ATOM 5221 N N . PHE A 1 702 ? -30.960 0.003 -16.013 1.00 96.06 702 PHE A N 1
ATOM 5222 C CA . PHE A 1 702 ? -30.467 -0.038 -17.390 1.00 96.06 702 PHE A CA 1
ATOM 5223 C C . PHE A 1 702 ? -30.678 1.301 -18.092 1.00 96.06 702 PHE A C 1
ATOM 5225 O O . PHE A 1 702 ? -31.627 2.024 -17.797 1.00 96.06 702 PHE A O 1
ATOM 5232 N N . ALA A 1 703 ? -29.758 1.650 -18.982 1.00 96.44 703 ALA A N 1
ATOM 5233 C CA . ALA A 1 703 ? -29.692 2.943 -19.657 1.00 96.44 703 ALA A CA 1
ATOM 5234 C C . ALA A 1 703 ? -29.059 2.780 -21.036 1.00 96.44 703 ALA A C 1
ATOM 5236 O O . ALA A 1 703 ? -28.304 1.833 -21.252 1.00 96.44 703 ALA A O 1
ATOM 5237 N N . GLY A 1 704 ? -29.304 3.703 -21.960 1.00 95.12 704 GLY A N 1
ATOM 5238 C CA . GLY A 1 704 ? -28.618 3.677 -23.245 1.00 95.12 704 GLY A CA 1
ATOM 5239 C C . GLY A 1 704 ? -29.450 4.181 -24.406 1.00 95.12 704 GLY A C 1
ATOM 5240 O O . GLY A 1 704 ? -30.376 4.972 -24.233 1.00 95.12 704 GLY A O 1
ATOM 5241 N N . HIS A 1 705 ? -29.118 3.651 -25.582 1.00 93.94 705 HIS A N 1
ATOM 5242 C CA . HIS A 1 705 ? -29.933 3.824 -26.776 1.00 93.94 705 HIS A CA 1
ATOM 5243 C C . HIS A 1 705 ? -31.281 3.127 -26.594 1.00 93.94 705 HIS A C 1
ATOM 5245 O O . HIS A 1 705 ? -31.393 2.108 -25.895 1.00 93.94 705 HIS A O 1
ATOM 5251 N N . VAL A 1 706 ? -32.295 3.650 -27.273 1.00 94.44 706 VAL A N 1
ATOM 5252 C CA . VAL A 1 706 ? -33.586 2.984 -27.404 1.00 94.44 706 VAL A CA 1
ATOM 5253 C C . VAL A 1 706 ? -33.556 2.158 -28.692 1.00 94.44 706 VAL A C 1
ATOM 5255 O O . VAL A 1 706 ? -33.401 2.721 -29.767 1.00 94.44 706 VAL A O 1
ATOM 5258 N N . PRO A 1 707 ? -33.674 0.819 -28.641 1.00 94.31 707 PRO A N 1
ATOM 5259 C CA . PRO A 1 707 ? -33.744 0.029 -29.864 1.00 94.31 707 PRO A CA 1
ATOM 5260 C C . PRO A 1 707 ? -35.006 0.374 -30.670 1.00 94.31 707 PRO A C 1
ATOM 5262 O O . PRO A 1 707 ? -36.099 0.396 -30.102 1.00 94.31 707 PRO A O 1
ATOM 5265 N N . LEU A 1 708 ? -34.880 0.528 -31.992 1.00 93.31 708 LEU A N 1
ATOM 5266 C CA . LEU A 1 708 ? -36.005 0.839 -32.895 1.00 93.31 708 LEU A CA 1
ATOM 5267 C C . LEU A 1 708 ? -37.215 -0.095 -32.701 1.00 93.31 708 LEU A C 1
ATOM 5269 O O . LEU A 1 708 ? -38.355 0.348 -32.599 1.00 93.31 708 LEU A O 1
ATOM 5273 N N . ALA A 1 709 ? -36.972 -1.404 -32.555 1.00 92.25 709 ALA A N 1
ATOM 5274 C CA . ALA A 1 709 ? -38.032 -2.397 -32.340 1.00 92.25 709 ALA A CA 1
ATOM 5275 C C . ALA A 1 709 ? -38.797 -2.216 -31.009 1.00 92.25 709 ALA A C 1
ATOM 5277 O O . ALA A 1 709 ? -39.925 -2.703 -30.862 1.00 92.25 709 ALA A O 1
ATOM 5278 N N . VAL A 1 710 ? -38.188 -1.538 -30.033 1.00 94.38 710 VAL A N 1
ATOM 5279 C CA . VAL A 1 710 ? -38.755 -1.235 -28.713 1.00 94.38 710 VAL A CA 1
ATOM 5280 C C . VAL A 1 710 ? -39.513 0.092 -28.768 1.00 94.38 710 VAL A C 1
ATOM 5282 O O . VAL A 1 710 ? -40.703 0.123 -28.440 1.00 94.38 710 VAL A O 1
ATOM 5285 N N . GLY A 1 711 ? -38.854 1.150 -29.245 1.00 94.62 711 GLY A N 1
ATOM 5286 C CA . GLY A 1 711 ? -39.398 2.504 -29.352 1.00 94.62 711 GLY A CA 1
ATOM 5287 C C . GLY A 1 711 ? -39.469 3.263 -28.018 1.00 94.62 711 GLY A C 1
ATOM 5288 O O . GLY A 1 711 ? -39.530 2.677 -26.931 1.00 94.62 711 GLY A O 1
ATOM 5289 N N . LEU A 1 712 ? -39.478 4.599 -28.106 1.00 95.75 712 LEU A N 1
ATOM 5290 C CA . LEU A 1 712 ? -39.372 5.510 -26.958 1.00 95.75 712 LEU A CA 1
ATOM 5291 C C . LEU A 1 712 ? -40.443 5.279 -25.884 1.00 95.75 712 LEU A C 1
ATOM 5293 O O . LEU A 1 712 ? -40.131 5.208 -24.698 1.00 95.75 712 LEU A O 1
ATOM 5297 N N . GLU A 1 713 ? -41.709 5.146 -26.275 1.00 94.94 713 GLU A N 1
ATOM 5298 C CA . GLU A 1 713 ? -42.812 5.004 -25.316 1.00 94.94 713 GLU A CA 1
ATOM 5299 C C . GLU A 1 713 ? -42.670 3.736 -24.465 1.00 94.94 713 GLU A C 1
ATOM 5301 O O . GLU A 1 713 ? -42.896 3.770 -23.253 1.00 94.94 713 GLU A O 1
ATOM 5306 N N . ARG A 1 714 ? -42.231 2.624 -25.071 1.00 95.31 714 ARG A N 1
ATOM 5307 C CA . ARG A 1 714 ? -41.986 1.372 -24.347 1.00 95.31 714 ARG A CA 1
ATOM 5308 C C . ARG A 1 714 ? -40.768 1.486 -23.437 1.00 95.31 714 ARG A C 1
ATOM 5310 O O . ARG A 1 714 ? -40.828 1.007 -22.308 1.00 95.31 714 ARG A O 1
ATOM 5317 N N . ALA A 1 715 ? -39.702 2.146 -23.887 1.00 95.69 715 ALA A N 1
ATOM 5318 C CA . ALA A 1 715 ? -38.537 2.434 -23.053 1.00 95.69 715 ALA A CA 1
ATOM 5319 C C . ALA A 1 715 ? -38.916 3.267 -21.811 1.00 95.69 715 ALA A C 1
ATOM 5321 O O . ALA A 1 715 ? -38.511 2.947 -20.692 1.00 95.69 715 ALA A O 1
ATOM 5322 N N . ILE A 1 716 ? -39.778 4.276 -21.979 1.00 96.25 716 ILE A N 1
ATOM 5323 C CA . ILE A 1 716 ? -40.321 5.070 -20.870 1.00 96.25 716 ILE A CA 1
ATOM 5324 C C . ILE A 1 716 ? -41.149 4.194 -19.918 1.00 96.25 716 ILE A C 1
ATOM 5326 O O . ILE A 1 716 ? -40.945 4.241 -18.706 1.00 96.25 716 ILE A O 1
ATOM 5330 N N . GLN A 1 717 ? -42.048 3.355 -20.444 1.00 94.88 717 GLN A N 1
ATOM 5331 C CA . GLN A 1 717 ? -42.850 2.424 -19.633 1.00 94.88 717 GLN A CA 1
ATOM 5332 C C . GLN A 1 717 ? -41.988 1.420 -18.858 1.00 94.88 717 GLN A C 1
ATOM 5334 O O . GLN A 1 717 ? -42.305 1.085 -17.718 1.00 94.88 717 GLN A O 1
ATOM 5339 N N . ALA A 1 718 ? -40.890 0.966 -19.462 1.00 94.81 718 ALA A N 1
ATOM 5340 C CA . ALA A 1 718 ? -39.919 0.067 -18.852 1.00 94.81 718 ALA A CA 1
ATOM 5341 C C . ALA A 1 718 ? -39.008 0.760 -17.823 1.00 94.81 718 ALA A C 1
ATOM 5343 O O . ALA A 1 718 ? -38.179 0.092 -17.214 1.00 94.81 718 ALA A O 1
ATOM 5344 N N . LYS A 1 719 ? -39.177 2.073 -17.598 1.00 92.50 719 LYS A N 1
ATOM 5345 C CA . LYS A 1 719 ? -38.425 2.871 -16.618 1.00 92.50 719 LYS A CA 1
ATOM 5346 C C . LYS A 1 719 ? -36.915 2.844 -16.866 1.00 92.50 719 LYS A C 1
ATOM 5348 O O . LYS A 1 719 ? -36.135 2.593 -15.946 1.00 92.50 719 LYS A O 1
ATOM 5353 N N . TYR A 1 720 ? -36.508 3.126 -18.107 1.00 95.19 720 TYR A N 1
ATOM 5354 C CA . TYR A 1 720 ? -35.107 3.427 -18.417 1.00 95.19 720 TYR A CA 1
ATOM 5355 C C . TYR A 1 720 ? -34.513 4.382 -17.377 1.00 95.19 720 TYR A C 1
ATOM 5357 O O . TYR A 1 720 ? -35.148 5.349 -16.956 1.00 95.19 720 TYR A O 1
ATOM 5365 N N . TRP A 1 721 ? -33.269 4.139 -16.982 1.00 96.12 721 TRP A N 1
ATOM 5366 C CA . TRP A 1 721 ? -32.589 5.023 -16.049 1.00 96.12 721 TRP A CA 1
ATOM 5367 C C . TRP A 1 721 ? -32.193 6.330 -16.735 1.00 96.12 721 TRP A C 1
ATOM 5369 O O . TRP A 1 721 ? -32.548 7.400 -16.245 1.00 96.12 721 TRP A O 1
ATOM 5379 N N . THR A 1 722 ? -31.546 6.238 -17.903 1.00 97.56 722 THR A N 1
ATOM 5380 C CA . THR A 1 722 ? -31.429 7.355 -18.851 1.00 97.56 722 THR A CA 1
ATOM 5381 C C . THR A 1 722 ? -31.739 6.915 -20.268 1.00 97.56 722 THR A C 1
ATOM 5383 O O . THR A 1 722 ? -31.359 5.811 -20.663 1.00 97.56 722 THR A O 1
ATOM 5386 N N . ILE A 1 723 ? -32.377 7.801 -21.028 1.00 96.94 723 ILE A N 1
ATOM 5387 C CA . ILE A 1 723 ? -32.372 7.762 -22.490 1.00 96.94 723 ILE A CA 1
ATOM 5388 C C . ILE A 1 723 ? -31.229 8.657 -22.961 1.00 96.94 723 ILE A C 1
ATOM 5390 O O . ILE A 1 723 ? -31.154 9.831 -22.585 1.00 96.94 723 ILE A O 1
ATOM 5394 N N . ASP A 1 724 ? -30.333 8.084 -23.754 1.00 95.75 724 ASP A N 1
ATOM 5395 C CA . ASP A 1 724 ? -29.161 8.784 -24.268 1.00 95.75 724 ASP A CA 1
ATOM 5396 C C . ASP A 1 724 ? -29.421 9.270 -25.705 1.00 95.75 724 ASP A C 1
ATOM 5398 O O . ASP A 1 724 ? -30.279 8.724 -26.391 1.00 95.75 724 ASP A O 1
ATOM 5402 N N . HIS A 1 725 ? -28.697 10.300 -26.146 1.00 95.38 725 HIS A N 1
ATOM 5403 C CA . HIS A 1 725 ? -28.662 10.853 -27.510 1.00 95.38 725 HIS A CA 1
ATOM 5404 C C . HIS A 1 725 ? -29.961 11.465 -28.070 1.00 95.38 725 HIS A C 1
ATOM 5406 O O . HIS A 1 725 ? -29.877 12.233 -29.022 1.00 95.38 725 HIS A O 1
ATOM 5412 N N . LEU A 1 726 ? -31.135 11.243 -27.468 1.00 95.00 726 LEU A N 1
ATOM 5413 C CA . LEU A 1 726 ? -32.443 11.842 -27.829 1.00 95.00 726 LEU A CA 1
ATOM 5414 C C . LEU A 1 726 ? -33.008 11.481 -29.218 1.00 95.00 726 LEU A C 1
ATOM 5416 O O . LEU A 1 726 ? -34.067 11.992 -29.587 1.00 95.00 726 LEU A O 1
ATOM 5420 N N . ASP A 1 727 ? -32.363 10.590 -29.961 1.00 93.31 727 ASP A N 1
ATOM 5421 C CA . ASP A 1 727 ? -32.831 10.014 -31.229 1.00 93.31 727 ASP A CA 1
ATOM 5422 C C . ASP A 1 727 ? -34.254 9.446 -31.105 1.00 93.31 727 ASP A C 1
ATOM 5424 O O . ASP A 1 727 ? -35.135 9.814 -31.883 1.00 93.31 727 ASP A O 1
ATOM 5428 N N . GLY A 1 728 ? -34.548 8.727 -30.016 1.00 94.56 728 GLY A N 1
ATOM 5429 C CA . GLY A 1 728 ? -35.888 8.189 -29.748 1.00 94.56 728 GLY A CA 1
ATOM 5430 C C . GLY A 1 728 ? -37.021 9.232 -29.712 1.00 94.56 728 GLY A C 1
ATOM 5431 O O . GLY A 1 728 ? -38.177 8.896 -29.976 1.00 94.56 728 GLY A O 1
ATOM 5432 N N . PHE A 1 729 ? -36.734 10.505 -29.403 1.00 96.38 729 PHE A N 1
ATOM 5433 C CA . PHE A 1 729 ? -37.743 11.574 -29.468 1.00 96.38 729 PHE A CA 1
ATOM 5434 C C . PHE A 1 729 ? -38.028 12.001 -30.905 1.00 96.38 729 PHE A C 1
ATOM 5436 O O . PHE A 1 729 ? -39.184 12.258 -31.235 1.00 96.38 729 PHE A O 1
ATOM 5443 N N . LEU A 1 730 ? -37.006 12.059 -31.758 1.00 96.00 730 LEU A N 1
ATOM 5444 C CA . LEU A 1 730 ? -37.179 12.347 -33.181 1.00 96.00 730 LEU A CA 1
ATOM 5445 C C . LEU A 1 730 ? -37.954 11.211 -33.856 1.00 96.00 730 LEU A C 1
ATOM 5447 O O . LEU A 1 730 ? -38.943 11.467 -34.539 1.00 96.00 730 LEU A O 1
ATOM 5451 N N . GLU A 1 731 ? -37.582 9.966 -33.559 1.00 95.94 731 GLU A N 1
ATOM 5452 C CA . GLU A 1 731 ? -38.288 8.757 -33.992 1.00 95.94 731 GLU A CA 1
ATOM 5453 C C . GLU A 1 731 ? -39.769 8.782 -33.601 1.00 95.94 731 GLU A C 1
ATOM 5455 O O . GLU A 1 731 ? -40.654 8.589 -34.435 1.00 95.94 731 GLU A O 1
ATOM 5460 N N . ALA A 1 732 ? -40.065 9.068 -32.331 1.00 96.00 732 ALA A N 1
ATOM 5461 C CA . ALA A 1 732 ? -41.434 9.103 -31.832 1.00 96.00 732 ALA A CA 1
ATOM 5462 C C . ALA A 1 732 ? -42.259 10.268 -32.393 1.00 96.00 732 ALA A C 1
ATOM 5464 O O . ALA A 1 732 ? -43.483 10.208 -32.340 1.00 96.00 732 ALA A O 1
ATOM 5465 N N . MET A 1 733 ? -41.632 11.321 -32.917 1.00 96.56 733 MET A N 1
ATOM 5466 C CA . MET A 1 733 ? -42.327 12.461 -33.520 1.00 96.56 733 MET A CA 1
ATOM 5467 C C . MET A 1 733 ? -42.492 12.343 -35.040 1.00 96.56 733 MET A C 1
ATOM 5469 O O . MET A 1 733 ? -43.196 13.167 -35.615 1.00 96.56 733 MET A O 1
ATOM 5473 N N . ALA A 1 734 ? -41.900 11.352 -35.707 1.00 95.31 734 ALA A N 1
ATOM 5474 C CA . ALA A 1 734 ? -42.024 11.195 -37.156 1.00 95.31 734 ALA A CA 1
ATOM 5475 C C . ALA A 1 734 ? -43.498 11.036 -37.598 1.00 95.31 734 ALA A C 1
ATOM 5477 O O . ALA A 1 734 ? -44.236 10.206 -37.054 1.00 95.31 734 ALA A O 1
ATOM 5478 N N . ARG A 1 735 ? -43.946 11.819 -38.599 1.00 89.56 735 ARG A N 1
ATOM 5479 C CA . ARG A 1 735 ? -45.357 11.820 -39.060 1.00 89.56 735 ARG A CA 1
ATOM 5480 C C . ARG A 1 735 ? -45.808 10.498 -39.677 1.00 89.56 735 ARG A C 1
ATOM 5482 O O . ARG A 1 735 ? -46.970 10.130 -39.538 1.00 89.56 735 ARG A O 1
ATOM 5489 N N . GLY A 1 736 ? -44.892 9.771 -40.315 1.00 83.38 736 GLY A N 1
ATOM 5490 C CA . GLY A 1 736 ? -45.131 8.428 -40.859 1.00 83.38 736 GLY A CA 1
ATOM 5491 C C . GLY A 1 736 ? -45.170 7.312 -39.805 1.00 83.38 736 GLY A C 1
ATOM 5492 O O . GLY A 1 736 ? -45.285 6.144 -40.168 1.00 83.38 736 GLY A O 1
ATOM 5493 N N . GLY A 1 737 ? -45.068 7.658 -38.518 1.00 86.50 737 GLY A N 1
ATOM 5494 C CA . GLY A 1 737 ? -44.816 6.720 -37.430 1.00 86.50 737 GLY A CA 1
ATOM 5495 C C . GLY A 1 737 ? -43.315 6.479 -37.206 1.00 86.50 737 GLY A C 1
ATOM 5496 O O . GLY A 1 737 ? -42.499 6.876 -38.040 1.00 86.50 737 GLY A O 1
ATOM 5497 N N . PRO A 1 738 ? -42.934 5.852 -36.076 1.00 89.00 738 PRO A N 1
ATOM 5498 C CA . PRO A 1 738 ? -41.530 5.593 -35.764 1.00 89.00 738 PRO A CA 1
ATOM 5499 C C . PRO A 1 738 ? -40.859 4.690 -36.811 1.00 89.00 738 PRO A C 1
ATOM 5501 O O . PRO A 1 738 ? -41.498 3.743 -37.285 1.00 89.00 738 PRO A O 1
ATOM 5504 N N . PRO A 1 739 ? -39.580 4.931 -37.154 1.00 90.06 739 PRO A N 1
ATOM 5505 C CA . PRO A 1 739 ? -38.842 4.057 -38.054 1.00 90.06 739 PRO A CA 1
ATOM 5506 C C . PRO A 1 739 ? -38.712 2.648 -37.468 1.00 90.06 739 PRO A C 1
ATOM 5508 O O . PRO A 1 739 ? -38.581 2.444 -36.262 1.00 90.06 739 PRO A O 1
ATOM 5511 N N . THR A 1 740 ? -38.724 1.655 -38.353 1.00 85.19 740 THR A N 1
ATOM 5512 C CA . THR A 1 740 ? -38.619 0.232 -37.986 1.00 85.19 740 THR A CA 1
ATOM 5513 C C . THR A 1 740 ? -37.312 -0.400 -38.453 1.00 85.19 740 THR A C 1
ATOM 5515 O O . THR A 1 740 ? -36.964 -1.494 -38.006 1.00 85.19 740 THR A O 1
ATOM 5518 N N . THR A 1 741 ? -36.563 0.287 -39.323 1.00 87.38 741 THR A N 1
ATOM 5519 C CA . THR A 1 741 ? -35.270 -0.169 -39.842 1.00 87.38 741 THR A CA 1
ATOM 5520 C C . THR A 1 741 ? -34.200 0.921 -39.723 1.00 87.38 741 THR A C 1
ATOM 5522 O O . THR A 1 741 ? -34.519 2.108 -39.819 1.00 87.38 741 THR A O 1
ATOM 5525 N N . PRO A 1 742 ? -32.912 0.551 -39.589 1.00 87.19 742 PRO A N 1
ATOM 5526 C CA . PRO A 1 742 ? -31.816 1.522 -39.561 1.00 87.19 742 PRO A CA 1
ATOM 5527 C C . PRO A 1 742 ? -31.730 2.407 -40.813 1.00 87.19 742 PRO A C 1
ATOM 5529 O O . PRO A 1 742 ? -31.254 3.531 -40.741 1.00 87.19 742 PRO A O 1
ATOM 5532 N N . GLN A 1 743 ? -32.191 1.924 -41.972 1.00 87.06 743 GLN A N 1
ATOM 5533 C CA . GLN A 1 743 ? -32.197 2.710 -43.210 1.00 87.06 743 GLN A CA 1
ATOM 5534 C C . GLN A 1 743 ? -33.235 3.838 -43.176 1.00 87.06 743 GLN A C 1
ATOM 5536 O O . GLN A 1 743 ? -32.998 4.887 -43.766 1.00 87.06 743 GLN A O 1
ATOM 5541 N N . GLN A 1 744 ? -34.371 3.619 -42.505 1.00 85.56 744 GLN A N 1
ATOM 5542 C CA . GLN A 1 744 ? -35.391 4.650 -42.296 1.00 85.56 744 GLN A CA 1
ATOM 5543 C C . GLN A 1 744 ? -34.932 5.687 -41.269 1.00 85.56 744 GLN A C 1
ATOM 5545 O O . GLN A 1 744 ? -35.188 6.874 -41.449 1.00 85.56 744 GLN A O 1
ATOM 5550 N N . ASP A 1 745 ? -34.259 5.234 -40.210 1.00 88.81 745 ASP A N 1
ATOM 5551 C CA . ASP A 1 745 ? -33.761 6.109 -39.148 1.00 88.81 745 ASP A CA 1
ATOM 5552 C C . ASP A 1 745 ? -32.551 6.954 -39.587 1.00 88.81 745 ASP A C 1
ATOM 5554 O O . ASP A 1 745 ? -32.443 8.133 -39.258 1.00 88.81 745 ASP A O 1
ATOM 5558 N N . GLY A 1 746 ? -31.655 6.383 -40.395 1.00 89.12 746 GLY A N 1
ATOM 5559 C CA . GLY A 1 746 ? -30.450 7.061 -40.861 1.00 89.12 746 GLY A CA 1
ATOM 5560 C C . GLY A 1 746 ? -29.453 7.328 -39.729 1.00 89.12 746 GLY A C 1
ATOM 5561 O O . GLY A 1 746 ? -29.187 6.466 -38.897 1.00 89.12 746 GLY A O 1
ATOM 5562 N N . PHE A 1 747 ? -28.830 8.508 -39.732 1.00 90.00 747 PHE A N 1
ATOM 5563 C CA . PHE A 1 747 ? -27.911 8.909 -38.663 1.00 90.00 747 PHE A CA 1
ATOM 5564 C C . PHE A 1 747 ? -28.702 9.485 -37.480 1.00 90.00 747 PHE A C 1
ATOM 5566 O O . PHE A 1 747 ? -28.992 10.680 -37.480 1.00 90.00 747 PHE A O 1
ATOM 5573 N N . PHE A 1 748 ? -29.044 8.654 -36.488 1.00 92.31 748 PHE A N 1
ATOM 5574 C CA . PHE A 1 748 ? -29.711 9.076 -35.241 1.00 92.31 748 PHE A CA 1
ATOM 5575 C C . PHE A 1 748 ? -30.987 9.905 -35.484 1.00 92.31 748 PHE A C 1
ATOM 5577 O O . PHE A 1 748 ? -31.160 10.994 -34.926 1.00 92.31 748 PHE A O 1
ATOM 5584 N N . GLY A 1 749 ? -31.844 9.447 -36.397 1.00 92.44 749 GLY A N 1
ATOM 5585 C CA . GLY A 1 749 ? -33.075 10.146 -36.767 1.00 92.44 749 GLY A CA 1
ATOM 5586 C C . GLY A 1 749 ? -32.897 11.435 -37.582 1.00 92.44 749 GLY A C 1
ATOM 5587 O O . GLY A 1 749 ? -33.866 12.174 -37.766 1.00 92.44 749 GLY A O 1
ATOM 5588 N N . LEU A 1 750 ? -31.700 11.751 -38.096 1.00 94.38 750 LEU A N 1
ATOM 5589 C CA . LEU A 1 750 ? -31.459 12.973 -38.882 1.00 94.38 750 LEU A CA 1
ATOM 5590 C C . LEU A 1 750 ? -32.410 13.161 -40.082 1.00 94.38 750 LEU A C 1
ATOM 5592 O O . LEU A 1 750 ? -32.948 14.263 -40.218 1.00 94.38 750 LEU A O 1
ATOM 5596 N N . PRO A 1 751 ? -32.679 12.149 -40.933 1.00 93.81 751 PRO A N 1
ATOM 5597 C CA . PRO A 1 751 ? -33.652 12.266 -42.023 1.00 93.81 751 PRO A CA 1
ATOM 5598 C C . PRO A 1 751 ? -35.053 12.663 -41.545 1.00 93.81 751 PRO A C 1
ATOM 5600 O O . PRO A 1 751 ? -35.763 13.390 -42.239 1.00 93.81 751 PRO A O 1
ATOM 5603 N N . LEU A 1 752 ? -35.440 12.227 -40.341 1.00 94.56 752 LEU A N 1
ATOM 5604 C CA . LEU A 1 752 ? -36.770 12.462 -39.775 1.00 94.56 752 LEU A CA 1
ATOM 5605 C C . LEU A 1 752 ? -37.003 13.939 -39.459 1.00 94.56 752 LEU A C 1
ATOM 5607 O O . LEU A 1 752 ? -38.144 14.390 -39.471 1.00 94.56 752 LEU A O 1
ATOM 5611 N N . ALA A 1 753 ? -35.938 14.723 -39.250 1.00 94.12 753 ALA A N 1
ATOM 5612 C CA . ALA A 1 753 ? -36.039 16.157 -38.985 1.00 94.12 753 ALA A CA 1
ATOM 5613 C C . ALA A 1 753 ? -36.737 16.937 -40.113 1.00 94.12 753 ALA A C 1
ATOM 5615 O O . ALA A 1 753 ? -37.224 18.040 -39.869 1.00 94.12 753 ALA A O 1
ATOM 5616 N N . ALA A 1 754 ? -36.822 16.381 -41.327 1.00 91.75 754 ALA A N 1
ATOM 5617 C CA . ALA A 1 754 ? -37.572 16.970 -42.431 1.00 91.75 754 ALA A CA 1
ATOM 5618 C C . ALA A 1 754 ? -39.091 16.994 -42.177 1.00 91.75 754 ALA A C 1
ATOM 5620 O O . ALA A 1 754 ? -39.768 17.915 -42.644 1.00 91.75 754 ALA A O 1
ATOM 5621 N N . ASP A 1 755 ? -39.627 16.029 -41.425 1.00 93.12 755 ASP A N 1
ATOM 5622 C CA . ASP A 1 755 ? -41.068 15.871 -41.235 1.00 93.12 755 ASP A CA 1
ATOM 5623 C C . ASP A 1 755 ? -41.440 15.282 -39.862 1.00 93.12 755 ASP A C 1
ATOM 5625 O O . ASP A 1 755 ? -41.640 14.078 -39.681 1.00 93.12 755 ASP A O 1
ATOM 5629 N N . LEU A 1 756 ? -41.561 16.177 -38.877 1.00 96.12 756 LEU A N 1
ATOM 5630 C CA . LEU A 1 756 ? -41.939 15.850 -37.504 1.00 96.12 756 LEU A CA 1
ATOM 5631 C C . LEU A 1 756 ? -43.311 16.436 -37.144 1.00 96.12 756 LEU A C 1
ATOM 5633 O O . LEU A 1 756 ? -43.664 17.561 -37.518 1.00 96.12 756 LEU A O 1
ATOM 5637 N N . ASP A 1 757 ? -44.070 15.685 -36.352 1.00 96.06 757 ASP A N 1
ATOM 5638 C CA . ASP A 1 757 ? -45.230 16.157 -35.607 1.00 96.06 757 ASP A CA 1
ATOM 5639 C C . ASP A 1 757 ? -44.817 16.637 -34.212 1.00 96.06 757 ASP A C 1
ATOM 5641 O O . ASP A 1 757 ? -44.889 15.918 -33.212 1.00 96.06 757 ASP A O 1
ATOM 5645 N N . GLU A 1 758 ? -44.394 17.896 -34.141 1.00 95.50 758 GLU A N 1
ATOM 5646 C CA . GLU A 1 758 ? -43.952 18.527 -32.894 1.00 95.50 758 GLU A CA 1
ATOM 5647 C C . GLU A 1 758 ? -45.059 18.621 -31.830 1.00 95.50 758 GLU A C 1
ATOM 5649 O O . GLU A 1 758 ? -44.757 18.778 -30.645 1.00 95.50 758 GLU A O 1
ATOM 5654 N N . SER A 1 759 ? -46.338 18.481 -32.212 1.00 96.00 759 SER A N 1
ATOM 5655 C CA . SER A 1 759 ? -47.457 18.477 -31.259 1.00 96.00 759 SER A CA 1
ATOM 5656 C C . SER A 1 759 ? -47.409 17.284 -30.293 1.00 96.00 759 SER A C 1
ATOM 5658 O O . SER A 1 759 ? -47.998 17.338 -29.212 1.00 96.00 759 SER A O 1
ATOM 5660 N N . ARG A 1 760 ? -46.647 16.232 -30.630 1.00 96.44 760 ARG A N 1
ATOM 5661 C CA . ARG A 1 760 ? -46.436 15.050 -29.780 1.00 96.44 760 ARG A CA 1
ATOM 5662 C C . ARG A 1 760 ? -45.437 15.288 -28.645 1.00 96.44 760 ARG A C 1
ATOM 5664 O O . ARG A 1 760 ? -45.500 14.592 -27.629 1.00 96.44 760 ARG A O 1
ATOM 5671 N N . LEU A 1 761 ? -44.542 16.272 -28.777 1.00 97.38 761 LEU A N 1
ATOM 5672 C CA . LEU A 1 761 ? -43.445 16.500 -27.829 1.00 97.38 761 LEU A CA 1
ATOM 5673 C C . LEU A 1 761 ? -43.917 16.717 -26.377 1.00 97.38 761 LEU A C 1
ATOM 5675 O O . LEU A 1 761 ? -43.381 16.043 -25.494 1.00 97.38 761 LEU A O 1
ATOM 5679 N N . PRO A 1 762 ? -44.931 17.560 -26.078 1.00 97.75 762 PRO A N 1
ATOM 5680 C CA . PRO A 1 762 ? -45.397 17.754 -24.702 1.00 97.75 762 PRO A CA 1
ATOM 5681 C C . PRO A 1 762 ? -45.889 16.458 -24.042 1.00 97.75 762 PRO A C 1
ATOM 5683 O O . PRO A 1 762 ? -45.644 16.230 -22.857 1.00 97.75 762 PRO A O 1
ATOM 5686 N N . GLY A 1 763 ? -46.541 15.579 -24.812 1.00 97.56 763 GLY A N 1
ATOM 5687 C CA . GLY A 1 763 ? -47.014 14.280 -24.330 1.00 97.56 763 GLY A CA 1
ATOM 5688 C C . GLY A 1 763 ? -45.866 13.338 -23.963 1.00 97.56 763 GLY A C 1
ATOM 5689 O O . GLY A 1 763 ? -45.895 12.723 -22.893 1.00 97.56 763 GLY A O 1
ATOM 5690 N N . LEU A 1 764 ? -44.831 13.282 -24.808 1.00 97.50 764 LEU A N 1
ATOM 5691 C CA . LEU A 1 764 ? -43.622 12.484 -24.575 1.00 97.50 764 LEU A CA 1
ATOM 5692 C C . LEU A 1 764 ? -42.838 12.985 -23.353 1.00 97.50 764 LEU A C 1
ATOM 5694 O O . LEU A 1 764 ? -42.435 12.189 -22.505 1.00 97.50 764 LEU A O 1
ATOM 5698 N N . VAL A 1 765 ? -42.692 14.305 -23.211 1.00 98.19 765 VAL A N 1
ATOM 5699 C CA . VAL A 1 765 ? -42.044 14.948 -22.054 1.00 98.19 765 VAL A CA 1
ATOM 5700 C C . VAL A 1 765 ? -42.801 14.627 -20.765 1.00 98.19 765 VAL A C 1
ATOM 5702 O O . VAL A 1 765 ? -42.204 14.191 -19.778 1.00 98.19 765 VAL A O 1
ATOM 5705 N N . ALA A 1 766 ? -44.130 14.762 -20.775 1.00 97.81 766 ALA A N 1
ATOM 5706 C CA . ALA A 1 766 ? -44.958 14.431 -19.621 1.00 97.81 766 ALA A CA 1
ATOM 5707 C C . ALA A 1 766 ? -44.876 12.937 -19.260 1.00 97.81 766 ALA A C 1
ATOM 5709 O O . ALA A 1 766 ? -44.871 12.587 -18.078 1.00 97.81 766 ALA A O 1
ATOM 5710 N N . ALA A 1 767 ? -44.787 12.047 -20.254 1.00 97.62 767 ALA A N 1
ATOM 5711 C CA . ALA A 1 767 ? -44.597 10.616 -20.030 1.00 97.62 767 ALA A CA 1
ATOM 5712 C C . ALA A 1 767 ? -43.236 10.315 -19.385 1.00 97.62 767 ALA A C 1
ATOM 5714 O O . ALA A 1 767 ? -43.194 9.620 -18.368 1.00 97.62 767 ALA A O 1
ATOM 5715 N N . ALA A 1 768 ? -42.149 10.892 -19.907 1.00 97.06 768 ALA A N 1
ATOM 5716 C CA . ALA A 1 768 ? -40.810 10.746 -19.340 1.00 97.06 768 ALA A CA 1
ATOM 5717 C C . ALA A 1 768 ? -40.748 11.248 -17.888 1.00 97.06 768 ALA A C 1
ATOM 5719 O O . ALA A 1 768 ? -40.247 10.542 -17.009 1.00 97.06 768 ALA A O 1
ATOM 5720 N N . LYS A 1 769 ? -41.344 12.418 -17.607 1.00 97.38 769 LYS A N 1
ATOM 5721 C CA . LYS A 1 769 ? -41.419 12.977 -16.250 1.00 97.38 769 LYS A CA 1
ATOM 5722 C C . LYS A 1 769 ? -42.155 12.050 -15.288 1.00 97.38 769 LYS A C 1
ATOM 5724 O O . LYS A 1 769 ? -41.647 11.781 -14.201 1.00 97.38 769 LYS A O 1
ATOM 5729 N N . ARG A 1 770 ? -43.337 11.555 -15.676 1.00 97.44 770 ARG A N 1
ATOM 5730 C CA . ARG A 1 770 ? -44.135 10.638 -14.842 1.00 97.44 770 ARG A CA 1
ATOM 5731 C C . ARG A 1 770 ? -43.410 9.324 -14.565 1.00 97.44 770 ARG A C 1
ATOM 5733 O O . ARG A 1 770 ? -43.530 8.796 -13.466 1.00 97.44 770 ARG A O 1
ATOM 5740 N N . ALA A 1 771 ? -42.672 8.808 -15.543 1.00 96.06 771 ALA A N 1
ATOM 5741 C CA . ALA A 1 771 ? -41.907 7.574 -15.396 1.00 96.06 771 ALA A CA 1
ATOM 5742 C C . ALA A 1 771 ? -40.599 7.754 -14.603 1.00 96.06 771 ALA A C 1
ATOM 5744 O O . ALA A 1 771 ? -39.994 6.760 -14.207 1.00 96.06 771 ALA A O 1
ATOM 5745 N N . GLY A 1 772 ? -40.166 8.997 -14.357 1.00 95.81 772 GLY A N 1
ATOM 5746 C CA . GLY A 1 772 ? -38.910 9.290 -13.666 1.00 95.81 772 GLY A CA 1
ATOM 5747 C C . GLY A 1 772 ? -37.664 8.982 -14.501 1.00 95.81 772 GLY A C 1
ATOM 5748 O O . GLY A 1 772 ? -36.605 8.726 -13.931 1.00 95.81 772 GLY A O 1
ATOM 5749 N N . VAL A 1 773 ? -37.788 8.991 -15.832 1.00 97.12 773 VAL A N 1
ATOM 5750 C CA . VAL A 1 773 ? -36.680 8.732 -16.763 1.00 97.12 773 VAL A CA 1
ATOM 5751 C C . VAL A 1 773 ? -35.852 10.000 -16.944 1.00 97.12 773 VAL A C 1
ATOM 5753 O O . VAL A 1 773 ? -36.406 11.085 -17.132 1.00 97.12 773 VAL A O 1
ATOM 5756 N N . TRP A 1 774 ? -34.529 9.860 -16.895 1.00 98.12 774 TRP A N 1
ATOM 5757 C CA . TRP A 1 774 ? -33.585 10.958 -17.097 1.00 98.12 774 TRP A CA 1
ATOM 5758 C C . TRP A 1 774 ? -33.023 10.968 -18.521 1.00 98.12 774 TRP A C 1
ATOM 5760 O O . TRP A 1 774 ? -33.171 10.002 -19.268 1.00 98.12 774 TRP A O 1
ATOM 5770 N N . MET A 1 775 ? -32.365 12.061 -18.896 1.00 98.12 775 MET A N 1
ATOM 5771 C CA . MET A 1 775 ? -31.869 12.285 -20.254 1.00 98.12 775 MET A CA 1
ATOM 5772 C C . MET A 1 775 ? -30.369 12.565 -20.258 1.00 98.12 775 MET A C 1
ATOM 5774 O O . MET A 1 775 ? -29.884 13.310 -19.401 1.00 98.12 775 MET A O 1
ATOM 5778 N N . VAL A 1 776 ? -29.663 12.015 -21.251 1.00 98.19 776 VAL A N 1
ATOM 5779 C CA . VAL A 1 776 ? -28.274 12.382 -21.578 1.00 98.19 776 VAL A CA 1
ATOM 5780 C C . VAL A 1 776 ? -28.190 12.821 -23.043 1.00 98.19 776 VAL A C 1
ATOM 5782 O O . VAL A 1 776 ? -28.056 11.971 -23.921 1.00 98.19 776 VAL A O 1
ATOM 5785 N N . PRO A 1 777 ? -28.321 14.130 -23.323 1.00 97.31 777 PRO A N 1
ATOM 5786 C CA . PRO A 1 777 ? -28.422 14.647 -24.686 1.00 97.31 777 PRO A CA 1
ATOM 5787 C C . PRO A 1 777 ? -27.238 14.394 -25.623 1.00 97.31 777 PRO A C 1
ATOM 5789 O O . PRO A 1 777 ? -27.482 14.129 -26.800 1.00 97.31 777 PRO A O 1
ATOM 5792 N N . THR A 1 778 ? -25.999 14.502 -25.124 1.00 96.69 778 THR A N 1
ATOM 5793 C CA . THR A 1 778 ? -24.754 14.456 -25.919 1.00 96.69 778 THR A CA 1
ATOM 5794 C C . THR A 1 778 ? -24.772 15.417 -27.113 1.00 96.69 778 THR A C 1
ATOM 5796 O O . THR A 1 778 ? -24.401 15.059 -28.227 1.00 96.69 778 THR A O 1
ATOM 5799 N N . GLU A 1 779 ? -25.268 16.633 -26.932 1.00 96.88 779 GLU A N 1
ATOM 5800 C CA . GLU A 1 779 ? -25.528 17.577 -28.017 1.00 96.88 779 GLU A CA 1
ATOM 5801 C C . GLU A 1 779 ? -24.246 18.081 -28.696 1.00 96.88 779 GLU A C 1
ATOM 5803 O O . GLU A 1 779 ? -24.224 18.253 -29.912 1.00 96.88 779 GLU A O 1
ATOM 5808 N N . ALA A 1 780 ? -23.143 18.241 -27.962 1.00 94.00 780 ALA A N 1
ATOM 5809 C CA . ALA A 1 780 ? -21.853 18.660 -28.509 1.00 94.00 780 ALA A CA 1
ATOM 5810 C C . ALA A 1 780 ? -21.304 17.668 -29.546 1.00 94.00 780 ALA A C 1
ATOM 5812 O O . ALA A 1 780 ? -20.662 18.087 -30.509 1.00 94.00 780 ALA A O 1
ATOM 5813 N N . PHE A 1 781 ? -21.587 16.370 -29.384 1.00 94.31 781 PHE A N 1
ATOM 5814 C CA . PHE A 1 781 ? -21.289 15.343 -30.387 1.00 94.31 781 PHE A CA 1
ATOM 5815 C C . PHE A 1 781 ? -22.024 15.632 -31.704 1.00 94.31 781 PHE A C 1
ATOM 5817 O O . PHE A 1 781 ? -21.414 15.682 -32.776 1.00 94.31 781 PHE A O 1
ATOM 5824 N N . PHE A 1 782 ? -23.333 15.881 -31.627 1.00 95.44 782 PHE A N 1
ATOM 5825 C CA . PHE A 1 782 ? -24.162 16.114 -32.808 1.00 95.44 782 PHE A CA 1
ATOM 5826 C C . PHE A 1 782 ? -23.851 17.453 -33.468 1.00 95.44 782 PHE A C 1
ATOM 5828 O O . PHE A 1 782 ? -23.746 17.508 -34.692 1.00 95.44 782 PHE A O 1
ATOM 5835 N N . GLU A 1 783 ? -23.624 18.512 -32.692 1.00 94.12 783 GLU A N 1
ATOM 5836 C CA . GLU A 1 783 ? -23.209 19.811 -33.223 1.00 94.12 783 GLU A CA 1
ATOM 5837 C C . GLU A 1 783 ? -21.830 19.746 -33.892 1.00 94.12 783 GLU A C 1
ATOM 5839 O O . GLU A 1 783 ? -21.634 20.349 -34.946 1.00 94.12 783 GLU A O 1
ATOM 5844 N N . ALA A 1 784 ? -20.883 18.966 -33.363 1.00 92.94 784 ALA A N 1
ATOM 5845 C CA . ALA A 1 784 ? -19.579 18.804 -34.003 1.00 92.94 784 ALA A CA 1
ATOM 5846 C C . ALA A 1 784 ? -19.689 18.096 -35.363 1.00 92.94 784 ALA A C 1
ATOM 5848 O O . ALA A 1 784 ? -19.064 18.518 -36.336 1.00 92.94 784 ALA A O 1
ATOM 5849 N N . ILE A 1 785 ? -20.507 17.047 -35.481 1.00 94.31 785 ILE A N 1
ATOM 5850 C CA . ILE A 1 785 ? -20.633 16.295 -36.739 1.00 94.31 785 ILE A CA 1
ATOM 5851 C C . ILE A 1 785 ? -21.561 17.015 -37.730 1.00 94.31 785 ILE A C 1
ATOM 5853 O O . ILE A 1 785 ? -21.212 17.172 -38.899 1.00 94.31 785 ILE A O 1
ATOM 5857 N N . MET A 1 786 ? -22.723 17.486 -37.275 1.00 94.56 786 MET A N 1
ATOM 5858 C CA . MET A 1 786 ? -23.801 18.007 -38.125 1.00 94.56 786 MET A CA 1
ATOM 5859 C C . MET A 1 786 ? -23.944 19.526 -38.099 1.00 94.56 786 MET A C 1
ATOM 5861 O O . MET A 1 786 ? -24.745 20.055 -38.865 1.00 94.56 786 MET A O 1
ATOM 5865 N N . GLY A 1 787 ? -23.174 20.247 -37.290 1.00 92.69 787 GLY A N 1
ATOM 5866 C CA . GLY A 1 787 ? -23.178 21.707 -37.269 1.00 92.69 787 GLY A CA 1
ATOM 5867 C C . GLY A 1 787 ? -22.448 22.353 -38.448 1.00 92.69 787 GLY A C 1
ATOM 5868 O O . GLY A 1 787 ? -21.983 21.698 -39.387 1.00 92.69 787 GLY A O 1
ATOM 5869 N N . ASP A 1 788 ? -22.358 23.679 -38.391 1.00 92.88 788 ASP A N 1
ATOM 5870 C CA . ASP A 1 788 ? -21.763 24.513 -39.441 1.00 92.88 788 ASP A CA 1
ATOM 5871 C C . ASP A 1 788 ? -20.307 24.921 -39.162 1.00 92.88 788 ASP A C 1
ATOM 5873 O O . ASP A 1 788 ? -19.688 25.551 -40.016 1.00 92.88 788 ASP A O 1
ATOM 5877 N N . GLU A 1 789 ? -19.740 24.567 -38.002 1.00 93.31 789 GLU A N 1
ATOM 5878 C CA . GLU A 1 789 ? -18.342 24.890 -37.680 1.00 93.31 789 GLU A CA 1
ATOM 5879 C C . GLU A 1 789 ? -17.398 24.263 -38.719 1.00 93.31 789 GLU A C 1
ATOM 5881 O O . GLU A 1 789 ? -17.452 23.042 -38.912 1.00 93.31 789 GLU A O 1
ATOM 5886 N N . PRO A 1 790 ? -16.550 25.052 -39.403 1.00 93.88 790 PRO A N 1
ATOM 5887 C CA . PRO A 1 790 ? -15.637 24.543 -40.422 1.00 93.88 790 PRO A CA 1
ATOM 5888 C C . PRO A 1 790 ? -14.728 23.411 -39.916 1.00 93.88 790 PRO A C 1
ATOM 5890 O O . PRO A 1 790 ? -14.272 23.417 -38.773 1.00 93.88 790 PRO A O 1
ATOM 5893 N N . LEU A 1 791 ? -14.456 22.416 -40.770 1.00 93.44 791 LEU A N 1
ATOM 5894 C CA . LEU A 1 791 ? -13.657 21.236 -40.397 1.00 93.44 791 LEU A CA 1
ATOM 5895 C C . LEU A 1 791 ? -12.229 21.596 -39.965 1.00 93.44 791 LEU A C 1
ATOM 5897 O O . LEU A 1 791 ? -11.685 20.960 -39.071 1.00 93.44 791 LEU A O 1
ATOM 5901 N N . ASP A 1 792 ? -11.620 22.603 -40.585 1.00 93.25 792 ASP A N 1
ATOM 5902 C CA . ASP A 1 792 ? -10.298 23.116 -40.217 1.00 93.25 792 ASP A CA 1
ATOM 5903 C C . ASP A 1 792 ? -10.294 23.739 -38.814 1.00 93.25 792 ASP A C 1
ATOM 5905 O O . ASP A 1 792 ? -9.340 23.539 -38.065 1.00 93.25 792 ASP A O 1
ATOM 5909 N N . GLN A 1 793 ? -11.383 24.403 -38.417 1.00 94.62 793 GLN A N 1
ATOM 5910 C CA . GLN A 1 793 ? -11.550 24.923 -37.056 1.00 94.62 793 GLN A CA 1
ATOM 5911 C C . GLN A 1 793 ? -11.750 23.799 -36.039 1.00 94.62 793 GLN A C 1
ATOM 5913 O O . GLN A 1 793 ? -11.113 23.821 -34.986 1.00 94.62 793 GLN A O 1
ATOM 5918 N N . LEU A 1 794 ? -12.546 22.776 -36.381 1.00 93.75 794 LEU A N 1
ATOM 5919 C CA . LEU A 1 794 ? -12.690 21.576 -35.554 1.00 93.75 794 LEU A CA 1
ATOM 5920 C C . LEU A 1 794 ? -11.335 20.902 -35.320 1.00 93.75 794 LEU A C 1
ATOM 5922 O O . LEU A 1 794 ? -11.003 20.604 -34.178 1.00 93.75 794 LEU A O 1
ATOM 5926 N N . VAL A 1 795 ? -10.531 20.718 -36.373 1.00 94.38 795 VAL A N 1
ATOM 5927 C CA . VAL A 1 795 ? -9.181 20.130 -36.296 1.00 94.38 795 VAL A CA 1
ATOM 5928 C C . VAL A 1 795 ? -8.211 21.001 -35.491 1.00 94.38 795 VAL A C 1
ATOM 5930 O O . VAL A 1 795 ? -7.350 20.467 -34.794 1.00 94.38 795 VAL A O 1
ATOM 5933 N N . ALA A 1 796 ? -8.348 22.327 -35.553 1.00 94.00 796 ALA A N 1
ATOM 5934 C CA . ALA A 1 796 ? -7.477 23.269 -34.850 1.00 94.00 796 ALA A CA 1
ATOM 5935 C C . ALA A 1 796 ? -7.776 23.403 -33.345 1.00 94.00 796 ALA A C 1
ATOM 5937 O O . ALA A 1 796 ? -7.075 24.141 -32.645 1.00 94.00 796 ALA A O 1
ATOM 5938 N N . ARG A 1 797 ? -8.796 22.711 -32.822 1.00 93.00 797 ARG A N 1
ATOM 5939 C CA . ARG A 1 797 ? -9.163 22.785 -31.406 1.00 93.00 797 ARG A CA 1
ATOM 5940 C C . ARG A 1 797 ? -8.003 22.336 -30.494 1.00 93.00 797 ARG A C 1
ATOM 5942 O O . ARG A 1 797 ? -7.493 21.223 -30.662 1.00 93.00 797 ARG A O 1
ATOM 5949 N N . PRO A 1 798 ? -7.579 23.155 -29.507 1.00 92.31 798 PRO A N 1
ATOM 5950 C CA . PRO A 1 798 ? -6.365 22.903 -28.721 1.00 92.31 798 PRO A CA 1
ATOM 5951 C C . PRO A 1 798 ? -6.327 21.558 -27.988 1.00 92.31 798 PRO A C 1
ATOM 5953 O O . PRO A 1 798 ? -5.253 20.999 -27.769 1.00 92.31 798 PRO A O 1
ATOM 5956 N N . GLU A 1 799 ? -7.480 21.042 -27.578 1.00 93.12 799 GLU A N 1
ATOM 5957 C CA . GLU A 1 799 ? -7.622 19.786 -26.847 1.00 93.12 799 GLU A CA 1
ATOM 5958 C C . GLU A 1 799 ? -7.455 18.537 -27.719 1.00 93.12 799 GLU A C 1
ATOM 5960 O O . GLU A 1 799 ? -7.208 17.453 -27.188 1.00 93.12 799 GLU A O 1
ATOM 5965 N N . LEU A 1 800 ? -7.528 18.654 -29.050 1.00 94.12 800 LEU A N 1
ATOM 5966 C CA . LEU A 1 800 ? -7.348 17.502 -29.936 1.00 94.12 800 LEU A CA 1
ATOM 5967 C C . LEU A 1 800 ? -5.920 16.964 -29.940 1.00 94.12 800 LEU A C 1
ATOM 5969 O O . LEU A 1 800 ? -5.717 15.808 -30.298 1.00 94.12 800 LEU A O 1
ATOM 5973 N N . LYS A 1 801 ? -4.945 17.726 -29.432 1.00 94.12 801 LYS A N 1
ATOM 5974 C CA . LYS A 1 801 ? -3.593 17.212 -29.166 1.00 94.12 801 LYS A CA 1
ATOM 5975 C C . LYS A 1 801 ? -3.572 16.053 -28.158 1.00 94.12 801 LYS A C 1
ATOM 5977 O O . LYS A 1 801 ? -2.578 15.346 -28.077 1.00 94.12 801 LYS A O 1
ATOM 5982 N N . TYR A 1 802 ? -4.640 15.855 -27.378 1.00 94.06 802 TYR A N 1
ATOM 5983 C CA . TYR A 1 802 ? -4.782 14.723 -26.454 1.00 94.06 802 TYR A CA 1
ATOM 5984 C C . TYR A 1 802 ? -5.462 13.504 -27.089 1.00 94.06 802 TYR A C 1
ATOM 5986 O O . TYR A 1 802 ? -5.601 12.464 -26.445 1.00 94.06 802 TYR A O 1
ATOM 5994 N N . VAL A 1 803 ? -5.881 13.598 -28.345 1.00 92.38 803 VAL A N 1
ATOM 5995 C CA . VAL A 1 803 ? -6.480 12.498 -29.098 1.00 92.38 803 VAL A CA 1
ATOM 5996 C C . VAL A 1 803 ? -5.445 11.968 -30.087 1.00 92.38 803 VAL A C 1
ATOM 5998 O O . VAL A 1 803 ? -4.664 12.729 -30.649 1.00 92.38 803 VAL A O 1
ATOM 6001 N N . ALA A 1 804 ? -5.422 10.651 -30.303 1.00 90.50 804 ALA A N 1
ATOM 6002 C CA . ALA A 1 804 ? -4.530 10.057 -31.294 1.00 90.50 804 ALA A CA 1
ATOM 6003 C C . ALA A 1 804 ? -4.791 10.667 -32.692 1.00 90.50 804 ALA A C 1
ATOM 6005 O O . ALA A 1 804 ? -5.948 10.679 -33.128 1.00 90.50 804 ALA A O 1
ATOM 6006 N N . PRO A 1 805 ? -3.754 11.104 -33.435 1.00 91.56 805 PRO A N 1
ATOM 6007 C CA . PRO A 1 805 ? -3.928 11.729 -34.748 1.00 91.56 805 PRO A CA 1
ATOM 6008 C C . PRO A 1 805 ? -4.741 10.882 -35.735 1.00 91.56 805 PRO A C 1
ATOM 6010 O O . PRO A 1 805 ? -5.570 11.416 -36.465 1.00 91.56 805 PRO A O 1
ATOM 6013 N N . ALA A 1 806 ? -4.577 9.554 -35.702 1.00 91.44 806 ALA A N 1
ATOM 6014 C CA . ALA A 1 806 ? -5.341 8.628 -36.539 1.00 91.44 806 ALA A CA 1
ATOM 6015 C C . ALA A 1 806 ? -6.856 8.679 -36.263 1.00 91.44 806 ALA A C 1
ATOM 6017 O O . ALA A 1 806 ? -7.653 8.618 -37.200 1.00 91.44 806 ALA A O 1
ATOM 6018 N N . LEU A 1 807 ? -7.259 8.839 -34.995 1.00 91.25 807 LEU A N 1
ATOM 6019 C CA . LEU A 1 807 ? -8.667 9.014 -34.633 1.00 91.25 807 LEU A CA 1
ATOM 6020 C C . LEU A 1 807 ? -9.191 10.357 -35.140 1.00 91.25 807 LEU A C 1
ATOM 6022 O O . LEU A 1 807 ? -10.262 10.389 -35.737 1.00 91.25 807 LEU A O 1
ATOM 6026 N N . VAL A 1 808 ? -8.417 11.439 -34.981 1.00 93.56 808 VAL A N 1
ATOM 6027 C CA . VAL A 1 808 ? -8.788 12.765 -35.503 1.00 93.56 808 VAL A CA 1
ATOM 6028 C C . VAL A 1 808 ? -8.976 12.711 -37.020 1.00 93.56 808 VAL A C 1
ATOM 6030 O O . VAL A 1 808 ? -10.003 13.157 -37.515 1.00 93.56 808 VAL A O 1
ATOM 6033 N N . SER A 1 809 ? -8.053 12.096 -37.769 1.00 93.94 809 SER A N 1
ATOM 6034 C CA . SER A 1 809 ? -8.203 11.910 -39.220 1.00 93.94 809 SER A CA 1
ATOM 6035 C C . SER A 1 809 ? -9.444 11.088 -39.585 1.00 93.94 809 SER A C 1
ATOM 6037 O O . SER A 1 809 ? -10.166 11.445 -40.518 1.00 93.94 809 SER A O 1
ATOM 6039 N N . GLY A 1 810 ? -9.723 10.011 -38.843 1.00 94.81 810 GLY A N 1
ATOM 6040 C CA . GLY A 1 810 ? -10.934 9.207 -39.018 1.00 94.81 810 GLY A CA 1
ATOM 6041 C C . GLY A 1 810 ? -12.215 10.015 -38.793 1.00 94.81 810 GLY A C 1
ATOM 6042 O O . GLY A 1 810 ? -13.150 9.927 -39.593 1.00 94.81 810 GLY A O 1
ATOM 6043 N N . TRP A 1 811 ? -12.242 10.856 -37.755 1.00 95.06 811 TRP A N 1
ATOM 6044 C CA . TRP A 1 811 ? -13.354 11.767 -37.480 1.00 95.06 811 TRP A CA 1
ATOM 6045 C C . TRP A 1 811 ? -13.508 12.820 -38.577 1.00 95.06 811 TRP A C 1
ATOM 6047 O O . TRP A 1 811 ? -14.618 12.994 -39.068 1.00 95.06 811 TRP A O 1
ATOM 6057 N N . THR A 1 812 ? -12.418 13.438 -39.047 1.00 95.31 812 THR A N 1
ATOM 6058 C CA . THR A 1 812 ? -12.436 14.380 -40.181 1.00 95.31 812 THR A CA 1
ATOM 6059 C C . THR A 1 812 ? -13.087 13.763 -41.411 1.00 95.31 812 THR A C 1
ATOM 6061 O O . THR A 1 812 ? -13.985 14.365 -42.000 1.00 95.31 812 THR A O 1
ATOM 6064 N N . ASN A 1 813 ? -12.670 12.552 -41.784 1.00 95.06 813 ASN A N 1
ATOM 6065 C CA . ASN A 1 813 ? -13.200 11.861 -42.956 1.00 95.06 813 ASN A CA 1
ATOM 6066 C C . ASN A 1 813 ? -14.677 11.506 -42.782 1.00 95.06 813 ASN A C 1
ATOM 6068 O O . ASN A 1 813 ? -15.473 11.734 -43.688 1.00 95.06 813 ASN A O 1
ATOM 6072 N N . THR A 1 814 ? -15.055 11.005 -41.607 1.00 93.56 814 THR A N 1
ATOM 6073 C CA . THR A 1 814 ? -16.444 10.632 -41.317 1.00 93.56 814 THR A CA 1
ATOM 6074 C C . THR A 1 814 ? -17.359 11.859 -41.303 1.00 93.56 814 THR A C 1
ATOM 6076 O O . THR A 1 814 ? -18.415 11.862 -41.930 1.00 93.56 814 THR A O 1
ATOM 6079 N N . THR A 1 815 ? -16.948 12.947 -40.647 1.00 95.06 815 THR A N 1
ATOM 6080 C CA . THR A 1 815 ? -17.707 14.204 -40.631 1.00 95.06 815 THR A CA 1
ATOM 6081 C C . THR A 1 815 ? -17.825 14.799 -42.030 1.00 95.06 815 THR A C 1
ATOM 6083 O O . THR A 1 815 ? -18.906 15.250 -42.404 1.00 95.06 815 THR A O 1
ATOM 6086 N N . ARG A 1 816 ? -16.758 14.748 -42.837 1.00 94.69 816 ARG A N 1
ATOM 6087 C CA . ARG A 1 816 ? -16.808 15.148 -44.246 1.00 94.69 816 ARG A CA 1
ATOM 6088 C C . ARG A 1 816 ? -17.849 14.340 -45.019 1.00 94.69 816 ARG A C 1
ATOM 6090 O O . ARG A 1 816 ? -18.719 14.937 -45.642 1.00 94.69 816 ARG A O 1
ATOM 6097 N N . GLN A 1 817 ? -17.802 13.011 -44.918 1.00 93.62 817 GLN A N 1
ATOM 6098 C CA . GLN A 1 817 ? -18.751 12.120 -45.590 1.00 93.62 817 GLN A CA 1
ATOM 6099 C C . GLN A 1 817 ? -20.199 12.460 -45.243 1.00 93.62 817 GLN A C 1
ATOM 6101 O O . GLN A 1 817 ? -21.035 12.501 -46.137 1.00 93.62 817 GLN A O 1
ATOM 6106 N N . TYR A 1 818 ? -20.502 12.749 -43.977 1.00 92.00 818 TYR A N 1
ATOM 6107 C CA . TYR A 1 818 ? -21.855 13.134 -43.586 1.00 92.00 818 TYR A CA 1
ATOM 6108 C C . TYR A 1 818 ? -22.271 14.515 -44.098 1.00 92.00 818 TYR A C 1
ATOM 6110 O O . TYR A 1 818 ? -23.394 14.665 -44.572 1.00 92.00 818 TYR A O 1
ATOM 6118 N N . ARG A 1 819 ? -21.395 15.522 -44.005 1.00 93.38 819 ARG A N 1
ATOM 6119 C CA . ARG A 1 819 ? -21.723 16.906 -44.388 1.00 93.38 819 ARG A CA 1
ATOM 6120 C C . ARG A 1 819 ? -21.776 17.127 -45.898 1.00 93.38 819 ARG A C 1
ATOM 6122 O O . ARG A 1 819 ? -22.478 18.031 -46.338 1.00 93.38 819 ARG A O 1
ATOM 6129 N N . GLU A 1 820 ? -21.030 16.335 -46.664 1.00 93.69 820 GLU A N 1
ATOM 6130 C CA . GLU A 1 820 ? -21.005 16.371 -48.131 1.00 93.69 820 GLU A CA 1
ATOM 6131 C C . GLU A 1 820 ? -22.011 15.384 -48.758 1.00 93.69 820 GLU A C 1
ATOM 6133 O O . GLU A 1 820 ? -22.198 15.398 -49.973 1.00 93.69 820 GLU A O 1
ATOM 6138 N N . ASN A 1 821 ? -22.689 14.546 -47.959 1.00 93.19 821 ASN A N 1
ATOM 6139 C CA . ASN A 1 821 ? -23.719 13.635 -48.456 1.00 93.19 821 ASN A CA 1
ATOM 6140 C C . ASN A 1 821 ? -24.939 14.428 -48.970 1.00 93.19 821 ASN A C 1
ATOM 6142 O O . ASN A 1 821 ? -25.597 15.096 -48.168 1.00 93.19 821 ASN A O 1
ATOM 6146 N N . PRO A 1 822 ? -25.321 14.308 -50.259 1.00 91.81 822 PRO A N 1
ATOM 6147 C CA . PRO A 1 822 ? -26.488 15.002 -50.808 1.00 91.81 822 PRO A CA 1
ATOM 6148 C C . PRO A 1 822 ? -27.812 14.661 -50.110 1.00 91.81 822 PRO A C 1
ATOM 6150 O O . PRO A 1 822 ? -28.742 15.461 -50.151 1.00 91.81 822 PRO A O 1
ATOM 6153 N N . ALA A 1 823 ? -27.906 13.498 -49.453 1.00 89.69 823 ALA A N 1
ATOM 6154 C CA . ALA A 1 823 ? -29.074 13.119 -48.660 1.00 89.69 823 ALA A CA 1
ATOM 6155 C C . ALA A 1 823 ? -29.229 13.958 -47.378 1.00 89.69 823 ALA A C 1
ATOM 6157 O O . ALA A 1 823 ? -30.326 14.016 -46.824 1.00 89.69 823 ALA A O 1
ATOM 6158 N N . TYR A 1 824 ? -28.158 14.614 -46.911 1.00 93.75 824 TYR A N 1
ATOM 6159 C CA . TYR A 1 824 ? -28.113 15.408 -45.679 1.00 93.75 824 TYR A CA 1
ATOM 6160 C C . TYR A 1 824 ? -27.754 16.875 -45.975 1.00 93.75 824 TYR A C 1
ATOM 6162 O O . TYR A 1 824 ? -26.710 17.365 -45.527 1.00 93.75 824 TYR A O 1
ATOM 6170 N N . PRO A 1 825 ? -28.609 17.604 -46.724 1.00 95.00 825 PRO A N 1
ATOM 6171 C CA . PRO A 1 825 ? -28.347 18.996 -47.065 1.00 95.00 825 PRO A CA 1
ATOM 6172 C C . PRO A 1 825 ? -28.230 19.859 -45.805 1.00 95.00 825 PRO A C 1
ATOM 6174 O O . PRO A 1 825 ? -28.761 19.532 -44.737 1.00 95.00 825 PRO A O 1
ATOM 6177 N N . ARG A 1 826 ? -27.521 20.985 -45.923 1.00 95.25 826 ARG A N 1
ATOM 6178 C CA . ARG A 1 826 ? -27.207 21.871 -44.794 1.00 95.25 826 ARG A CA 1
ATOM 6179 C C . ARG A 1 826 ? -28.456 22.293 -44.017 1.00 95.25 826 ARG A C 1
ATOM 6181 O O . ARG A 1 826 ? -28.432 22.277 -42.790 1.00 95.25 826 ARG A O 1
ATOM 6188 N N . GLU A 1 827 ? -29.546 22.604 -44.708 1.00 96.06 827 GLU A N 1
ATOM 6189 C CA . GLU A 1 827 ? -30.817 23.031 -44.117 1.00 96.06 827 GLU A CA 1
ATOM 6190 C C . GLU A 1 827 ? -31.430 21.930 -43.239 1.00 96.06 827 GLU A C 1
ATOM 6192 O O . GLU A 1 827 ? -31.929 22.207 -42.147 1.00 96.06 827 GLU A O 1
ATOM 6197 N N . LEU A 1 828 ? -31.343 20.666 -43.675 1.00 96.25 828 LEU A N 1
ATOM 6198 C CA . LEU A 1 828 ? -31.808 19.519 -42.895 1.00 96.25 828 LEU A CA 1
ATOM 6199 C C . LEU A 1 828 ? -30.966 19.342 -41.628 1.00 96.25 828 LEU A C 1
ATOM 6201 O O . LEU A 1 828 ? -31.521 19.170 -40.544 1.00 96.25 828 LEU A O 1
ATOM 6205 N N . ARG A 1 829 ? -29.635 19.447 -41.745 1.00 96.50 829 ARG A N 1
ATOM 6206 C CA . ARG A 1 829 ? -28.724 19.365 -40.592 1.00 96.50 829 ARG A CA 1
ATOM 6207 C C . ARG A 1 829 ? -28.985 20.482 -39.575 1.00 96.50 829 ARG A C 1
ATOM 6209 O O . ARG A 1 829 ? -29.055 20.220 -38.377 1.00 96.50 829 ARG A O 1
ATOM 6216 N N . GLN A 1 830 ? -29.198 21.713 -40.041 1.00 96.38 830 GLN A N 1
ATOM 6217 C CA . GLN A 1 830 ? -29.557 22.843 -39.179 1.00 96.38 830 GLN A CA 1
ATOM 6218 C C . GLN A 1 830 ? -30.894 22.620 -38.471 1.00 96.38 830 GLN A C 1
ATOM 6220 O O . GLN A 1 830 ? -31.001 22.861 -37.267 1.00 96.38 830 GLN A O 1
ATOM 6225 N N . ARG A 1 831 ? -31.906 22.124 -39.194 1.00 96.25 831 ARG A N 1
ATOM 6226 C CA . ARG A 1 831 ? -33.212 21.797 -38.612 1.00 96.25 831 ARG A CA 1
ATOM 6227 C C . ARG A 1 831 ? -33.108 20.689 -37.566 1.00 96.25 831 ARG A C 1
ATOM 6229 O O . ARG A 1 831 ? -33.744 20.796 -36.522 1.00 96.25 831 ARG A O 1
ATOM 6236 N N . PHE A 1 832 ? -32.286 19.672 -37.813 1.00 97.38 832 PHE A N 1
ATOM 6237 C CA . PHE A 1 832 ? -31.999 18.605 -36.857 1.00 97.38 832 PHE A CA 1
ATOM 6238 C C . PHE A 1 832 ? -31.422 19.160 -35.547 1.00 97.38 832 PHE A C 1
ATOM 6240 O O . PHE A 1 832 ? -32.014 18.938 -34.492 1.00 97.38 832 PHE A O 1
ATOM 6247 N N . ILE A 1 833 ? -30.354 19.966 -35.599 1.00 97.50 833 ILE A N 1
ATOM 6248 C CA . ILE A 1 833 ? -29.768 20.596 -34.398 1.00 97.50 833 ILE A CA 1
ATOM 6249 C C . ILE A 1 833 ? -30.773 21.519 -33.693 1.00 97.50 833 ILE A C 1
ATOM 6251 O O . ILE A 1 833 ? -30.934 21.460 -32.473 1.00 97.50 833 ILE A O 1
ATOM 6255 N N . ALA A 1 834 ? -31.509 22.345 -34.444 1.00 97.00 834 ALA A N 1
ATOM 6256 C CA . ALA A 1 834 ? -32.529 23.220 -33.869 1.00 97.00 834 ALA A CA 1
ATOM 6257 C C . ALA A 1 834 ? -33.619 22.424 -33.129 1.00 97.00 834 ALA A C 1
ATOM 6259 O O . ALA A 1 834 ? -34.044 22.813 -32.038 1.00 97.00 834 ALA A O 1
ATOM 6260 N N . MET A 1 835 ? -34.040 21.286 -33.688 1.00 97.44 835 MET A N 1
ATOM 6261 C CA . MET A 1 835 ? -35.028 20.416 -33.059 1.00 97.44 835 MET A CA 1
ATOM 6262 C C . MET A 1 835 ? -34.495 19.748 -31.796 1.00 97.44 835 MET A C 1
ATOM 6264 O O . MET A 1 835 ? -35.189 19.722 -30.783 1.00 97.44 835 MET A O 1
ATOM 6268 N N . ARG A 1 836 ? -33.250 19.273 -31.809 1.00 97.75 836 ARG A N 1
ATOM 6269 C CA . ARG A 1 836 ? -32.611 18.690 -30.624 1.00 97.75 836 ARG A CA 1
ATOM 6270 C C . ARG A 1 836 ? -32.505 19.694 -29.481 1.00 97.75 836 ARG A C 1
ATOM 6272 O O . ARG A 1 836 ? -32.949 19.401 -28.372 1.00 97.75 836 ARG A O 1
ATOM 6279 N N . ARG A 1 837 ? -32.061 20.924 -29.761 1.00 97.94 837 ARG A N 1
ATOM 6280 C CA . ARG A 1 837 ? -32.065 22.031 -28.786 1.00 97.94 837 ARG A CA 1
ATOM 6281 C C . ARG A 1 837 ? -33.467 22.317 -28.240 1.00 97.94 837 ARG A C 1
ATOM 6283 O O . ARG A 1 837 ? -33.639 22.464 -27.029 1.00 97.94 837 ARG A O 1
ATOM 6290 N N . LYS A 1 838 ? -34.490 22.325 -29.103 1.00 98.06 838 LYS A N 1
ATOM 6291 C CA . LYS A 1 838 ? -35.892 22.482 -28.683 1.00 98.06 838 LYS A CA 1
ATOM 6292 C C . LYS A 1 838 ? -36.346 21.346 -27.760 1.00 98.06 838 LYS A C 1
ATOM 6294 O O . LYS A 1 838 ? -36.999 21.618 -26.750 1.00 98.06 838 LYS A O 1
ATOM 6299 N N . ILE A 1 839 ? -35.989 20.098 -28.065 1.00 98.50 839 ILE A N 1
ATOM 6300 C CA . ILE A 1 839 ? -36.287 18.929 -27.225 1.00 98.50 839 ILE A CA 1
ATOM 6301 C C . ILE A 1 839 ? -35.622 19.086 -25.853 1.00 98.50 839 ILE A C 1
ATOM 6303 O O . ILE A 1 839 ? -36.314 18.977 -24.844 1.00 98.50 839 ILE A O 1
ATOM 6307 N N . ILE A 1 840 ? -34.327 19.425 -25.800 1.00 98.62 840 ILE A N 1
ATOM 6308 C CA . ILE A 1 840 ? -33.579 19.660 -24.550 1.00 98.62 840 ILE A CA 1
ATOM 6309 C C . ILE A 1 840 ? -34.281 20.711 -23.682 1.00 98.62 840 ILE A C 1
ATOM 6311 O O . ILE A 1 840 ? -34.566 20.458 -22.509 1.00 98.62 840 ILE A O 1
ATOM 6315 N N . LYS A 1 841 ? -34.621 21.870 -24.261 1.00 98.38 841 LYS A N 1
ATOM 6316 C CA . LYS A 1 841 ? -35.305 22.945 -23.530 1.00 98.38 841 LYS A CA 1
ATOM 6317 C C . LYS A 1 841 ? -36.675 22.516 -23.017 1.00 98.38 841 LYS A C 1
ATOM 6319 O O . LYS A 1 841 ? -37.000 22.771 -21.862 1.00 98.38 841 LYS A O 1
ATOM 6324 N N . THR A 1 842 ? -37.457 21.835 -23.853 1.00 98.44 842 THR A N 1
ATOM 6325 C CA . THR A 1 842 ? -38.813 21.393 -23.492 1.00 98.44 842 THR A CA 1
ATOM 6326 C C . THR A 1 842 ? -38.781 20.315 -22.406 1.00 98.44 842 THR A C 1
ATOM 6328 O O . THR A 1 842 ? -39.618 20.328 -21.506 1.00 98.44 842 THR A O 1
ATOM 6331 N N . LEU A 1 843 ? -37.801 19.406 -22.444 1.00 98.50 843 LEU A N 1
ATOM 6332 C CA . LEU A 1 843 ? -37.567 18.415 -21.390 1.00 98.50 843 LEU A CA 1
ATOM 6333 C C . LEU A 1 843 ? -37.256 19.093 -20.053 1.00 98.50 843 LEU A C 1
ATOM 6335 O O . LEU A 1 843 ? -37.890 18.769 -19.047 1.00 98.50 843 LEU A O 1
ATOM 6339 N N . HIS A 1 844 ? -36.329 20.055 -20.056 1.00 98.25 844 HIS A N 1
ATOM 6340 C CA . HIS A 1 844 ? -35.968 20.825 -18.864 1.00 98.25 844 HIS A CA 1
ATOM 6341 C C . HIS A 1 844 ? -37.164 21.603 -18.300 1.00 98.25 844 HIS A C 1
ATOM 6343 O O . HIS A 1 844 ? -37.465 21.486 -17.113 1.00 98.25 844 HIS A O 1
ATOM 6349 N N . ASP A 1 845 ? -37.897 22.332 -19.146 1.00 98.19 845 ASP A N 1
ATOM 6350 C CA . ASP A 1 845 ? -39.081 23.106 -18.741 1.00 98.19 845 ASP A CA 1
ATOM 6351 C C . ASP A 1 845 ? -40.215 22.214 -18.220 1.00 98.19 845 ASP A C 1
ATOM 6353 O O . ASP A 1 845 ? -40.919 22.579 -17.280 1.00 98.19 845 ASP A O 1
ATOM 6357 N N . GLY A 1 846 ? -40.361 21.011 -18.785 1.00 97.94 846 GLY A N 1
ATOM 6358 C CA . GLY A 1 846 ? -41.269 19.971 -18.296 1.00 97.94 846 GLY A CA 1
ATOM 6359 C C . GLY A 1 846 ? -40.806 19.294 -16.998 1.00 97.94 846 GLY A C 1
ATOM 6360 O O . GLY A 1 846 ? -41.473 18.385 -16.497 1.00 97.94 846 GLY A O 1
ATOM 6361 N N . GLY A 1 847 ? -39.659 19.705 -16.449 1.00 97.56 847 GLY A N 1
ATOM 6362 C CA . GLY A 1 847 ? -39.077 19.183 -15.218 1.00 97.56 847 GLY A CA 1
ATOM 6363 C C . GLY A 1 847 ? -38.475 17.785 -15.352 1.00 97.56 847 GLY A C 1
ATOM 6364 O O . GLY A 1 847 ? -38.271 17.124 -14.327 1.00 97.56 847 GLY A O 1
ATOM 6365 N N . VAL A 1 848 ? -38.234 17.293 -16.570 1.00 98.31 848 VAL A N 1
ATOM 6366 C CA . VAL A 1 848 ? -37.521 16.030 -16.801 1.00 98.31 848 VAL A CA 1
ATOM 6367 C C . VAL A 1 848 ? -36.059 16.217 -16.409 1.00 98.31 848 VAL A C 1
ATOM 6369 O O . VAL A 1 848 ? -35.444 17.237 -16.709 1.00 98.31 848 VAL A O 1
ATOM 6372 N N . GLY A 1 849 ? -35.502 15.237 -15.702 1.00 97.81 849 GLY A N 1
ATOM 6373 C CA . GLY A 1 849 ? -34.118 15.304 -15.261 1.00 97.81 849 GLY A CA 1
ATOM 6374 C C . GLY A 1 849 ? -33.147 15.180 -16.436 1.00 97.81 849 GLY A C 1
ATOM 6375 O O . GLY A 1 849 ? -33.242 14.240 -17.225 1.00 97.81 849 GLY A O 1
ATOM 6376 N N . ILE A 1 850 ? -32.189 16.101 -16.525 1.00 98.69 850 ILE A N 1
ATOM 6377 C CA . ILE A 1 850 ? -31.094 16.077 -17.503 1.00 98.69 850 ILE A CA 1
ATOM 6378 C C . ILE A 1 850 ? -29.775 15.982 -16.743 1.00 98.69 850 ILE A C 1
ATOM 6380 O O . ILE A 1 850 ? -29.553 16.742 -15.791 1.00 98.69 850 ILE A O 1
ATOM 6384 N N . VAL A 1 851 ? -28.906 15.066 -17.170 1.00 98.50 851 VAL A N 1
ATOM 6385 C CA . VAL A 1 851 ? -27.531 14.967 -16.674 1.00 98.50 851 VAL A CA 1
ATOM 6386 C C . VAL A 1 851 ? -26.520 15.176 -17.797 1.00 98.50 851 VAL A C 1
ATOM 6388 O O . VAL A 1 851 ? -26.767 14.844 -18.955 1.00 98.50 851 VAL A O 1
ATOM 6391 N N . LEU A 1 852 ? -25.385 15.774 -17.446 1.00 98.19 852 LEU A N 1
ATOM 6392 C CA . LEU A 1 852 ? -24.316 16.125 -18.371 1.00 98.19 852 LEU A CA 1
ATOM 6393 C C . LEU A 1 852 ? -23.683 14.863 -18.947 1.00 98.19 852 LEU A C 1
ATOM 6395 O O . LEU A 1 852 ? -23.239 14.001 -18.188 1.00 98.19 852 LEU A O 1
ATOM 6399 N N . GLY A 1 853 ? -23.582 14.783 -20.270 1.00 96.50 853 GLY A N 1
ATOM 6400 C CA . GLY A 1 853 ? -22.687 13.822 -20.879 1.00 96.50 853 GLY A CA 1
ATOM 6401 C C . GLY A 1 853 ? -22.340 14.149 -22.319 1.00 96.50 853 GLY A C 1
ATOM 6402 O O . GLY A 1 853 ? -23.183 14.645 -23.053 1.00 96.50 853 GLY A O 1
ATOM 6403 N N . SER A 1 854 ? -21.090 13.896 -22.695 1.00 94.69 854 SER A N 1
ATOM 6404 C CA . SER A 1 854 ? -20.501 14.318 -23.971 1.00 94.69 854 SER A CA 1
ATOM 6405 C C . SER A 1 854 ? -20.172 13.172 -24.919 1.00 94.69 854 SER A C 1
ATOM 6407 O O . SER A 1 854 ? -19.801 13.436 -26.054 1.00 94.69 854 SER A O 1
ATOM 6409 N N . ASP A 1 855 ? -20.271 11.915 -24.485 1.00 94.25 855 ASP A N 1
ATOM 6410 C CA . ASP A 1 855 ? -19.885 10.750 -25.295 1.00 94.25 855 ASP A CA 1
ATOM 6411 C C . ASP A 1 855 ? -18.365 10.637 -25.556 1.00 94.25 855 ASP A C 1
ATOM 6413 O O . ASP A 1 855 ? -17.900 10.061 -26.537 1.00 94.25 855 ASP A O 1
ATOM 6417 N N . SER A 1 856 ? -17.539 11.212 -24.675 1.00 93.62 856 SER A N 1
ATOM 6418 C CA . SER A 1 856 ? -16.074 11.184 -24.819 1.00 93.62 856 SER A CA 1
ATOM 6419 C C . SER A 1 856 ? -15.455 9.828 -24.418 1.00 93.62 856 SER A C 1
ATOM 6421 O O . SER A 1 856 ? -15.940 9.205 -23.474 1.00 93.62 856 SER A O 1
ATOM 6423 N N . PRO A 1 857 ? -14.349 9.367 -25.049 1.00 89.31 857 PRO A N 1
ATOM 6424 C CA . PRO A 1 857 ? -13.724 9.900 -26.252 1.00 89.31 857 PRO A CA 1
ATOM 6425 C C . PRO A 1 857 ? -14.342 9.346 -27.545 1.00 89.31 857 PRO A C 1
ATOM 6427 O O . PRO A 1 857 ? -13.989 8.249 -27.975 1.00 89.31 857 PRO A O 1
ATOM 6430 N N . GLN A 1 858 ? -15.193 10.122 -28.216 1.00 87.38 858 GLN A N 1
ATOM 6431 C CA . GLN A 1 858 ? -15.677 9.837 -29.572 1.00 87.38 858 GLN A CA 1
ATOM 6432 C C . GLN A 1 858 ? -15.929 11.137 -30.340 1.00 87.38 858 GLN A C 1
ATOM 6434 O O . GLN A 1 858 ? -16.200 12.162 -29.733 1.00 87.38 858 GLN A O 1
ATOM 6439 N N . PHE A 1 859 ? -15.802 11.102 -31.669 1.00 86.69 859 PHE A N 1
ATOM 6440 C CA . PHE A 1 859 ? -16.146 12.180 -32.609 1.00 86.69 859 PHE A CA 1
ATOM 6441 C C . PHE A 1 859 ? -15.974 13.613 -32.084 1.00 86.69 859 PHE A C 1
ATOM 6443 O O . PHE A 1 859 ? -16.927 14.280 -31.692 1.00 86.69 859 PHE A O 1
ATOM 6450 N N . TRP A 1 860 ? -14.734 14.100 -32.125 1.00 92.69 860 TRP A N 1
ATOM 6451 C CA . TRP A 1 860 ? -14.329 15.442 -31.685 1.00 92.69 860 TRP A CA 1
ATOM 6452 C C . TRP A 1 860 ? -14.424 15.688 -30.179 1.00 92.69 860 TRP A C 1
ATOM 6454 O O . TRP A 1 860 ? -14.066 16.778 -29.725 1.00 92.69 860 TRP A O 1
ATOM 6464 N N . ASN A 1 861 ? -14.831 14.691 -29.389 1.00 93.88 861 ASN A N 1
ATOM 6465 C CA . ASN A 1 861 ? -14.936 14.827 -27.949 1.00 93.88 861 ASN A CA 1
ATOM 6466 C C . ASN A 1 861 ? -13.701 14.282 -27.227 1.00 93.88 861 ASN A C 1
ATOM 6468 O O . ASN A 1 861 ? -13.597 13.099 -26.926 1.00 93.88 861 ASN A O 1
ATOM 6472 N N . ALA A 1 862 ? -12.751 15.166 -26.912 1.00 94.25 862 ALA A N 1
ATOM 6473 C CA . ALA A 1 862 ? -11.645 14.864 -26.006 1.00 94.25 862 ALA A CA 1
ATOM 6474 C C . ALA A 1 862 ? -12.138 14.727 -24.540 1.00 94.25 862 ALA A C 1
ATOM 6476 O O . ALA A 1 862 ? -12.948 15.554 -24.095 1.00 94.25 862 ALA A O 1
ATOM 6477 N N . PRO A 1 863 ? -11.658 13.736 -23.763 1.00 93.62 863 PRO A N 1
ATOM 6478 C CA . PRO A 1 863 ? -12.065 13.526 -22.370 1.00 93.62 863 PRO A CA 1
ATOM 6479 C C . PRO A 1 863 ? -11.892 14.770 -21.494 1.00 93.62 863 PRO A C 1
ATOM 6481 O O . PRO A 1 863 ? -10.840 15.408 -21.500 1.00 93.62 863 PRO A O 1
ATOM 6484 N N . GLY A 1 864 ? -12.930 15.120 -20.735 1.00 89.75 864 GLY A N 1
ATOM 6485 C CA . GLY A 1 864 ? -12.955 16.276 -19.834 1.00 89.75 864 GLY A CA 1
ATOM 6486 C C . GLY A 1 864 ? -13.288 17.593 -20.535 1.00 89.75 864 GLY A C 1
ATOM 6487 O O . GLY A 1 864 ? -14.248 18.258 -20.159 1.00 89.75 864 GLY A O 1
ATOM 6488 N N . PHE A 1 865 ? -12.567 17.927 -21.606 1.00 94.25 865 PHE A N 1
ATOM 6489 C CA . PHE A 1 865 ? -12.779 19.160 -22.382 1.00 94.25 865 PHE A CA 1
ATOM 6490 C C . PHE A 1 865 ? -14.170 19.233 -23.027 1.00 94.25 865 PHE A C 1
ATOM 6492 O O . PHE A 1 865 ? -14.758 20.299 -23.179 1.00 94.25 865 PHE A O 1
ATOM 6499 N N . SER A 1 866 ? -14.720 18.084 -23.407 1.00 94.25 866 SER A N 1
ATOM 6500 C CA . SER A 1 866 ? -16.007 18.020 -24.112 1.00 94.25 866 SER A CA 1
ATOM 6501 C C . SER A 1 866 ? -17.198 18.260 -23.200 1.00 94.25 866 SER A C 1
ATOM 6503 O O . SER A 1 866 ? -18.204 18.800 -23.648 1.00 94.25 866 SER A O 1
ATOM 6505 N N . SER A 1 867 ? -17.073 17.930 -21.913 1.00 94.81 867 SER A N 1
ATOM 6506 C CA . SER A 1 867 ? -18.099 18.229 -20.916 1.00 94.81 867 SER A CA 1
ATOM 6507 C C . SER A 1 867 ? -18.281 19.749 -20.758 1.00 94.81 867 SER A C 1
ATOM 6509 O O . SER A 1 867 ? -19.391 20.213 -20.525 1.00 94.81 867 SER A O 1
ATOM 6511 N N . GLU A 1 868 ? -17.221 20.542 -20.962 1.00 93.50 868 GLU A N 1
ATOM 6512 C CA . GLU A 1 868 ? -17.290 22.013 -20.983 1.00 93.50 868 GLU A CA 1
ATOM 6513 C C . GLU A 1 868 ? -18.099 22.525 -22.183 1.00 93.50 868 GLU A C 1
ATOM 6515 O O . GLU A 1 868 ? -18.937 23.416 -22.043 1.00 93.50 868 GLU A O 1
ATOM 6520 N N . ARG A 1 869 ? -17.892 21.930 -23.364 1.00 93.38 869 ARG A N 1
ATOM 6521 C CA . ARG A 1 869 ? -18.656 22.277 -24.571 1.00 93.38 869 ARG A CA 1
ATOM 6522 C C . ARG A 1 869 ? -20.121 21.888 -24.464 1.00 93.38 869 ARG A C 1
ATOM 6524 O O . ARG A 1 869 ? -20.971 22.677 -24.857 1.00 93.38 869 ARG A O 1
ATOM 6531 N N . GLU A 1 870 ? -20.407 20.718 -23.905 1.00 97.06 870 GLU A N 1
ATOM 6532 C CA . GLU A 1 870 ? -21.773 20.240 -23.670 1.00 97.06 870 GLU A CA 1
ATOM 6533 C C . GLU A 1 870 ? -22.559 21.197 -22.754 1.00 97.06 870 GLU A C 1
ATOM 6535 O O . GLU A 1 870 ? -23.722 21.503 -22.997 1.00 97.06 870 GLU A O 1
ATOM 6540 N N . LEU A 1 871 ? -21.917 21.787 -21.741 1.00 98.12 871 LEU A N 1
ATOM 6541 C CA . LEU A 1 871 ? -22.554 22.850 -20.955 1.00 98.12 871 LEU A CA 1
ATOM 6542 C C . LEU A 1 871 ? -22.901 24.079 -21.816 1.00 98.12 871 LEU A C 1
ATOM 6544 O O . LEU A 1 871 ? -23.947 24.703 -21.623 1.00 98.12 871 LEU A O 1
ATOM 6548 N N . GLY A 1 872 ? -22.042 24.417 -22.781 1.00 97.25 872 GLY A N 1
ATOM 6549 C CA . GLY A 1 872 ? -22.287 25.473 -23.760 1.00 97.25 872 GLY A CA 1
ATOM 6550 C C . GLY A 1 872 ? -23.477 25.184 -24.680 1.00 97.25 872 GLY A C 1
ATOM 6551 O O . GLY A 1 872 ? -24.282 26.085 -24.919 1.00 97.25 872 GLY A O 1
ATOM 6552 N N . THR A 1 873 ? -23.642 23.942 -25.146 1.00 97.12 873 THR A N 1
ATOM 6553 C CA . THR A 1 873 ? -24.781 23.554 -26.000 1.00 97.12 873 THR A CA 1
ATOM 6554 C C . THR A 1 873 ? -26.105 23.617 -25.239 1.00 97.12 873 THR A C 1
ATOM 6556 O O . THR A 1 873 ? -27.114 24.043 -25.798 1.00 97.12 873 THR A O 1
ATOM 6559 N N . TYR A 1 874 ? -26.115 23.316 -23.937 1.00 98.44 874 TYR A N 1
ATOM 6560 C CA . TYR A 1 874 ? -27.302 23.493 -23.093 1.00 98.44 874 TYR A CA 1
ATOM 6561 C C . TYR A 1 874 ? -27.702 24.962 -22.937 1.00 98.44 874 TYR A C 1
ATOM 6563 O O . TYR A 1 874 ? -28.888 25.290 -23.016 1.00 98.44 874 TYR A O 1
ATOM 6571 N N . VAL A 1 875 ? -26.731 25.867 -22.783 1.00 98.56 875 VAL A N 1
ATOM 6572 C CA . VAL A 1 875 ? -27.010 27.312 -22.796 1.00 98.56 875 VAL A CA 1
ATOM 6573 C C . VAL A 1 875 ? -27.513 27.758 -24.172 1.00 98.56 875 VAL A C 1
ATOM 6575 O O . VAL A 1 875 ? -28.486 28.505 -24.252 1.00 98.56 875 VAL A O 1
ATOM 6578 N N . ALA A 1 876 ? -26.940 27.237 -25.261 1.00 97.19 876 ALA A N 1
ATOM 6579 C CA . ALA A 1 876 ? -27.420 27.495 -26.620 1.00 97.19 876 ALA A CA 1
ATOM 6580 C C . ALA A 1 876 ? -28.834 26.936 -26.886 1.00 97.19 876 ALA A C 1
ATOM 6582 O O . ALA A 1 876 ? -29.554 27.465 -27.733 1.00 97.19 876 ALA A O 1
ATOM 6583 N N . ALA A 1 877 ? -29.257 25.903 -26.149 1.00 97.94 877 ALA A N 1
ATOM 6584 C CA . ALA A 1 877 ? -30.629 25.399 -26.138 1.00 97.94 877 ALA A CA 1
ATOM 6585 C C . ALA A 1 877 ? -31.594 26.272 -25.307 1.00 97.94 877 ALA A C 1
ATOM 6587 O O . ALA A 1 877 ? -32.806 26.086 -25.377 1.00 97.94 877 ALA A O 1
ATOM 6588 N N . GLY A 1 878 ? -31.085 27.247 -24.546 1.00 98.06 878 GLY A N 1
ATOM 6589 C CA . GLY A 1 878 ? -31.878 28.213 -23.784 1.00 98.06 878 GLY A CA 1
ATOM 6590 C C . GLY A 1 878 ? -31.911 27.976 -22.273 1.00 98.06 878 GLY A C 1
ATOM 6591 O O . GLY A 1 878 ? -32.748 28.575 -21.596 1.00 98.06 878 GLY A O 1
ATOM 6592 N N . LEU A 1 879 ? -31.049 27.111 -21.729 1.00 98.62 879 LEU A N 1
ATOM 6593 C CA . LEU A 1 879 ? -30.848 27.010 -20.280 1.00 98.62 879 LEU A CA 1
ATOM 6594 C C . LEU A 1 879 ? -29.990 28.186 -19.783 1.00 98.62 879 LEU A C 1
ATOM 6596 O O . LEU A 1 879 ? -29.108 28.673 -20.489 1.00 98.62 879 LEU A O 1
ATOM 6600 N N . THR A 1 880 ? -30.198 28.629 -18.542 1.00 98.56 880 THR A N 1
ATOM 6601 C CA . THR A 1 880 ? -29.254 29.559 -17.899 1.00 98.56 880 THR A CA 1
ATOM 6602 C C . THR A 1 880 ? -27.933 28.845 -17.579 1.00 98.56 880 THR A C 1
ATOM 6604 O O . THR A 1 880 ? -27.925 27.619 -17.421 1.00 98.56 880 THR A O 1
ATOM 6607 N N . PRO A 1 881 ? -26.807 29.564 -17.403 1.00 98.69 881 PRO A N 1
ATOM 6608 C CA . PRO A 1 881 ? -25.556 28.942 -16.970 1.00 98.69 881 PRO A CA 1
ATOM 6609 C C . PRO A 1 881 ? -25.694 28.126 -15.673 1.00 98.69 881 PRO A C 1
ATOM 6611 O O . PRO A 1 881 ? -25.121 27.044 -15.564 1.00 98.69 881 PRO A O 1
ATOM 6614 N N . TYR A 1 882 ? -26.514 28.578 -14.713 1.00 98.69 882 TYR A N 1
ATOM 6615 C CA . TYR A 1 882 ? -26.819 27.804 -13.504 1.00 98.69 882 TYR A CA 1
ATOM 6616 C C . TYR A 1 882 ? -27.520 26.476 -13.822 1.00 98.69 882 TYR A C 1
ATOM 6618 O O . TYR A 1 882 ? -27.137 25.430 -13.298 1.00 98.69 882 TYR A O 1
ATOM 6626 N N . GLN A 1 883 ? -28.540 26.507 -14.685 1.00 98.69 883 GLN A N 1
ATOM 6627 C CA . GLN A 1 883 ? -29.285 25.313 -15.087 1.00 98.69 883 GLN A CA 1
ATOM 6628 C C . GLN A 1 883 ? -28.395 24.328 -15.852 1.00 98.69 883 GLN A C 1
ATOM 6630 O O . GLN A 1 883 ? -28.451 23.131 -15.579 1.00 98.69 883 GLN A O 1
ATOM 6635 N N . ALA A 1 884 ? -27.527 24.821 -16.740 1.00 98.69 8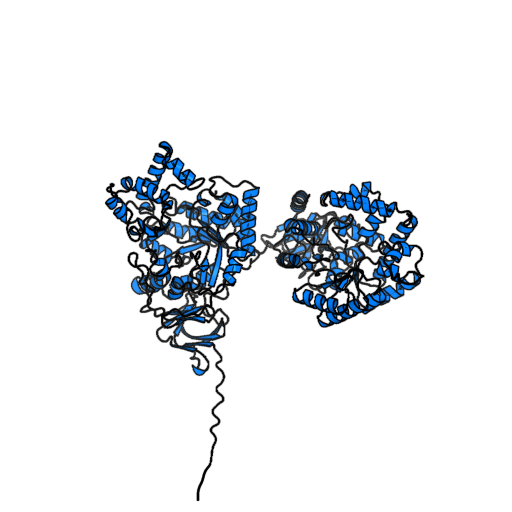84 ALA A N 1
ATOM 6636 C CA . ALA A 1 884 ? -26.540 23.994 -17.426 1.00 98.69 884 ALA A CA 1
ATOM 6637 C C . ALA A 1 884 ? -25.579 23.333 -16.421 1.00 98.69 884 ALA A C 1
ATOM 6639 O O . ALA A 1 884 ? -25.458 22.110 -16.414 1.00 98.69 884 ALA A O 1
ATOM 6640 N N . LEU A 1 885 ? -24.974 24.095 -15.500 1.00 98.62 885 LEU A N 1
ATOM 6641 C CA . LEU A 1 885 ? -24.099 23.550 -14.447 1.00 98.62 885 LEU A CA 1
ATOM 6642 C C . LEU A 1 885 ? -24.800 22.510 -13.572 1.00 98.62 885 LEU A C 1
ATOM 6644 O O . LEU A 1 885 ? -24.172 21.538 -13.142 1.00 98.62 885 LEU A O 1
ATOM 6648 N N . ALA A 1 886 ? -26.093 22.698 -13.292 1.00 98.62 886 ALA A N 1
ATOM 6649 C CA . ALA A 1 886 ? -26.862 21.762 -12.485 1.00 98.62 886 ALA A CA 1
ATOM 6650 C C . ALA A 1 886 ? -26.849 20.355 -13.097 1.00 98.62 886 ALA A C 1
ATOM 6652 O O . ALA A 1 886 ? -26.694 19.393 -12.343 1.00 98.62 886 ALA A O 1
ATOM 6653 N N . THR A 1 887 ? -26.900 20.241 -14.433 1.00 98.62 887 THR A N 1
ATOM 6654 C CA . THR A 1 887 ? -26.852 18.956 -15.158 1.00 98.62 887 THR A CA 1
ATOM 6655 C C . THR A 1 887 ? -25.579 18.155 -14.880 1.00 98.62 887 THR A C 1
ATOM 6657 O O . THR A 1 887 ? -25.634 16.931 -14.870 1.00 98.62 887 THR A O 1
ATOM 6660 N N . GLY A 1 888 ? -24.448 18.813 -14.611 1.00 98.00 888 GLY A N 1
ATOM 6661 C CA . GLY A 1 888 ? -23.170 18.165 -14.298 1.00 98.00 888 GLY A CA 1
ATOM 6662 C C . GLY A 1 888 ? -22.866 18.044 -12.806 1.00 98.00 888 GLY A C 1
ATOM 6663 O O . GLY A 1 888 ? -21.820 17.511 -12.455 1.00 98.00 888 GLY A O 1
ATOM 6664 N N . THR A 1 889 ? -23.737 18.549 -11.927 1.00 98.44 889 THR A N 1
ATOM 6665 C CA . THR A 1 889 ? -23.478 18.649 -10.479 1.00 98.44 889 THR A CA 1
ATOM 6666 C C . THR A 1 889 ? -24.643 18.087 -9.657 1.00 98.44 889 THR A C 1
ATOM 6668 O O . THR A 1 889 ? -24.748 16.872 -9.484 1.00 98.44 889 THR A O 1
ATOM 6671 N N . ARG A 1 890 ? -25.545 18.937 -9.149 1.00 97.06 890 ARG A N 1
ATOM 6672 C CA . ARG A 1 890 ? -26.667 18.543 -8.278 1.00 97.06 890 ARG A CA 1
ATOM 6673 C C . ARG A 1 890 ? -27.596 17.513 -8.924 1.00 97.06 890 ARG A C 1
ATOM 6675 O O . ARG A 1 890 ? -27.979 16.556 -8.261 1.00 97.06 890 ARG A O 1
ATOM 6682 N N . ASN A 1 891 ? -27.882 17.649 -10.221 1.00 98.38 891 ASN A N 1
ATOM 6683 C CA . ASN A 1 891 ? -28.771 16.738 -10.941 1.00 98.38 891 ASN A CA 1
ATOM 6684 C C . ASN A 1 891 ? -28.200 15.322 -10.962 1.00 98.38 891 ASN A C 1
ATOM 6686 O O . ASN A 1 891 ? -28.935 14.353 -10.816 1.00 98.38 891 ASN A O 1
ATOM 6690 N N . VAL A 1 892 ? -26.879 15.203 -11.097 1.00 98.00 892 VAL A N 1
ATOM 6691 C CA . VAL A 1 892 ? -26.181 13.916 -11.070 1.00 98.00 892 VAL A CA 1
ATOM 6692 C C . VAL A 1 892 ? -26.292 13.283 -9.690 1.00 98.00 892 VAL A C 1
ATOM 6694 O O . VAL A 1 892 ? -26.506 12.078 -9.578 1.00 98.00 892 VAL A O 1
ATOM 6697 N N . ALA A 1 893 ? -26.175 14.085 -8.633 1.00 96.81 893 ALA A N 1
ATOM 6698 C CA . ALA A 1 893 ? -26.291 13.586 -7.271 1.00 96.81 893 ALA A CA 1
ATOM 6699 C C . ALA A 1 893 ? -27.713 13.079 -6.965 1.00 96.81 893 ALA A C 1
ATOM 6701 O O . ALA A 1 893 ? -27.876 12.016 -6.362 1.00 96.81 893 ALA A O 1
ATOM 6702 N N . ASP A 1 894 ? -28.735 13.791 -7.445 1.00 96.94 894 ASP A N 1
ATOM 6703 C CA . ASP A 1 894 ? -30.136 13.361 -7.369 1.00 96.94 894 ASP A CA 1
ATOM 6704 C C . ASP A 1 894 ? -30.364 12.071 -8.179 1.00 96.94 894 ASP A C 1
ATOM 6706 O O . ASP A 1 894 ? -30.918 11.094 -7.673 1.00 96.94 894 ASP A O 1
ATOM 6710 N N . PHE A 1 895 ? -29.861 12.027 -9.414 1.00 97.19 895 PHE A N 1
ATOM 6711 C CA . PHE A 1 895 ? -29.957 10.889 -10.332 1.00 97.19 895 PHE A CA 1
ATOM 6712 C C . PHE A 1 895 ? -29.323 9.599 -9.779 1.00 97.19 895 PHE A C 1
ATOM 6714 O O . PHE A 1 895 ? -29.911 8.510 -9.856 1.00 97.19 895 PHE A O 1
ATOM 6721 N N . LEU A 1 896 ? -28.126 9.715 -9.199 1.00 95.56 896 LEU A N 1
ATOM 6722 C CA . LEU A 1 896 ? -27.399 8.607 -8.577 1.00 95.56 896 LEU A CA 1
ATOM 6723 C C . LEU A 1 896 ? -27.925 8.260 -7.173 1.00 95.56 896 LEU A C 1
ATOM 6725 O O . LEU A 1 896 ? -27.482 7.269 -6.596 1.00 95.56 896 LEU A O 1
ATOM 6729 N N . GLY A 1 897 ? -28.847 9.050 -6.611 1.00 94.62 897 GLY A N 1
ATOM 6730 C CA . GLY A 1 897 ? -29.394 8.838 -5.269 1.00 94.62 897 GLY A CA 1
ATOM 6731 C C . GLY A 1 897 ? -28.408 9.136 -4.134 1.00 94.62 897 GLY A C 1
ATOM 6732 O O . GLY A 1 897 ? -28.521 8.551 -3.062 1.00 94.62 897 GLY A O 1
ATOM 6733 N N . ASN A 1 898 ? -27.433 10.024 -4.354 1.00 92.88 898 ASN A N 1
ATOM 6734 C CA . ASN A 1 898 ? -26.394 10.393 -3.382 1.00 92.88 898 ASN A CA 1
ATOM 6735 C C . ASN A 1 898 ? -26.293 11.914 -3.154 1.00 92.88 898 ASN A C 1
ATOM 6737 O O . ASN A 1 898 ? -25.246 12.430 -2.758 1.00 92.88 898 ASN A O 1
ATOM 6741 N N . ALA A 1 899 ? -27.405 12.634 -3.328 1.00 93.69 899 ALA A N 1
ATOM 6742 C CA . ALA A 1 899 ? -27.524 14.071 -3.070 1.00 93.69 899 ALA A CA 1
ATOM 6743 C C . ALA A 1 899 ? -27.101 14.484 -1.656 1.00 93.69 899 ALA A C 1
ATOM 6745 O O . ALA A 1 899 ? -26.637 15.604 -1.461 1.00 93.69 899 ALA A O 1
ATOM 6746 N N . ALA A 1 900 ? -27.204 13.594 -0.661 1.00 92.12 900 ALA A N 1
ATOM 6747 C CA . ALA A 1 900 ? -26.697 13.837 0.689 1.00 92.12 900 ALA A CA 1
ATOM 6748 C C . ALA A 1 900 ? -25.166 14.017 0.723 1.00 92.12 900 ALA A C 1
ATOM 6750 O O . ALA A 1 900 ? -24.670 14.783 1.548 1.00 92.12 900 ALA A O 1
ATOM 6751 N N . GLU A 1 901 ? -24.438 13.412 -0.214 1.00 91.56 901 GLU A N 1
ATOM 6752 C CA . GLU A 1 901 ? -22.979 13.287 -0.196 1.00 91.56 901 GLU A CA 1
ATOM 6753 C C . GLU A 1 901 ? -22.266 14.182 -1.219 1.00 91.56 901 GLU A C 1
ATOM 6755 O O . GLU A 1 901 ? -21.153 14.622 -0.951 1.00 91.56 901 GLU A O 1
ATOM 6760 N N . THR A 1 902 ? -22.866 14.473 -2.377 1.00 94.88 902 THR A N 1
ATOM 6761 C CA . THR A 1 902 ? -22.187 15.173 -3.489 1.00 94.88 902 THR A CA 1
ATOM 6762 C C . THR A 1 902 ? -23.098 16.169 -4.225 1.00 94.88 902 THR A C 1
ATOM 6764 O O . THR A 1 902 ? -24.235 16.393 -3.820 1.00 94.88 902 THR A O 1
ATOM 6767 N N . GLY A 1 903 ? -22.580 16.817 -5.274 1.00 94.81 903 GLY A N 1
ATOM 6768 C CA . GLY A 1 903 ? -23.321 17.696 -6.190 1.00 94.81 903 GLY A CA 1
ATOM 6769 C C . GLY A 1 903 ? -23.471 19.155 -5.747 1.00 94.81 903 GLY A C 1
ATOM 6770 O O . GLY A 1 903 ? -23.917 19.983 -6.535 1.00 94.81 903 GLY A O 1
ATOM 6771 N N . THR A 1 904 ? -23.071 19.492 -4.519 1.00 98.06 904 THR A N 1
ATOM 6772 C CA . THR A 1 904 ? -23.150 20.850 -3.948 1.00 98.06 904 THR A CA 1
ATOM 6773 C C . THR A 1 904 ? -21.935 21.156 -3.074 1.00 98.06 904 THR A C 1
ATOM 6775 O O . THR A 1 904 ? -21.371 20.236 -2.483 1.00 98.06 904 THR A O 1
ATOM 6778 N N . VAL A 1 905 ? -21.586 22.435 -2.906 1.00 98.31 905 VAL A N 1
ATOM 6779 C CA . VAL A 1 905 ? -20.544 22.879 -1.962 1.00 98.31 905 VAL A CA 1
ATOM 6780 C C . VAL A 1 905 ? -21.190 23.228 -0.621 1.00 98.31 905 VAL A C 1
ATOM 6782 O O . VAL A 1 905 ? -21.750 24.309 -0.448 1.00 98.31 905 VAL A O 1
ATOM 6785 N N . ALA A 1 906 ? -21.120 22.305 0.337 1.00 97.38 906 ALA A N 1
ATOM 6786 C CA . ALA A 1 906 ? -21.605 22.504 1.702 1.00 97.38 906 ALA A CA 1
ATOM 6787 C C . ALA A 1 906 ? -20.826 21.625 2.691 1.00 97.38 906 ALA A C 1
ATOM 6789 O O . ALA A 1 906 ? -20.219 20.629 2.298 1.00 97.38 906 ALA A O 1
ATOM 6790 N N . ALA A 1 907 ? -20.860 21.968 3.981 1.00 96.25 907 ALA A N 1
ATOM 6791 C CA . ALA A 1 907 ? -20.275 21.120 5.018 1.00 96.25 907 ALA A CA 1
ATOM 6792 C C . ALA A 1 907 ? -20.894 19.707 4.990 1.00 96.25 907 ALA A C 1
ATOM 6794 O O . ALA A 1 907 ? -22.092 19.541 4.767 1.00 96.25 907 ALA A O 1
ATOM 6795 N N . GLY A 1 908 ? -20.059 18.688 5.186 1.00 93.94 908 GLY A N 1
ATOM 6796 C CA . GLY A 1 908 ? -20.423 17.274 5.101 1.00 93.94 908 GLY A CA 1
ATOM 6797 C C . GLY A 1 908 ? -20.418 16.693 3.683 1.00 93.94 908 GLY A C 1
ATOM 6798 O O . GLY A 1 908 ? -20.377 15.468 3.551 1.00 93.94 908 GLY A O 1
ATOM 6799 N N . LYS A 1 909 ? -20.413 17.531 2.634 1.00 96.31 909 LYS A N 1
ATOM 6800 C CA . LYS A 1 909 ? -20.323 17.083 1.237 1.00 96.31 909 LYS A CA 1
ATOM 6801 C C . LYS A 1 909 ? -18.905 16.654 0.883 1.00 96.31 909 LYS A C 1
ATOM 6803 O O . LYS A 1 909 ? -17.932 17.035 1.535 1.00 96.31 909 LYS A O 1
ATOM 6808 N N . ARG A 1 910 ? -18.793 15.869 -0.181 1.00 93.62 910 ARG A N 1
ATOM 6809 C CA . ARG A 1 910 ? -17.528 15.411 -0.738 1.00 93.62 910 ARG A CA 1
ATOM 6810 C C . ARG A 1 910 ? -16.690 16.590 -1.237 1.00 93.62 910 ARG A C 1
ATOM 6812 O O . ARG A 1 910 ? -17.198 17.513 -1.866 1.00 93.62 910 ARG A O 1
ATOM 6819 N N . ALA A 1 911 ? -15.395 16.529 -0.962 1.00 93.69 911 ALA A N 1
ATOM 6820 C CA . ALA A 1 911 ? -14.386 17.477 -1.410 1.00 93.69 911 ALA A CA 1
ATOM 6821 C C . ALA A 1 911 ? -13.933 17.147 -2.846 1.00 93.69 911 ALA A C 1
ATOM 6823 O O . ALA A 1 911 ? -12.766 16.865 -3.102 1.00 93.69 911 ALA A O 1
ATOM 6824 N N . ASP A 1 912 ? -14.896 17.143 -3.766 1.00 95.56 912 ASP A N 1
ATOM 6825 C CA . ASP A 1 912 ? -14.677 17.105 -5.211 1.00 95.56 912 ASP A CA 1
ATOM 6826 C C . ASP A 1 912 ? -15.042 18.492 -5.743 1.00 95.56 912 ASP A C 1
ATOM 6828 O O . ASP A 1 912 ? -16.219 18.858 -5.759 1.00 95.56 912 ASP A O 1
ATOM 6832 N N . LEU A 1 913 ? -14.042 19.302 -6.088 1.00 98.31 913 LEU A N 1
ATOM 6833 C CA . LEU A 1 913 ? -14.206 20.746 -6.278 1.00 98.31 913 LEU A CA 1
ATOM 6834 C C . LEU A 1 913 ? -13.420 21.251 -7.485 1.00 98.31 913 LEU A C 1
ATOM 6836 O O . LEU A 1 913 ? -12.364 20.720 -7.821 1.00 98.31 913 LEU A O 1
ATOM 6840 N N . ILE A 1 914 ? -13.897 22.335 -8.088 1.00 98.62 914 ILE A N 1
ATOM 6841 C CA . ILE A 1 914 ? -13.174 23.070 -9.126 1.00 98.62 914 ILE A CA 1
ATOM 6842 C C . ILE A 1 914 ? -13.045 24.518 -8.675 1.00 98.62 914 ILE A C 1
ATOM 6844 O O . ILE A 1 914 ? -14.041 25.156 -8.332 1.00 98.62 914 ILE A O 1
ATOM 6848 N N . LEU A 1 915 ? -11.820 25.040 -8.687 1.00 98.75 915 LEU A N 1
ATOM 6849 C CA . LEU A 1 915 ? -11.565 26.461 -8.495 1.00 98.75 915 LEU A CA 1
ATOM 6850 C C . LEU A 1 915 ? -11.414 27.118 -9.866 1.00 98.75 915 LEU A C 1
ATOM 6852 O O . LEU A 1 915 ? -10.517 26.766 -10.629 1.00 98.75 915 LEU A O 1
ATOM 6856 N N . LEU A 1 916 ? -12.276 28.078 -10.172 1.00 98.69 916 LEU A N 1
ATOM 6857 C CA . LEU A 1 916 ? -12.332 28.794 -11.442 1.00 98.69 916 LEU A CA 1
ATOM 6858 C C . LEU A 1 916 ? -11.835 30.230 -11.282 1.00 98.69 916 LEU A C 1
ATOM 6860 O O . LEU A 1 916 ? -12.116 30.888 -10.283 1.00 98.69 916 LEU A O 1
ATOM 6864 N N . SER A 1 917 ? -11.147 30.745 -12.294 1.00 98.00 917 SER A N 1
ATOM 6865 C CA . SER A 1 917 ? -10.664 32.132 -12.336 1.00 98.00 917 SER A CA 1
ATOM 6866 C C . SER A 1 917 ? -11.728 33.142 -12.786 1.00 98.00 917 SER A C 1
ATOM 6868 O O . SER A 1 917 ? -11.455 34.337 -12.808 1.00 98.00 917 SER A O 1
ATOM 6870 N N . GLY A 1 918 ? -12.929 32.690 -13.164 1.00 97.75 918 GLY A N 1
ATOM 6871 C CA . GLY A 1 918 ? -14.035 33.541 -13.613 1.00 97.75 918 GLY A CA 1
ATOM 6872 C C . GLY A 1 918 ? -15.393 33.013 -13.153 1.00 97.75 918 GLY A C 1
ATOM 6873 O O . GLY A 1 918 ? -15.508 31.846 -12.783 1.00 97.75 918 GLY A O 1
ATOM 6874 N N . ASN A 1 919 ? -16.417 33.873 -13.164 1.00 98.38 919 ASN A N 1
ATOM 6875 C CA . ASN A 1 919 ? -17.763 33.528 -12.701 1.00 98.38 919 ASN A CA 1
ATOM 6876 C C . ASN A 1 919 ? -18.492 32.649 -13.733 1.00 98.38 919 ASN A C 1
ATOM 6878 O O . ASN A 1 919 ? -18.868 33.167 -14.791 1.00 98.38 919 ASN A O 1
ATOM 6882 N N . PRO A 1 920 ? -18.765 31.365 -13.444 1.00 98.19 920 PRO A N 1
ATOM 6883 C CA . PRO A 1 920 ? -19.438 30.492 -14.398 1.00 98.19 920 PRO A CA 1
ATOM 6884 C C . PRO A 1 920 ? -20.935 30.810 -14.555 1.00 98.19 920 PRO A C 1
ATOM 6886 O O . PRO A 1 920 ? -21.552 30.341 -15.502 1.00 98.19 920 PRO A O 1
ATOM 6889 N N . LEU A 1 921 ? -21.527 31.618 -13.663 1.00 98.38 921 LEU A N 1
ATOM 6890 C CA . LEU A 1 921 ? -22.914 32.080 -13.801 1.00 98.38 921 LEU A CA 1
ATOM 6891 C C . LEU A 1 921 ? -23.057 33.284 -14.741 1.00 98.38 921 LEU A C 1
ATOM 6893 O O . LEU A 1 921 ? -24.137 33.510 -15.274 1.00 98.38 921 LEU A O 1
ATOM 6897 N N . ALA A 1 922 ? -21.983 34.054 -14.933 1.00 97.94 922 ALA A N 1
ATOM 6898 C CA . ALA A 1 922 ? -21.963 35.166 -15.885 1.00 97.94 922 ALA A CA 1
ATOM 6899 C C . ALA A 1 922 ? -21.688 34.677 -17.314 1.00 97.94 922 ALA A C 1
ATOM 6901 O O . ALA A 1 922 ? -22.259 35.192 -18.267 1.00 97.94 922 ALA A O 1
ATOM 6902 N N . ASP A 1 923 ? -20.817 33.675 -17.442 1.00 98.00 923 ASP A N 1
ATOM 6903 C CA . ASP A 1 923 ? -20.502 33.004 -18.698 1.00 98.00 923 ASP A CA 1
ATOM 6904 C C . ASP A 1 923 ? -20.098 31.559 -18.393 1.00 98.00 923 ASP A C 1
ATOM 6906 O O . ASP A 1 923 ? -19.117 31.317 -17.680 1.00 98.00 923 ASP A O 1
ATOM 6910 N N . ILE A 1 924 ? -20.849 30.605 -18.946 1.00 98.00 924 ILE A N 1
ATOM 6911 C CA . ILE A 1 924 ? -20.623 29.171 -18.749 1.00 98.00 924 ILE A CA 1
ATOM 6912 C C . ILE A 1 924 ? -19.227 28.733 -19.218 1.00 98.00 924 ILE A C 1
ATOM 6914 O O . ILE A 1 924 ? -18.649 27.807 -18.651 1.00 98.00 924 ILE A O 1
ATOM 6918 N N . GLN A 1 925 ? -18.624 29.448 -20.176 1.00 96.50 925 GLN A N 1
ATOM 6919 C CA . GLN A 1 925 ? -17.279 29.159 -20.679 1.00 96.50 925 GLN A CA 1
ATOM 6920 C C . GLN A 1 925 ? -16.186 29.371 -19.620 1.00 96.50 925 GLN A C 1
ATOM 6922 O O . GLN A 1 925 ? -15.083 28.836 -19.741 1.00 96.50 925 GLN A O 1
ATOM 6927 N N . ASN A 1 926 ? -16.471 30.085 -18.523 1.00 97.75 926 ASN A N 1
ATOM 6928 C CA . ASN A 1 926 ? -15.514 30.231 -17.423 1.00 97.75 926 ASN A CA 1
ATOM 6929 C C . ASN A 1 926 ? -15.194 28.904 -16.710 1.00 97.75 926 ASN A C 1
ATOM 6931 O O . ASN A 1 926 ? -14.183 28.839 -16.013 1.00 97.75 926 ASN A O 1
ATOM 6935 N N . VAL A 1 927 ? -15.975 27.836 -16.919 1.00 96.81 927 VAL A N 1
ATOM 6936 C CA . VAL A 1 927 ? -15.658 26.473 -16.444 1.00 96.81 927 VAL A CA 1
ATOM 6937 C C . VAL A 1 927 ? -14.330 25.952 -17.020 1.00 96.81 927 VAL A C 1
ATOM 6939 O O . VAL A 1 927 ? -13.607 25.221 -16.337 1.00 96.81 927 VAL A O 1
ATOM 6942 N N . ALA A 1 928 ? -13.946 26.398 -18.221 1.00 94.12 928 ALA A N 1
ATOM 6943 C CA . ALA A 1 928 ? -12.658 26.086 -18.845 1.00 94.12 928 ALA A CA 1
ATOM 6944 C C . ALA A 1 928 ? -11.460 26.734 -18.113 1.00 94.12 928 ALA A C 1
ATOM 6946 O O . ALA A 1 928 ? -10.318 26.270 -18.172 1.00 94.12 928 ALA A O 1
ATOM 6947 N N . ARG A 1 929 ? -11.699 27.839 -17.394 1.00 95.69 929 ARG A N 1
ATOM 6948 C CA . ARG A 1 929 ? -10.663 28.673 -16.764 1.00 95.69 929 ARG A CA 1
ATOM 6949 C C . ARG A 1 929 ? -10.347 28.208 -15.345 1.00 95.69 929 ARG A C 1
ATOM 6951 O O . ARG A 1 929 ? -10.558 28.937 -14.378 1.00 95.69 929 ARG A O 1
ATOM 6958 N N . ARG A 1 930 ? -9.821 26.991 -15.213 1.00 95.44 930 ARG A N 1
ATOM 6959 C CA . ARG A 1 930 ? -9.474 26.385 -13.916 1.00 95.44 930 ARG A CA 1
ATOM 6960 C C . ARG A 1 930 ? -8.188 26.968 -13.330 1.00 95.44 930 ARG A C 1
ATOM 6962 O O . ARG A 1 930 ? -7.170 27.041 -14.012 1.00 95.44 930 ARG A O 1
ATOM 6969 N N . ALA A 1 931 ? -8.227 27.318 -12.050 1.00 97.56 931 ALA A N 1
ATOM 6970 C CA . ALA A 1 931 ? -7.071 27.622 -11.204 1.00 97.56 931 ALA A CA 1
ATOM 6971 C C . ALA A 1 931 ? -6.597 26.395 -10.394 1.00 97.56 931 ALA A C 1
ATOM 6973 O O . ALA A 1 931 ? -5.520 26.411 -9.804 1.00 97.56 931 ALA A O 1
ATOM 6974 N N . GLY A 1 932 ? -7.400 25.333 -10.359 1.00 98.00 932 GLY A N 1
ATOM 6975 C CA . GLY A 1 932 ? -7.047 24.045 -9.777 1.00 98.00 932 GLY A CA 1
ATOM 6976 C C . GLY A 1 932 ? -8.275 23.155 -9.617 1.00 98.00 932 GLY A C 1
ATOM 6977 O O . GLY A 1 932 ? -9.414 23.621 -9.734 1.00 98.00 932 GLY A O 1
ATOM 6978 N N . VAL A 1 933 ? -8.040 21.875 -9.357 1.00 98.12 933 VAL A N 1
ATOM 6979 C CA . VAL A 1 933 ? -9.089 20.869 -9.159 1.00 98.12 933 VAL A CA 1
ATOM 6980 C C . VAL A 1 933 ? -8.824 20.095 -7.880 1.00 98.12 933 VAL A C 1
ATOM 6982 O O . VAL A 1 933 ? -7.679 19.902 -7.474 1.00 98.12 933 VAL A O 1
ATOM 6985 N N . MET A 1 934 ? -9.889 19.644 -7.236 1.00 96.44 934 MET A N 1
ATOM 6986 C CA . MET A 1 934 ? -9.825 18.721 -6.120 1.00 96.44 934 MET A CA 1
ATOM 6987 C C . MET A 1 934 ? -10.562 17.445 -6.492 1.00 96.44 934 MET A C 1
ATOM 6989 O O . MET A 1 934 ? -11.749 17.490 -6.813 1.00 96.44 934 MET A O 1
ATOM 6993 N N . VAL A 1 935 ? -9.851 16.321 -6.448 1.00 93.50 935 VAL A N 1
ATOM 6994 C CA . VAL A 1 935 ? -10.377 15.004 -6.821 1.00 93.50 935 VAL A CA 1
ATOM 6995 C C . VAL A 1 935 ? -10.168 14.066 -5.643 1.00 93.50 935 VAL A C 1
ATOM 6997 O O . VAL A 1 935 ? -9.036 13.870 -5.203 1.00 93.50 935 VAL A O 1
ATOM 7000 N N . ALA A 1 936 ? -11.256 13.524 -5.096 1.00 84.75 936 ALA A N 1
ATOM 7001 C CA . ALA A 1 936 ? -11.241 12.668 -3.911 1.00 84.75 936 ALA A CA 1
ATOM 7002 C C . ALA A 1 936 ? -10.499 13.296 -2.708 1.00 84.75 936 ALA A C 1
ATOM 7004 O O . ALA A 1 936 ? -9.832 12.595 -1.951 1.00 84.75 936 ALA A O 1
ATOM 7005 N N . GLY A 1 937 ? -10.609 14.619 -2.527 1.00 86.56 937 GLY A N 1
ATOM 7006 C CA . GLY A 1 937 ? -9.926 15.353 -1.454 1.00 86.56 937 GLY A CA 1
ATOM 7007 C C . GLY A 1 937 ? -8.481 15.769 -1.746 1.00 86.56 937 GLY A C 1
ATOM 7008 O O . GLY A 1 937 ? -7.907 16.564 -1.004 1.00 86.56 937 GLY A O 1
ATOM 7009 N N . ARG A 1 938 ? -7.881 15.293 -2.843 1.00 89.62 938 ARG A N 1
ATOM 7010 C CA . ARG A 1 938 ? -6.542 15.713 -3.265 1.00 89.62 938 ARG A CA 1
ATOM 7011 C C . ARG A 1 938 ? -6.623 17.016 -4.049 1.00 89.62 938 ARG A C 1
ATOM 7013 O O . ARG A 1 938 ? -7.198 17.040 -5.134 1.00 89.62 938 ARG A O 1
ATOM 7020 N N . TRP A 1 939 ? -6.007 18.077 -3.532 1.00 94.88 939 TRP A N 1
ATOM 7021 C CA . TRP A 1 939 ? -5.837 19.337 -4.259 1.00 94.88 939 TRP A CA 1
ATOM 7022 C C . TRP A 1 939 ? -4.746 19.231 -5.330 1.00 94.88 939 TRP A C 1
ATOM 7024 O O . TRP A 1 939 ? -3.647 18.751 -5.055 1.00 94.88 939 TRP A O 1
ATOM 7034 N N . ILE A 1 940 ? -5.049 19.707 -6.537 1.00 95.25 940 ILE A N 1
ATOM 7035 C CA . ILE A 1 940 ? -4.150 19.761 -7.691 1.00 95.25 940 ILE A CA 1
ATOM 7036 C C . ILE A 1 940 ? -4.178 21.195 -8.223 1.00 95.25 940 ILE A C 1
ATOM 7038 O O . ILE A 1 940 ? -5.166 21.645 -8.809 1.00 95.25 940 ILE A O 1
ATOM 7042 N N . ALA A 1 941 ? -3.093 21.926 -7.980 1.00 94.94 941 ALA A N 1
ATOM 7043 C CA . ALA A 1 941 ? -2.944 23.310 -8.418 1.00 94.94 941 ALA A CA 1
ATOM 7044 C C . ALA A 1 941 ? -2.751 23.406 -9.939 1.00 94.94 941 ALA A C 1
ATOM 7046 O O . ALA A 1 941 ? -2.356 22.433 -10.591 1.00 94.94 941 ALA A O 1
ATOM 7047 N N . ARG A 1 942 ? -2.996 24.593 -10.503 1.00 95.12 942 ARG A N 1
ATOM 7048 C CA . ARG A 1 942 ? -2.909 24.846 -11.946 1.00 95.12 942 ARG A CA 1
ATOM 7049 C C . ARG A 1 942 ? -1.584 24.397 -12.563 1.00 95.12 942 ARG A C 1
ATOM 7051 O O . ARG A 1 942 ? -1.587 23.755 -13.606 1.00 95.12 942 ARG A O 1
ATOM 7058 N N . GLU A 1 943 ? -0.471 24.673 -11.900 1.00 90.94 943 GLU A N 1
ATOM 7059 C CA . GLU A 1 943 ? 0.868 24.345 -12.390 1.00 90.94 943 GLU A CA 1
ATOM 7060 C C . GLU A 1 943 ? 1.071 22.825 -12.498 1.00 90.94 943 GLU A C 1
ATOM 7062 O O . GLU A 1 943 ? 1.716 22.333 -13.426 1.00 90.94 943 GLU A O 1
ATOM 7067 N N . GLU A 1 944 ? 0.492 22.054 -11.569 1.00 92.12 944 GLU A N 1
ATOM 7068 C CA . GLU A 1 944 ? 0.509 20.593 -11.644 1.00 92.12 944 GLU A CA 1
ATOM 7069 C C . GLU A 1 944 ? -0.415 20.076 -12.748 1.00 92.12 944 GLU A C 1
ATOM 7071 O O . GLU A 1 944 ? -0.015 19.149 -13.454 1.00 92.12 944 GLU A O 1
ATOM 7076 N N . ILE A 1 945 ? -1.596 20.682 -12.927 1.00 95.06 945 ILE A N 1
ATOM 7077 C CA . ILE A 1 945 ? -2.509 20.357 -14.034 1.00 95.06 945 ILE A CA 1
ATOM 7078 C C . ILE A 1 945 ? -1.790 20.535 -15.370 1.00 95.06 945 ILE A C 1
ATOM 7080 O O . ILE A 1 945 ? -1.736 19.592 -16.153 1.00 95.06 945 ILE A O 1
ATOM 7084 N N . ASP A 1 946 ? -1.195 21.704 -15.614 1.00 94.06 946 ASP A N 1
ATOM 7085 C CA . ASP A 1 946 ? -0.542 22.015 -16.889 1.00 94.06 946 ASP A CA 1
ATOM 7086 C C . ASP A 1 946 ? 0.632 21.060 -17.166 1.00 94.06 946 ASP A C 1
ATOM 7088 O O . ASP A 1 946 ? 0.751 20.519 -18.268 1.00 94.06 946 ASP A O 1
ATOM 7092 N N . ARG A 1 947 ? 1.460 20.775 -16.149 1.00 94.00 947 ARG A N 1
ATOM 7093 C CA . ARG A 1 947 ? 2.573 19.819 -16.256 1.00 94.00 947 ARG A CA 1
ATOM 7094 C C . ARG A 1 947 ? 2.095 18.399 -16.567 1.00 94.00 947 ARG A C 1
ATOM 7096 O O . ARG A 1 947 ? 2.686 17.737 -17.416 1.00 94.00 947 ARG A O 1
ATOM 7103 N N . ARG A 1 948 ? 1.059 17.914 -15.876 1.00 91.69 948 ARG A N 1
ATOM 7104 C CA . ARG A 1 948 ? 0.517 16.564 -16.102 1.00 91.69 948 ARG A CA 1
ATOM 7105 C C . ARG A 1 948 ? -0.148 16.464 -17.464 1.00 91.69 948 ARG A C 1
ATOM 7107 O O . ARG A 1 948 ? 0.154 15.541 -18.205 1.00 91.69 948 ARG A O 1
ATOM 7114 N N . LEU A 1 949 ? -0.972 17.443 -17.835 1.00 93.19 949 LEU A N 1
ATOM 7115 C CA . LEU A 1 949 ? -1.578 17.502 -19.160 1.00 93.19 949 LEU A CA 1
ATOM 7116 C C . LEU A 1 949 ? -0.508 17.472 -20.258 1.00 93.19 949 LEU A C 1
ATOM 7118 O O . LEU A 1 949 ? -0.660 16.720 -21.211 1.00 93.19 949 LEU A O 1
ATOM 7122 N N . ALA A 1 950 ? 0.593 18.218 -20.125 1.00 92.00 950 ALA A N 1
ATOM 7123 C CA . ALA A 1 950 ? 1.691 18.171 -21.094 1.00 92.00 950 ALA A CA 1
ATOM 7124 C C . ALA A 1 950 ? 2.290 16.759 -21.266 1.00 92.00 950 ALA A C 1
ATOM 7126 O O . ALA A 1 950 ? 2.648 16.388 -22.380 1.00 92.00 950 ALA A O 1
ATOM 7127 N N . ALA A 1 951 ? 2.339 15.959 -20.197 1.00 89.25 951 ALA A N 1
ATOM 7128 C CA . ALA A 1 951 ? 2.823 14.577 -20.226 1.00 89.25 951 ALA A CA 1
ATOM 7129 C C . ALA A 1 951 ? 1.803 13.559 -20.780 1.00 89.25 951 ALA A C 1
ATOM 7131 O O . ALA A 1 951 ? 2.168 12.415 -21.032 1.00 89.25 951 ALA A O 1
ATOM 7132 N N . LEU A 1 952 ? 0.535 13.948 -20.965 1.00 90.75 952 LEU A N 1
ATOM 7133 C CA . LEU A 1 952 ? -0.542 13.073 -21.454 1.00 90.75 952 LEU A CA 1
ATOM 7134 C C . LEU A 1 952 ? -0.802 13.218 -22.962 1.00 90.75 952 LEU A C 1
ATOM 7136 O O . LEU A 1 952 ? -1.772 12.645 -23.467 1.00 90.75 952 LEU A O 1
ATOM 7140 N N . VAL A 1 953 ? 0.015 13.976 -23.694 1.00 90.00 953 VAL A N 1
ATOM 7141 C CA . VAL A 1 953 ? -0.012 13.986 -25.166 1.00 90.00 953 VAL A CA 1
ATOM 7142 C C . VAL A 1 953 ? 0.400 12.583 -25.662 1.00 90.00 953 VAL A C 1
ATOM 7144 O O . VAL A 1 953 ? 1.403 12.073 -25.164 1.00 90.00 953 VAL A O 1
ATOM 7147 N N . PRO A 1 954 ? -0.408 11.920 -26.519 1.00 80.00 954 PRO A N 1
ATOM 7148 C CA . PRO A 1 954 ? -0.208 10.523 -26.910 1.00 80.00 954 PRO A CA 1
ATOM 7149 C C . PRO A 1 954 ? 1.019 10.279 -27.786 1.00 80.00 954 PRO A C 1
ATOM 7151 O O . PRO A 1 954 ? 1.451 11.221 -28.491 1.00 80.00 954 PRO A O 1
#

Secondary structure (DSSP, 8-state):
--------------PPPSEEEEEEEEEE--SSSPPPEEEEEEEETTEEEEEESSPPPGGGEEEEEE-TTSEEEEPEEEEEEB-TTTTT-TT-HHHHTTTEEEEEE--TT---SSHHHHHHHHHTS-BSSEEEEPEEHHHHHHHHHTT--S---HHHHHHHHHHHHHHHHTT--EEEEETTSTTGGG--HHHHHHHHHHHHHTT-EEEEE-S-SSTTHHHHHHHHHHHHHHHT--EEETT----SGGGTTTHHHHHHHHHHHHHTT--EEEEE-S-S-EEEEGGGGS-GGGGTT-HHHHHHHTTSHHHHHHHHHHHHHHHHHSTTTT-GGGEEEEE-SS-GGGTT-BHHHHHHHTTS-SSHHHHHHHHHHHHHTT--EEEE----HHHHHHHHHSTTEEE---PBP--TTSS---THHHHHHHHIIIIIIIIS-SS-HHHHHHHHTHHHHHHTT-SSSSS--TTSB--EEEE-TTT-B----SSS---PPBS--EEEETTEEEEETTEE-S---B-B---------PPPEEEEEEEE--SSSS--EEEEEEEEETTEEEEEEETTTSPPPTTPEEEE-TT-EEEEPEEEEEE----TT--HHHHHHHHHHHHHTTEEEEEESS--TTHHHHHHHHHHTSSS-PEEEEB-SPB-TTT-SSHHHHHHHHHHHHHHT-SEEEE-TT--HHHHHHHHHHHHHTT-EEEEPPPTTT-HHHHHHTT-SEEESSHHHHHHHBTT-S--SHHHHTTTTGGGGGSB-GGGHHHHHHHHHHHT-EEE--HHHHHHHHSSS-HHHHHT-GGGGGS-HHHHHHHHHHHHHHHH-TTS-HHHHHHHHHHHHHHHHHHHHTT--B-----BSSTT--TTHHHHHHHHHHHHTT--HHHHHHHHTHHHHHHTT-TTTSSS-STTSB--EEEESS-TTT-GGGGG-EEEEEETTEEEEHHHHHHHHHHT--

Radius of gyration: 35.26 Å; chains: 1; bounding box: 99×92×96 Å

pLDDT: mean 94.27, std 8.27, range [35.62, 98.94]

Foldseek 3Di:
DDDDDPPPPPDPPQDQAQAAEKAWQAFELFLPLDHTATWMFTHHFFFGADTGNDTDDPSNYNYYDHLHLWYKYFFFEFAFAAAVCCVVVQLLCLQLLLRHAEYEYQAALGADVVQLVVQVVVQPDQHNHAYAYAHGLQVLCCVQPNQALDEDDPVSLVSSLVSNLNNQQSFHQAYHHNCCDPPNVSDDLVSLLSNRLSRLLLQHAYEYNFNDQEVCNVVRLVSQLVSCVSSVHAYEDEQHFYFAPVRAPVLVVSLVVCVVSVVVVHRYFYEHFLDLKDKDWLCSLWPSVCQRPHDVSVVVLCVPPVSVVVRLVSSLCCLPGGQVNFAQQQKAFQFADQCQVRFLPTLLVVCVVVVFDSGSNRSSVVSSVQVNSPTGMIMGNTGDNVSSLVSVLRLRYAYHLSAYSDDPPHTQDALSSAFGLLACLPPVCPPVNSDDPSSSLNSRFVSSCVNSVNPQTRGDDRPHGPFMWIFNSVQRGGDADSNRSRDHTPGTQFTAHSNRTQHHGSDGDPRRRYRHHGHRRPSPWDAKAKAFQAWEPFLPDPDIDGQKIWIGTQFFTADIDHRVPDDDDPRYHYHYRHLWYKWFFFAAAQEAQDDDPDDPVSSLLLQLLQLLLRHQAYEHQADDLVCVVVLVCQVVVSGSGRRYQYAYHADECVQQVALVSLLVVLVVRVVSPHQAHHYDEHHAQRNVVSNLVNCVVSVHAYAYADYQNCALLNCLVSLHLEHEQCLSVLQCFQPVHGDNDCVCCDPSNLLSLVGGNCVCLLVSLLSNVVSLYAYENLLLLLCLLLNDPDLVVLLVPPLCLLPDVVQNVVLSVNSCCQDVPPSRDNVSSVSVSLVSLLSLVSNVVSVHQAAQHNNPPHRSDRRSVRSLVSLVSNVVSPDQLSRSLQNGAQSVCVSVVNNQATRTDDGNHTQFMFMFSHDCRVPVNSSSRTQWTAHSNDTGGPVNSVVVVVVSRD

Sequence (954 aa):
MMLLLLAALAAPAGQAPAYDLLLSGGMVLDGTGAPPFRADVAVLDDRIAAVSRTPIPAARARRVIDAAGKTVSPGFIDLHAHNESIFQLPAAESRVRQGVTTTLAGPDGGGPTPFGAYLERADKVALGVNVGWLVGFGSVRQAVLGRSDRAPNADELDRMKRLVGQAMHEGAFGLSTGLLYVPQTYATTAEVIAVSKVAGDSGGIYTSHLRKEGLGLLDGVAEAIRIGKEAGMPVVLTHHKAIGKAMWGRSAATLAMIDSARAAGQDVMADQYPYTASSTGFNVLVPAWAFAGGDSAFARRVKDPVLRDSIAKGILDILENDRGGGDLKRVQFASVAWKRDLQGRTLYDWAVERGVSPTPRGAVDLVIEGVLNGGAGMIYHVMDEGDVQRIMKHPWTAIASDGSLSEPGVGVPHPRNYGTFPRVLGRYVRELKVLTLPEAVRKMTSLPAMRMGLTDRGRIAAGLKADLVVFDPATVGEKSTFAQPHQYPDGIPYVIVNGKIEVDDGKMTEARGGRVLRHTPQARQAPPVAFVNVNVVPMDRERVIAGQTVVTEGNKIVRIGPAASVPVPAGAIRVDGAGKYLIPGLAEMHAHVPPGNATDAEITRMLELWALNGVTTVRSMLGIPKHLPFREAAAKGEILSPRIWASGPSFSGGSVPNADSAMRMVRAEKALGYDFLKMHPGIPREAFDSLAATADRLGIRFAGHVPLAVGLERAIQAKYWTIDHLDGFLEAMARGGPPTTPQQDGFFGLPLAADLDESRLPGLVAAAKRAGVWMVPTEAFFEAIMGDEPLDQLVARPELKYVAPALVSGWTNTTRQYRENPAYPRELRQRFIAMRRKIIKTLHDGGVGIVLGSDSPQFWNAPGFSSERELGTYVAAGLTPYQALATGTRNVADFLGNAAETGTVAAGKRADLILLSGNPLADIQNVARRAGVMVAGRWIAREEIDRRLAALVP